Protein AF-A0A3D0NN99-F1 (afdb_monomer_lite)

Radius of gyration: 45.33 Å; chains: 1; bounding box: 132×74×134 Å

Secondary structure (DSSP, 8-state):
-HHHHHTTTPPPPHHHHHHHHTTT--HHHHHHHHHHHHHHHHHHHHHHHHHHHHHHHHHHHHHHHH-HHHHH-HHHHHHHHHHHHHS-TT--SEEEEEHHHHHTS-HHHHTTS-HHHHHHHHHHHHHTPEEEEEHHHHHHHSTTSHHHHHHHHHEESSTTSPPHHHHHHHHHHHHHHHHHHHHHHHHHHHHHHHHHHHHHHHHHHHHHHHHHTT-S-HHHHHHHHHHHHHHHHHHHHHTT--HHHHHHHS------PPTT-----S----------PBP-SEETTEEEPS--TTGGGHHHH-SSEEEPSS-EEEEGGGS-HHHHHH--TTTS-HHHHHHHHHHHHH-EEPPEEEEE-SS-EEEEE-HHHHHHHHHTT-SEEEEEEEEESSS-TT-S---PPP-----STT----TT------HHHHT-S-HHHHHHHHHHHHHHH-SEEEETTEEEE--TT-----SSHHHHHHHHHHHHHHHHHHHHHHS-HHHHHHHTTHHHHHHHHHHHHHHHTT--HHHHHHHHHHT-TT--HHHHHHHHHHHHHHHHH-TTPBP-HHHHHHHHHHHHHTHHHHHHHHHHHHHHHHHHHHHHHHHHHHHHHHHHHHHHHHHHHHHHHHHHHHHHHHHHHHHHHHHHHHHHH--HHHHHHHHHHHHHHHHHHHHHHHHHHHHHHHHHHHHHHHHHHHHHHHHHHHHHHHHHSPPHHHHTHHHHTT-BGGG--SHHHHHHHHHHHHHHHS--B-EEEPTTS-EEEE-B-TTS-SB-B--PPPHHHHHHHHHHHH---HHHHHHHHTT-HHHHHHHHHHH-TT-SS------HHHHHHHHTS---TT-HHHHHHTT-TT---BTTTTB-TTHHHHHHHHHHHHHHHHHTTS----HHHHHHHHHHHHHHHS-HHHHH-HHHHHHHHHHHHHHHHTSS-HHHHHHHHHHHTTSSPPPPTTTTS-GGGSBPGGGT--SSSS----TT-SSS------------------------------------------SPPPTT----TTTSS--HHHHHHHHHHHHHTT-------S-----HHHHHHHHS-SS-S---TT-HHHHHHHHHHHHHHHHHHHHHHHTT-------TT--SSSSHHHHTT-

Structure (mmCIF, N/CA/C/O backbone):
data_AF-A0A3D0NN99-F1
#
_entry.id   AF-A0A3D0NN99-F1
#
loop_
_atom_site.group_PDB
_atom_site.id
_atom_site.type_symbol
_atom_site.label_atom_id
_atom_site.label_alt_id
_atom_site.label_comp_id
_atom_site.label_asym_id
_atom_site.label_entity_id
_atom_site.label_seq_id
_atom_site.pdbx_PDB_ins_code
_atom_site.Cartn_x
_atom_site.Cartn_y
_atom_site.Cartn_z
_atom_site.occupancy
_atom_site.B_iso_or_equiv
_atom_site.auth_seq_id
_atom_site.auth_comp_id
_atom_site.auth_asym_id
_atom_site.auth_atom_id
_atom_site.pdbx_PDB_model_num
ATOM 1 N N . GLU A 1 1 ? -40.619 -1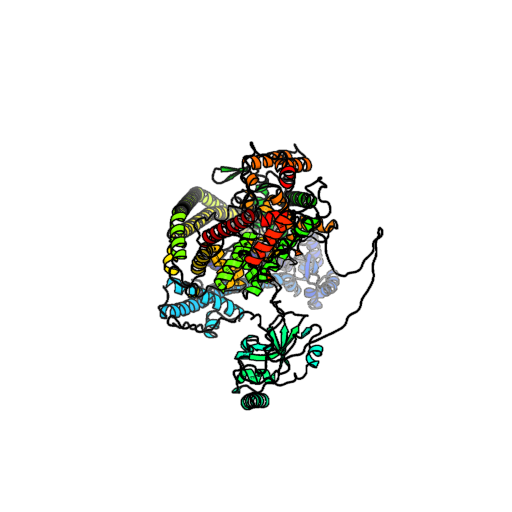9.489 22.387 1.00 33.41 1 GLU A N 1
ATOM 2 C CA . GLU A 1 1 ? -41.989 -19.757 22.916 1.00 33.41 1 GLU A CA 1
ATOM 3 C C . GLU A 1 1 ? -42.971 -18.591 22.716 1.00 33.41 1 GLU A C 1
ATOM 5 O O . GLU A 1 1 ? -44.178 -18.801 22.818 1.00 33.41 1 GLU A O 1
ATOM 10 N N . ALA A 1 2 ? -42.491 -17.394 22.346 1.00 31.53 2 ALA A N 1
ATOM 11 C CA . ALA A 1 2 ? -43.302 -16.188 22.137 1.00 31.53 2 ALA A CA 1
ATOM 12 C C . ALA A 1 2 ? -44.433 -16.304 21.085 1.00 31.53 2 ALA A C 1
ATOM 14 O O . ALA A 1 2 ? -45.480 -15.676 21.220 1.00 31.53 2 ALA A O 1
ATOM 15 N N . THR A 1 3 ? -44.281 -17.142 20.056 1.00 28.27 3 THR A N 1
ATOM 16 C CA . THR A 1 3 ? -45.338 -17.404 19.058 1.00 28.27 3 THR A CA 1
ATOM 17 C C . THR A 1 3 ? -46.522 -18.203 19.619 1.00 28.27 3 THR A C 1
ATOM 19 O O . THR A 1 3 ? -47.634 -18.076 19.112 1.00 28.27 3 THR A O 1
ATOM 22 N N . GLY A 1 4 ? -46.322 -18.982 20.688 1.00 33.75 4 GLY A N 1
ATOM 23 C CA . GLY A 1 4 ? -47.394 -19.713 21.376 1.00 33.75 4 GLY A CA 1
ATOM 24 C C . GLY A 1 4 ? -48.192 -18.844 22.354 1.00 33.75 4 GLY A C 1
ATOM 25 O O . GLY A 1 4 ? -49.392 -19.051 22.518 1.00 33.75 4 GLY A O 1
ATOM 26 N N . SER A 1 5 ? -47.558 -17.838 22.962 1.00 37.97 5 SER A N 1
ATOM 27 C CA . SER A 1 5 ? -48.202 -16.927 23.917 1.00 37.97 5 SER A CA 1
ATOM 28 C C . SER A 1 5 ? -49.046 -15.843 23.235 1.00 37.97 5 SER A C 1
ATOM 30 O O . SER A 1 5 ? -50.128 -15.526 23.735 1.00 37.97 5 SER A O 1
ATOM 32 N N . VAL A 1 6 ? -48.647 -15.370 22.046 1.00 33.81 6 VAL A N 1
ATOM 33 C CA . VAL A 1 6 ? -49.447 -14.443 21.213 1.00 33.81 6 VAL A CA 1
ATOM 34 C C . VAL A 1 6 ? -50.739 -15.097 20.709 1.00 33.81 6 VAL A C 1
ATOM 36 O O . VAL A 1 6 ? -51.796 -14.471 20.737 1.00 33.81 6 VAL A O 1
ATOM 39 N N . ALA A 1 7 ? -50.702 -16.385 20.352 1.00 32.28 7 ALA A N 1
ATOM 40 C CA . ALA A 1 7 ? -51.899 -17.142 19.972 1.00 32.28 7 ALA A CA 1
ATOM 41 C C . ALA A 1 7 ? -52.878 -17.385 21.146 1.00 32.28 7 ALA A C 1
ATOM 43 O O . ALA A 1 7 ? -54.013 -17.801 20.921 1.00 32.28 7 ALA A O 1
ATOM 44 N N . SER A 1 8 ? -52.454 -17.117 22.389 1.00 32.44 8 SER A N 1
ATOM 45 C CA . SER A 1 8 ? -53.229 -17.353 23.619 1.00 32.44 8 SER A CA 1
ATOM 46 C C . SER A 1 8 ? -53.739 -16.080 24.314 1.00 32.44 8 SER A C 1
ATOM 48 O O . SER A 1 8 ? -54.439 -16.180 25.320 1.00 32.44 8 SER A O 1
ATOM 50 N N . GLY A 1 9 ? -53.417 -14.890 23.789 1.00 28.12 9 GLY A N 1
ATOM 51 C CA . GLY A 1 9 ? -53.923 -13.614 24.309 1.00 28.12 9 GLY A CA 1
ATOM 52 C C . GLY A 1 9 ? -53.312 -13.142 25.637 1.00 28.12 9 GLY A C 1
ATOM 53 O O . GLY A 1 9 ? -53.953 -12.367 26.341 1.00 28.12 9 GLY A O 1
ATOM 54 N N . GLN A 1 10 ? -52.106 -13.587 26.007 1.00 33.94 10 GLN A N 1
ATOM 55 C CA . GLN A 1 10 ? -51.411 -13.070 27.198 1.00 33.94 10 GLN A CA 1
ATOM 56 C C . GLN A 1 10 ? -50.577 -11.811 26.900 1.00 33.94 10 GLN A C 1
ATOM 58 O O . GLN A 1 10 ? -49.925 -11.726 25.861 1.00 33.94 10 GLN A O 1
ATOM 63 N N . GLU A 1 11 ? -50.559 -10.859 27.845 1.00 32.25 11 GLU A N 1
ATOM 64 C CA . GLU A 1 11 ? -49.722 -9.651 27.796 1.00 32.25 11 GLU A CA 1
ATOM 65 C C . GLU A 1 11 ? -48.227 -10.008 27.799 1.00 32.25 11 GLU A C 1
ATOM 67 O O . GLU A 1 11 ? -47.697 -10.580 28.755 1.00 32.25 11 GLU A O 1
ATOM 72 N N . VAL A 1 12 ? -47.523 -9.646 26.725 1.00 39.00 12 VAL A N 1
ATOM 73 C CA . VAL A 1 12 ? -46.078 -9.861 26.590 1.00 39.00 12 VAL A CA 1
ATOM 74 C C . VAL A 1 12 ? -45.339 -8.616 27.087 1.00 39.00 12 VAL A C 1
ATOM 76 O O . VAL A 1 12 ? -45.454 -7.543 26.502 1.00 39.00 12 VAL A O 1
ATOM 79 N N . SER A 1 13 ? -44.549 -8.740 28.161 1.00 37.25 13 SER A N 1
ATOM 80 C CA . SER A 1 13 ? -43.720 -7.626 28.650 1.00 37.25 13 SER A CA 1
ATOM 81 C C . SER A 1 13 ? -42.478 -7.412 27.772 1.00 37.25 13 SER A C 1
ATOM 83 O O . SER A 1 13 ? -41.819 -8.372 27.366 1.00 37.25 13 SER A O 1
ATOM 85 N N . ALA A 1 14 ? -42.091 -6.152 27.543 1.00 37.34 14 ALA A N 1
ATOM 86 C CA . ALA A 1 14 ? -40.898 -5.780 26.768 1.00 37.34 14 ALA A CA 1
ATOM 87 C C . ALA A 1 14 ? -39.588 -6.401 27.309 1.00 37.34 14 ALA A C 1
ATOM 89 O O . ALA A 1 14 ? -38.639 -6.625 26.560 1.00 37.34 14 ALA A O 1
ATOM 90 N N . ALA A 1 15 ? -39.546 -6.744 28.603 1.00 36.38 15 ALA A N 1
ATOM 91 C CA . ALA A 1 15 ? -38.425 -7.445 29.226 1.00 36.38 15 ALA A CA 1
ATOM 92 C C . ALA A 1 15 ? -38.323 -8.926 28.804 1.00 36.38 15 ALA A C 1
ATOM 94 O O . ALA A 1 15 ? -37.216 -9.461 28.740 1.00 36.38 15 ALA A O 1
ATOM 95 N N . ALA A 1 16 ? -39.446 -9.578 28.482 1.00 37.81 16 ALA A N 1
ATOM 96 C CA . ALA A 1 16 ? -39.472 -10.969 28.025 1.00 37.81 16 ALA A CA 1
ATOM 97 C C . ALA A 1 16 ? -38.953 -11.103 26.582 1.00 37.81 16 ALA A C 1
ATOM 99 O O . ALA A 1 16 ? -38.147 -11.988 26.307 1.00 37.81 16 ALA A O 1
ATOM 100 N N . VAL A 1 17 ? -39.315 -10.162 25.701 1.00 39.25 17 VAL A N 1
ATOM 101 C CA . VAL A 1 17 ? -38.818 -10.086 24.310 1.00 39.25 17 VAL A CA 1
ATOM 102 C C . VAL A 1 17 ? -37.302 -9.843 24.273 1.00 39.25 17 VAL A C 1
ATOM 104 O O . VAL A 1 17 ? -36.567 -10.498 23.535 1.00 39.25 17 VAL A O 1
ATOM 107 N N . LEU A 1 18 ? -36.802 -8.956 25.139 1.00 36.62 18 LEU A N 1
ATOM 108 C CA . LEU A 1 18 ? -35.370 -8.670 25.276 1.00 36.62 18 LEU A CA 1
ATOM 109 C C . LEU A 1 18 ? -34.567 -9.851 25.840 1.00 36.62 18 LEU A C 1
ATOM 111 O O . LEU A 1 18 ? -33.411 -10.028 25.461 1.00 36.62 18 LEU A O 1
ATOM 115 N N . SER A 1 19 ? -35.150 -10.672 26.718 1.00 38.16 19 SER A N 1
ATOM 116 C CA . SER A 1 19 ? -34.442 -11.821 27.293 1.00 38.16 19 SER A CA 1
ATOM 117 C C . SER A 1 19 ? -34.215 -12.957 26.285 1.00 38.16 19 SER A C 1
ATOM 119 O O . SER A 1 19 ? -33.226 -13.675 26.426 1.00 38.16 19 SER A O 1
ATOM 121 N N . GLU A 1 20 ? -35.069 -13.102 25.265 1.00 37.06 20 GLU A N 1
ATOM 122 C CA . GLU A 1 20 ? -34.880 -14.064 24.160 1.00 37.06 20 GLU A CA 1
ATOM 123 C C . GLU A 1 20 ? -33.885 -13.519 23.099 1.00 37.06 20 GLU A C 1
ATOM 125 O O . GLU A 1 20 ? -33.120 -14.288 22.522 1.00 37.06 20 GLU A O 1
ATOM 130 N N . MET A 1 21 ? -33.787 -12.190 22.902 1.00 35.28 21 MET A N 1
ATOM 131 C CA . MET A 1 21 ? -32.892 -11.562 21.901 1.00 35.28 21 MET A CA 1
ATOM 132 C C . MET A 1 21 ? -31.403 -11.471 22.290 1.00 35.28 21 MET A C 1
ATOM 134 O O . MET A 1 21 ? -30.545 -11.316 21.417 1.00 35.28 21 MET A O 1
ATOM 138 N N . ILE A 1 22 ? -31.058 -11.554 23.579 1.00 41.25 22 ILE A N 1
ATOM 139 C CA . ILE A 1 22 ? -29.682 -11.334 24.080 1.00 41.25 22 ILE A CA 1
ATOM 140 C C . ILE A 1 22 ? -28.699 -12.460 23.673 1.00 41.25 22 ILE A C 1
ATOM 142 O O . ILE A 1 22 ? -27.486 -12.307 23.835 1.00 41.25 22 ILE A O 1
ATOM 146 N N . GLY A 1 23 ? -29.189 -13.563 23.096 1.00 31.72 23 GLY A N 1
ATOM 147 C CA . GLY A 1 23 ? -28.368 -14.701 22.675 1.00 31.72 23 GLY A CA 1
ATOM 148 C C . GLY A 1 23 ? -27.640 -14.557 21.330 1.00 31.72 23 GLY A C 1
ATOM 149 O O . GLY A 1 23 ? -26.526 -15.067 21.220 1.00 31.72 23 GLY A O 1
ATOM 150 N N . GLU A 1 24 ? -28.214 -13.882 20.319 1.00 33.19 24 GLU A N 1
ATOM 151 C CA . GLU A 1 24 ? -27.773 -14.089 18.917 1.00 33.19 24 GLU A CA 1
ATOM 152 C C . GLU A 1 24 ? -27.744 -12.859 17.974 1.00 33.19 24 GLU A C 1
ATOM 154 O O . GLU A 1 24 ? -27.527 -13.025 16.774 1.00 33.19 24 GLU A O 1
ATOM 159 N N . VAL A 1 25 ? -27.890 -11.611 18.444 1.00 34.50 25 VAL A N 1
ATOM 160 C CA . VAL A 1 25 ? -28.017 -10.442 17.532 1.00 34.50 25 VAL A CA 1
ATOM 161 C C . VAL A 1 25 ? -26.796 -9.485 17.560 1.00 34.50 25 VAL A C 1
ATOM 163 O O . VAL A 1 25 ? -26.258 -9.213 18.636 1.00 34.50 25 VAL A O 1
ATOM 166 N N . PRO A 1 26 ? -26.333 -8.941 16.403 1.00 36.38 26 PRO A N 1
ATOM 167 C CA . PRO A 1 26 ? -25.216 -7.986 16.309 1.00 36.38 26 PRO A CA 1
ATOM 168 C C . PRO A 1 26 ? -25.419 -6.662 17.067 1.00 36.38 26 PRO A C 1
ATOM 170 O O . PRO A 1 26 ? -26.526 -6.137 17.167 1.00 36.38 26 PRO A O 1
ATOM 173 N N . GLY A 1 27 ? -24.311 -6.057 17.513 1.00 32.88 27 GLY A N 1
ATOM 174 C CA . GLY A 1 27 ? -24.294 -4.886 18.405 1.00 32.88 27 GLY A CA 1
ATOM 175 C C . GLY A 1 27 ? -25.008 -3.618 17.912 1.00 32.88 27 GLY A C 1
ATOM 176 O O . GLY A 1 27 ? -25.485 -2.857 18.743 1.00 32.88 27 GLY A O 1
ATOM 177 N N . ALA A 1 28 ? -25.165 -3.410 16.600 1.00 32.22 28 ALA A N 1
ATOM 178 C CA . ALA A 1 28 ? -25.863 -2.234 16.061 1.00 32.22 28 ALA A CA 1
ATOM 179 C C . ALA A 1 28 ? -27.375 -2.213 16.389 1.00 32.22 28 ALA A C 1
ATOM 181 O O . ALA A 1 28 ? -27.966 -1.144 16.515 1.00 32.22 28 ALA A O 1
ATOM 182 N N . MET A 1 29 ? -27.997 -3.383 16.592 1.00 36.47 29 MET A N 1
ATOM 183 C CA . MET A 1 29 ? -29.412 -3.499 16.989 1.00 36.47 29 MET A CA 1
ATOM 184 C C . MET A 1 29 ? -29.621 -3.211 18.487 1.00 36.47 29 MET A C 1
ATOM 186 O O . MET A 1 29 ? -30.695 -2.775 18.896 1.00 36.47 29 MET A O 1
ATOM 190 N N . ILE A 1 30 ? -28.581 -3.401 19.311 1.00 41.06 30 ILE A N 1
ATOM 191 C CA . ILE A 1 30 ? -28.603 -3.081 20.748 1.00 41.06 30 ILE A CA 1
ATOM 192 C C . ILE A 1 30 ? -28.663 -1.560 20.952 1.00 41.06 30 ILE A C 1
ATOM 194 O O . ILE A 1 30 ? -29.357 -1.087 21.857 1.00 41.06 30 ILE A O 1
ATOM 198 N N . ASP A 1 31 ? -27.987 -0.799 20.087 1.00 39.19 31 ASP A N 1
ATOM 199 C CA . ASP A 1 31 ? -27.937 0.665 20.148 1.00 39.19 31 ASP A CA 1
ATOM 200 C C . ASP A 1 31 ? -29.272 1.319 19.737 1.00 39.19 31 ASP A C 1
ATOM 202 O O . ASP A 1 31 ? -29.699 2.281 20.375 1.00 39.19 31 ASP A O 1
ATOM 206 N N . LEU A 1 32 ? -29.995 0.761 18.754 1.00 40.84 32 LEU A N 1
ATOM 207 C CA . LEU A 1 32 ? -31.352 1.216 18.395 1.00 40.84 32 LEU A CA 1
ATOM 208 C C . LEU A 1 32 ? -32.372 0.934 19.511 1.00 40.84 32 LEU A C 1
ATOM 210 O O . LEU A 1 32 ? -33.109 1.834 19.920 1.00 40.84 32 LEU A O 1
ATOM 214 N N . GLY A 1 33 ? -32.360 -0.278 20.078 1.00 44.69 33 GLY A N 1
ATOM 215 C CA . GLY A 1 33 ? -33.249 -0.638 21.188 1.00 44.69 33 GLY A CA 1
ATOM 216 C C . GLY A 1 33 ? -33.001 0.193 22.454 1.00 44.69 33 GLY A C 1
ATOM 217 O O . GLY A 1 33 ? -33.940 0.544 23.169 1.00 44.69 33 GLY A O 1
ATOM 218 N N . THR A 1 34 ? -31.748 0.576 22.723 1.00 46.72 34 THR A N 1
ATOM 219 C CA . THR A 1 34 ? -31.424 1.450 23.865 1.00 46.72 34 THR A CA 1
ATOM 220 C C . THR A 1 34 ? -31.801 2.914 23.640 1.00 46.72 34 THR A C 1
ATOM 222 O O . THR A 1 34 ? -32.160 3.581 24.612 1.00 46.72 34 THR A O 1
ATOM 225 N N . GLN A 1 35 ? -31.781 3.419 22.403 1.00 49.66 35 GLN A N 1
ATOM 226 C CA . GLN A 1 35 ? -32.272 4.768 22.087 1.00 49.66 35 GLN A CA 1
ATOM 227 C C . GLN A 1 35 ? -33.799 4.866 22.203 1.00 49.66 35 GLN A C 1
ATOM 229 O O . GLN A 1 35 ? -34.297 5.801 22.835 1.00 49.66 35 GLN A O 1
ATOM 234 N N . ALA A 1 36 ? -34.533 3.871 21.694 1.00 49.66 36 ALA A N 1
ATOM 235 C CA . ALA A 1 36 ? -35.990 3.806 21.825 1.00 49.66 36 ALA A CA 1
ATOM 236 C C . ALA A 1 36 ? -36.434 3.742 23.301 1.00 49.66 36 ALA A C 1
ATOM 238 O O . ALA A 1 36 ? -37.339 4.468 23.715 1.00 49.66 36 ALA A O 1
ATOM 239 N N . LEU A 1 37 ? -35.733 2.951 24.126 1.00 47.34 37 LEU A N 1
ATOM 240 C CA . LEU A 1 37 ? -35.982 2.858 25.570 1.00 47.34 37 LEU A CA 1
ATOM 241 C C . LEU A 1 37 ? -35.701 4.166 26.323 1.00 47.34 37 LEU A C 1
ATOM 243 O O . LEU A 1 37 ? -36.436 4.491 27.255 1.00 47.34 37 LEU A O 1
ATOM 247 N N . ARG A 1 38 ? -34.663 4.926 25.944 1.00 55.53 38 ARG A N 1
ATOM 248 C CA . ARG A 1 38 ? -34.382 6.233 26.567 1.00 55.53 38 ARG A CA 1
ATOM 249 C C . ARG A 1 38 ? -35.494 7.234 26.282 1.00 55.53 38 ARG A C 1
ATOM 251 O O . ARG A 1 38 ? -36.023 7.815 27.222 1.00 55.53 38 ARG A O 1
ATOM 258 N N . LYS A 1 39 ? -35.906 7.354 25.019 1.00 54.12 39 LYS A N 1
ATOM 259 C CA . LYS A 1 39 ? -36.966 8.281 24.605 1.00 54.12 39 LYS A CA 1
ATOM 260 C C . LYS A 1 39 ? -38.321 7.928 25.233 1.00 54.12 39 LYS A C 1
ATOM 262 O O . LYS A 1 39 ? -39.009 8.807 25.741 1.00 54.12 39 LYS A O 1
ATOM 267 N N . ALA A 1 40 ? -38.668 6.640 25.292 1.00 54.94 40 ALA A N 1
ATOM 268 C CA . ALA A 1 40 ? -39.879 6.184 25.978 1.00 54.94 40 ALA A CA 1
ATOM 269 C C . ALA A 1 40 ? -39.824 6.428 27.499 1.00 54.94 40 ALA A C 1
ATOM 271 O O . ALA A 1 40 ? -40.825 6.809 28.100 1.00 54.94 40 ALA A O 1
ATOM 272 N N . SER A 1 41 ? -38.653 6.256 28.125 1.00 52.91 41 SER A N 1
ATOM 273 C CA . SER A 1 41 ? -38.463 6.552 29.550 1.00 52.91 41 SER A CA 1
ATOM 274 C C . SER A 1 41 ? -38.564 8.048 29.863 1.00 52.91 41 SER A C 1
ATOM 276 O O . SER A 1 41 ? -39.036 8.400 30.942 1.00 52.91 41 SER A O 1
ATOM 278 N N . GLU A 1 42 ? -38.122 8.920 28.956 1.00 60.38 42 GLU A N 1
ATOM 279 C CA . GLU A 1 42 ? -38.249 10.378 29.083 1.00 60.38 42 GLU A CA 1
ATOM 280 C C . GLU A 1 42 ? -39.717 10.818 28.970 1.00 60.38 42 GLU A C 1
ATOM 282 O O . GLU A 1 42 ? -40.209 11.530 29.847 1.00 60.38 42 GLU A O 1
ATOM 287 N N . MET A 1 43 ? -40.446 10.311 27.969 1.00 60.84 43 MET A N 1
ATOM 288 C CA . MET A 1 43 ? -41.882 10.582 27.792 1.00 60.84 43 MET A CA 1
ATOM 289 C C . MET A 1 43 ? -42.720 10.057 28.971 1.00 60.84 43 MET A C 1
ATOM 291 O O . MET A 1 43 ? -43.629 10.739 29.443 1.00 60.84 43 MET A O 1
ATOM 295 N N . ALA A 1 44 ? -42.384 8.879 29.508 1.00 58.66 44 ALA A N 1
ATOM 296 C CA . ALA A 1 44 ? -43.047 8.323 30.687 1.00 58.66 44 ALA A CA 1
ATOM 297 C C . ALA A 1 44 ? -42.806 9.163 31.956 1.00 58.66 44 ALA A C 1
ATOM 299 O O . ALA A 1 44 ? -43.714 9.308 32.775 1.00 58.66 44 ALA A O 1
ATOM 300 N N . GLY A 1 45 ? -41.607 9.739 32.111 1.00 64.19 45 GLY A N 1
ATOM 301 C CA . GLY A 1 45 ? -41.291 10.638 33.224 1.00 64.19 45 GLY A CA 1
ATOM 302 C C . GLY A 1 45 ? -42.130 11.919 33.198 1.00 64.19 45 GLY A C 1
ATOM 303 O O . GLY A 1 45 ? -42.688 12.308 34.222 1.00 64.19 45 GLY A O 1
ATOM 304 N N . GLN A 1 46 ? -42.291 12.527 32.019 1.00 67.00 46 GLN A N 1
ATOM 305 C CA . GLN A 1 46 ? -43.112 13.732 31.837 1.00 67.00 46 GLN A CA 1
ATOM 306 C C . GLN A 1 46 ? -44.613 13.451 32.035 1.00 67.00 46 GLN A C 1
ATOM 308 O O . GLN A 1 46 ? -45.317 14.239 32.668 1.00 67.00 46 GLN A O 1
ATOM 313 N N . ALA A 1 47 ? -45.102 12.292 31.582 1.00 66.50 47 ALA A N 1
ATOM 314 C CA . ALA A 1 47 ? -46.493 11.888 31.786 1.00 66.50 47 ALA A CA 1
ATOM 315 C C . ALA A 1 47 ? -46.833 11.629 33.269 1.00 66.50 47 ALA A C 1
ATOM 317 O O . ALA A 1 47 ? -47.945 11.919 33.719 1.00 66.50 47 ALA A O 1
ATOM 318 N N . GLN A 1 48 ? -45.883 11.107 34.054 1.00 67.94 48 GLN A N 1
ATOM 319 C CA . GLN A 1 48 ? -46.059 10.936 35.501 1.00 67.94 48 GLN A CA 1
ATOM 320 C C . GLN A 1 48 ? -46.172 12.282 36.237 1.00 67.94 48 GLN A C 1
ATOM 322 O O . GLN A 1 48 ? -47.012 12.405 37.129 1.00 67.94 48 GLN A O 1
ATOM 327 N N . GLU A 1 49 ? -45.393 13.295 35.843 1.00 71.00 49 GLU A N 1
ATOM 328 C CA . GLU A 1 49 ? -45.458 14.656 36.409 1.00 71.00 49 GLU A CA 1
ATOM 329 C C . GLU A 1 49 ? -46.831 15.316 36.161 1.00 71.00 49 GLU A C 1
ATOM 331 O O . GLU A 1 49 ? -47.429 15.901 37.072 1.00 71.00 49 GLU A O 1
ATOM 336 N N . ALA A 1 50 ? -47.379 15.157 34.955 1.00 75.31 50 ALA A N 1
ATOM 337 C CA . ALA A 1 50 ? -48.693 15.681 34.580 1.00 75.31 50 ALA A CA 1
ATOM 338 C C . ALA A 1 50 ? -49.857 14.994 35.320 1.00 75.31 50 ALA A C 1
ATOM 340 O O . ALA A 1 50 ? -50.785 15.658 35.788 1.00 75.31 50 ALA A O 1
ATOM 341 N N . ASN A 1 51 ? -49.798 13.666 35.486 1.00 76.12 51 ASN A N 1
ATOM 342 C CA . ASN A 1 51 ? -50.812 12.927 36.244 1.00 76.12 51 ASN A CA 1
ATOM 343 C C . ASN A 1 51 ? -50.808 13.321 37.727 1.00 76.12 51 ASN A C 1
ATOM 345 O O . ASN A 1 51 ? -51.870 13.587 38.288 1.00 76.12 51 ASN A O 1
ATOM 349 N N . ALA A 1 52 ? -49.624 13.447 38.338 1.00 74.38 52 ALA A N 1
ATOM 350 C CA . ALA A 1 52 ? -49.497 13.905 39.721 1.00 74.38 52 ALA A CA 1
ATOM 351 C C . ALA A 1 52 ? -50.043 15.334 39.912 1.00 74.38 52 ALA A C 1
ATOM 353 O O . ALA A 1 52 ? -50.696 15.627 40.917 1.00 74.38 52 ALA A O 1
ATOM 354 N N . THR A 1 53 ? -49.824 16.213 38.928 1.00 77.88 53 THR A N 1
ATOM 355 C CA . THR A 1 53 ? -50.373 17.578 38.913 1.00 77.88 53 THR A CA 1
ATOM 356 C C . THR A 1 53 ? -51.903 17.574 38.911 1.00 77.88 53 THR A C 1
ATOM 358 O O . THR A 1 53 ? -52.523 18.242 39.740 1.00 77.88 53 THR A O 1
ATOM 361 N N . SER A 1 54 ? -52.515 16.796 38.015 1.00 80.38 54 SER A N 1
ATOM 362 C CA . SER A 1 54 ? -53.972 16.698 37.887 1.00 80.38 54 SER A CA 1
ATOM 363 C C . SER A 1 54 ? -54.630 16.105 39.139 1.00 80.38 54 SER A C 1
ATOM 365 O O . SER A 1 54 ? -55.599 16.670 39.649 1.00 80.38 54 SER A O 1
ATOM 367 N N . GLU A 1 55 ? -54.058 15.035 39.704 1.00 81.25 55 GLU A N 1
ATOM 368 C CA . GLU A 1 55 ? -54.543 14.428 40.954 1.00 81.25 55 GLU A CA 1
ATOM 369 C C . GLU A 1 55 ? -54.494 15.417 42.126 1.00 81.25 55 GLU A C 1
ATOM 371 O O . GLU A 1 55 ? -55.434 15.500 42.923 1.00 81.25 55 GLU A O 1
ATOM 376 N N . THR A 1 56 ? -53.420 16.207 42.209 1.00 81.00 56 THR A N 1
ATOM 377 C CA . THR A 1 56 ? -53.262 17.236 43.246 1.00 81.00 56 THR A CA 1
ATOM 378 C C . THR A 1 56 ? -54.319 18.332 43.100 1.00 81.00 56 THR A C 1
ATOM 380 O O . THR A 1 56 ? -54.954 18.717 44.085 1.00 81.00 56 THR A O 1
ATOM 383 N N . LEU A 1 57 ? -54.558 18.808 41.874 1.00 83.25 57 LEU A N 1
ATOM 384 C CA . LEU A 1 57 ? -55.574 19.823 41.599 1.00 83.25 57 LEU A CA 1
ATOM 385 C C . LEU A 1 57 ? -56.991 19.303 41.887 1.00 83.25 57 LEU A C 1
ATOM 387 O O . LEU A 1 57 ? -57.785 20.005 42.514 1.00 83.25 57 LEU A O 1
ATOM 391 N N . GLN A 1 58 ? -57.294 18.063 41.503 1.00 84.94 58 GLN A N 1
ATOM 392 C CA . GLN A 1 58 ? -58.585 17.426 41.767 1.00 84.94 58 GLN A CA 1
ATOM 393 C C . GLN A 1 58 ? -58.854 17.278 43.272 1.00 84.94 58 GLN A C 1
ATOM 395 O O . GLN A 1 58 ? -59.941 17.618 43.743 1.00 84.94 58 GLN A O 1
ATOM 400 N N . ALA A 1 59 ? -57.860 16.836 44.047 1.00 79.81 59 ALA A N 1
ATOM 401 C CA . ALA A 1 59 ? -57.981 16.732 45.500 1.00 79.81 59 ALA A CA 1
ATOM 402 C C . ALA A 1 59 ? -58.227 18.104 46.156 1.00 79.81 59 ALA A C 1
ATOM 404 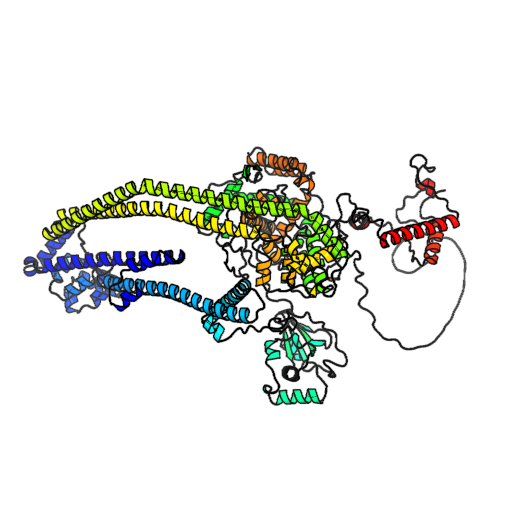O O . ALA A 1 59 ? -59.046 18.226 47.075 1.00 79.81 59 ALA A O 1
ATOM 405 N N . ALA A 1 60 ? -57.560 19.152 45.660 1.00 82.31 60 ALA A N 1
ATOM 406 C CA . ALA A 1 60 ? -57.757 20.515 46.142 1.00 82.31 60 ALA A CA 1
ATOM 407 C C . ALA A 1 60 ? -59.168 21.042 45.818 1.00 82.31 60 ALA A C 1
ATOM 409 O O . ALA A 1 60 ? -59.824 21.614 46.692 1.00 82.31 60 ALA A O 1
ATOM 410 N N . LEU A 1 61 ? -59.669 20.796 44.603 1.00 85.31 61 LEU A N 1
ATOM 411 C CA . LEU A 1 61 ? -61.022 21.174 44.178 1.00 85.31 61 LEU A CA 1
ATOM 412 C C . LEU A 1 61 ? -62.101 20.465 45.007 1.00 85.31 61 LEU A C 1
ATOM 414 O O . LEU A 1 61 ? -63.024 21.120 45.494 1.00 85.31 61 LEU A O 1
ATOM 418 N N . GLN A 1 62 ? -61.945 19.163 45.256 1.00 84.88 62 GLN A N 1
ATOM 419 C CA . GLN A 1 62 ? -62.867 18.394 46.096 1.00 84.88 62 GLN A CA 1
ATOM 420 C C . GLN A 1 62 ? -62.891 18.921 47.538 1.00 84.88 62 GLN A C 1
ATOM 422 O O . GLN A 1 62 ? -63.958 19.133 48.114 1.00 84.88 62 GLN A O 1
ATOM 427 N N . THR A 1 63 ? -61.717 19.221 48.098 1.00 83.69 63 THR A N 1
ATOM 428 C CA . THR A 1 63 ? -61.607 19.802 49.444 1.00 83.69 63 THR A CA 1
ATOM 429 C C . THR A 1 63 ? -62.276 21.180 49.511 1.00 83.69 63 THR A C 1
ATOM 431 O O . THR A 1 63 ? -62.994 21.493 50.464 1.00 83.69 63 THR A O 1
ATOM 434 N N . ALA A 1 64 ? -62.098 22.009 48.480 1.00 85.25 64 ALA A N 1
ATOM 435 C CA . ALA A 1 64 ? -62.759 23.305 48.391 1.00 85.25 64 ALA A CA 1
ATOM 436 C C . ALA A 1 64 ? -64.287 23.174 48.237 1.00 85.25 64 ALA A C 1
ATOM 438 O O . ALA A 1 64 ? -65.034 23.984 48.796 1.00 85.25 64 ALA A O 1
ATOM 439 N N . ALA A 1 65 ? -64.776 22.134 47.553 1.00 84.38 65 ALA A N 1
ATOM 440 C CA . ALA A 1 65 ? -66.205 21.868 47.404 1.00 84.38 65 ALA A CA 1
ATOM 441 C C . ALA A 1 65 ? -66.910 21.634 48.752 1.00 84.38 65 ALA A C 1
ATOM 443 O O . ALA A 1 65 ? -68.021 22.136 48.962 1.00 84.38 65 ALA A O 1
ATOM 444 N N . GLU A 1 66 ? -66.241 20.938 49.674 1.00 85.44 66 GLU A N 1
ATOM 445 C CA . GLU A 1 66 ? -66.734 20.604 51.019 1.00 85.44 66 GLU A CA 1
ATOM 446 C C . GLU A 1 66 ? -66.670 21.786 52.008 1.00 85.44 66 GLU A C 1
ATOM 448 O O . GLU A 1 66 ? -67.265 21.748 53.093 1.00 85.44 66 GLU A O 1
ATOM 453 N N . SER A 1 67 ? -65.993 22.877 51.636 1.00 85.88 67 SER A N 1
ATOM 454 C CA . SER A 1 67 ? -65.857 24.065 52.476 1.00 85.88 67 SER A CA 1
ATOM 455 C C . SER A 1 67 ? -67.188 24.803 52.648 1.00 85.88 67 SER A C 1
ATOM 457 O O . SER A 1 67 ? -67.691 25.481 51.748 1.00 85.88 67 SER A O 1
ATOM 459 N N . LYS A 1 68 ? -67.727 24.771 53.874 1.00 83.88 68 LYS A N 1
ATOM 460 C CA . LYS A 1 68 ? -68.878 25.604 54.267 1.00 83.88 68 LYS A CA 1
ATOM 461 C C . LYS A 1 68 ? -68.574 27.101 54.175 1.00 83.88 68 LYS A C 1
ATOM 463 O O . LYS A 1 68 ? -69.504 27.883 54.007 1.00 83.88 68 LYS A O 1
ATOM 468 N N . LEU A 1 69 ? -67.303 27.499 54.303 1.00 85.44 69 LEU A N 1
ATOM 469 C CA . LEU A 1 69 ? -66.896 28.897 54.153 1.00 85.44 69 LEU A CA 1
ATOM 470 C C . LEU A 1 69 ? -67.037 29.340 52.694 1.00 85.44 69 LEU A C 1
ATOM 472 O O . LEU A 1 69 ? -67.645 30.374 52.457 1.00 85.44 69 LEU A O 1
ATOM 476 N N . ARG A 1 70 ? -66.622 28.507 51.728 1.00 89.62 70 ARG A N 1
ATOM 477 C CA . ARG A 1 70 ? -66.828 28.767 50.291 1.00 89.62 70 ARG A CA 1
ATOM 478 C C . ARG A 1 70 ? -68.306 28.970 49.954 1.00 89.62 70 ARG A C 1
ATOM 480 O O . ARG A 1 70 ? -68.641 29.880 49.213 1.00 89.62 70 ARG A O 1
ATOM 487 N N . GLN A 1 71 ? -69.191 28.152 50.531 1.00 83.06 71 GLN A N 1
ATOM 488 C CA . GLN A 1 71 ? -70.640 28.246 50.296 1.00 83.06 71 GLN A CA 1
ATOM 489 C C . GLN A 1 71 ? -71.284 29.490 50.930 1.00 83.06 71 GLN A C 1
ATOM 491 O O . GLN A 1 71 ? -72.270 30.000 50.406 1.00 83.06 71 GLN A O 1
ATOM 496 N N . ARG A 1 72 ? -70.772 29.952 52.079 1.00 85.44 72 ARG A N 1
ATOM 497 C CA . ARG A 1 72 ? -71.342 31.081 52.838 1.00 85.44 72 ARG A CA 1
ATOM 498 C C . ARG A 1 72 ? -70.782 32.434 52.411 1.00 85.44 72 ARG A C 1
ATOM 500 O O . ARG A 1 72 ? -71.528 33.405 52.400 1.00 85.44 72 ARG A O 1
ATOM 507 N N . SER A 1 73 ? -69.486 32.487 52.117 1.00 86.50 73 SER A N 1
ATOM 508 C CA . SER A 1 73 ? -68.758 33.691 51.724 1.00 86.50 73 SER A CA 1
ATOM 509 C C . SER A 1 73 ? -67.573 33.315 50.817 1.00 86.50 73 SER A C 1
ATOM 511 O O . SER A 1 73 ? -66.467 33.055 51.304 1.00 86.50 73 SER A O 1
ATOM 513 N N . PRO A 1 74 ? -67.785 33.253 49.486 1.00 84.62 74 PRO A N 1
ATOM 514 C CA . PRO A 1 74 ? -66.720 32.961 48.525 1.00 84.62 74 PRO A CA 1
ATOM 515 C C . PRO A 1 74 ? -65.547 33.951 48.599 1.00 84.62 74 PRO A C 1
ATOM 517 O O . PRO A 1 74 ? -64.400 33.553 48.424 1.00 84.62 74 PRO A O 1
ATOM 520 N N . GLU A 1 75 ? -65.818 35.225 48.901 1.00 82.94 75 GLU A N 1
ATOM 521 C CA . GLU A 1 75 ? -64.798 36.280 48.995 1.00 82.94 75 GLU A CA 1
ATOM 522 C C . GLU A 1 75 ? -63.866 36.086 50.199 1.00 82.94 75 GLU A C 1
ATOM 524 O O . GLU A 1 75 ? -62.646 36.178 50.062 1.00 82.94 75 GLU A O 1
ATOM 529 N N . GLU A 1 76 ? -64.416 35.746 51.371 1.00 83.44 76 GLU A N 1
ATOM 530 C CA . GLU A 1 76 ? -63.602 35.427 52.551 1.00 83.44 76 GLU A CA 1
ATOM 531 C C . GLU A 1 76 ? -62.819 34.125 52.349 1.00 83.44 76 GLU A C 1
ATOM 533 O O . GLU A 1 76 ? -61.657 34.032 52.742 1.00 83.44 76 GLU A O 1
ATOM 538 N N . PHE A 1 77 ? -63.421 33.131 51.688 1.00 89.38 77 PHE A N 1
ATOM 539 C CA . PHE A 1 77 ? -62.738 31.884 51.344 1.00 89.38 77 PHE A CA 1
ATOM 540 C C . PHE A 1 77 ? -61.538 32.123 50.413 1.00 89.38 77 PHE A C 1
ATOM 542 O O . PHE A 1 77 ? -60.440 31.641 50.701 1.00 89.38 77 PHE A O 1
ATOM 549 N N . ARG A 1 78 ? -61.720 32.929 49.357 1.00 87.19 78 ARG A N 1
ATOM 550 C CA . ARG A 1 78 ? -60.650 33.389 48.459 1.00 87.19 78 ARG A CA 1
ATOM 551 C C . ARG A 1 78 ? -59.519 34.057 49.245 1.00 87.19 78 ARG A C 1
ATOM 553 O O . ARG A 1 78 ? -58.367 33.655 49.104 1.00 87.19 78 ARG A O 1
ATOM 560 N N . ALA A 1 79 ? -59.841 35.039 50.089 1.00 82.81 79 ALA A N 1
ATOM 561 C CA . ALA A 1 79 ? -58.843 35.799 50.845 1.00 82.81 79 ALA A CA 1
ATOM 562 C C . ALA A 1 79 ? -58.011 34.905 51.784 1.00 82.81 79 ALA A C 1
ATOM 564 O O . ALA A 1 79 ? -56.794 35.070 51.887 1.00 82.81 79 ALA A O 1
ATOM 565 N N . VAL A 1 80 ? -58.647 33.915 52.422 1.00 82.81 80 VAL A N 1
ATOM 566 C CA . VAL A 1 80 ? -57.952 32.925 53.259 1.00 82.81 80 VAL A CA 1
ATOM 567 C C . VAL A 1 80 ? -57.001 32.063 52.425 1.00 82.81 80 VAL A C 1
ATOM 569 O O . VAL A 1 80 ? -55.862 31.852 52.841 1.00 82.81 80 VAL A O 1
ATOM 572 N N . LEU A 1 81 ? -57.414 31.600 51.242 1.00 83.56 81 LEU A N 1
ATOM 573 C CA . LEU A 1 81 ? -56.551 30.808 50.358 1.00 83.56 81 LEU A CA 1
ATOM 574 C C . LEU A 1 81 ? -55.378 31.620 49.790 1.00 83.56 81 LEU A C 1
ATOM 576 O O . LEU A 1 81 ? -54.262 31.110 49.716 1.00 83.56 81 LEU A O 1
ATOM 580 N N . GLU A 1 82 ? -55.592 32.890 49.441 1.00 82.06 82 GLU A N 1
ATOM 581 C CA . GLU A 1 82 ? -54.516 33.792 49.008 1.00 82.06 82 GLU A CA 1
ATOM 582 C C . GLU A 1 82 ? -53.494 34.069 50.116 1.00 82.06 82 GLU A C 1
ATOM 584 O O . GLU A 1 82 ? -52.300 34.203 49.841 1.00 82.06 82 GLU A O 1
ATOM 589 N N . GLN A 1 83 ? -53.952 34.178 51.366 1.00 77.94 83 GLN A N 1
ATOM 590 C CA . GLN A 1 83 ? -53.080 34.306 52.533 1.00 77.94 83 GLN A CA 1
ATOM 591 C C . GLN A 1 83 ? -52.276 33.011 52.736 1.00 77.94 83 GLN A C 1
ATOM 593 O O . GLN A 1 83 ? -51.053 33.049 52.839 1.00 77.94 83 GLN A O 1
ATOM 598 N N . MET A 1 84 ? -52.946 31.853 52.697 1.00 77.62 84 MET A N 1
ATOM 599 C CA . MET A 1 84 ? -52.302 30.543 52.839 1.00 77.62 84 MET A CA 1
ATOM 600 C C . MET A 1 84 ? -51.265 30.274 51.745 1.00 77.62 84 MET A C 1
ATOM 602 O O . MET A 1 84 ? -50.216 29.714 52.047 1.00 77.62 84 MET A O 1
ATOM 606 N N . GLY A 1 85 ? -51.526 30.686 50.501 1.00 71.69 85 GLY A N 1
ATOM 607 C CA . GLY A 1 85 ? -50.574 30.562 49.395 1.00 71.69 85 GLY A CA 1
ATOM 608 C C . GLY A 1 85 ? -49.334 31.450 49.550 1.00 71.69 85 GLY A C 1
ATOM 609 O O . GLY A 1 85 ? -48.258 31.063 49.104 1.00 71.69 85 GLY A O 1
ATOM 610 N N . ARG A 1 86 ? -49.450 32.610 50.215 1.00 73.25 86 ARG A N 1
ATOM 611 C CA . ARG A 1 86 ? -48.311 33.502 50.510 1.00 73.25 86 ARG A CA 1
ATOM 612 C C . ARG A 1 86 ? -47.416 32.982 51.635 1.00 73.25 86 ARG A C 1
ATOM 614 O O . ARG A 1 86 ? -46.209 33.187 51.582 1.00 73.25 86 ARG A O 1
ATOM 621 N N . ASP A 1 87 ? -47.995 32.281 52.606 1.00 68.38 87 ASP A N 1
ATOM 622 C CA . ASP A 1 87 ? -47.284 31.772 53.788 1.00 68.38 87 ASP A CA 1
ATOM 623 C C . ASP A 1 87 ? -46.689 30.356 53.571 1.00 68.38 87 ASP A C 1
ATOM 625 O O . ASP A 1 87 ? -46.166 29.729 54.498 1.00 68.38 87 ASP A O 1
ATOM 629 N N . ALA A 1 88 ? -46.792 29.804 52.355 1.00 59.91 88 ALA A N 1
ATOM 630 C CA . ALA A 1 88 ? -46.513 28.407 52.040 1.00 59.91 88 ALA A CA 1
ATOM 631 C C . ALA A 1 88 ? -45.367 28.186 51.040 1.00 59.91 88 ALA A C 1
ATOM 633 O O . ALA A 1 88 ? -45.590 28.172 49.833 1.00 59.91 88 ALA A O 1
ATOM 634 N N . ASP A 1 89 ? -44.164 27.882 51.538 1.00 53.91 89 ASP A N 1
ATOM 635 C CA . ASP A 1 89 ? -43.044 27.472 50.677 1.00 53.91 89 ASP A CA 1
ATOM 636 C C . ASP A 1 89 ? -43.376 26.193 49.887 1.00 53.91 89 ASP A C 1
ATOM 638 O O . ASP A 1 89 ? -43.641 25.138 50.469 1.00 53.91 89 ASP A O 1
ATOM 642 N N . GLY A 1 90 ? -43.328 26.289 48.555 1.00 56.44 90 GLY A N 1
ATOM 643 C CA . GLY A 1 90 ? -43.494 25.161 47.631 1.00 56.44 90 GLY A CA 1
ATOM 644 C C . GLY A 1 90 ? -44.929 24.868 47.180 1.00 56.44 90 GLY A C 1
ATOM 645 O O . GLY A 1 90 ? -45.118 23.956 46.379 1.00 56.44 90 GLY A O 1
ATOM 646 N N . THR A 1 91 ? -45.936 25.622 47.636 1.00 62.78 91 THR A N 1
ATOM 647 C CA . THR A 1 91 ? -47.314 25.473 47.137 1.00 62.78 91 THR A CA 1
ATOM 648 C C . THR A 1 91 ? -47.505 26.303 45.860 1.00 62.78 91 THR A C 1
ATOM 650 O O . THR A 1 91 ? -47.221 27.502 45.881 1.00 62.78 91 THR A O 1
ATOM 653 N N . PRO A 1 92 ? -47.992 25.719 44.748 1.00 67.50 92 PRO A N 1
ATOM 654 C CA . PRO A 1 92 ? -48.261 26.478 43.531 1.00 67.50 92 PRO A CA 1
ATOM 655 C C . PRO A 1 92 ? -49.296 27.573 43.803 1.00 67.50 92 PRO A C 1
ATOM 657 O O . PRO A 1 92 ? -50.411 27.295 44.240 1.00 67.50 92 PRO A O 1
ATOM 660 N N . THR A 1 93 ? -48.933 28.828 43.551 1.00 80.00 93 THR A N 1
ATOM 661 C CA . THR A 1 93 ? -49.852 29.970 43.689 1.00 80.00 93 THR A CA 1
ATOM 662 C C . THR A 1 93 ? -50.677 30.195 42.424 1.00 80.00 93 THR A C 1
ATOM 664 O O . THR A 1 93 ? -51.712 30.862 42.470 1.00 80.00 93 THR A O 1
ATOM 667 N N . GLN A 1 94 ? -50.249 29.609 41.304 1.00 87.75 94 GLN A N 1
ATOM 668 C CA . GLN A 1 94 ? -50.891 29.692 39.998 1.00 87.75 94 GLN A CA 1
ATOM 669 C C . GLN A 1 94 ? -50.870 28.326 39.308 1.00 87.75 94 GLN A C 1
ATOM 671 O O . GLN A 1 94 ? -49.946 27.535 39.501 1.00 87.75 94 GLN A O 1
ATOM 676 N N . ILE A 1 95 ? -51.890 28.081 38.494 1.00 89.06 95 ILE A N 1
ATOM 677 C CA . ILE A 1 95 ? -51.892 27.047 37.461 1.00 89.06 95 ILE A CA 1
ATOM 678 C C . ILE A 1 95 ? -51.910 27.724 36.097 1.00 89.06 95 ILE A C 1
ATOM 680 O O . ILE A 1 95 ? -52.392 28.846 35.960 1.00 89.06 95 ILE A O 1
ATOM 684 N N . TYR A 1 96 ? -51.419 27.030 35.085 1.00 90.38 96 TYR A N 1
ATOM 685 C CA . TYR A 1 96 ? -51.417 27.505 33.711 1.00 90.38 96 TYR A CA 1
ATOM 686 C C . TYR A 1 96 ? -52.346 26.622 32.887 1.00 90.38 96 TYR A C 1
ATOM 688 O O . TYR A 1 96 ? -52.366 25.409 33.071 1.00 90.38 96 TYR A O 1
ATOM 696 N N . VAL A 1 97 ? -53.129 27.219 31.998 1.00 90.25 97 VAL A N 1
ATOM 697 C CA . VAL A 1 97 ? -54.034 26.505 31.082 1.00 90.25 97 VAL A CA 1
ATOM 698 C C . VAL A 1 97 ? -53.930 27.172 29.723 1.00 90.25 97 VAL A C 1
ATOM 700 O O . VAL A 1 97 ? -53.833 28.396 29.664 1.00 90.25 97 VAL A O 1
ATOM 703 N N . ASP A 1 98 ? -53.957 26.414 28.630 1.00 88.38 98 ASP A N 1
ATOM 704 C CA . ASP A 1 98 ? -53.887 27.019 27.297 1.00 88.38 98 ASP A CA 1
ATOM 705 C C . ASP A 1 98 ? -55.009 28.026 27.059 1.00 88.38 98 ASP A C 1
ATOM 707 O O . ASP A 1 98 ? -56.193 27.740 27.280 1.00 88.38 98 ASP A O 1
ATOM 711 N N . GLY A 1 99 ? -54.639 29.198 26.533 1.00 85.94 99 GLY A N 1
ATOM 712 C CA . GLY A 1 99 ? -55.599 30.239 26.184 1.00 85.94 99 GLY A CA 1
ATOM 713 C C . GLY A 1 99 ? -56.653 29.734 25.200 1.00 85.94 99 GLY A C 1
ATOM 714 O O . GLY A 1 99 ? -57.824 30.084 25.330 1.00 85.94 99 GLY A O 1
ATOM 715 N N . GLN A 1 100 ? -56.278 28.843 24.273 1.00 86.62 100 GLN A N 1
ATOM 716 C CA . GLN A 1 100 ? -57.217 28.222 23.333 1.00 86.62 100 GLN A CA 1
ATOM 717 C C . GLN A 1 100 ? -58.256 27.334 24.027 1.00 86.62 100 GLN A C 1
ATOM 719 O O . GLN A 1 100 ? -59.436 27.421 23.685 1.00 86.62 100 GLN A O 1
ATOM 724 N N . VAL A 1 101 ? -57.851 26.539 25.022 1.00 88.81 101 VAL A N 1
ATOM 725 C CA . VAL A 1 101 ? -58.767 25.689 25.804 1.00 88.81 101 VAL A CA 1
ATOM 726 C C . VAL A 1 101 ? -59.758 26.559 26.577 1.00 88.81 101 VAL A C 1
ATOM 728 O O . VAL A 1 101 ? -60.966 26.331 26.523 1.00 88.81 101 VAL A O 1
ATOM 731 N N . LEU A 1 102 ? -59.276 27.620 27.231 1.00 87.00 102 LEU A N 1
ATOM 732 C CA . LEU A 1 102 ? -60.144 28.547 27.960 1.00 87.00 102 LEU A CA 1
ATOM 733 C C . LEU A 1 102 ? -61.055 29.368 27.034 1.00 87.00 102 LEU A C 1
ATOM 735 O O . LEU A 1 102 ? -62.176 29.699 27.418 1.00 87.00 102 LEU A O 1
ATOM 739 N N . ASN A 1 103 ? -60.616 29.691 25.815 1.00 86.69 103 ASN A N 1
ATOM 740 C CA . ASN A 1 103 ? -61.414 30.450 24.849 1.00 86.69 103 ASN A CA 1
ATOM 741 C C . ASN A 1 103 ? -62.588 29.636 24.270 1.00 86.69 103 ASN A C 1
ATOM 743 O O . ASN A 1 103 ? -63.593 30.211 23.846 1.00 86.69 103 ASN A O 1
ATOM 747 N N . GLN A 1 104 ? -62.485 28.305 24.281 1.00 85.12 104 GLN A N 1
ATOM 748 C CA . GLN A 1 104 ? -63.544 27.393 23.834 1.00 85.12 104 GLN A CA 1
ATOM 749 C C . GLN A 1 104 ? -64.656 27.191 24.876 1.00 85.12 104 GLN A C 1
ATOM 751 O O . GLN A 1 104 ? -65.713 26.653 24.544 1.00 85.12 104 GLN A O 1
ATOM 756 N N . LEU A 1 105 ? -64.462 27.645 26.119 1.00 84.75 105 LEU A N 1
ATOM 757 C CA . LEU A 1 105 ? -65.481 27.569 27.163 1.00 84.75 105 LEU A CA 1
ATOM 758 C C . LEU A 1 105 ? -66.733 28.385 26.794 1.00 84.75 105 LEU A C 1
ATOM 760 O O . LEU A 1 105 ? -66.663 29.464 26.189 1.00 84.75 105 LEU A O 1
ATOM 764 N N . ALA A 1 106 ? -67.902 27.899 27.210 1.00 85.25 106 ALA A N 1
ATOM 765 C CA . ALA A 1 106 ? -69.153 28.625 27.024 1.00 85.25 106 ALA A CA 1
ATOM 766 C C . ALA A 1 106 ? -69.086 30.014 27.713 1.00 85.25 106 ALA A C 1
ATOM 768 O O . ALA A 1 106 ? -68.406 30.156 28.735 1.00 85.25 106 ALA A O 1
ATOM 769 N N . PRO A 1 107 ? -69.700 31.075 27.148 1.00 80.75 107 PRO A N 1
ATOM 770 C CA . PRO A 1 107 ? -69.554 32.441 27.669 1.00 80.75 107 PRO A CA 1
ATOM 771 C C . PRO A 1 107 ? -69.959 32.599 29.141 1.00 80.75 107 PRO A C 1
ATOM 773 O O . PRO A 1 107 ? -69.312 33.336 29.877 1.00 80.75 107 PRO A O 1
ATOM 776 N N . ASP A 1 108 ? -70.989 31.876 29.573 1.00 81.50 108 ASP A N 1
ATOM 777 C CA . ASP A 1 108 ? -71.461 31.794 30.958 1.00 81.50 108 ASP A CA 1
ATOM 778 C C . ASP A 1 108 ? -70.439 31.121 31.890 1.00 81.50 108 ASP A C 1
ATOM 780 O O . ASP A 1 108 ? -70.232 31.582 33.010 1.00 81.50 108 ASP A O 1
ATOM 784 N N . VAL A 1 109 ? -69.727 30.096 31.414 1.00 81.62 109 VAL A N 1
ATOM 785 C CA . VAL A 1 109 ? -68.646 29.433 32.167 1.00 81.62 109 VAL A CA 1
ATOM 786 C C . VAL A 1 109 ? -67.396 30.317 32.248 1.00 81.62 109 VAL A C 1
ATOM 788 O O . VAL A 1 109 ? -66.750 30.376 33.292 1.00 81.62 109 VAL A O 1
ATOM 791 N N . ARG A 1 110 ? -67.068 31.068 31.186 1.00 81.75 110 ARG A N 1
ATOM 792 C CA . ARG A 1 110 ? -65.950 32.034 31.198 1.00 81.75 110 ARG A CA 1
ATOM 793 C C . ARG A 1 110 ? -66.174 33.191 32.161 1.00 81.75 110 ARG A C 1
ATOM 795 O O . ARG A 1 110 ? -65.211 33.667 32.755 1.00 81.75 110 ARG A O 1
ATOM 802 N N . GLN A 1 111 ? -67.423 33.617 32.340 1.00 83.50 111 GLN A N 1
ATOM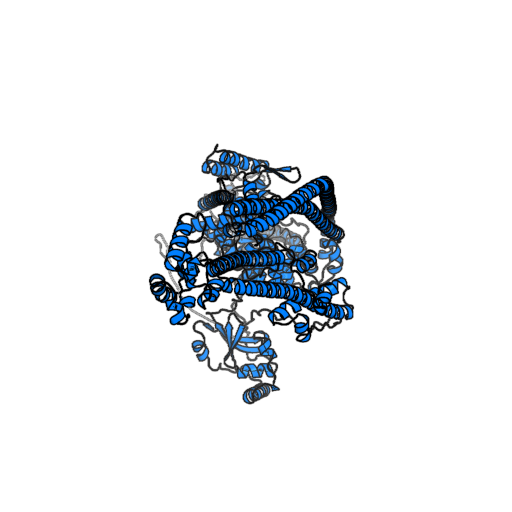 803 C CA . GLN A 1 111 ? -67.776 34.682 33.282 1.00 83.50 111 GLN A CA 1
ATOM 804 C C . GLN A 1 111 ? -67.511 34.306 34.747 1.00 83.50 111 GLN A C 1
ATOM 806 O O . GLN A 1 111 ? -67.385 35.204 35.577 1.00 83.50 111 GLN A O 1
ATOM 811 N N . LEU A 1 112 ? -67.384 33.011 35.064 1.00 83.06 112 LEU A N 1
ATOM 812 C CA . LEU A 1 112 ? -67.018 32.537 36.404 1.00 83.06 112 LEU A CA 1
ATOM 813 C C . LEU A 1 112 ? -65.545 32.804 36.746 1.00 83.06 112 LEU A C 1
ATOM 815 O O . LEU A 1 112 ? -65.194 32.843 37.924 1.00 83.06 112 LEU A O 1
ATOM 819 N N . LEU A 1 113 ? -64.677 32.980 35.744 1.00 84.00 113 LEU A N 1
ATOM 820 C CA . LEU A 1 113 ? -63.276 33.333 35.965 1.00 84.00 113 LEU A CA 1
ATOM 821 C C . LEU A 1 113 ? -63.145 34.819 36.348 1.00 84.00 113 LEU A C 1
ATOM 823 O O . LEU A 1 113 ? -63.947 35.640 35.910 1.00 84.00 113 LEU A O 1
ATOM 827 N N . PRO A 1 114 ? -62.117 35.215 37.112 1.00 82.44 114 PRO A N 1
ATOM 828 C CA . PRO A 1 114 ? -61.874 36.620 37.445 1.00 82.44 114 PRO A CA 1
ATOM 829 C C . PRO A 1 114 ? -61.690 37.486 36.195 1.00 82.44 114 PRO A C 1
ATOM 831 O O . PRO A 1 114 ? -61.075 37.047 35.223 1.00 82.44 114 PRO A O 1
ATOM 834 N N . GLN A 1 115 ? -62.125 38.748 36.240 1.00 80.50 115 GLN A N 1
ATOM 835 C CA . GLN A 1 115 ? -62.015 39.673 35.101 1.00 80.50 115 GLN A CA 1
ATOM 836 C C . GLN A 1 115 ? -60.572 39.794 34.570 1.00 80.50 115 GLN A C 1
ATOM 838 O O . GLN A 1 115 ? -60.349 39.763 33.363 1.00 80.50 115 GLN A O 1
ATOM 843 N N . ALA A 1 116 ? -59.580 39.808 35.466 1.00 79.88 116 ALA A N 1
ATOM 844 C CA . ALA A 1 116 ? -58.162 39.846 35.099 1.00 79.88 116 ALA A CA 1
ATOM 845 C C . ALA A 1 116 ? -57.685 38.604 34.318 1.00 79.88 116 ALA A C 1
ATOM 847 O O . ALA A 1 116 ? -56.742 38.694 33.535 1.00 79.88 116 ALA A O 1
ATOM 848 N N . VAL A 1 117 ? -58.317 37.445 34.526 1.00 83.56 117 VAL A N 1
ATOM 849 C CA . VAL A 1 117 ? -58.043 36.207 33.779 1.00 83.56 117 VAL A CA 1
ATOM 850 C C . VAL A 1 117 ? -58.784 36.241 32.443 1.00 83.56 117 VAL A C 1
ATOM 852 O O . VAL A 1 117 ? -58.201 35.904 31.416 1.00 83.56 117 VAL A O 1
ATOM 855 N N . GLN A 1 118 ? -60.027 36.735 32.421 1.00 83.69 118 GLN A N 1
ATOM 856 C CA . GLN A 1 118 ? -60.814 36.887 31.189 1.00 83.69 118 GLN A CA 1
ATOM 857 C C . GLN A 1 118 ? -60.098 37.759 30.138 1.00 83.69 118 GLN A C 1
ATOM 859 O O . GLN A 1 118 ? -60.071 37.406 28.960 1.00 83.69 118 GLN A O 1
ATOM 864 N N . GLU A 1 119 ? -59.439 38.844 30.559 1.00 83.62 119 GLU A N 1
ATOM 865 C CA . GLU A 1 119 ? -58.653 39.735 29.683 1.00 83.62 119 GLU A CA 1
ATOM 866 C C . GLU A 1 119 ? -57.350 39.103 29.143 1.00 83.62 119 GLU A C 1
ATOM 868 O O . GLU A 1 119 ? -56.751 39.605 28.183 1.00 83.62 119 GLU A O 1
ATOM 873 N N . GLN A 1 120 ? -56.878 38.011 29.754 1.00 84.88 120 GLN A N 1
ATOM 874 C CA . GLN A 1 120 ? -55.698 37.266 29.301 1.00 84.88 120 GLN A CA 1
ATOM 875 C C . GLN A 1 120 ? -56.056 36.184 28.278 1.00 84.88 120 GLN A C 1
ATOM 877 O O . GLN A 1 120 ? -55.279 35.961 27.352 1.00 84.88 120 GLN A O 1
ATOM 882 N N . ILE A 1 121 ? -57.241 35.569 28.394 1.00 87.25 121 ILE A N 1
ATOM 883 C CA . ILE A 1 121 ? -57.675 34.443 27.548 1.00 87.25 121 ILE A CA 1
ATOM 884 C C . ILE A 1 121 ? -57.598 34.780 26.058 1.00 87.25 121 ILE A C 1
ATOM 886 O O . ILE A 1 121 ? -57.010 34.014 25.300 1.00 87.25 121 ILE A O 1
ATOM 890 N N . GLN A 1 122 ? -58.146 35.925 25.636 1.00 81.50 122 GLN A N 1
ATOM 891 C CA . GLN A 1 122 ? -58.187 36.285 24.214 1.00 81.50 122 GLN A CA 1
ATOM 892 C C . GLN A 1 122 ? -56.779 36.469 23.630 1.00 81.50 122 GLN A C 1
ATOM 894 O O . GLN A 1 122 ? -56.481 35.939 22.564 1.00 81.50 122 GLN A O 1
ATOM 899 N N . ARG A 1 123 ? -55.891 37.155 24.363 1.00 83.44 123 ARG A N 1
ATOM 900 C CA . ARG A 1 123 ? -54.502 37.377 23.931 1.00 83.44 123 ARG A CA 1
ATOM 901 C C . ARG A 1 123 ? -53.718 36.071 23.868 1.00 83.44 123 ARG A C 1
ATOM 903 O O . ARG A 1 123 ? -53.063 35.816 22.867 1.00 83.44 123 ARG A O 1
ATOM 910 N N . ALA A 1 124 ? -53.822 35.238 24.902 1.00 84.50 124 ALA A N 1
ATOM 911 C CA . ALA A 1 124 ? -53.130 33.955 24.968 1.00 84.50 124 ALA A CA 1
ATOM 912 C C . ALA A 1 124 ? -53.623 32.976 23.884 1.00 84.50 124 ALA A C 1
ATOM 914 O O . ALA A 1 124 ? -52.821 32.282 23.267 1.00 84.50 124 ALA A O 1
ATOM 915 N N . ALA A 1 125 ? -54.925 32.968 23.574 1.00 85.44 125 ALA A N 1
ATOM 916 C CA . ALA A 1 125 ? -55.489 32.130 22.516 1.00 85.44 125 ALA A CA 1
ATOM 917 C C . ALA A 1 125 ? -54.993 32.501 21.105 1.00 85.44 125 ALA A C 1
ATOM 919 O O . ALA A 1 125 ? -54.827 31.608 20.273 1.00 85.44 125 ALA A O 1
ATOM 920 N N . GLU A 1 126 ? -54.757 33.792 20.838 1.00 83.12 126 GLU A N 1
ATOM 921 C CA . GLU A 1 126 ? -54.285 34.299 19.539 1.00 83.12 126 GLU A CA 1
ATOM 922 C C . GLU A 1 126 ? -52.828 33.925 19.244 1.00 83.12 126 GLU A C 1
ATOM 924 O O . GLU A 1 126 ? -52.494 33.634 18.096 1.00 83.12 126 GLU A O 1
ATOM 929 N N . ILE A 1 127 ? -51.972 33.900 20.269 1.00 79.88 127 ILE A N 1
ATOM 930 C CA . ILE A 1 127 ? -50.540 33.585 20.128 1.00 79.88 127 ILE A CA 1
ATOM 931 C C . ILE A 1 127 ? -50.185 32.142 20.520 1.00 79.88 127 ILE A C 1
ATOM 933 O O . ILE A 1 127 ? -49.023 31.759 20.414 1.00 79.88 127 ILE A O 1
ATOM 937 N N . GLY A 1 128 ? -51.167 31.345 20.958 1.00 76.56 128 GLY A N 1
ATOM 938 C CA . GLY A 1 128 ? -50.952 29.966 21.407 1.00 76.56 128 GLY A CA 1
ATOM 939 C C . GLY A 1 128 ? -50.193 29.859 22.734 1.00 76.56 128 GLY A C 1
ATOM 940 O O . GLY A 1 128 ? -49.429 28.919 22.916 1.00 76.56 128 GLY A O 1
ATOM 941 N N . ASP A 1 129 ? -50.374 30.829 23.633 1.00 83.75 129 ASP A N 1
ATOM 942 C CA . ASP A 1 129 ? -49.735 30.879 24.953 1.00 83.75 129 ASP A CA 1
ATOM 943 C C . ASP A 1 129 ? -50.703 30.424 26.066 1.00 83.75 129 ASP A C 1
ATOM 945 O O . ASP A 1 129 ? -51.916 30.250 25.869 1.00 83.75 129 ASP A O 1
ATOM 949 N N . THR A 1 130 ? -50.159 30.223 27.261 1.00 88.25 130 THR A N 1
ATOM 950 C CA . THR A 1 130 ? -50.895 29.810 28.457 1.00 88.25 130 THR A CA 1
ATOM 951 C C . THR A 1 130 ? -51.408 31.007 29.256 1.00 88.25 130 THR A C 1
ATOM 953 O O . THR A 1 130 ? -50.817 32.084 29.285 1.00 88.25 130 THR A O 1
ATOM 956 N N . VAL A 1 131 ? -52.527 30.815 29.948 1.00 88.69 131 VAL A N 1
ATOM 957 C CA . VAL A 1 131 ? -53.103 31.777 30.888 1.00 88.69 131 VAL A CA 1
ATOM 958 C C . VAL A 1 131 ? -52.805 31.314 32.305 1.00 88.69 131 VAL A C 1
ATOM 960 O O . VAL A 1 131 ? -53.167 30.199 32.684 1.00 88.69 131 VAL A O 1
ATOM 963 N N . ALA A 1 132 ? -52.184 32.185 33.098 1.00 88.81 132 ALA A N 1
ATOM 964 C CA . ALA A 1 132 ? -51.948 31.941 34.512 1.00 88.81 132 ALA A CA 1
ATOM 965 C C . ALA A 1 132 ? -53.210 32.267 35.326 1.00 88.81 132 ALA A C 1
ATOM 967 O O . ALA A 1 132 ? -53.658 33.415 35.379 1.00 88.81 132 ALA A O 1
ATOM 968 N N . ILE A 1 133 ? -53.778 31.259 35.983 1.00 89.75 133 ILE A N 1
ATOM 969 C CA . ILE A 1 133 ? -54.944 31.395 36.854 1.00 89.75 133 ILE A CA 1
ATOM 970 C C . ILE A 1 133 ? -54.488 31.169 38.298 1.00 89.75 133 ILE A C 1
ATOM 972 O O . ILE A 1 133 ? -53.939 30.105 38.601 1.00 89.75 133 ILE A O 1
ATOM 976 N N . PRO A 1 134 ? -54.701 32.126 39.216 1.00 88.94 134 PRO A N 1
ATOM 977 C CA . PRO A 1 134 ? -54.353 31.907 40.610 1.00 88.94 134 PRO A CA 1
ATOM 978 C C . PRO A 1 134 ? -55.168 30.757 41.211 1.00 88.94 134 PRO A C 1
ATOM 980 O O . PRO A 1 134 ? -56.375 30.640 40.988 1.00 88.94 134 PRO A O 1
ATOM 983 N N . VAL A 1 135 ? -54.514 29.911 42.008 1.00 86.62 135 VAL A N 1
ATOM 984 C CA . VAL A 1 135 ? -55.146 28.713 42.589 1.00 86.62 135 VAL A CA 1
ATOM 985 C C . VAL A 1 135 ? -56.295 29.082 43.532 1.00 86.62 135 VAL A C 1
ATOM 987 O O . VAL A 1 135 ? -57.308 28.388 43.563 1.00 86.62 135 VAL A O 1
ATOM 990 N N . ALA A 1 136 ? -56.186 30.195 44.264 1.00 85.44 136 ALA A N 1
ATOM 991 C CA . ALA A 1 136 ? -57.244 30.671 45.158 1.00 85.44 136 ALA A CA 1
ATOM 992 C C . ALA A 1 136 ? -58.559 30.945 44.408 1.00 85.44 136 ALA A C 1
ATOM 994 O O . ALA A 1 136 ? -59.635 30.542 44.852 1.00 85.44 136 ALA A O 1
ATOM 995 N N . ASP A 1 137 ? -58.465 31.580 43.244 1.00 87.38 137 ASP A N 1
ATOM 996 C CA . ASP A 1 137 ? -59.583 31.856 42.353 1.00 87.38 137 ASP A CA 1
ATOM 997 C C . ASP A 1 137 ? -60.188 30.539 41.849 1.00 87.38 137 ASP A C 1
ATOM 999 O O . ASP A 1 137 ? -61.384 30.311 42.036 1.00 87.38 137 ASP A O 1
ATOM 1003 N N . VAL A 1 138 ? -59.351 29.632 41.321 1.00 87.44 138 VAL A N 1
ATOM 1004 C CA . VAL A 1 138 ? -59.750 28.300 40.821 1.00 87.44 138 VAL A CA 1
ATOM 1005 C C . VAL A 1 138 ? -60.534 27.518 41.870 1.00 87.44 138 VAL A C 1
ATOM 1007 O O . VAL A 1 138 ? -61.646 27.073 41.602 1.00 87.44 138 VAL A O 1
ATOM 1010 N N . LEU A 1 139 ? -60.000 27.394 43.085 1.00 87.19 139 LEU A N 1
ATOM 1011 C CA . LEU A 1 139 ? -60.642 26.652 44.172 1.00 87.19 139 LEU A CA 1
ATOM 1012 C C . LEU A 1 139 ? -61.922 27.326 44.682 1.00 87.19 139 LEU A C 1
ATOM 1014 O O . LEU A 1 139 ? -62.783 26.665 45.263 1.00 87.19 139 LEU A O 1
ATOM 1018 N N . THR A 1 140 ? -62.079 28.629 44.461 1.00 87.12 140 THR A N 1
ATOM 1019 C CA . THR A 1 140 ? -63.300 29.349 44.831 1.00 87.12 140 THR A CA 1
ATOM 1020 C C . THR A 1 140 ? -64.417 29.082 43.820 1.00 87.12 140 THR A C 1
ATOM 1022 O O . THR A 1 140 ? -65.526 28.715 44.221 1.00 87.12 140 THR A O 1
ATOM 1025 N N . VAL A 1 141 ? -64.125 29.218 42.520 1.00 86.50 141 VAL A N 1
ATOM 1026 C CA . VAL A 1 141 ? -65.154 29.270 41.463 1.00 86.50 141 VAL A CA 1
ATOM 1027 C C . VAL A 1 141 ? -65.363 27.955 40.714 1.00 86.50 141 VAL A C 1
ATOM 1029 O O . VAL A 1 141 ? -66.472 27.701 40.257 1.00 86.50 141 VAL A O 1
ATOM 1032 N N . ALA A 1 142 ? -64.341 27.104 40.592 1.00 86.81 142 ALA A N 1
ATOM 1033 C CA . ALA A 1 142 ? -64.423 25.901 39.767 1.00 86.81 142 ALA A CA 1
ATOM 1034 C C . ALA A 1 142 ? -65.211 24.734 40.400 1.00 86.81 142 ALA A C 1
ATOM 1036 O O . ALA A 1 142 ? -65.990 24.130 39.659 1.00 86.81 142 ALA A O 1
ATOM 1037 N N . PRO A 1 143 ? -65.101 24.404 41.709 1.00 89.31 143 PRO A N 1
ATOM 1038 C CA . PRO A 1 143 ? -65.718 23.186 42.236 1.00 89.31 143 PRO A CA 1
ATOM 1039 C C . PRO A 1 143 ? -67.249 23.171 42.115 1.00 89.31 143 PRO A C 1
ATOM 1041 O O . PRO A 1 143 ? -67.931 24.068 42.633 1.00 89.31 143 PRO A O 1
ATOM 1044 N N . GLY A 1 144 ? -67.785 22.119 41.496 1.00 80.94 144 GLY A N 1
ATOM 1045 C CA . GLY A 1 144 ? -69.201 21.918 41.185 1.00 80.94 144 GLY A CA 1
ATOM 1046 C C . GLY A 1 144 ? -69.670 22.572 39.880 1.00 80.94 144 GLY A C 1
ATOM 1047 O O . GLY A 1 144 ? -70.874 22.602 39.627 1.00 80.94 144 GLY A O 1
ATOM 1048 N N . THR A 1 145 ? -68.759 23.112 39.065 1.00 86.56 145 THR A N 1
ATOM 1049 C CA . THR A 1 145 ? -69.073 23.784 37.790 1.00 86.56 145 THR A CA 1
ATOM 1050 C C . THR A 1 145 ? -68.437 23.060 36.602 1.00 86.56 145 THR A C 1
ATOM 1052 O O . THR A 1 145 ? -67.525 22.252 36.767 1.00 86.56 145 THR A O 1
ATOM 1055 N N . ALA A 1 146 ? -68.857 23.397 35.378 1.00 82.31 146 ALA A N 1
ATOM 1056 C CA . ALA A 1 146 ? -68.243 22.868 34.155 1.00 82.31 146 ALA A CA 1
ATOM 1057 C C . ALA A 1 146 ? -66.748 23.236 34.006 1.00 82.31 146 ALA A C 1
ATOM 1059 O O . ALA A 1 146 ? -66.033 22.599 33.237 1.00 82.31 146 ALA A O 1
ATOM 1060 N N . LEU A 1 147 ? -66.265 24.239 34.751 1.00 84.25 147 LEU A N 1
ATOM 1061 C CA . LEU A 1 147 ? -64.862 24.647 34.760 1.00 84.25 147 LEU A CA 1
ATOM 1062 C C . LEU A 1 147 ? -63.967 23.633 35.495 1.00 84.25 147 LEU A C 1
ATOM 1064 O O . LEU A 1 147 ? -62.792 23.513 35.163 1.00 84.25 147 LEU A O 1
ATOM 1068 N N . GLU A 1 148 ? -64.513 22.882 36.458 1.00 87.06 148 GLU A N 1
ATOM 1069 C CA . GLU A 1 148 ? -63.762 21.912 37.266 1.00 87.06 148 GLU A CA 1
ATOM 1070 C C . GLU A 1 148 ? -63.061 20.869 36.394 1.00 87.06 148 GLU A C 1
ATOM 1072 O O . GLU A 1 148 ? -61.845 20.710 36.468 1.00 87.06 148 GLU A O 1
ATOM 1077 N N . GLN A 1 149 ? -63.822 20.207 35.521 1.00 84.75 149 GLN A N 1
ATOM 1078 C CA . GLN A 1 149 ? -63.296 19.144 34.672 1.00 84.75 149 GLN A CA 1
ATOM 1079 C C . GLN A 1 149 ? -62.258 19.677 33.677 1.00 84.75 149 GLN A C 1
ATOM 1081 O O . GLN A 1 149 ? -61.199 19.077 33.510 1.00 84.75 149 GLN A O 1
ATOM 1086 N N . VAL A 1 150 ? -62.525 20.838 33.070 1.00 86.38 150 VAL A N 1
ATOM 1087 C CA . VAL A 1 150 ? -61.614 21.442 32.088 1.00 86.38 150 VAL A CA 1
ATOM 1088 C C . VAL A 1 150 ? -60.270 21.788 32.725 1.00 86.38 150 VAL A C 1
ATOM 1090 O O . VAL A 1 150 ? -59.231 21.517 32.124 1.00 86.38 150 VAL A O 1
ATOM 1093 N N . LEU A 1 151 ? -60.271 22.329 33.947 1.00 88.00 151 LEU A N 1
ATOM 1094 C CA . LEU A 1 151 ? -59.039 22.649 34.668 1.00 88.00 151 LEU A CA 1
ATOM 1095 C C . LEU A 1 151 ? -58.299 21.392 35.136 1.00 88.00 151 LEU A C 1
ATOM 1097 O O . LEU A 1 151 ? -57.084 21.335 34.993 1.00 88.00 151 LEU A O 1
ATOM 1101 N N . VAL A 1 152 ? -58.995 20.369 35.640 1.00 86.81 152 VAL A N 1
ATOM 1102 C CA . VAL A 1 152 ? -58.353 19.103 36.053 1.00 86.81 152 VAL A CA 1
ATOM 1103 C C . VAL A 1 152 ? -57.626 18.432 34.884 1.00 86.81 152 VAL A C 1
ATOM 1105 O O . VAL A 1 152 ? -56.536 17.888 35.064 1.00 86.81 152 VAL A O 1
ATOM 1108 N N . GLU A 1 153 ? -58.203 18.494 33.687 1.00 85.38 153 GLU A N 1
ATOM 1109 C CA . GLU A 1 153 ? -57.665 17.831 32.499 1.00 85.38 153 GLU A CA 1
ATOM 1110 C C . GLU A 1 153 ? -56.569 18.656 31.792 1.00 85.38 153 GLU A C 1
ATOM 1112 O O . GLU A 1 153 ? -55.614 18.081 31.262 1.00 85.38 153 GLU A O 1
ATOM 1117 N N . ASN A 1 154 ? -56.667 19.993 31.811 1.00 89.06 154 ASN A N 1
ATOM 1118 C CA . ASN A 1 154 ? -55.852 20.881 30.964 1.00 89.06 154 ASN A CA 1
ATOM 1119 C C . ASN A 1 154 ? -54.952 21.863 31.734 1.00 89.06 154 ASN A C 1
ATOM 1121 O O . ASN A 1 154 ? -54.288 22.693 31.112 1.00 89.06 154 ASN A O 1
ATOM 1125 N N . ALA A 1 155 ? -54.914 21.805 33.066 1.00 86.12 155 ALA A N 1
ATOM 1126 C CA . ALA A 1 155 ? -53.997 22.623 33.852 1.00 86.12 155 ALA A CA 1
ATOM 1127 C C . ALA A 1 155 ? -52.606 21.993 33.988 1.00 86.12 155 ALA A C 1
ATOM 1129 O O . ALA A 1 155 ? -52.456 20.778 34.128 1.00 86.12 155 ALA A O 1
ATOM 1130 N N . ARG A 1 156 ? -51.588 22.854 34.021 1.00 87.12 156 ARG A N 1
ATOM 1131 C CA . ARG A 1 156 ? -50.171 22.527 34.232 1.00 87.12 156 ARG A CA 1
ATOM 1132 C C . ARG A 1 156 ? -49.577 23.450 35.311 1.00 87.12 156 ARG A C 1
ATOM 1134 O O . ARG A 1 156 ? -50.028 24.583 35.479 1.00 87.12 156 ARG A O 1
ATOM 1141 N N . LEU A 1 157 ? -48.573 22.988 36.064 1.00 81.38 157 LEU A N 1
ATOM 1142 C CA . LEU A 1 157 ? -47.918 23.798 37.118 1.00 81.38 157 LEU A CA 1
ATOM 1143 C C . LEU A 1 157 ? -46.858 24.761 36.576 1.00 81.38 157 LEU A C 1
ATOM 1145 O O . LEU A 1 157 ? -46.491 25.722 37.249 1.00 81.38 157 LEU A O 1
ATOM 1149 N N . ARG A 1 158 ? -46.349 24.489 35.374 1.00 84.44 158 ARG A N 1
ATOM 1150 C CA . ARG A 1 158 ? -45.388 25.325 34.654 1.00 84.44 158 ARG A CA 1
ATOM 1151 C C . ARG A 1 158 ? -45.837 25.456 33.199 1.00 84.44 158 ARG A C 1
ATOM 1153 O O . ARG A 1 158 ? -46.399 24.486 32.692 1.00 84.44 158 ARG A O 1
ATOM 1160 N N . PRO A 1 159 ? -45.569 26.585 32.521 1.00 78.38 159 PRO A N 1
ATOM 1161 C CA . PRO A 1 159 ? -45.960 26.782 31.123 1.00 78.38 159 PRO A CA 1
ATOM 1162 C C . PRO A 1 159 ? -45.455 25.690 30.163 1.00 78.38 159 PRO A C 1
ATOM 1164 O O . PRO A 1 159 ? -46.126 25.385 29.187 1.00 78.38 159 PRO A O 1
ATOM 1167 N N . ASP A 1 160 ? -44.304 25.076 30.458 1.00 76.12 160 ASP A N 1
ATOM 1168 C CA . ASP A 1 160 ? -43.643 24.046 29.644 1.00 76.12 160 ASP A CA 1
ATOM 1169 C C . ASP A 1 160 ? -43.999 22.596 30.029 1.00 76.12 160 ASP A C 1
ATOM 1171 O O . ASP A 1 160 ? -43.536 21.657 29.383 1.00 76.12 160 ASP A O 1
ATOM 1175 N N . ALA A 1 161 ? -44.786 22.391 31.090 1.00 81.00 161 ALA A N 1
ATOM 1176 C CA . ALA A 1 161 ? -45.156 21.059 31.564 1.00 81.00 161 ALA A CA 1
ATOM 1177 C C . ALA A 1 161 ? -46.353 20.487 30.790 1.00 81.00 161 ALA A C 1
ATOM 1179 O O . ALA A 1 161 ? -47.203 21.225 30.298 1.00 81.00 161 ALA A O 1
ATOM 1180 N N . MET A 1 162 ? -46.451 19.161 30.714 1.00 80.62 162 MET A N 1
ATOM 1181 C CA . MET A 1 162 ? -47.570 18.505 30.037 1.00 80.62 162 MET A CA 1
ATOM 1182 C C . MET A 1 162 ? -48.872 18.624 30.842 1.00 80.62 162 MET A C 1
ATOM 1184 O O . MET A 1 162 ? -48.860 18.543 32.073 1.00 80.62 162 MET A O 1
ATOM 1188 N N . THR A 1 163 ? -50.001 18.760 30.151 1.00 85.50 163 THR A N 1
ATOM 1189 C CA . THR A 1 163 ? -51.336 18.580 30.745 1.00 85.50 163 THR A CA 1
ATOM 1190 C C . THR A 1 163 ? -51.674 17.094 30.906 1.00 85.50 163 THR A C 1
ATOM 1192 O O . THR A 1 163 ? -51.013 16.224 30.332 1.00 85.50 163 THR A O 1
ATOM 1195 N N . GLN A 1 164 ? -52.722 16.760 31.667 1.00 80.25 164 GLN A N 1
ATOM 1196 C CA . GLN A 1 164 ? -53.157 15.364 31.806 1.00 80.25 164 GLN A CA 1
ATOM 1197 C C . GLN A 1 164 ? -53.615 14.776 30.461 1.00 80.25 164 GLN A C 1
ATOM 1199 O O . GLN A 1 164 ? -53.368 13.603 30.172 1.00 80.25 164 GLN A O 1
ATOM 1204 N N . VAL A 1 165 ? -54.261 15.593 29.627 1.00 79.25 165 VAL A N 1
ATOM 1205 C CA . VAL A 1 165 ? -54.689 15.203 28.277 1.00 79.25 165 VAL A CA 1
ATOM 1206 C C . VAL A 1 165 ? -53.478 14.954 27.376 1.00 79.25 165 VAL A C 1
ATOM 1208 O O . VAL A 1 165 ? -53.416 13.917 26.714 1.00 79.25 165 VAL A O 1
ATOM 1211 N N . GLU A 1 166 ? -52.479 15.839 27.410 1.00 76.12 166 GLU A N 1
ATOM 1212 C CA . GLU A 1 166 ? -51.224 15.669 26.665 1.00 76.12 166 GLU A CA 1
ATOM 1213 C C . GLU A 1 166 ? -50.437 14.439 27.152 1.00 76.12 166 GLU A C 1
ATOM 1215 O O . GLU A 1 166 ? -49.874 13.708 26.343 1.00 76.12 166 GLU A O 1
ATOM 1220 N N . ALA A 1 167 ? -50.433 14.157 28.456 1.00 71.19 167 ALA A N 1
ATOM 1221 C CA . ALA A 1 167 ? -49.765 12.997 29.046 1.00 71.19 167 ALA A CA 1
ATOM 1222 C C . ALA A 1 167 ? -50.408 11.662 28.656 1.00 71.19 167 ALA A C 1
ATOM 1224 O O . ALA A 1 167 ? -49.695 10.693 28.392 1.00 71.19 167 ALA A O 1
ATOM 1225 N N . ARG A 1 168 ? -51.745 11.608 28.580 1.00 70.44 168 ARG A N 1
ATOM 1226 C CA . ARG A 1 168 ? -52.467 10.440 28.048 1.00 70.44 168 ARG A CA 1
ATOM 1227 C C . ARG A 1 168 ? -52.142 10.238 26.566 1.00 70.44 168 ARG A C 1
ATOM 1229 O O . ARG A 1 168 ? -51.755 9.140 26.181 1.00 70.44 168 ARG A O 1
ATOM 1236 N N . ALA A 1 169 ? -52.173 11.312 25.774 1.00 68.38 169 ALA A N 1
ATOM 1237 C CA . ALA A 1 169 ? -51.813 11.263 24.358 1.00 68.38 169 ALA A CA 1
ATOM 1238 C C . ALA A 1 169 ? -50.346 10.847 24.128 1.00 68.38 169 ALA A C 1
ATOM 1240 O O . ALA A 1 169 ? -50.065 10.054 23.232 1.00 68.38 169 ALA A O 1
ATOM 1241 N N . ALA A 1 170 ? -49.405 11.321 24.950 1.00 60.34 170 ALA A N 1
ATOM 1242 C CA . ALA A 1 170 ? -47.999 10.932 24.863 1.00 60.34 170 ALA A CA 1
ATOM 1243 C C . ALA A 1 170 ? -47.743 9.500 25.348 1.00 60.34 170 ALA A C 1
ATOM 1245 O O . ALA A 1 170 ? -46.854 8.840 24.817 1.00 60.34 170 ALA A O 1
ATOM 1246 N N . GLY A 1 171 ? -48.511 9.006 26.325 1.00 55.88 171 GLY A N 1
ATOM 1247 C CA . GLY A 1 171 ? -48.485 7.604 26.747 1.00 55.88 171 GLY A CA 1
ATOM 1248 C C . GLY A 1 171 ? -48.936 6.664 25.628 1.00 55.88 171 GLY A C 1
ATOM 1249 O O . GLY A 1 171 ? -48.237 5.696 25.321 1.00 55.88 171 GLY A O 1
ATOM 1250 N N . ASP A 1 172 ? -50.032 7.009 24.951 1.00 59.75 172 ASP A N 1
ATOM 1251 C CA . ASP A 1 172 ? -50.530 6.269 23.787 1.00 59.75 172 ASP A CA 1
ATOM 1252 C C . ASP A 1 172 ? -49.546 6.346 22.607 1.00 59.75 172 ASP A C 1
ATOM 1254 O O . ASP A 1 172 ? -49.261 5.335 21.964 1.00 59.75 17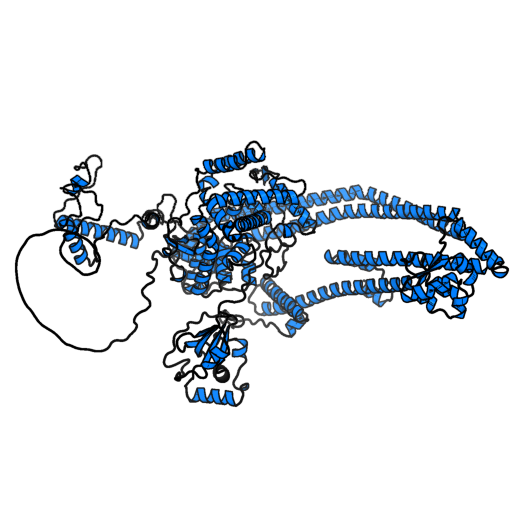2 ASP A O 1
ATOM 1258 N N . GLN A 1 173 ? -48.938 7.513 22.363 1.00 55.03 173 GLN A N 1
ATOM 1259 C CA . GLN A 1 173 ? -47.887 7.678 21.353 1.00 55.03 173 GLN A CA 1
ATOM 1260 C C . GLN A 1 173 ? -46.598 6.927 21.705 1.00 55.03 173 GLN A C 1
ATOM 1262 O O . GLN A 1 173 ? -45.956 6.394 20.807 1.00 55.03 173 GLN A O 1
ATOM 1267 N N . ALA A 1 174 ? -46.207 6.847 22.979 1.00 52.06 174 ALA A N 1
ATOM 1268 C CA . ALA A 1 174 ? -45.036 6.088 23.418 1.00 52.06 174 ALA A CA 1
ATOM 1269 C C . ALA A 1 174 ? -45.269 4.577 23.288 1.00 52.06 174 ALA A C 1
ATOM 1271 O O . ALA A 1 174 ? -44.365 3.857 22.864 1.00 52.06 174 ALA A O 1
ATOM 1272 N N . ALA A 1 175 ? -46.480 4.103 23.594 1.00 49.69 175 ALA A N 1
ATOM 1273 C CA . ALA A 1 175 ? -46.882 2.718 23.372 1.00 49.69 175 ALA A CA 1
ATOM 1274 C C . ALA A 1 175 ? -46.897 2.374 21.873 1.00 49.69 175 ALA A C 1
ATOM 1276 O O . ALA A 1 175 ? -46.300 1.376 21.475 1.00 49.69 175 ALA A O 1
ATOM 1277 N N . GLN A 1 176 ? -47.476 3.236 21.031 1.00 55.91 176 GLN A N 1
ATOM 1278 C CA . GLN A 1 176 ? -47.463 3.073 19.572 1.00 55.91 176 GLN A CA 1
ATOM 1279 C C . GLN A 1 176 ? -46.050 3.165 18.985 1.00 55.91 176 GLN A C 1
ATOM 1281 O O . GLN A 1 176 ? -45.713 2.391 18.098 1.00 55.91 176 GLN A O 1
ATOM 1286 N N . TYR A 1 177 ? -45.202 4.061 19.493 1.00 54.38 177 TYR A N 1
ATOM 1287 C CA . TYR A 1 177 ? -43.807 4.199 19.073 1.00 54.38 177 TYR A CA 1
ATOM 1288 C C . TYR A 1 177 ? -42.980 2.963 19.439 1.00 54.38 177 TYR A C 1
ATOM 1290 O O . TYR A 1 177 ? -42.248 2.443 18.602 1.00 54.38 177 TYR A O 1
ATOM 1298 N N . LEU A 1 178 ? -43.128 2.448 20.664 1.00 51.34 178 LEU A N 1
ATOM 1299 C CA . LEU A 1 178 ? -42.475 1.208 21.087 1.00 51.34 178 LEU A CA 1
ATOM 1300 C C . LEU A 1 178 ? -42.989 0.000 20.304 1.00 51.34 178 LEU A C 1
ATOM 1302 O O . LEU A 1 178 ? -42.196 -0.874 19.971 1.00 51.34 178 LEU A O 1
ATOM 1306 N N . GLN A 1 179 ? -44.284 -0.042 19.990 1.00 52.31 179 GLN A N 1
ATOM 1307 C CA . GLN A 1 179 ? -44.873 -1.108 19.189 1.00 52.31 179 GLN A CA 1
ATOM 1308 C C . GLN A 1 179 ? -44.395 -1.050 17.732 1.00 52.31 179 GLN A C 1
ATOM 1310 O O . GLN A 1 179 ? -43.957 -2.070 17.217 1.00 52.31 179 GLN A O 1
ATOM 1315 N N . GLN A 1 180 ? -44.372 0.128 17.104 1.00 54.38 180 GLN A N 1
ATOM 1316 C CA . GLN A 1 180 ? -43.854 0.319 15.744 1.00 54.38 180 GLN A CA 1
ATOM 1317 C C . GLN A 1 180 ? -42.350 0.048 15.652 1.00 54.38 180 GLN A C 1
ATOM 1319 O O . GLN A 1 180 ? -41.895 -0.539 14.675 1.00 54.38 180 GLN A O 1
ATOM 1324 N N . GLU A 1 181 ? -41.563 0.433 16.661 1.00 52.16 181 GLU A N 1
ATOM 1325 C CA . GLU A 1 181 ? -40.120 0.175 16.667 1.00 52.16 181 GLU A CA 1
ATOM 1326 C C . GLU A 1 181 ? -39.818 -1.299 16.972 1.00 52.16 181 GLU A C 1
ATOM 1328 O O . GLU A 1 181 ? -38.925 -1.882 16.363 1.00 52.16 181 GLU A O 1
ATOM 1333 N N . ALA A 1 182 ? -40.597 -1.946 17.847 1.00 46.84 182 ALA A N 1
ATOM 1334 C CA . ALA A 1 182 ? -40.521 -3.389 18.062 1.00 46.84 182 ALA A CA 1
ATOM 1335 C C . ALA A 1 182 ? -40.937 -4.166 16.805 1.00 46.84 182 ALA A C 1
ATOM 1337 O O . ALA A 1 182 ? -40.226 -5.084 16.408 1.00 46.84 182 ALA A O 1
ATOM 1338 N N . GLU A 1 183 ? -42.024 -3.773 16.136 1.00 49.84 183 GLU A N 1
ATOM 1339 C CA . GLU A 1 183 ? -42.450 -4.331 14.848 1.00 49.84 183 GLU A CA 1
ATOM 1340 C C . GLU A 1 183 ? -41.394 -4.098 13.771 1.00 49.84 183 GLU A C 1
ATOM 1342 O O . GLU A 1 183 ? -41.090 -5.019 13.031 1.00 49.84 183 GLU A O 1
ATOM 1347 N N . ARG A 1 184 ? -40.748 -2.932 13.722 1.00 51.41 184 ARG A N 1
ATOM 1348 C CA . ARG A 1 184 ? -39.641 -2.638 12.801 1.00 51.41 184 ARG A CA 1
ATOM 1349 C C . ARG A 1 184 ? -38.402 -3.489 13.084 1.00 51.41 184 ARG A C 1
ATOM 1351 O O . ARG A 1 184 ? -37.776 -3.968 12.142 1.00 51.41 184 ARG A O 1
ATOM 1358 N N . VAL A 1 185 ? -38.044 -3.698 14.350 1.00 48.41 185 VAL A N 1
ATOM 1359 C CA . VAL A 1 185 ? -36.912 -4.550 14.757 1.00 48.41 185 VAL A CA 1
ATOM 1360 C C . VAL A 1 185 ? -37.212 -6.026 14.479 1.00 48.41 185 VAL A C 1
ATOM 1362 O O . VAL A 1 185 ? -36.346 -6.742 13.974 1.00 48.41 185 VAL A O 1
ATOM 1365 N N . ILE A 1 186 ? -38.443 -6.475 14.742 1.00 49.62 186 ILE A N 1
ATOM 1366 C CA . ILE A 1 186 ? -38.930 -7.823 14.419 1.00 49.62 186 ILE A CA 1
ATOM 1367 C C . ILE A 1 186 ? -39.009 -8.008 12.902 1.00 49.62 186 ILE A C 1
ATOM 1369 O O . ILE A 1 186 ? -38.565 -9.038 12.405 1.00 49.62 186 ILE A O 1
ATOM 1373 N N . GLN A 1 187 ? -39.490 -7.017 12.153 1.00 47.84 187 GLN A N 1
ATOM 1374 C CA . GLN A 1 187 ? -39.564 -7.044 10.695 1.00 47.84 187 GLN A CA 1
ATOM 1375 C C . GLN A 1 187 ? -38.163 -7.040 10.086 1.00 47.84 187 GLN A C 1
ATOM 1377 O O . GLN A 1 187 ? -37.899 -7.872 9.240 1.00 47.84 187 GLN A O 1
ATOM 1382 N N . GLN A 1 188 ? -37.210 -6.242 10.579 1.00 45.81 188 GLN A N 1
ATOM 1383 C CA . GLN A 1 188 ? -35.813 -6.300 10.124 1.00 45.81 188 GLN A CA 1
ATOM 1384 C C . GLN A 1 188 ? -35.135 -7.638 10.445 1.00 45.81 188 GLN A C 1
ATOM 1386 O O . GLN A 1 188 ? -34.348 -8.135 9.638 1.00 45.81 188 GLN A O 1
ATOM 1391 N N . ALA A 1 189 ? -35.433 -8.240 11.599 1.00 41.38 189 ALA A N 1
ATOM 1392 C CA . ALA A 1 189 ? -34.943 -9.574 11.942 1.00 41.38 189 ALA A CA 1
ATOM 1393 C C . ALA A 1 189 ? -35.591 -10.663 11.065 1.00 41.38 189 ALA A C 1
ATOM 1395 O O . ALA A 1 189 ? -34.908 -11.589 10.626 1.00 41.38 189 ALA A O 1
ATOM 1396 N N . THR A 1 190 ? -36.882 -10.523 10.757 1.00 43.50 190 THR A N 1
ATOM 1397 C CA . THR A 1 190 ? -37.653 -11.440 9.903 1.00 43.50 190 THR A CA 1
ATOM 1398 C C . THR A 1 190 ? -37.272 -11.286 8.431 1.00 43.50 190 THR A C 1
ATOM 1400 O O . THR A 1 190 ? -37.109 -12.291 7.753 1.00 43.50 190 THR A O 1
ATOM 1403 N N . ASP A 1 191 ? -37.015 -10.070 7.953 1.00 52.75 191 ASP A N 1
ATOM 1404 C CA . ASP A 1 191 ? -36.532 -9.751 6.606 1.00 52.75 191 ASP A CA 1
ATOM 1405 C C . ASP A 1 191 ? -35.100 -10.246 6.415 1.00 52.75 191 ASP A C 1
ATOM 1407 O O . ASP A 1 191 ? -34.775 -10.782 5.361 1.00 52.75 191 ASP A O 1
ATOM 1411 N N . GLN A 1 192 ? -34.239 -10.150 7.435 1.00 53.59 192 GLN A N 1
ATOM 1412 C CA . GLN A 1 192 ? -32.911 -10.764 7.383 1.00 53.59 192 GLN A CA 1
ATOM 1413 C C . GLN A 1 192 ? -32.976 -12.294 7.412 1.00 53.59 192 GLN A C 1
ATOM 1415 O O . GLN A 1 192 ? -32.210 -12.938 6.697 1.00 53.59 192 GLN A O 1
ATOM 1420 N N . ALA A 1 193 ? -33.872 -12.890 8.203 1.00 50.69 193 ALA A N 1
ATOM 1421 C CA . ALA A 1 193 ? -34.072 -14.339 8.219 1.00 50.69 193 ALA A CA 1
ATOM 1422 C C . ALA A 1 193 ? -34.677 -14.847 6.896 1.00 50.69 193 ALA A C 1
ATOM 1424 O O . ALA A 1 193 ? -34.216 -15.853 6.362 1.00 50.69 193 ALA A O 1
ATOM 1425 N N . ALA A 1 194 ? -35.638 -14.120 6.322 1.00 57.09 194 ALA A N 1
ATOM 1426 C CA . ALA A 1 194 ? -36.258 -14.414 5.033 1.00 57.09 194 ALA A CA 1
ATOM 1427 C C . ALA A 1 194 ? -35.292 -14.177 3.861 1.00 57.09 194 ALA A C 1
ATOM 1429 O O . ALA A 1 194 ? -35.241 -14.991 2.940 1.00 57.09 194 ALA A O 1
ATOM 1430 N N . ALA A 1 195 ? -34.468 -13.126 3.907 1.00 58.97 195 ALA A N 1
ATOM 1431 C CA . ALA A 1 195 ? -33.417 -12.880 2.921 1.00 58.97 195 ALA A CA 1
ATOM 1432 C C . ALA A 1 195 ? -32.352 -13.983 2.953 1.00 58.97 195 ALA A C 1
ATOM 1434 O O . ALA A 1 195 ? -31.939 -14.456 1.896 1.00 58.97 195 ALA A O 1
ATOM 1435 N N . ARG A 1 196 ? -31.962 -14.447 4.150 1.00 68.38 196 ARG A N 1
ATOM 1436 C CA . ARG A 1 196 ? -31.054 -15.595 4.309 1.00 68.38 196 ARG A CA 1
ATOM 1437 C C . ARG A 1 196 ? -31.681 -16.894 3.810 1.00 68.38 196 ARG A C 1
ATOM 1439 O O . ARG A 1 196 ? -31.043 -17.592 3.037 1.00 68.38 196 ARG A O 1
ATOM 1446 N N . ALA A 1 197 ? -32.935 -17.181 4.158 1.00 73.75 197 ALA A N 1
ATOM 1447 C CA . ALA A 1 197 ? -33.637 -18.367 3.664 1.00 73.75 197 ALA A CA 1
ATOM 1448 C C . ALA A 1 197 ? -33.772 -18.363 2.129 1.00 73.75 197 ALA A C 1
ATOM 1450 O O . ALA A 1 197 ? -33.547 -19.383 1.481 1.00 73.75 197 ALA A O 1
ATOM 1451 N N . SER A 1 198 ? -34.069 -17.202 1.541 1.00 77.38 198 SER A N 1
ATOM 1452 C CA . SER A 1 198 ? -34.157 -17.018 0.090 1.00 77.38 198 SER A CA 1
ATOM 1453 C C . SER A 1 198 ? -32.796 -17.189 -0.599 1.00 77.38 198 SER A C 1
ATOM 1455 O O . SER A 1 198 ? -32.700 -17.827 -1.648 1.00 77.38 198 SER A O 1
ATOM 1457 N N . GLN A 1 199 ? -31.725 -16.677 0.011 1.00 79.44 199 GLN A N 1
ATOM 1458 C CA . GLN A 1 199 ? -30.352 -16.897 -0.441 1.00 79.44 199 GLN A CA 1
ATOM 1459 C C . GLN A 1 199 ? -29.969 -18.384 -0.369 1.00 79.44 199 GLN A C 1
ATOM 1461 O O . GLN A 1 199 ? -29.430 -18.930 -1.334 1.00 79.44 199 GLN A O 1
ATOM 1466 N N . ASP A 1 200 ? -30.271 -19.054 0.743 1.00 81.38 200 ASP A N 1
ATOM 1467 C CA . ASP A 1 200 ? -29.955 -20.467 0.959 1.00 81.38 200 ASP A CA 1
ATOM 1468 C C . ASP A 1 200 ? -30.727 -21.386 0.001 1.00 81.38 200 ASP A C 1
ATOM 1470 O O . ASP A 1 200 ? -30.170 -22.380 -0.475 1.00 81.38 200 ASP A O 1
ATOM 1474 N N . ALA A 1 201 ? -31.964 -21.035 -0.362 1.00 86.81 201 ALA A N 1
ATOM 1475 C CA . ALA A 1 201 ? -32.741 -21.744 -1.378 1.00 86.81 201 ALA A CA 1
ATOM 1476 C C . ALA A 1 201 ? -32.067 -21.676 -2.763 1.00 86.81 201 ALA A C 1
ATOM 1478 O O . ALA A 1 201 ? -31.854 -22.712 -3.400 1.00 86.81 201 ALA A O 1
ATOM 1479 N N . VAL A 1 202 ? -31.633 -20.483 -3.194 1.00 85.38 202 VAL A N 1
ATOM 1480 C CA . VAL A 1 202 ? -30.897 -20.309 -4.463 1.00 85.38 202 VAL A CA 1
ATOM 1481 C C . VAL A 1 202 ? -29.549 -21.029 -4.427 1.00 85.38 202 VAL A C 1
ATOM 1483 O O . VAL A 1 202 ? -29.189 -21.713 -5.387 1.00 85.38 202 VAL A O 1
ATOM 1486 N N . LYS A 1 203 ? -28.816 -20.937 -3.309 1.00 88.62 203 LYS A N 1
ATOM 1487 C CA . LYS A 1 203 ? -27.556 -21.670 -3.111 1.00 88.62 203 LYS A CA 1
ATOM 1488 C C . LYS A 1 203 ? -27.784 -23.171 -3.270 1.00 88.62 203 LYS A C 1
ATOM 1490 O O . LYS A 1 203 ? -27.045 -23.837 -3.991 1.00 88.62 203 LYS A O 1
ATOM 1495 N N . THR A 1 204 ? -28.810 -23.705 -2.618 1.00 91.75 204 THR A N 1
ATOM 1496 C CA . THR A 1 204 ? -29.127 -25.136 -2.652 1.00 91.75 204 THR A CA 1
ATOM 1497 C C . THR A 1 204 ? -29.451 -25.597 -4.071 1.00 91.75 204 THR A C 1
ATOM 1499 O O . THR A 1 204 ? -28.912 -26.609 -4.522 1.00 91.75 204 THR A O 1
ATOM 1502 N N . GLU A 1 205 ? -30.255 -24.832 -4.809 1.00 88.69 205 GLU A N 1
ATOM 1503 C CA . GLU A 1 205 ? -30.641 -25.180 -6.177 1.00 88.69 205 GLU A CA 1
ATOM 1504 C C . GLU A 1 205 ? -29.461 -25.101 -7.160 1.00 88.69 205 GLU A C 1
ATOM 1506 O O . GLU A 1 205 ? -29.245 -26.026 -7.946 1.00 88.69 205 GLU A O 1
ATOM 1511 N N . VAL A 1 206 ? -28.618 -24.067 -7.071 1.00 83.00 206 VAL A N 1
ATOM 1512 C CA . VAL A 1 206 ? -27.419 -23.960 -7.920 1.00 83.00 206 VAL A CA 1
ATOM 1513 C C . VAL A 1 206 ? -26.399 -25.051 -7.579 1.00 83.00 206 VAL A C 1
ATOM 1515 O O . VAL A 1 206 ? -25.848 -25.676 -8.489 1.00 83.00 206 VAL A O 1
ATOM 1518 N N . LYS A 1 207 ? -26.189 -25.358 -6.288 1.00 88.69 207 LYS A N 1
ATOM 1519 C CA . LYS A 1 207 ? -25.322 -26.470 -5.855 1.00 88.69 207 LYS A CA 1
ATOM 1520 C C . LYS A 1 207 ? -25.828 -27.798 -6.416 1.00 88.69 207 LYS A C 1
ATOM 1522 O O . LYS A 1 207 ? -25.030 -28.588 -6.913 1.00 88.69 207 LYS A O 1
ATOM 1527 N N . ARG A 1 208 ? -27.145 -28.030 -6.392 1.00 91.56 208 ARG A N 1
ATOM 1528 C CA . ARG A 1 208 ? -27.771 -29.234 -6.955 1.00 91.56 208 ARG A CA 1
ATOM 1529 C C . ARG A 1 208 ? -27.473 -29.375 -8.447 1.00 91.56 208 ARG A C 1
ATOM 1531 O O . ARG A 1 208 ? -27.090 -30.463 -8.877 1.00 91.56 208 ARG A O 1
ATOM 1538 N N . GLN A 1 209 ? -27.611 -28.300 -9.226 1.00 88.38 209 GLN A N 1
ATOM 1539 C CA . GLN A 1 209 ? -27.316 -28.338 -10.662 1.00 88.38 209 GLN A CA 1
ATOM 1540 C C . GLN A 1 209 ? -25.822 -28.567 -10.933 1.00 88.38 209 GLN A C 1
ATOM 1542 O O . GLN A 1 209 ? -25.482 -29.399 -11.770 1.00 88.38 209 GLN A O 1
ATOM 1547 N N . LEU A 1 210 ? -24.932 -27.918 -10.175 1.00 80.31 210 LEU A N 1
ATOM 1548 C CA . LEU A 1 210 ? -23.482 -28.128 -10.266 1.00 80.31 210 LEU A CA 1
ATOM 1549 C C . LEU A 1 210 ? -23.089 -29.574 -9.938 1.00 80.31 210 LEU A C 1
ATOM 1551 O O . LEU A 1 210 ? -22.359 -30.202 -10.704 1.00 80.31 210 LEU A O 1
ATOM 1555 N N . THR A 1 211 ? -23.625 -30.143 -8.857 1.00 85.19 211 THR A N 1
ATOM 1556 C CA . THR A 1 211 ? -23.371 -31.541 -8.482 1.00 85.19 211 THR A CA 1
ATOM 1557 C C . THR A 1 211 ? -23.924 -32.516 -9.522 1.00 85.19 211 THR A C 1
ATOM 1559 O O . THR A 1 211 ? -23.262 -33.505 -9.831 1.00 85.19 211 THR A O 1
ATOM 1562 N N . ALA A 1 212 ? -25.069 -32.215 -10.142 1.00 79.62 212 ALA A N 1
ATOM 1563 C CA . ALA A 1 212 ? -25.628 -33.027 -11.224 1.00 79.62 212 ALA A CA 1
ATOM 1564 C C . ALA A 1 212 ? -24.748 -33.058 -12.489 1.00 79.62 212 ALA A C 1
ATOM 1566 O O . ALA A 1 212 ? -24.839 -34.011 -13.259 1.00 79.62 212 ALA A O 1
ATOM 1567 N N . THR A 1 213 ? -23.864 -32.071 -12.694 1.00 78.88 213 THR A N 1
ATOM 1568 C CA . THR A 1 213 ? -22.887 -32.110 -13.800 1.00 78.88 213 THR A CA 1
ATOM 1569 C C . THR A 1 213 ? -21.735 -33.090 -13.563 1.00 78.88 213 THR A C 1
ATOM 1571 O O . THR A 1 213 ? -21.024 -33.425 -14.507 1.00 78.88 213 THR A O 1
ATOM 1574 N N . GLY A 1 214 ? -21.509 -33.524 -12.314 1.00 70.88 214 GLY A N 1
ATOM 1575 C CA . GLY A 1 214 ? -20.418 -34.432 -11.942 1.00 70.88 214 GLY A CA 1
ATOM 1576 C C . GLY A 1 214 ? -19.003 -33.868 -12.136 1.00 70.88 214 GLY A C 1
ATOM 1577 O O . GLY A 1 214 ? -18.038 -34.622 -12.042 1.00 70.88 214 GLY A O 1
ATOM 1578 N N . ARG A 1 215 ? -18.859 -32.564 -12.418 1.00 65.94 215 ARG A N 1
ATOM 1579 C CA . ARG A 1 215 ? -17.587 -31.954 -12.844 1.00 65.94 215 ARG A CA 1
ATOM 1580 C C . ARG A 1 215 ? -16.641 -31.594 -11.697 1.00 65.94 215 ARG A C 1
ATOM 1582 O O . ARG A 1 215 ? -15.429 -31.698 -11.861 1.00 65.94 215 ARG A O 1
ATOM 1589 N N . PHE A 1 216 ? -17.167 -31.184 -10.543 1.00 65.00 216 PHE A N 1
ATOM 1590 C CA . PHE A 1 216 ? -16.357 -30.762 -9.396 1.00 65.00 216 PHE A CA 1
ATOM 1591 C C . PHE A 1 216 ? -16.769 -31.460 -8.095 1.00 65.00 216 PHE A C 1
ATOM 1593 O O . PHE A 1 216 ? -17.877 -31.982 -7.964 1.00 65.00 216 PHE A O 1
ATOM 1600 N N . ARG A 1 217 ? -15.851 -31.457 -7.116 1.00 60.69 217 ARG A N 1
ATOM 1601 C CA . ARG A 1 217 ? -16.079 -31.974 -5.754 1.00 60.69 217 ARG A CA 1
ATOM 1602 C C . ARG A 1 217 ? -17.078 -31.085 -5.001 1.00 60.69 217 ARG A C 1
ATOM 1604 O O . ARG A 1 217 ? -17.150 -29.886 -5.254 1.00 60.69 217 ARG A O 1
ATOM 1611 N N . ASP A 1 218 ? -17.782 -31.652 -4.020 1.00 66.38 218 ASP A N 1
ATOM 1612 C CA . ASP A 1 218 ? -18.901 -30.984 -3.331 1.00 66.38 218 ASP A CA 1
ATOM 1613 C C . ASP A 1 218 ? -18.535 -29.627 -2.698 1.00 66.38 218 ASP A C 1
ATOM 1615 O O . ASP A 1 218 ? -19.303 -28.674 -2.796 1.00 66.38 218 ASP A O 1
ATOM 1619 N N . VAL A 1 219 ? -17.322 -29.500 -2.146 1.00 53.88 219 VAL A N 1
ATOM 1620 C CA . VAL A 1 219 ? -16.809 -28.246 -1.556 1.00 53.88 219 VAL A CA 1
ATOM 1621 C C . VAL A 1 219 ? -16.630 -27.139 -2.606 1.00 53.88 219 VAL A C 1
ATOM 1623 O O . VAL A 1 219 ? -16.901 -25.971 -2.338 1.00 53.88 219 VAL A O 1
ATOM 1626 N N . VAL A 1 220 ? -16.213 -27.496 -3.824 1.00 50.09 220 VAL A N 1
ATOM 1627 C CA . VAL A 1 220 ? -16.054 -26.547 -4.939 1.00 50.09 220 VAL A CA 1
ATOM 1628 C C . VAL A 1 220 ? -17.427 -26.125 -5.470 1.00 50.09 220 VAL A C 1
ATOM 1630 O O . VAL A 1 220 ? -17.669 -24.935 -5.670 1.00 50.09 220 VAL A O 1
ATOM 1633 N N . ASN A 1 221 ? -18.359 -27.077 -5.606 1.00 66.56 221 ASN A N 1
ATOM 1634 C CA . ASN A 1 221 ? -19.753 -26.781 -5.959 1.00 66.56 221 ASN A CA 1
ATOM 1635 C C . ASN A 1 221 ? -20.416 -25.874 -4.920 1.00 66.56 221 ASN A C 1
ATOM 1637 O O . ASN A 1 221 ? -21.164 -24.968 -5.277 1.00 66.56 221 ASN A O 1
ATOM 1641 N N . GLU A 1 222 ? -20.120 -26.080 -3.637 1.00 65.25 222 GLU A N 1
ATOM 1642 C CA . GLU A 1 222 ? -20.600 -25.228 -2.556 1.00 65.25 222 GLU A CA 1
ATOM 1643 C C . GLU A 1 222 ? -20.050 -23.800 -2.646 1.00 65.25 222 GLU A C 1
ATOM 1645 O O . GLU A 1 222 ? -20.805 -22.845 -2.442 1.00 65.25 222 GLU A O 1
ATOM 1650 N N . GLY A 1 223 ? -18.778 -23.639 -3.018 1.00 51.66 223 GLY A N 1
ATOM 1651 C CA . GLY A 1 223 ? -18.185 -22.336 -3.313 1.00 51.66 223 GLY A CA 1
ATOM 1652 C C . GLY A 1 223 ? -18.935 -21.606 -4.430 1.00 51.66 223 GLY A C 1
ATOM 1653 O O . GLY A 1 223 ? -19.459 -20.515 -4.204 1.00 51.66 223 GLY A O 1
ATOM 1654 N N . TYR A 1 224 ? -19.063 -22.223 -5.608 1.00 55.69 224 TYR A N 1
ATOM 1655 C CA . TYR A 1 224 ? -19.762 -21.623 -6.755 1.00 55.69 224 TYR A CA 1
ATOM 1656 C C . TYR A 1 224 ? -21.237 -21.318 -6.471 1.00 55.69 224 TYR A C 1
ATOM 1658 O O . TYR A 1 224 ? -21.732 -20.246 -6.819 1.00 55.69 224 TYR A O 1
ATOM 1666 N N . ALA A 1 225 ? -21.930 -22.222 -5.782 1.00 62.72 225 ALA A N 1
ATOM 1667 C CA . ALA A 1 225 ? -23.310 -22.011 -5.373 1.00 62.72 225 ALA A CA 1
ATOM 1668 C C . ALA A 1 225 ? -23.465 -20.842 -4.392 1.00 62.72 225 ALA A C 1
ATOM 1670 O O . ALA A 1 225 ? -24.446 -20.103 -4.462 1.00 62.72 225 ALA A O 1
ATOM 1671 N N . THR A 1 226 ? -22.489 -20.645 -3.499 1.00 66.81 226 THR A N 1
ATOM 1672 C CA . THR A 1 226 ? -22.474 -19.510 -2.564 1.00 66.81 226 THR A CA 1
ATOM 1673 C C . THR A 1 226 ? -22.337 -18.184 -3.314 1.00 66.81 226 THR A C 1
ATOM 1675 O O . THR A 1 226 ? -23.065 -17.238 -3.014 1.00 66.81 226 THR A O 1
ATOM 1678 N N . TRP A 1 227 ? -21.467 -18.122 -4.327 1.00 53.53 227 TRP A N 1
ATOM 1679 C CA . TRP A 1 227 ? -21.318 -16.942 -5.186 1.00 53.53 227 TRP A CA 1
ATOM 1680 C C . TRP A 1 227 ? -22.583 -16.638 -5.991 1.00 53.53 227 TRP A C 1
ATOM 1682 O O . TRP A 1 227 ? -23.038 -15.494 -6.004 1.00 53.53 227 TRP A O 1
ATOM 1692 N N . ALA A 1 228 ? -23.194 -17.655 -6.603 1.00 60.94 228 ALA A N 1
ATOM 1693 C CA . ALA A 1 228 ? -24.444 -17.484 -7.338 1.00 60.94 228 ALA A CA 1
ATOM 1694 C C . ALA A 1 228 ? -25.565 -16.973 -6.420 1.00 60.94 228 ALA A C 1
ATOM 1696 O O . ALA A 1 228 ? -26.230 -15.990 -6.735 1.00 60.94 228 ALA A O 1
ATOM 1697 N N . ALA A 1 229 ? -25.731 -17.567 -5.238 1.00 65.81 229 ALA A N 1
ATOM 1698 C CA . ALA A 1 229 ? -26.722 -17.113 -4.269 1.00 65.81 229 ALA A CA 1
ATOM 1699 C C . ALA A 1 229 ? -26.490 -15.667 -3.812 1.00 65.81 229 ALA A C 1
ATOM 1701 O O . ALA A 1 229 ? -27.446 -14.899 -3.697 1.00 65.81 229 ALA A O 1
ATOM 1702 N N . ALA A 1 230 ? -25.233 -15.267 -3.595 1.00 55.84 230 ALA A N 1
ATOM 1703 C CA . ALA A 1 230 ? -24.882 -13.886 -3.269 1.00 55.84 230 ALA A CA 1
ATOM 1704 C C . ALA A 1 230 ? -25.232 -12.914 -4.411 1.00 55.84 230 ALA A C 1
ATOM 1706 O O . ALA A 1 230 ? -25.803 -11.855 -4.150 1.00 55.84 230 ALA A O 1
ATOM 1707 N N . PHE A 1 231 ? -24.973 -13.295 -5.667 1.00 68.50 231 PHE A N 1
ATOM 1708 C CA . PHE A 1 231 ? -25.374 -12.525 -6.848 1.00 68.50 231 PHE A CA 1
ATOM 1709 C C . PHE A 1 231 ? -26.896 -12.327 -6.911 1.00 68.50 231 PHE A C 1
ATOM 1711 O O . PHE A 1 231 ? -27.366 -11.190 -6.978 1.00 68.50 231 PHE A O 1
ATOM 1718 N N . TYR A 1 232 ? -27.669 -13.415 -6.816 1.00 68.44 232 TYR A N 1
ATOM 1719 C CA . TYR A 1 232 ? -29.134 -13.355 -6.859 1.00 68.44 232 TYR A CA 1
ATOM 1720 C C . TYR A 1 232 ? -29.715 -12.554 -5.693 1.00 68.44 232 TYR A C 1
ATOM 1722 O O . TYR A 1 232 ? -30.681 -11.819 -5.874 1.00 68.44 232 TYR A O 1
ATOM 1730 N N . THR A 1 233 ? -29.087 -12.623 -4.519 1.00 66.44 233 THR A N 1
ATOM 1731 C CA . THR A 1 233 ? -29.470 -11.813 -3.355 1.00 66.44 233 THR A CA 1
ATOM 1732 C C . THR A 1 233 ? -29.227 -10.327 -3.601 1.00 66.44 233 THR A C 1
ATOM 1734 O O . THR A 1 233 ? -30.123 -9.513 -3.372 1.00 66.44 233 THR A O 1
ATOM 1737 N N . ALA A 1 234 ? -28.046 -9.963 -4.104 1.00 53.25 234 ALA A N 1
ATOM 1738 C CA . ALA A 1 234 ? -27.680 -8.572 -4.355 1.00 53.25 234 ALA A CA 1
ATOM 1739 C C . ALA A 1 234 ? -28.546 -7.929 -5.450 1.00 53.25 234 ALA A C 1
ATOM 1741 O O . ALA A 1 234 ? -29.068 -6.829 -5.262 1.00 53.25 234 ALA A O 1
ATOM 1742 N N . TYR A 1 235 ? -28.734 -8.616 -6.578 1.00 55.91 235 TYR A N 1
ATOM 1743 C CA . TYR A 1 235 ? -29.520 -8.095 -7.698 1.00 55.91 235 TYR A CA 1
ATOM 1744 C C . TYR A 1 235 ? -31.027 -8.182 -7.468 1.00 55.91 235 TYR A C 1
ATOM 1746 O O . TYR A 1 235 ? -31.738 -7.247 -7.835 1.00 55.91 235 TYR A O 1
ATOM 1754 N N . GLY A 1 236 ? -31.512 -9.233 -6.799 1.00 63.94 236 GLY A N 1
ATOM 1755 C CA . GLY A 1 236 ? -32.900 -9.297 -6.354 1.00 63.94 236 GLY A CA 1
ATOM 1756 C C . GLY A 1 236 ? -33.233 -8.092 -5.486 1.00 63.94 236 GLY A C 1
ATOM 1757 O O . GLY A 1 236 ? -34.166 -7.354 -5.802 1.00 63.94 236 GLY A O 1
ATOM 1758 N N . SER A 1 237 ? -32.396 -7.808 -4.483 1.00 61.47 237 SER A N 1
ATOM 1759 C CA . SER A 1 237 ? -32.605 -6.671 -3.579 1.00 61.47 237 SER A CA 1
ATOM 1760 C C . SER A 1 237 ? -32.671 -5.332 -4.323 1.00 61.47 237 SER A C 1
ATOM 1762 O O . SER A 1 237 ? -33.513 -4.497 -4.001 1.00 61.47 237 SER A O 1
ATOM 1764 N N . ARG A 1 238 ? -31.839 -5.134 -5.358 1.00 54.62 238 ARG A N 1
ATOM 1765 C CA . ARG A 1 238 ? -31.874 -3.926 -6.211 1.00 54.62 238 ARG A CA 1
ATOM 1766 C C . ARG A 1 238 ? -33.167 -3.788 -7.013 1.00 54.62 238 ARG A C 1
ATOM 1768 O O . ARG A 1 238 ? -33.606 -2.673 -7.260 1.00 54.62 238 ARG A O 1
ATOM 1775 N N . MET A 1 239 ? -33.772 -4.905 -7.402 1.00 61.72 239 MET A N 1
ATOM 1776 C CA . MET A 1 239 ? -35.022 -4.951 -8.166 1.00 61.72 239 MET A CA 1
ATOM 1777 C C . MET A 1 239 ? -36.269 -5.043 -7.273 1.00 61.72 239 MET A C 1
ATOM 1779 O O . MET A 1 239 ? -37.365 -5.281 -7.778 1.00 61.72 239 MET A O 1
ATOM 1783 N N . GLY A 1 240 ? -36.116 -4.891 -5.951 1.00 64.56 240 GLY A N 1
ATOM 1784 C CA . GLY A 1 240 ? -37.212 -5.049 -4.992 1.00 64.56 240 GLY A CA 1
ATOM 1785 C C . GLY A 1 240 ? -37.755 -6.483 -4.907 1.00 64.56 240 GLY A C 1
ATOM 1786 O O . GLY A 1 240 ? -38.923 -6.677 -4.585 1.00 64.56 240 GLY A O 1
ATOM 1787 N N . MET A 1 241 ? -36.932 -7.482 -5.230 1.00 75.00 241 MET A N 1
ATOM 1788 C CA . MET A 1 241 ? -37.266 -8.910 -5.226 1.00 75.00 241 MET A CA 1
ATOM 1789 C C . MET A 1 241 ? -36.373 -9.670 -4.236 1.00 75.00 241 MET A C 1
ATOM 1791 O O . MET A 1 241 ? -35.246 -9.271 -3.954 1.00 75.00 241 MET A O 1
ATOM 1795 N N . THR A 1 242 ? -36.829 -10.807 -3.715 1.00 82.25 242 THR A N 1
ATOM 1796 C CA . THR A 1 242 ? -35.940 -11.710 -2.963 1.00 82.25 242 THR A CA 1
ATOM 1797 C C . THR A 1 242 ? -34.972 -12.438 -3.905 1.00 82.25 242 THR A C 1
ATOM 1799 O O . THR A 1 242 ? -35.189 -12.480 -5.119 1.00 82.25 242 THR A O 1
ATOM 1802 N N . ALA A 1 243 ? -33.902 -13.039 -3.367 1.00 76.25 243 ALA A N 1
ATOM 1803 C CA . ALA A 1 243 ? -32.947 -13.811 -4.169 1.00 76.25 243 ALA A CA 1
ATOM 1804 C C . ALA A 1 243 ? -33.647 -14.904 -4.993 1.00 76.25 243 ALA A C 1
ATOM 1806 O O . ALA A 1 243 ? -33.380 -15.077 -6.178 1.00 76.25 243 ALA A O 1
ATOM 1807 N N . GLU A 1 244 ? -34.588 -15.600 -4.364 1.00 83.38 244 GLU A N 1
ATOM 1808 C CA . GLU A 1 244 ? -35.368 -16.689 -4.942 1.00 83.38 244 GLU A CA 1
ATOM 1809 C C . GLU A 1 244 ? -36.386 -16.191 -5.974 1.00 83.38 244 GLU A C 1
ATOM 1811 O O . GLU A 1 244 ? -36.519 -16.799 -7.030 1.00 83.38 244 GLU A O 1
ATOM 1816 N N . GLN A 1 245 ? -37.043 -15.049 -5.742 1.00 79.19 245 GLN A N 1
ATOM 1817 C CA . GLN A 1 245 ? -37.916 -14.423 -6.745 1.00 79.19 245 GLN A CA 1
ATOM 1818 C C . GLN A 1 245 ? -37.124 -13.966 -7.976 1.00 79.19 245 GLN A C 1
ATOM 1820 O O . GLN A 1 245 ? -37.552 -14.179 -9.113 1.00 79.19 245 GLN A O 1
ATOM 1825 N N . PHE A 1 246 ? -35.948 -13.371 -7.761 1.00 80.44 246 PHE A N 1
ATOM 1826 C CA . PHE A 1 246 ? -35.062 -12.954 -8.843 1.00 80.44 246 PHE A CA 1
ATOM 1827 C C . PHE A 1 246 ? -34.507 -14.166 -9.602 1.00 80.44 246 PHE A C 1
ATOM 1829 O O . PHE A 1 246 ? -34.462 -14.155 -10.830 1.00 80.44 246 PHE A O 1
ATOM 1836 N N . TYR A 1 247 ? -34.181 -15.248 -8.891 1.00 82.56 247 TYR A N 1
ATOM 1837 C CA . TYR A 1 247 ? -33.776 -16.523 -9.479 1.00 82.56 247 TYR A CA 1
ATOM 1838 C C . TYR A 1 247 ? -34.897 -17.178 -10.287 1.00 82.56 247 TYR A C 1
ATOM 1840 O O . TYR A 1 247 ? -34.659 -17.650 -11.391 1.00 82.56 247 TYR A O 1
ATOM 1848 N N . GLN A 1 248 ? -36.137 -17.168 -9.802 1.00 84.50 248 GLN A N 1
ATOM 1849 C CA . GLN A 1 248 ? -37.281 -17.693 -10.551 1.00 84.50 248 GLN A CA 1
ATOM 1850 C C . GLN A 1 248 ? -37.555 -16.889 -11.826 1.00 84.50 248 GLN A C 1
ATOM 1852 O O . GLN A 1 248 ? -37.927 -17.464 -12.850 1.00 84.50 248 GLN A O 1
ATOM 1857 N N . ARG A 1 249 ? -37.357 -15.566 -11.779 1.00 75.94 249 ARG A N 1
ATOM 1858 C CA . ARG A 1 249 ? -37.545 -14.681 -12.933 1.00 75.94 249 ARG A CA 1
ATOM 1859 C C . ARG A 1 249 ? -36.406 -14.783 -13.951 1.00 75.94 249 ARG A C 1
ATOM 1861 O O . ARG A 1 249 ? -36.668 -14.720 -15.149 1.00 75.94 249 ARG A O 1
ATOM 1868 N N . TYR A 1 250 ? -35.175 -14.970 -13.481 1.00 76.62 250 TYR A N 1
ATOM 1869 C CA . TYR A 1 250 ? -33.967 -15.067 -14.304 1.00 76.62 250 TYR A CA 1
ATOM 1870 C C . TYR A 1 250 ? -33.141 -16.301 -13.906 1.00 76.62 250 TYR A C 1
ATOM 1872 O O . TYR A 1 250 ? -32.071 -16.164 -13.308 1.00 76.62 250 TYR A O 1
ATOM 1880 N N . PRO A 1 251 ? -33.623 -17.523 -14.193 1.00 75.38 251 PRO A N 1
ATOM 1881 C CA . PRO A 1 251 ? -33.022 -18.739 -13.656 1.00 75.38 251 PRO A CA 1
ATOM 1882 C C . PRO A 1 251 ? -31.658 -19.033 -14.272 1.00 75.38 251 PRO A C 1
ATOM 1884 O O . PRO A 1 251 ? -31.523 -19.146 -15.492 1.00 75.38 251 PRO A O 1
ATOM 1887 N N . LEU A 1 252 ? -30.656 -19.254 -13.417 1.00 76.56 252 LEU A N 1
ATOM 1888 C CA . LEU A 1 252 ? -29.373 -19.806 -13.845 1.00 76.56 252 LEU A CA 1
ATOM 1889 C C . LEU A 1 252 ? -29.560 -21.290 -14.150 1.00 76.56 252 LEU A C 1
ATOM 1891 O O . LEU A 1 252 ? -29.909 -22.066 -13.256 1.00 76.56 252 LEU A O 1
ATOM 1895 N N . ARG A 1 253 ? -29.296 -21.683 -15.397 1.00 76.06 253 ARG A N 1
ATOM 1896 C CA . ARG A 1 253 ? -29.233 -23.087 -15.810 1.00 76.06 253 ARG A CA 1
ATOM 1897 C C . ARG A 1 253 ? -27.780 -23.505 -15.965 1.00 76.06 253 ARG A C 1
ATOM 1899 O O . ARG A 1 253 ? -27.101 -23.049 -16.881 1.00 76.06 253 ARG A O 1
ATOM 1906 N N . VAL A 1 254 ? -27.318 -24.391 -15.092 1.00 72.00 254 VAL A N 1
ATOM 1907 C CA . VAL A 1 254 ? -25.982 -24.979 -15.197 1.00 72.00 254 VAL A CA 1
ATOM 1908 C C . VAL A 1 254 ? -26.058 -26.188 -16.127 1.00 72.00 254 VAL A C 1
ATOM 1910 O O . VAL A 1 254 ? -26.689 -27.195 -15.807 1.00 72.00 254 VAL A O 1
ATOM 1913 N N . LEU A 1 255 ? -25.427 -26.081 -17.296 1.00 63.00 255 LEU A N 1
ATOM 1914 C CA . LEU A 1 255 ? -25.328 -27.168 -18.268 1.00 63.00 255 LEU A CA 1
ATOM 1915 C C . LEU A 1 255 ? -23.954 -27.834 -18.159 1.00 63.00 255 LEU A C 1
ATOM 1917 O O . LEU A 1 255 ? -22.923 -27.164 -18.136 1.00 63.00 255 LEU A O 1
ATOM 1921 N N . GLY A 1 256 ? -23.932 -29.165 -18.115 1.00 50.00 256 GLY A N 1
ATOM 1922 C CA . GLY A 1 256 ? -22.696 -29.926 -18.252 1.00 50.00 256 GLY A CA 1
ATOM 1923 C C . GLY A 1 256 ? -22.262 -29.946 -19.715 1.00 50.00 256 GLY A C 1
ATOM 1924 O O . GLY A 1 256 ? -22.757 -30.764 -20.482 1.00 50.00 256 GLY A O 1
ATOM 1925 N N . ALA A 1 257 ? -21.353 -29.057 -20.111 1.00 46.44 257 ALA A N 1
ATOM 1926 C CA . ALA A 1 257 ? -20.673 -29.175 -21.398 1.00 46.44 257 ALA A CA 1
ATOM 1927 C C . ALA A 1 257 ? -19.508 -30.167 -21.271 1.00 46.44 257 ALA A C 1
ATOM 1929 O O . ALA A 1 257 ? -18.694 -30.069 -20.342 1.00 46.44 257 ALA A O 1
ATOM 1930 N N . ALA A 1 258 ? -19.419 -31.111 -22.213 1.00 42.31 258 ALA A N 1
ATOM 1931 C CA . ALA A 1 258 ? -18.220 -31.924 -22.377 1.00 42.31 258 ALA A CA 1
ATOM 1932 C C . ALA A 1 258 ? -17.003 -30.995 -22.595 1.00 42.31 258 ALA A C 1
ATOM 1934 O O . ALA A 1 258 ? -17.160 -29.927 -23.199 1.00 42.31 258 ALA A O 1
ATOM 1935 N N . PRO A 1 259 ? -15.805 -31.345 -22.093 1.00 36.28 259 PRO A N 1
ATOM 1936 C CA . PRO A 1 259 ? -14.618 -30.513 -22.271 1.00 36.28 259 PRO A CA 1
ATOM 1937 C C . PRO A 1 259 ? -14.379 -30.282 -23.770 1.00 36.28 259 PRO A C 1
ATOM 1939 O O . PRO A 1 259 ? -14.168 -31.244 -24.502 1.00 36.28 259 PRO A O 1
ATOM 1942 N N . GLY A 1 260 ? -14.469 -29.029 -24.231 1.00 41.59 260 GLY A N 1
ATOM 1943 C CA . GLY A 1 260 ? -14.188 -28.662 -25.626 1.00 41.59 260 GLY A CA 1
ATOM 1944 C C . GLY A 1 260 ? -15.262 -27.864 -26.373 1.00 41.59 260 GLY A C 1
ATOM 1945 O O . GLY A 1 260 ? -14.999 -27.446 -27.494 1.00 41.59 260 GLY A O 1
ATOM 1946 N N . GLN A 1 261 ? -16.436 -27.587 -25.795 1.00 33.62 261 GLN A N 1
ATOM 1947 C CA . GLN A 1 261 ? -17.388 -26.633 -26.388 1.00 33.62 261 GLN A CA 1
ATOM 1948 C C . GLN A 1 261 ? -17.560 -25.399 -25.497 1.00 33.62 261 GLN A C 1
ATOM 1950 O O . GLN A 1 261 ? -18.263 -25.434 -24.489 1.00 33.62 261 GLN A O 1
ATOM 1955 N N . GLN A 1 262 ? -16.907 -24.298 -25.882 1.00 31.86 262 GLN A N 1
ATOM 1956 C CA . GLN A 1 262 ? -17.210 -22.959 -25.380 1.00 31.86 262 GLN A CA 1
ATOM 1957 C C . GLN A 1 262 ? -18.622 -22.571 -25.844 1.00 31.86 262 GLN A C 1
ATOM 1959 O O . GLN A 1 262 ? -18.842 -22.298 -27.021 1.00 31.86 262 GLN A O 1
ATOM 1964 N N . THR A 1 263 ? -19.595 -22.543 -24.936 1.00 30.84 263 THR A N 1
ATOM 1965 C CA . THR A 1 263 ? -20.867 -21.853 -25.182 1.00 30.84 263 THR A CA 1
ATOM 1966 C C . THR A 1 263 ? -20.705 -20.407 -24.736 1.00 30.84 263 THR A C 1
ATOM 1968 O O . THR A 1 263 ? -20.654 -20.129 -23.539 1.00 30.84 263 THR A O 1
ATOM 1971 N N . GLY A 1 264 ? -20.562 -19.507 -25.709 1.00 35.09 264 GLY A N 1
ATOM 1972 C CA . GLY A 1 264 ? -20.407 -18.075 -25.493 1.00 35.09 264 GLY A CA 1
ATOM 1973 C C . GLY A 1 264 ? -21.663 -17.451 -24.898 1.00 35.09 264 GLY A C 1
ATOM 1974 O O . GLY A 1 264 ? -22.642 -17.242 -25.601 1.00 35.09 264 GLY A O 1
ATOM 1975 N N . VAL A 1 265 ? -21.612 -17.140 -23.607 1.00 29.08 265 VAL A N 1
ATOM 1976 C CA . VAL A 1 265 ? -22.408 -16.093 -22.958 1.00 29.08 265 VAL A CA 1
ATOM 1977 C C . VAL A 1 265 ? -21.513 -15.563 -21.830 1.00 29.08 265 VAL A C 1
ATOM 1979 O O . VAL A 1 265 ? -21.076 -16.363 -21.009 1.00 29.08 265 VAL A O 1
ATOM 1982 N N . LEU A 1 266 ? -21.228 -14.252 -21.806 1.00 28.83 266 LEU A N 1
ATOM 1983 C CA . LEU A 1 266 ? -20.278 -13.518 -20.929 1.00 28.83 266 LEU A CA 1
ATOM 1984 C C . LEU A 1 266 ? -18.858 -13.247 -21.468 1.00 28.83 266 LEU A C 1
ATOM 1986 O O . LEU A 1 266 ? -17.938 -13.046 -20.688 1.00 28.83 266 LEU A O 1
ATOM 1990 N N . ASN A 1 267 ? -18.695 -13.128 -22.786 1.00 28.02 267 ASN A N 1
ATOM 1991 C CA . ASN A 1 267 ? -17.639 -12.293 -23.365 1.00 28.02 267 ASN A CA 1
ATOM 1992 C C . ASN A 1 267 ? -18.332 -11.218 -24.206 1.00 28.02 267 ASN A C 1
ATOM 1994 O O . ASN A 1 267 ? -18.614 -11.448 -25.378 1.00 28.02 267 ASN A O 1
ATOM 1998 N N . ALA A 1 268 ? -18.661 -10.075 -23.606 1.00 22.81 268 ALA A N 1
ATOM 1999 C CA . ALA A 1 268 ? -18.763 -8.854 -24.393 1.00 22.81 268 ALA A CA 1
ATOM 2000 C C . ALA A 1 268 ? -17.313 -8.368 -24.565 1.00 22.81 268 ALA A C 1
ATOM 2002 O O . ALA A 1 268 ? -16.685 -8.048 -23.553 1.00 22.81 268 ALA A O 1
ATOM 2003 N N . PRO A 1 269 ? -16.726 -8.421 -25.772 1.00 28.31 269 PRO A N 1
ATOM 2004 C CA . PRO A 1 269 ? -15.393 -7.883 -25.987 1.00 28.31 269 PRO A CA 1
ATOM 2005 C C . PRO A 1 269 ? -15.424 -6.381 -25.688 1.00 28.31 269 PRO A C 1
ATOM 2007 O O . PRO A 1 269 ? -16.231 -5.644 -26.251 1.00 28.31 269 PRO A O 1
ATOM 2010 N N . GLY A 1 270 ? -14.566 -5.958 -24.756 1.00 27.19 270 GLY A N 1
ATOM 2011 C CA . GLY A 1 270 ? -14.238 -4.553 -24.554 1.00 27.19 270 GLY A CA 1
ATOM 2012 C C . GLY A 1 270 ? -13.739 -3.938 -25.860 1.00 27.19 270 GLY A C 1
ATOM 2013 O O . GLY A 1 270 ? -13.234 -4.652 -26.724 1.00 27.19 270 GLY A O 1
ATOM 2014 N N . GLY A 1 271 ? -13.964 -2.630 -25.996 1.00 29.67 271 GLY A N 1
ATOM 2015 C CA . GLY A 1 271 ? -13.815 -1.852 -27.224 1.00 29.67 271 GLY A CA 1
ATOM 2016 C C . GLY A 1 271 ? -12.667 -2.305 -28.117 1.00 29.67 271 GLY A C 1
ATOM 2017 O O . GLY A 1 271 ? -11.501 -2.098 -27.798 1.00 29.67 271 GLY A O 1
ATOM 2018 N N . ALA A 1 272 ? -13.026 -2.882 -29.263 1.00 29.02 272 ALA A N 1
ATOM 2019 C CA . ALA A 1 272 ? -12.091 -3.113 -30.344 1.00 29.02 272 ALA A CA 1
ATOM 2020 C C . ALA A 1 272 ? -11.512 -1.759 -30.765 1.00 29.02 272 ALA A C 1
ATOM 2022 O O . ALA A 1 272 ? -12.230 -0.899 -31.283 1.00 29.02 272 ALA A O 1
ATOM 2023 N N . THR A 1 273 ? -10.209 -1.569 -30.582 1.00 33.78 273 THR A N 1
ATOM 2024 C CA . THR A 1 273 ? -9.492 -0.488 -31.254 1.00 33.78 273 THR A CA 1
ATOM 2025 C C . THR A 1 273 ? -9.522 -0.808 -32.749 1.00 33.78 273 THR A C 1
ATOM 2027 O O . THR A 1 273 ? -8.780 -1.657 -33.248 1.00 33.78 273 THR A O 1
ATOM 2030 N N . LEU A 1 274 ? -10.480 -0.225 -33.469 1.00 39.44 274 LEU A N 1
ATOM 2031 C CA . LEU A 1 274 ? -10.774 -0.617 -34.840 1.00 39.44 274 LEU A CA 1
ATOM 2032 C C . LEU A 1 274 ? -9.605 -0.313 -35.769 1.00 39.44 274 LEU A C 1
ATOM 2034 O O . LEU A 1 274 ? -9.228 0.838 -35.991 1.00 39.44 274 LEU A O 1
ATOM 2038 N N . ARG A 1 275 ? -9.094 -1.378 -36.393 1.00 35.12 275 ARG A N 1
ATOM 2039 C CA . ARG A 1 275 ? -8.311 -1.313 -37.626 1.00 35.12 275 ARG A CA 1
ATOM 2040 C C . ARG A 1 275 ? -9.154 -0.641 -38.707 1.00 35.12 275 ARG A C 1
ATOM 2042 O O . ARG A 1 275 ? -9.837 -1.308 -39.474 1.00 35.12 275 ARG A O 1
ATOM 2049 N N . THR A 1 276 ? -9.098 0.678 -38.797 1.00 44.81 276 THR A N 1
ATOM 2050 C CA . THR A 1 276 ? -9.713 1.399 -39.906 1.00 44.81 276 THR A CA 1
ATOM 2051 C C . THR A 1 276 ? -8.758 1.392 -41.100 1.00 44.81 276 THR A C 1
ATOM 2053 O O . THR A 1 276 ? -8.002 2.331 -41.350 1.00 44.81 276 THR A O 1
ATOM 2056 N N . VAL A 1 277 ? -8.750 0.278 -41.830 1.00 47.84 277 VAL A N 1
ATOM 2057 C CA . VAL A 1 277 ? -8.107 0.208 -43.147 1.00 47.84 277 VAL A CA 1
ATOM 2058 C C . VAL A 1 277 ? -9.039 0.904 -44.147 1.00 47.84 277 VAL A C 1
ATOM 2060 O O . VAL A 1 277 ? -10.254 0.706 -44.098 1.00 47.84 277 VAL A O 1
ATOM 2063 N N . ASN A 1 278 ? -8.497 1.742 -45.037 1.00 55.66 278 ASN A N 1
ATOM 2064 C CA . ASN A 1 278 ? -9.263 2.260 -46.176 1.00 55.66 278 ASN A CA 1
ATOM 2065 C C . ASN A 1 278 ? -9.829 1.074 -46.968 1.00 55.66 278 ASN A C 1
ATOM 2067 O O . ASN A 1 278 ? -9.075 0.162 -47.314 1.00 55.66 278 ASN A O 1
ATOM 2071 N N . VAL A 1 279 ? -11.128 1.085 -47.262 1.00 59.28 279 VAL A N 1
ATOM 2072 C CA . VAL A 1 279 ? -11.726 0.036 -48.100 1.00 59.28 279 VAL A CA 1
ATOM 2073 C C . VAL A 1 279 ? -11.354 0.197 -49.567 1.00 59.28 279 VAL A C 1
ATOM 2075 O O . VAL A 1 279 ? -11.062 1.298 -50.030 1.00 59.28 279 VAL A O 1
ATOM 2078 N N . GLY A 1 280 ? -11.346 -0.923 -50.290 1.00 58.66 280 GLY A N 1
ATOM 2079 C CA . GLY A 1 280 ? -11.277 -0.950 -51.750 1.00 58.66 280 GLY A CA 1
ATOM 2080 C C . GLY A 1 280 ? -12.669 -1.065 -52.373 1.00 58.66 280 GLY A C 1
ATOM 2081 O O . GLY A 1 280 ? -13.659 -0.598 -51.815 1.00 58.66 280 GLY A O 1
ATOM 2082 N N . ASP A 1 281 ? -12.738 -1.758 -53.505 1.00 74.31 281 ASP A N 1
ATOM 2083 C CA . ASP A 1 281 ? -13.936 -1.984 -54.321 1.00 74.31 281 ASP A CA 1
ATOM 2084 C C . ASP A 1 281 ? -15.117 -2.618 -53.551 1.00 74.31 281 ASP A C 1
ATOM 2086 O O . ASP A 1 281 ? -16.271 -2.494 -53.967 1.00 74.31 281 ASP A O 1
ATOM 2090 N N . THR A 1 282 ? -14.851 -3.336 -52.450 1.00 79.38 282 THR A N 1
ATOM 2091 C CA . THR A 1 282 ? -15.830 -4.219 -51.793 1.00 79.38 282 THR A CA 1
ATOM 2092 C C . THR A 1 282 ? -15.721 -4.267 -50.265 1.00 79.38 282 THR A C 1
ATOM 2094 O O . THR A 1 282 ? -14.610 -4.300 -49.738 1.00 79.38 282 THR A O 1
ATOM 2097 N N . VAL A 1 283 ? -16.864 -4.399 -49.576 1.00 81.12 283 VAL A N 1
ATOM 2098 C CA . VAL A 1 283 ? -16.998 -4.669 -48.126 1.00 81.12 283 VAL A CA 1
ATOM 2099 C C . VAL A 1 283 ? -18.004 -5.788 -47.888 1.00 81.12 283 VAL A C 1
ATOM 2101 O O . VAL A 1 283 ? -19.099 -5.753 -48.449 1.00 81.12 283 VAL A O 1
ATOM 2104 N N . ASP A 1 284 ? -17.643 -6.777 -47.064 1.00 80.88 284 ASP A N 1
ATOM 2105 C CA . ASP A 1 284 ? -18.490 -7.940 -46.747 1.00 80.88 284 ASP A CA 1
ATOM 2106 C C . ASP A 1 284 ? -19.119 -8.577 -48.009 1.00 80.88 284 ASP A C 1
ATOM 2108 O O . ASP A 1 284 ? -20.326 -8.806 -48.102 1.00 80.88 284 ASP A O 1
ATOM 2112 N N . GLY A 1 285 ? -18.298 -8.756 -49.053 1.00 79.38 285 GLY A N 1
ATOM 2113 C CA . GLY A 1 285 ? -18.704 -9.326 -50.344 1.00 79.38 285 GLY A CA 1
ATOM 2114 C C . GLY A 1 285 ? -19.606 -8.443 -51.220 1.00 79.38 285 GLY A C 1
ATOM 2115 O O . GLY A 1 285 ? -20.078 -8.920 -52.252 1.00 79.38 285 GLY A O 1
ATOM 2116 N N . ARG A 1 286 ? -19.853 -7.180 -50.842 1.00 86.12 286 ARG A N 1
ATOM 2117 C CA . ARG A 1 286 ? -20.696 -6.220 -51.580 1.00 86.12 286 ARG A CA 1
ATOM 2118 C C . ARG A 1 286 ? -19.855 -5.100 -52.179 1.00 86.12 286 ARG A C 1
ATOM 2120 O O . ARG A 1 286 ? -18.927 -4.624 -51.532 1.00 86.12 286 ARG A O 1
ATOM 2127 N N . VAL A 1 287 ? -20.193 -4.652 -53.385 1.00 87.62 287 VAL A N 1
ATOM 2128 C CA . VAL A 1 287 ? -19.493 -3.553 -54.072 1.00 87.62 287 VAL A CA 1
ATOM 2129 C C . VAL A 1 287 ? -19.861 -2.216 -53.432 1.00 87.62 287 VAL A C 1
ATOM 2131 O O . VAL A 1 287 ? -21.046 -1.901 -53.287 1.00 87.62 287 VAL A O 1
ATOM 2134 N N . VAL A 1 288 ? -18.859 -1.427 -53.043 1.00 86.62 288 VAL A N 1
ATOM 2135 C CA . VAL A 1 288 ? -19.075 -0.115 -52.419 1.00 86.62 288 VAL A CA 1
ATOM 2136 C C . VAL A 1 288 ? -19.407 0.911 -53.501 1.00 86.62 288 VAL A C 1
ATOM 2138 O O . VAL A 1 288 ? -18.654 1.081 -54.455 1.00 86.62 288 VAL A O 1
ATOM 2141 N N . ARG A 1 289 ? -20.547 1.595 -53.373 1.00 83.75 289 ARG A N 1
ATOM 2142 C CA . ARG A 1 289 ? -20.954 2.645 -54.318 1.00 83.75 289 ARG A CA 1
ATOM 2143 C C . ARG A 1 289 ? -20.200 3.948 -54.076 1.00 83.75 289 ARG A C 1
ATOM 2145 O O . ARG A 1 289 ? -19.970 4.332 -52.930 1.00 83.75 289 ARG A O 1
ATOM 2152 N N . ASP A 1 290 ? -19.951 4.673 -55.163 1.00 72.81 290 ASP A N 1
ATOM 2153 C CA . ASP A 1 290 ? -19.418 6.032 -55.117 1.00 72.81 290 ASP A CA 1
ATOM 2154 C C . ASP A 1 290 ? -20.453 7.021 -54.554 1.00 72.81 290 ASP A C 1
ATOM 2156 O O . ASP A 1 290 ? -21.619 7.036 -54.958 1.00 72.81 290 ASP A O 1
ATOM 2160 N N . GLY A 1 291 ? -20.002 7.885 -53.640 1.00 72.38 291 GLY A N 1
ATOM 2161 C CA . GLY A 1 291 ? -20.804 8.948 -53.031 1.00 72.38 291 GLY A CA 1
ATOM 2162 C C . GLY A 1 291 ? -21.372 8.589 -51.653 1.00 72.38 291 GLY A C 1
ATOM 2163 O O . GLY A 1 291 ? -21.999 7.550 -51.460 1.00 72.38 291 GLY A O 1
ATOM 2164 N N . VAL A 1 292 ? -21.176 9.493 -50.689 1.00 78.88 292 VAL A N 1
ATOM 2165 C CA . VAL A 1 292 ? -21.666 9.367 -49.308 1.00 78.88 292 VAL A CA 1
ATOM 2166 C C . VAL A 1 292 ? -22.851 10.321 -49.136 1.00 78.88 292 VAL A C 1
ATOM 2168 O O . VAL A 1 292 ? -22.668 11.535 -49.254 1.00 78.88 292 VAL A O 1
ATOM 2171 N N . PRO A 1 293 ? -24.079 9.818 -48.924 1.00 76.06 293 PRO A N 1
ATOM 2172 C CA . PRO A 1 293 ? -25.249 10.674 -48.775 1.00 76.06 293 PRO A CA 1
ATOM 2173 C C . PRO A 1 293 ? -25.162 11.528 -47.506 1.00 76.06 293 PRO A C 1
ATOM 2175 O O . PRO A 1 293 ? -24.773 11.025 -46.459 1.00 76.06 293 PRO A O 1
ATOM 2178 N N . ASN A 1 294 ? -25.618 12.779 -47.601 1.00 79.69 294 ASN A N 1
ATOM 2179 C CA . ASN A 1 294 ? -25.842 13.690 -46.474 1.00 79.69 294 ASN A CA 1
ATOM 2180 C C . ASN A 1 294 ? -24.608 14.039 -45.615 1.00 79.69 294 ASN A C 1
ATOM 2182 O O . ASN A 1 294 ? -24.731 14.198 -44.410 1.00 79.69 294 ASN A O 1
ATOM 2186 N N . LEU A 1 295 ? -23.425 14.222 -46.216 1.00 81.75 295 LEU A N 1
ATOM 2187 C CA . LEU A 1 295 ? -22.221 14.668 -45.483 1.00 81.75 295 LEU A CA 1
ATOM 2188 C C . LEU A 1 295 ? -22.406 15.995 -44.720 1.00 81.75 295 LEU A C 1
ATOM 2190 O O . LEU A 1 295 ? -21.701 16.246 -43.748 1.00 81.75 295 LEU A O 1
ATOM 2194 N N . GLU A 1 296 ? -23.357 16.832 -45.143 1.00 79.06 296 GLU A N 1
ATOM 2195 C CA . GLU A 1 296 ? -23.703 18.088 -44.469 1.00 79.06 296 GLU A CA 1
ATOM 2196 C C . GLU A 1 296 ? -24.285 17.870 -43.060 1.00 79.06 296 GLU A C 1
ATOM 2198 O O . GLU A 1 296 ? -24.189 18.772 -42.229 1.00 79.06 296 GLU A O 1
ATOM 2203 N N . SER A 1 297 ? -24.825 16.681 -42.745 1.00 79.00 297 SER A N 1
ATOM 2204 C CA . SER A 1 297 ? -25.406 16.411 -41.422 1.00 79.00 297 SER A CA 1
ATOM 2205 C C . SER A 1 297 ? -24.373 16.318 -40.300 1.00 79.00 297 SER A C 1
ATOM 2207 O O . SER A 1 297 ? -24.725 16.531 -39.137 1.00 79.00 297 SER A O 1
ATOM 2209 N N . ILE A 1 298 ? -23.100 16.078 -40.638 1.00 82.94 298 ILE A N 1
ATOM 2210 C CA . ILE A 1 298 ? -22.000 16.000 -39.669 1.00 82.94 298 ILE A CA 1
ATOM 2211 C C . ILE A 1 298 ? -21.871 17.334 -38.928 1.00 82.94 298 ILE A C 1
ATOM 2213 O O . ILE A 1 298 ? -22.028 17.377 -37.713 1.00 82.94 298 ILE A O 1
ATOM 2217 N N . GLY A 1 299 ? -21.699 18.435 -39.667 1.00 72.25 299 GLY A N 1
ATOM 2218 C CA . GLY A 1 299 ? -21.552 19.774 -39.083 1.00 72.25 299 GLY A CA 1
ATOM 2219 C C . GLY A 1 299 ? -22.843 20.367 -38.514 1.00 72.25 299 GLY A C 1
ATOM 2220 O O . GLY A 1 299 ? -22.804 21.432 -37.912 1.00 72.25 299 GLY A O 1
ATOM 2221 N N . SER A 1 300 ? -23.990 19.707 -38.712 1.00 78.81 300 SER A N 1
ATOM 2222 C CA . SER A 1 300 ? -25.246 20.072 -38.039 1.00 78.81 300 SER A CA 1
ATOM 2223 C C . SER A 1 300 ? -25.483 19.314 -36.732 1.00 78.81 300 SER A C 1
ATOM 2225 O O . SER A 1 300 ? -26.333 19.730 -35.949 1.00 78.81 300 SER A O 1
ATOM 2227 N N . SER A 1 301 ? -24.774 18.198 -36.529 1.00 77.50 301 SER A N 1
ATOM 2228 C CA . SER A 1 301 ? -24.973 17.302 -35.383 1.00 77.50 301 SER A CA 1
ATOM 2229 C C . SER A 1 301 ? -23.816 17.347 -34.387 1.00 77.50 301 SER A C 1
ATOM 2231 O O . SER A 1 301 ? -24.027 17.011 -33.228 1.00 77.50 301 SER A O 1
ATOM 2233 N N . LEU A 1 302 ? -22.620 17.748 -34.831 1.00 81.25 302 LEU A N 1
ATOM 2234 C CA . LEU A 1 302 ? -21.406 17.822 -34.022 1.00 81.25 302 LEU A CA 1
ATOM 2235 C C . LEU A 1 302 ? -20.770 19.209 -34.159 1.00 81.25 302 LEU A C 1
ATOM 2237 O O . LEU A 1 302 ? -20.585 19.697 -35.278 1.00 81.25 302 LEU A O 1
ATOM 2241 N N . ASP A 1 303 ? -20.408 19.814 -33.027 1.00 77.62 303 ASP A N 1
ATOM 2242 C CA . ASP A 1 303 ? -19.787 21.143 -32.974 1.00 77.62 303 ASP A CA 1
ATOM 2243 C C . ASP A 1 303 ? -18.262 21.069 -33.189 1.00 77.62 303 ASP A C 1
ATOM 2245 O O . ASP A 1 303 ? -17.688 21.911 -33.888 1.00 77.62 303 ASP A O 1
ATOM 2249 N N . ASN A 1 304 ? -17.607 20.036 -32.650 1.00 78.69 304 ASN A N 1
ATOM 2250 C CA . ASN A 1 304 ? -16.172 19.790 -32.786 1.00 78.69 304 ASN A CA 1
ATOM 2251 C C . ASN A 1 304 ? -15.908 18.326 -33.169 1.00 78.69 304 ASN A C 1
ATOM 2253 O O . ASN A 1 304 ? -16.187 17.403 -32.406 1.00 78.69 304 ASN A O 1
ATOM 2257 N N . TYR A 1 305 ? -15.369 18.090 -34.365 1.00 84.81 305 TYR A N 1
ATOM 2258 C CA . TYR A 1 305 ? -15.206 16.736 -34.890 1.00 84.81 305 TYR A CA 1
ATOM 2259 C C . TYR A 1 305 ? -14.039 16.611 -35.873 1.00 84.81 305 TYR A C 1
ATOM 2261 O O . TYR A 1 305 ? -13.638 17.571 -36.534 1.00 84.81 305 TYR A O 1
ATOM 2269 N N . GLU A 1 306 ? -13.534 15.387 -36.027 1.00 82.88 306 GLU A N 1
ATOM 2270 C CA . GLU A 1 306 ? -12.566 15.016 -37.060 1.00 82.88 306 GLU A CA 1
ATOM 2271 C C . GLU A 1 306 ? -13.168 13.956 -37.988 1.00 82.88 306 GLU A C 1
ATOM 2273 O O . GLU A 1 306 ? -13.549 12.873 -37.554 1.00 82.88 306 GLU A O 1
ATOM 2278 N N . VAL A 1 307 ? -13.232 14.235 -39.292 1.00 82.38 307 VAL A N 1
ATOM 2279 C CA . VAL A 1 307 ? -13.631 13.224 -40.283 1.00 82.38 307 VAL A CA 1
ATOM 2280 C C . VAL A 1 307 ? -12.394 12.459 -40.725 1.00 82.38 307 VAL A C 1
ATOM 2282 O O . VAL A 1 307 ? -11.483 13.039 -41.322 1.00 82.38 307 VAL A O 1
ATOM 2285 N N . LEU A 1 308 ? -12.371 11.149 -40.486 1.00 75.06 308 LEU A N 1
ATOM 2286 C CA . LEU A 1 308 ? -11.252 10.331 -40.927 1.00 75.06 308 LEU A CA 1
ATOM 2287 C C . LEU A 1 308 ? -11.208 10.274 -42.466 1.00 75.06 308 LEU A C 1
ATOM 2289 O O . LEU A 1 308 ? -12.248 10.103 -43.108 1.00 75.06 308 LEU A O 1
ATOM 2293 N N . PRO A 1 309 ? -10.019 10.356 -43.095 1.00 69.38 309 PRO A N 1
ATOM 2294 C CA . PRO A 1 309 ? -9.917 10.315 -44.549 1.00 69.38 309 PRO A CA 1
ATOM 2295 C C . PRO A 1 309 ? -10.442 8.995 -45.124 1.00 69.38 309 PRO A C 1
ATOM 2297 O O . PRO A 1 309 ? -10.046 7.927 -44.648 1.00 69.38 309 PRO A O 1
ATOM 2300 N N . GLY A 1 310 ? -11.258 9.083 -46.180 1.00 78.06 310 GLY A N 1
ATOM 2301 C CA . GLY A 1 310 ? -11.758 7.939 -46.950 1.00 78.06 310 GLY A CA 1
ATOM 2302 C C . GLY A 1 310 ? -12.940 7.195 -46.317 1.00 78.06 310 GLY A C 1
ATOM 2303 O O . GLY A 1 310 ? -13.336 7.443 -45.182 1.00 78.06 310 GLY A O 1
ATOM 2304 N N . VAL A 1 311 ? -13.510 6.260 -47.081 1.00 80.69 311 VAL A N 1
ATOM 2305 C CA . VAL A 1 311 ? -14.483 5.285 -46.567 1.00 80.69 311 VAL A CA 1
ATOM 2306 C C . VAL A 1 311 ? -13.707 4.131 -45.926 1.00 80.69 311 VAL A C 1
ATOM 2308 O O . VAL A 1 311 ? -12.682 3.692 -46.455 1.00 80.69 311 VAL A O 1
ATOM 2311 N N . ARG A 1 312 ? -14.183 3.648 -44.778 1.00 82.38 312 ARG A N 1
ATOM 2312 C CA . ARG A 1 312 ? -13.554 2.620 -43.935 1.00 82.38 312 ARG A CA 1
ATOM 2313 C C . ARG A 1 312 ? -14.507 1.449 -43.721 1.00 82.38 312 ARG A C 1
ATOM 2315 O O . ARG A 1 312 ? -15.721 1.636 -43.713 1.00 82.38 312 ARG A O 1
ATOM 2322 N N . GLU A 1 313 ? -13.962 0.250 -43.552 1.00 83.81 313 GLU A N 1
ATOM 2323 C CA . GLU A 1 313 ? -14.742 -0.912 -43.111 1.00 83.81 313 GLU A CA 1
ATOM 2324 C C . GLU A 1 313 ? -14.940 -0.861 -41.594 1.00 83.81 313 GLU A C 1
ATOM 2326 O O . GLU A 1 313 ? -13.971 -0.752 -40.843 1.00 83.81 313 GLU A O 1
ATOM 2331 N N . VAL A 1 314 ? -16.190 -0.949 -41.146 1.00 80.00 314 VAL A N 1
ATOM 2332 C CA . VAL A 1 314 ? -16.570 -0.980 -39.732 1.00 80.00 314 VAL A CA 1
ATOM 2333 C C . VAL A 1 314 ? -17.260 -2.319 -39.449 1.00 80.00 314 VAL A C 1
ATOM 2335 O O . VAL A 1 314 ? -18.271 -2.618 -40.088 1.00 80.00 314 VAL A O 1
ATOM 2338 N N . PRO A 1 315 ? -16.741 -3.164 -38.541 1.00 79.69 315 PRO A N 1
ATOM 2339 C CA . PRO A 1 315 ? -17.374 -4.430 -38.200 1.00 79.69 315 PRO A CA 1
ATOM 2340 C C . PRO A 1 315 ? -18.652 -4.192 -37.394 1.00 79.69 315 PRO A C 1
ATOM 2342 O O . PRO A 1 315 ? -18.725 -3.271 -36.583 1.00 79.69 315 PRO A O 1
ATOM 2345 N N . MET A 1 316 ? -19.648 -5.064 -37.554 1.00 80.44 316 MET A N 1
ATOM 2346 C CA . MET A 1 316 ? -20.901 -4.970 -36.792 1.00 80.44 316 MET A CA 1
ATOM 2347 C C . MET A 1 316 ? -20.685 -5.109 -35.279 1.00 80.44 316 MET A C 1
ATOM 2349 O O . MET A 1 316 ? -21.465 -4.573 -34.500 1.00 80.44 316 MET A O 1
ATOM 2353 N N . SER A 1 317 ? -19.597 -5.762 -34.856 1.00 72.19 317 SER A N 1
ATOM 2354 C CA . SER A 1 317 ? -19.189 -5.863 -33.449 1.00 72.19 317 SER A CA 1
ATOM 2355 C C . SER A 1 317 ? -18.729 -4.538 -32.826 1.00 72.19 317 SER A C 1
ATOM 2357 O O . SER A 1 317 ? -18.460 -4.508 -31.631 1.00 72.19 317 SER A O 1
ATOM 2359 N N . ALA A 1 318 ? -18.580 -3.470 -33.617 1.00 63.41 318 ALA A N 1
ATOM 2360 C CA . ALA A 1 318 ? -18.248 -2.131 -33.129 1.00 63.41 318 ALA A CA 1
ATOM 2361 C C . ALA A 1 318 ? -19.446 -1.375 -32.531 1.00 63.41 318 ALA A C 1
ATOM 2363 O O . ALA A 1 318 ? -19.254 -0.350 -31.880 1.00 63.41 318 ALA A O 1
ATOM 2364 N N . PHE A 1 319 ? -20.664 -1.853 -32.786 1.00 76.69 319 PHE A N 1
ATOM 2365 C CA . PHE A 1 319 ? -21.915 -1.232 -32.356 1.00 76.69 319 PHE A CA 1
ATOM 2366 C C . PHE A 1 319 ? -22.526 -2.007 -31.180 1.00 76.69 319 PHE A C 1
ATOM 2368 O O . PHE A 1 319 ? -22.149 -3.153 -30.930 1.00 76.69 319 PHE A O 1
ATOM 2375 N N . ASP A 1 320 ? -23.482 -1.395 -30.474 1.00 73.38 320 ASP A N 1
ATOM 2376 C CA . ASP A 1 320 ? -24.146 -1.986 -29.304 1.00 73.38 320 ASP A CA 1
ATOM 2377 C C . ASP A 1 320 ? -24.667 -3.422 -29.586 1.00 73.38 320 ASP A C 1
ATOM 2379 O O . ASP A 1 320 ? -25.564 -3.604 -30.422 1.00 73.38 320 ASP A O 1
ATOM 2383 N N . PRO A 1 321 ? -24.145 -4.455 -28.887 1.00 68.88 321 PRO A N 1
ATOM 2384 C CA . PRO A 1 321 ? -24.549 -5.847 -29.077 1.00 68.88 321 PRO A CA 1
ATOM 2385 C C . PRO A 1 321 ? -26.029 -6.117 -28.788 1.00 68.88 321 PRO A C 1
ATOM 2387 O O . PRO A 1 321 ? -26.602 -7.032 -29.385 1.00 68.88 321 PRO A O 1
ATOM 2390 N N . GLU A 1 322 ? -26.655 -5.360 -27.881 1.00 69.81 322 GLU A N 1
ATOM 2391 C CA . GLU A 1 322 ? -28.075 -5.517 -27.551 1.00 69.81 322 GLU A CA 1
ATOM 2392 C C . GLU A 1 322 ? -28.956 -4.982 -28.690 1.00 69.81 322 GLU A C 1
ATOM 2394 O O . GLU A 1 322 ? -29.926 -5.638 -29.086 1.00 69.81 322 GLU A O 1
ATOM 2399 N N . TYR A 1 323 ? -28.557 -3.860 -29.299 1.00 72.81 323 TYR A N 1
ATOM 2400 C CA . TYR A 1 323 ? -29.210 -3.309 -30.489 1.00 72.81 323 TYR A CA 1
ATOM 2401 C C . TYR A 1 323 ? -29.033 -4.227 -31.710 1.00 72.81 323 TYR A C 1
ATOM 2403 O O . TYR A 1 323 ? -30.014 -4.617 -32.349 1.00 72.81 323 TYR A O 1
ATOM 2411 N N . VAL A 1 324 ? -27.796 -4.648 -32.004 1.00 73.12 324 VAL A N 1
ATOM 2412 C CA . VAL A 1 324 ? -27.480 -5.520 -33.153 1.00 73.12 324 VAL A CA 1
ATOM 2413 C C . VAL A 1 324 ? -28.114 -6.910 -32.999 1.00 73.12 324 VAL A C 1
ATOM 2415 O O . VAL A 1 324 ? -28.628 -7.466 -33.969 1.00 73.12 324 VAL A O 1
ATOM 2418 N N . GLY A 1 325 ? -28.145 -7.473 -31.787 1.00 69.88 325 GLY A N 1
ATOM 2419 C CA . GLY A 1 325 ? -28.776 -8.768 -31.509 1.00 69.88 325 GLY A CA 1
ATOM 2420 C C . GLY A 1 325 ? -30.311 -8.738 -31.463 1.00 69.88 325 GLY A C 1
ATOM 2421 O O . GLY A 1 325 ? -30.948 -9.791 -31.554 1.00 69.88 325 GLY A O 1
ATOM 2422 N N . GLY A 1 326 ? -30.919 -7.554 -31.321 1.00 70.94 326 GLY A N 1
ATOM 2423 C CA . GLY A 1 326 ? -32.368 -7.369 -31.182 1.00 70.94 326 GLY A CA 1
ATOM 2424 C C . GLY A 1 326 ? -33.152 -7.279 -32.499 1.00 70.94 326 GLY A C 1
ATOM 2425 O O . GLY A 1 326 ? -34.385 -7.425 -32.485 1.00 70.94 326 GLY A O 1
ATOM 2426 N N . ILE A 1 327 ? -32.461 -7.059 -33.623 1.00 72.94 327 ILE A N 1
ATOM 2427 C CA . ILE A 1 327 ? -33.055 -6.812 -34.945 1.00 72.94 327 ILE A CA 1
ATOM 2428 C C . ILE A 1 327 ? -33.063 -8.089 -35.795 1.00 72.94 327 ILE A C 1
ATOM 2430 O O . ILE A 1 327 ? -32.044 -8.737 -36.015 1.00 72.94 327 ILE A O 1
ATOM 2434 N N . SER A 1 328 ? -34.234 -8.427 -36.336 1.00 72.69 328 SER A N 1
ATOM 2435 C CA . SER A 1 328 ? -34.449 -9.580 -37.215 1.00 72.69 328 SER A CA 1
ATOM 2436 C C . SER A 1 328 ? -35.415 -9.232 -38.356 1.00 72.69 328 SER A C 1
ATOM 2438 O O . SER A 1 328 ? -36.209 -8.295 -38.253 1.00 72.69 328 SER A O 1
ATOM 2440 N N . MET A 1 329 ? -35.364 -9.972 -39.472 1.00 69.12 329 MET A N 1
ATOM 2441 C CA . MET A 1 329 ? -36.135 -9.668 -40.699 1.00 69.12 329 MET A CA 1
ATOM 2442 C C . MET A 1 329 ? -37.656 -9.542 -40.490 1.00 69.12 329 MET A C 1
ATOM 2444 O O . MET A 1 329 ? -38.328 -8.795 -41.209 1.00 69.12 329 MET A O 1
ATOM 2448 N N . ASP A 1 330 ? -38.202 -10.272 -39.520 1.00 72.19 330 ASP A N 1
ATOM 2449 C CA . ASP A 1 330 ? -39.612 -10.268 -39.116 1.00 72.19 330 ASP A CA 1
ATOM 2450 C C . ASP A 1 330 ? -40.015 -9.020 -38.315 1.00 72.19 330 ASP A C 1
ATOM 2452 O O . ASP A 1 330 ? -41.196 -8.673 -38.291 1.00 72.19 330 ASP A O 1
ATOM 2456 N N . ARG A 1 331 ? -39.046 -8.310 -37.727 1.00 72.88 331 ARG A N 1
ATOM 2457 C CA . ARG A 1 331 ? -39.255 -7.095 -36.924 1.00 72.88 331 ARG A CA 1
ATOM 2458 C C . ARG A 1 331 ? -39.029 -5.792 -37.693 1.00 72.88 331 ARG A C 1
ATOM 2460 O O . ARG A 1 331 ? -39.394 -4.735 -37.192 1.00 72.88 331 ARG A O 1
ATOM 2467 N N . LEU A 1 332 ? -38.471 -5.859 -38.904 1.00 76.62 332 LEU A N 1
ATOM 2468 C CA . LEU A 1 332 ? -38.273 -4.687 -39.762 1.00 76.62 332 LEU A CA 1
ATOM 2469 C C . LEU A 1 332 ? -39.596 -4.152 -40.325 1.00 76.62 332 LEU A C 1
ATOM 2471 O O . LEU A 1 332 ? -40.467 -4.937 -40.716 1.00 76.62 332 LEU A O 1
ATOM 2475 N N . ASP A 1 333 ? -39.705 -2.828 -40.458 1.00 83.44 333 ASP A N 1
ATOM 2476 C CA . ASP A 1 333 ? -40.781 -2.188 -41.218 1.00 83.44 333 ASP A CA 1
ATOM 2477 C C . ASP A 1 333 ? -40.704 -2.536 -42.721 1.00 83.44 333 ASP A C 1
ATOM 2479 O O . ASP A 1 333 ? -39.690 -3.024 -43.229 1.00 83.44 333 ASP A O 1
ATOM 2483 N N . GLU A 1 334 ? -41.791 -2.299 -43.457 1.00 81.50 334 GLU A N 1
ATOM 2484 C CA . GLU A 1 334 ? -41.909 -2.696 -44.867 1.00 81.50 334 GLU A CA 1
ATOM 2485 C C . GLU A 1 334 ? -40.852 -2.040 -45.775 1.00 81.50 334 GLU A C 1
ATOM 2487 O O . GLU A 1 334 ? -40.330 -2.686 -46.690 1.00 81.50 334 GLU A O 1
ATOM 2492 N N . ARG A 1 335 ? -40.482 -0.784 -45.498 1.00 82.75 335 ARG A N 1
ATOM 2493 C CA . ARG A 1 335 ? -39.485 -0.036 -46.273 1.00 82.75 335 ARG A CA 1
ATOM 2494 C C . ARG A 1 335 ? -38.082 -0.583 -46.018 1.00 82.75 335 ARG A C 1
ATOM 2496 O O . ARG A 1 335 ? -37.343 -0.810 -46.976 1.00 82.75 335 ARG A O 1
ATOM 2503 N N . THR A 1 336 ? -37.735 -0.833 -44.760 1.00 84.94 336 THR A N 1
ATOM 2504 C CA . THR A 1 336 ? -36.424 -1.366 -44.357 1.00 84.94 336 THR A CA 1
ATOM 2505 C C . THR A 1 336 ? -36.252 -2.824 -44.793 1.00 84.94 336 THR A C 1
ATOM 2507 O O . THR A 1 336 ? -35.189 -3.220 -45.273 1.00 84.94 336 THR A O 1
ATOM 2510 N N . ARG A 1 337 ? -37.326 -3.621 -44.753 1.00 83.75 337 ARG A N 1
ATOM 2511 C CA . ARG A 1 337 ? -37.323 -4.998 -45.268 1.00 83.75 337 ARG A CA 1
ATOM 2512 C C . ARG A 1 337 ? -37.121 -5.049 -46.782 1.00 83.75 337 ARG A C 1
ATOM 2514 O O . ARG A 1 337 ? -36.371 -5.897 -47.265 1.00 83.75 337 ARG A O 1
ATOM 2521 N N . LYS A 1 338 ? -37.765 -4.146 -47.530 1.00 85.38 338 LYS A N 1
ATOM 2522 C CA . LYS A 1 338 ? -37.549 -4.012 -48.977 1.00 85.38 338 LYS A CA 1
ATOM 2523 C C . LYS A 1 338 ? -36.110 -3.597 -49.284 1.00 85.38 338 LYS A C 1
ATOM 2525 O O . LYS A 1 338 ? -35.474 -4.206 -50.134 1.00 85.38 338 LYS A O 1
ATOM 2530 N N . LEU A 1 339 ? -35.570 -2.647 -48.524 1.00 86.06 339 LEU A N 1
ATOM 2531 C CA . LEU A 1 339 ? -34.177 -2.222 -48.641 1.00 86.06 339 LEU A CA 1
ATOM 2532 C C . LEU A 1 339 ? -33.188 -3.375 -48.390 1.00 86.06 339 LEU A C 1
ATOM 2534 O O . LEU A 1 339 ? -32.238 -3.532 -49.150 1.00 86.06 339 LEU A O 1
ATOM 2538 N N . ALA A 1 340 ? -33.434 -4.227 -47.391 1.00 84.44 340 ALA A N 1
ATOM 2539 C CA . ALA A 1 340 ? -32.632 -5.431 -47.147 1.00 84.44 340 ALA A CA 1
ATOM 2540 C C . ALA A 1 340 ? -32.655 -6.407 -48.341 1.00 84.44 340 ALA A C 1
ATOM 2542 O O . ALA A 1 340 ? -31.622 -6.961 -48.724 1.00 84.44 340 ALA A O 1
ATOM 2543 N N . GLN A 1 341 ? -33.824 -6.593 -48.965 1.00 84.00 341 GLN A N 1
ATOM 2544 C CA . GLN A 1 341 ? -33.965 -7.419 -50.170 1.00 84.00 341 GLN A CA 1
ATOM 2545 C C . GLN A 1 341 ? -33.236 -6.809 -51.372 1.00 84.00 341 GLN A C 1
ATOM 2547 O O . GLN A 1 341 ? -32.542 -7.534 -52.083 1.00 84.00 341 GLN A O 1
ATOM 2552 N N . ASP A 1 342 ? -33.336 -5.493 -51.560 1.00 84.12 342 ASP A N 1
ATOM 2553 C CA . ASP A 1 342 ? -32.680 -4.770 -52.652 1.00 84.12 342 ASP A CA 1
ATOM 2554 C C . ASP A 1 342 ? -31.147 -4.803 -52.509 1.00 84.12 342 ASP A C 1
ATOM 2556 O O . ASP A 1 342 ? -30.441 -5.043 -53.491 1.00 84.12 342 ASP A O 1
ATOM 2560 N N . ILE A 1 343 ? -30.615 -4.649 -51.289 1.00 84.56 343 ILE A N 1
ATOM 2561 C CA . ILE A 1 343 ? -29.174 -4.789 -51.002 1.00 84.56 343 ILE A CA 1
ATOM 2562 C C . ILE A 1 343 ? -28.705 -6.216 -51.317 1.00 84.56 343 ILE A C 1
ATOM 2564 O O . ILE A 1 343 ? -27.677 -6.404 -51.967 1.00 84.56 343 ILE A O 1
ATOM 2568 N N . ARG A 1 344 ? -29.471 -7.239 -50.913 1.00 83.56 344 ARG A N 1
ATOM 2569 C CA . ARG A 1 344 ? -29.137 -8.642 -51.209 1.00 83.56 344 ARG A CA 1
ATOM 2570 C C . ARG A 1 344 ? -29.205 -8.957 -52.709 1.00 83.56 344 ARG A C 1
ATOM 2572 O O . ARG A 1 344 ? -28.386 -9.735 -53.185 1.00 83.56 344 ARG A O 1
ATOM 2579 N N . ALA A 1 345 ? -30.168 -8.390 -53.434 1.00 83.75 345 ALA A N 1
ATOM 2580 C CA . ALA A 1 345 ? -30.353 -8.635 -54.864 1.00 83.75 345 ALA A CA 1
ATOM 2581 C C . ALA A 1 345 ? -29.325 -7.897 -55.734 1.00 83.75 345 ALA A C 1
ATOM 2583 O O . ALA A 1 345 ? -28.886 -8.437 -56.746 1.00 83.75 345 ALA A O 1
ATOM 2584 N N . SER A 1 346 ? -28.954 -6.673 -55.349 1.00 86.75 346 SER A N 1
ATOM 2585 C CA . SER A 1 346 ? -27.982 -5.857 -56.087 1.00 86.75 346 SER A CA 1
ATOM 2586 C C . SER A 1 346 ? -26.532 -6.229 -55.784 1.00 86.75 346 SER A C 1
ATOM 2588 O O . SER A 1 346 ? -25.689 -6.099 -56.663 1.00 86.75 346 SER A O 1
ATOM 2590 N N . GLY A 1 347 ? -26.232 -6.692 -54.565 1.00 83.19 347 GLY A N 1
ATOM 2591 C CA . GLY A 1 347 ? -24.853 -6.940 -54.136 1.00 83.19 347 GLY A CA 1
ATOM 2592 C C . GLY A 1 347 ? -24.027 -5.658 -53.981 1.00 83.19 347 GLY A C 1
ATOM 2593 O O . GLY A 1 347 ? -22.803 -5.727 -53.916 1.00 83.19 347 GLY A O 1
ATOM 2594 N N . GLU A 1 348 ? -24.676 -4.495 -53.916 1.00 85.00 348 GLU A N 1
ATOM 2595 C CA . GLU A 1 348 ? -24.038 -3.183 -53.811 1.00 85.00 348 GLU A CA 1
ATOM 2596 C C . GLU A 1 348 ? -24.427 -2.492 -52.498 1.00 85.00 348 GLU A C 1
ATOM 2598 O O . GLU A 1 348 ? -25.529 -2.684 -51.975 1.00 85.00 348 GLU A O 1
ATOM 2603 N N . ILE A 1 349 ? -23.532 -1.662 -51.962 1.00 87.19 349 ILE A N 1
ATOM 2604 C CA . ILE A 1 349 ? -23.723 -0.975 -50.683 1.00 87.19 349 ILE A CA 1
ATOM 2605 C C . ILE A 1 349 ? -23.202 0.464 -50.739 1.00 87.19 349 ILE A C 1
ATOM 2607 O O . ILE A 1 349 ? -22.068 0.731 -51.119 1.00 87.19 349 ILE A O 1
ATOM 2611 N N . THR A 1 350 ? -24.047 1.422 -50.363 1.00 87.69 350 THR A N 1
ATOM 2612 C CA . THR A 1 350 ? -23.639 2.827 -50.225 1.00 87.69 350 THR A CA 1
ATOM 2613 C C . THR A 1 350 ? -23.054 3.063 -48.831 1.00 87.69 350 THR A C 1
ATOM 2615 O O . THR A 1 350 ? -23.682 2.611 -47.868 1.00 87.69 350 THR A O 1
ATOM 2618 N N . PRO A 1 351 ? -21.928 3.790 -48.694 1.00 89.31 351 PRO A N 1
ATOM 2619 C CA . PRO A 1 351 ? -21.352 4.100 -47.390 1.00 89.31 351 PRO A CA 1
ATOM 2620 C C . PRO A 1 351 ? -22.316 4.827 -46.439 1.00 89.31 351 PRO A C 1
ATOM 2622 O O . PRO A 1 351 ? -23.141 5.643 -46.866 1.00 89.31 351 PRO A O 1
ATOM 2625 N N . LEU A 1 352 ? -22.198 4.531 -45.145 1.00 92.62 352 LEU A N 1
ATOM 2626 C CA . LEU A 1 352 ? -22.899 5.218 -44.053 1.00 92.62 352 LEU A CA 1
ATOM 2627 C C . LEU A 1 352 ? -22.016 6.318 -43.441 1.00 92.62 352 LEU A C 1
ATOM 2629 O O . LEU A 1 352 ? -20.827 6.398 -43.746 1.00 92.62 352 LEU A O 1
ATOM 2633 N N . ILE A 1 353 ? -22.589 7.152 -42.572 1.00 90.19 353 ILE A N 1
ATOM 2634 C CA . ILE A 1 353 ? -21.807 8.031 -41.691 1.00 90.19 353 ILE A CA 1
ATOM 2635 C C . ILE A 1 353 ? -21.928 7.477 -40.277 1.00 90.19 353 ILE A C 1
ATOM 2637 O O . ILE A 1 353 ? -23.038 7.325 -39.760 1.00 90.19 353 ILE A O 1
ATOM 2641 N N . VAL A 1 354 ? -20.788 7.144 -39.683 1.00 90.25 354 VAL A N 1
ATOM 2642 C CA . VAL A 1 354 ? -20.684 6.574 -38.339 1.00 90.25 354 VAL A CA 1
ATOM 2643 C C . VAL A 1 354 ? -19.898 7.547 -37.485 1.00 90.25 354 VAL A C 1
ATOM 2645 O O . VAL A 1 354 ? -18.808 7.965 -37.878 1.00 90.25 354 VAL A O 1
ATOM 2648 N N . VAL A 1 355 ? -20.455 7.899 -36.334 1.00 85.56 355 VAL A N 1
ATOM 2649 C CA . VAL A 1 355 ? -19.757 8.693 -35.328 1.00 85.56 355 VAL A CA 1
ATOM 2650 C C . VAL A 1 355 ? -19.189 7.740 -34.290 1.00 85.56 355 VAL A C 1
ATOM 2652 O O . VAL A 1 355 ? -19.824 6.746 -33.933 1.00 85.56 355 VAL A O 1
ATOM 2655 N N . GLN A 1 356 ? -17.971 8.027 -33.854 1.00 79.25 356 GLN A N 1
ATOM 2656 C CA . GLN A 1 356 ? -17.321 7.355 -32.749 1.00 79.25 356 GLN A CA 1
ATOM 2657 C C . GLN A 1 356 ? -17.089 8.370 -31.631 1.00 79.25 356 GLN A C 1
ATOM 2659 O O . GLN A 1 356 ? -16.374 9.355 -31.834 1.00 79.25 356 GLN A O 1
ATOM 2664 N N . ASP A 1 357 ? -17.669 8.091 -30.470 1.00 71.50 357 ASP A N 1
ATOM 2665 C CA . ASP A 1 357 ? -17.498 8.865 -29.244 1.00 71.50 357 ASP A CA 1
ATOM 2666 C C . ASP A 1 357 ? -17.015 7.959 -28.091 1.00 71.50 357 ASP A C 1
ATOM 2668 O O . ASP A 1 357 ? -16.556 6.828 -28.305 1.00 71.50 357 ASP A O 1
ATOM 2672 N N . ALA A 1 358 ? -17.074 8.465 -26.861 1.00 54.44 358 ALA A N 1
ATOM 2673 C CA . ALA A 1 358 ? -16.684 7.739 -25.658 1.00 54.44 358 ALA A CA 1
ATOM 2674 C C . ALA A 1 358 ? -17.610 6.566 -25.270 1.00 54.44 358 ALA A C 1
ATOM 2676 O O . ALA A 1 358 ? -17.173 5.667 -24.546 1.00 54.44 358 ALA A O 1
ATOM 2677 N N . GLU A 1 359 ? -18.865 6.561 -25.725 1.00 52.47 359 GLU A N 1
ATOM 2678 C CA . GLU A 1 359 ? -19.887 5.554 -25.405 1.00 52.47 359 GLU A CA 1
ATOM 2679 C C . GLU A 1 359 ? -19.912 4.418 -26.439 1.00 52.47 359 GLU A C 1
ATOM 2681 O O . GLU A 1 359 ? -20.298 3.290 -26.118 1.00 52.47 359 GLU A O 1
ATOM 2686 N N . GLY A 1 360 ? -19.428 4.677 -27.655 1.00 61.34 360 GLY A N 1
ATOM 2687 C CA . GLY A 1 360 ? -19.226 3.668 -28.688 1.00 61.34 360 GLY A CA 1
ATOM 2688 C C . GLY A 1 360 ? -19.400 4.227 -30.095 1.00 61.34 360 GLY A C 1
ATOM 2689 O O . GLY A 1 360 ? -19.339 5.430 -30.333 1.00 61.34 360 GLY A O 1
ATOM 2690 N N . MET A 1 361 ? -19.595 3.337 -31.071 1.00 78.19 361 MET A N 1
ATOM 2691 C CA . MET A 1 361 ? -19.994 3.760 -32.412 1.00 78.19 361 MET A CA 1
ATOM 2692 C C . MET A 1 361 ? -21.510 3.793 -32.540 1.00 78.19 361 MET A C 1
ATOM 2694 O O . MET A 1 361 ? -22.197 2.841 -32.166 1.00 78.19 361 MET A O 1
ATOM 2698 N N . TYR A 1 362 ? -22.020 4.846 -33.169 1.00 84.38 362 TYR A N 1
ATOM 2699 C CA . TYR A 1 362 ? -23.415 4.929 -33.580 1.00 84.38 362 TYR A CA 1
ATOM 2700 C C . TYR A 1 362 ? -23.539 5.469 -35.005 1.00 84.38 362 TYR A C 1
ATOM 2702 O O . TYR A 1 362 ? -22.659 6.144 -35.546 1.00 84.38 362 TYR A O 1
ATOM 2710 N N . VAL A 1 363 ? -24.644 5.119 -35.661 1.00 87.88 363 VAL A N 1
ATOM 2711 C CA . VAL A 1 363 ? -24.912 5.541 -37.037 1.00 87.88 363 VAL A CA 1
ATOM 2712 C C . VAL A 1 363 ? -25.552 6.921 -37.016 1.00 87.88 363 VAL A C 1
ATOM 2714 O O . VAL A 1 363 ? -26.694 7.063 -36.585 1.00 87.88 363 VAL A O 1
ATOM 2717 N N . LEU A 1 364 ? -24.834 7.917 -37.532 1.00 85.88 364 LEU A N 1
ATOM 2718 C CA . LEU A 1 364 ? -25.362 9.267 -37.712 1.00 85.88 364 LEU A CA 1
ATOM 2719 C C . LEU A 1 364 ? -26.241 9.351 -38.964 1.00 85.88 364 LEU A C 1
ATOM 2721 O O . LEU A 1 364 ? -27.313 9.945 -38.929 1.00 85.88 364 LEU A O 1
ATOM 2725 N N . GLU A 1 365 ? -25.826 8.703 -40.060 1.00 86.56 365 GLU A N 1
ATOM 2726 C CA . GLU A 1 365 ? -26.608 8.658 -41.300 1.00 86.56 365 GLU A CA 1
ATOM 2727 C C . GLU A 1 365 ? -26.697 7.270 -41.919 1.00 86.56 365 GLU A C 1
ATOM 2729 O O . GLU A 1 365 ? -25.702 6.575 -42.148 1.00 86.56 365 GLU A O 1
ATOM 2734 N N . GLY A 1 366 ? -27.923 6.911 -42.307 1.00 84.25 366 GLY A N 1
ATOM 2735 C CA . GLY A 1 366 ? -28.230 5.624 -42.924 1.00 84.25 366 GLY A CA 1
ATOM 2736 C C . GLY A 1 366 ? -28.784 4.563 -41.973 1.00 84.25 366 GLY A C 1
ATOM 2737 O O . GLY A 1 366 ? -28.643 3.386 -42.288 1.00 84.25 366 GLY A O 1
ATOM 2738 N N . GLY A 1 367 ? -29.457 4.938 -40.878 1.00 83.50 367 GLY A N 1
ATOM 2739 C CA . GLY A 1 367 ? -30.042 3.999 -39.901 1.00 83.50 367 GLY A CA 1
ATOM 2740 C C . GLY A 1 367 ? -30.882 2.868 -40.519 1.00 83.50 367 GLY A C 1
ATOM 2741 O O . GLY A 1 367 ? -30.633 1.700 -40.256 1.00 83.50 367 GLY A O 1
ATOM 2742 N N . HIS A 1 368 ? -31.769 3.164 -41.478 1.00 85.94 368 HIS A N 1
ATOM 2743 C CA . HIS A 1 368 ? -32.518 2.107 -42.182 1.00 85.94 368 HIS A CA 1
ATOM 2744 C C . HIS A 1 368 ? -31.622 1.149 -42.993 1.00 85.94 368 HIS A C 1
ATOM 2746 O O . HIS A 1 368 ? -31.949 -0.024 -43.150 1.00 85.94 368 HIS A O 1
ATOM 2752 N N . ARG A 1 369 ? -30.485 1.618 -43.530 1.00 89.25 369 ARG A N 1
ATOM 2753 C CA . ARG A 1 369 ? -29.504 0.727 -44.180 1.00 89.25 369 ARG A CA 1
ATOM 2754 C C . ARG A 1 369 ? -28.795 -0.130 -43.138 1.00 89.25 369 ARG A C 1
ATOM 2756 O O . ARG A 1 369 ? -28.575 -1.305 -43.400 1.00 89.25 369 ARG A O 1
ATOM 2763 N N . PHE A 1 370 ? -28.473 0.436 -41.979 1.00 91.12 370 PHE A N 1
ATOM 2764 C CA . PHE A 1 370 ? -27.852 -0.285 -40.875 1.00 91.12 370 PHE A CA 1
ATOM 2765 C C . PHE A 1 370 ? -28.740 -1.435 -40.380 1.00 91.12 370 PHE A C 1
ATOM 2767 O O . PHE A 1 370 ? -28.313 -2.588 -40.408 1.00 91.12 370 PHE A O 1
ATOM 2774 N N . ASP A 1 371 ? -30.012 -1.163 -40.089 1.00 88.81 371 ASP A N 1
ATOM 2775 C CA . ASP A 1 371 ? -30.981 -2.183 -39.664 1.00 88.81 371 ASP A CA 1
ATOM 2776 C C . ASP A 1 371 ? -31.187 -3.271 -40.737 1.00 88.81 371 ASP A C 1
ATOM 2778 O O . ASP A 1 371 ? -31.268 -4.466 -40.436 1.00 88.81 371 ASP A O 1
ATOM 2782 N N . ALA A 1 372 ? -31.223 -2.874 -42.017 1.00 86.94 372 ALA A N 1
ATOM 2783 C CA . ALA A 1 372 ? -31.313 -3.799 -43.146 1.00 86.94 372 ALA A CA 1
ATOM 2784 C C . ALA A 1 372 ? -30.081 -4.719 -43.262 1.00 86.94 372 ALA A C 1
ATOM 2786 O O . ALA A 1 372 ? -30.223 -5.891 -43.631 1.00 86.94 372 ALA A O 1
ATOM 2787 N N . LEU A 1 373 ? -28.883 -4.215 -42.948 1.00 88.00 373 LEU A N 1
ATOM 2788 C CA . LEU A 1 373 ? -27.637 -4.986 -42.949 1.00 88.00 373 LEU A CA 1
ATOM 2789 C C . LEU A 1 373 ? -27.574 -5.964 -41.775 1.00 88.00 373 LEU A C 1
ATOM 2791 O O . LEU A 1 373 ? -27.221 -7.125 -41.994 1.00 88.00 373 LEU A O 1
ATOM 2795 N N . ILE A 1 374 ? -27.995 -5.535 -40.581 1.00 84.56 374 ILE A N 1
ATOM 2796 C CA . ILE A 1 374 ? -28.104 -6.397 -39.395 1.00 84.56 374 ILE A CA 1
ATOM 2797 C C . ILE A 1 374 ? -29.044 -7.570 -39.688 1.00 84.56 374 ILE A C 1
ATOM 2799 O O . ILE A 1 374 ? -28.647 -8.732 -39.595 1.00 84.56 374 ILE A O 1
ATOM 2803 N N . ALA A 1 375 ? -30.263 -7.285 -40.158 1.00 81.38 375 ALA A N 1
ATOM 2804 C CA . ALA A 1 375 ? -31.248 -8.322 -40.464 1.00 81.38 375 ALA A CA 1
ATOM 2805 C C . ALA A 1 375 ? -30.812 -9.255 -41.612 1.00 81.38 375 ALA A C 1
ATOM 2807 O O . ALA A 1 375 ? -31.262 -10.401 -41.698 1.00 81.38 375 ALA A O 1
ATOM 2808 N N . SER A 1 376 ? -29.927 -8.780 -42.493 1.00 79.12 376 SER A N 1
ATOM 2809 C CA . SER A 1 376 ? -29.344 -9.571 -43.583 1.00 79.12 376 SER A CA 1
ATOM 2810 C C . SER A 1 376 ? -28.130 -10.407 -43.159 1.00 79.12 376 SER A C 1
ATOM 2812 O O . SER A 1 376 ? -27.638 -11.184 -43.982 1.00 79.12 376 SER A O 1
ATOM 2814 N N . GLY A 1 377 ? -27.671 -10.275 -41.909 1.00 81.56 377 GLY A N 1
ATOM 2815 C CA . GLY A 1 377 ? -26.535 -11.005 -41.343 1.00 81.56 377 GLY A CA 1
ATOM 2816 C C . GLY A 1 377 ? -25.163 -10.481 -41.775 1.00 81.56 377 GLY A C 1
ATOM 2817 O O . GLY A 1 377 ? -24.207 -11.258 -41.797 1.00 81.56 377 GLY A O 1
ATOM 2818 N N . ALA A 1 378 ? -25.063 -9.206 -42.167 1.00 83.88 378 ALA A N 1
ATOM 2819 C CA . ALA A 1 378 ? -23.789 -8.605 -42.555 1.00 83.88 378 ALA A CA 1
ATOM 2820 C C . ALA A 1 378 ? -22.784 -8.625 -41.390 1.00 83.88 378 ALA A C 1
ATOM 2822 O O . ALA A 1 378 ? -23.174 -8.462 -40.236 1.00 83.88 378 ALA A O 1
ATOM 2823 N N . GLN A 1 379 ? -21.502 -8.832 -41.691 1.00 80.94 379 GLN A N 1
ATOM 2824 C CA . GLN A 1 379 ? -20.436 -8.862 -40.676 1.00 80.94 379 GLN A CA 1
ATOM 2825 C C . GLN A 1 379 ? -19.736 -7.503 -40.526 1.00 80.94 379 GLN A C 1
ATOM 2827 O O . GLN A 1 379 ? -19.218 -7.188 -39.454 1.00 80.94 379 GLN A O 1
ATOM 2832 N N . SER A 1 380 ? -19.762 -6.674 -41.571 1.00 85.69 380 SER A N 1
ATOM 2833 C CA . SER A 1 380 ? -19.178 -5.330 -41.597 1.00 85.69 380 SER A CA 1
ATOM 2834 C C . SER A 1 380 ? -19.904 -4.419 -42.595 1.00 85.69 380 SER A C 1
ATOM 2836 O O . SER A 1 380 ? -20.736 -4.869 -43.390 1.00 85.69 380 SER A O 1
ATOM 2838 N N . LEU A 1 381 ? -19.622 -3.115 -42.530 1.00 89.12 381 LEU A N 1
ATOM 2839 C CA . LEU A 1 381 ? -20.201 -2.091 -43.400 1.00 89.12 381 LEU A CA 1
ATOM 2840 C C . LEU A 1 381 ? -19.167 -1.032 -43.818 1.00 89.12 381 LEU A C 1
ATOM 2842 O O . LEU A 1 381 ? -18.236 -0.758 -43.062 1.00 89.12 381 LEU A O 1
ATOM 2846 N N . PRO A 1 382 ? -19.309 -0.414 -45.006 1.00 89.94 382 PRO A N 1
ATOM 2847 C CA . PRO A 1 382 ? -18.524 0.752 -45.388 1.00 89.94 382 PRO A CA 1
ATOM 2848 C C . PRO A 1 382 ? -19.095 2.017 -44.737 1.00 89.94 382 PRO A C 1
ATOM 2850 O O . PRO A 1 382 ? -20.291 2.297 -44.864 1.00 89.94 382 PRO A O 1
ATOM 2853 N N . ALA A 1 383 ? -18.250 2.821 -44.097 1.00 90.62 383 ALA A N 1
ATOM 2854 C CA . ALA A 1 383 ? -18.646 4.103 -43.524 1.00 90.62 383 ALA A CA 1
ATOM 2855 C C . ALA A 1 383 ? -17.569 5.184 -43.640 1.00 90.62 383 ALA A C 1
ATOM 2857 O O . ALA A 1 383 ? -16.371 4.910 -43.594 1.00 90.62 383 ALA A O 1
ATOM 2858 N N . VAL A 1 384 ? -18.011 6.435 -43.740 1.00 89.81 384 VAL A N 1
ATOM 2859 C CA . VAL A 1 384 ? -17.209 7.586 -43.322 1.00 89.81 384 VAL A CA 1
ATOM 2860 C C . VAL A 1 384 ? -17.269 7.638 -41.804 1.00 89.81 384 VAL A C 1
ATOM 2862 O O . VAL A 1 384 ? -18.356 7.713 -41.232 1.00 89.81 384 VAL A O 1
ATOM 2865 N N . VAL A 1 385 ? -16.103 7.561 -41.169 1.00 85.88 385 VAL A N 1
ATOM 2866 C CA . VAL A 1 385 ? -15.983 7.574 -39.710 1.00 85.88 385 VAL A CA 1
ATOM 2867 C C . VAL A 1 385 ? -15.662 8.991 -39.258 1.00 85.88 385 VAL A C 1
ATOM 2869 O O . VAL A 1 385 ? -14.700 9.594 -39.738 1.00 85.88 385 VAL A O 1
ATOM 2872 N N . VAL A 1 386 ? -16.475 9.506 -38.345 1.00 85.69 386 VAL A N 1
ATOM 2873 C CA . VAL A 1 386 ? -16.316 10.816 -37.721 1.00 85.69 386 VAL A CA 1
ATOM 2874 C C . VAL A 1 386 ? -15.982 10.606 -36.250 1.00 85.69 386 VAL A C 1
ATOM 2876 O O . VAL A 1 386 ? -16.683 9.876 -35.559 1.00 85.69 386 VAL A O 1
ATOM 2879 N N . ILE A 1 387 ? -14.908 11.225 -35.779 1.00 76.06 387 ILE A N 1
ATOM 2880 C CA . ILE A 1 387 ? -14.522 11.236 -34.372 1.00 76.06 387 ILE A CA 1
ATOM 2881 C C . ILE A 1 387 ? -15.132 12.479 -33.733 1.00 76.06 387 ILE A C 1
ATOM 2883 O O . ILE A 1 387 ? -14.827 13.593 -34.167 1.00 76.06 387 ILE A O 1
ATOM 2887 N N . ASP A 1 388 ? -15.985 12.286 -32.729 1.00 78.25 388 ASP A N 1
ATOM 2888 C CA . ASP A 1 388 ? -16.464 13.380 -31.885 1.00 78.25 388 ASP A CA 1
ATOM 2889 C C . ASP A 1 388 ? -15.304 13.847 -30.991 1.00 78.25 388 ASP A C 1
ATOM 2891 O O . ASP A 1 388 ? -14.730 13.055 -30.249 1.00 78.25 388 ASP A O 1
ATOM 2895 N N . GLN A 1 389 ? -14.903 15.111 -31.106 1.00 72.12 389 GLN A N 1
ATOM 2896 C CA . GLN A 1 389 ? -13.788 15.667 -30.332 1.00 72.12 389 GLN A CA 1
ATOM 2897 C C . GLN A 1 389 ? -14.257 16.311 -29.020 1.00 72.12 389 GLN A C 1
ATOM 2899 O O . GLN A 1 389 ? -13.423 16.585 -28.154 1.00 72.12 389 GLN A O 1
ATOM 2904 N N . ASP A 1 390 ? -15.562 16.536 -28.848 1.00 67.62 390 ASP A N 1
ATOM 2905 C CA . ASP A 1 390 ? -16.144 16.979 -27.579 1.00 67.62 390 ASP A CA 1
ATOM 2906 C C . ASP A 1 390 ? -16.297 15.805 -26.599 1.00 67.62 390 ASP A C 1
ATOM 2908 O O . ASP A 1 390 ? -16.202 15.996 -25.384 1.00 67.62 390 ASP A O 1
ATOM 2912 N N . ASN A 1 391 ? -16.449 14.583 -27.123 1.00 57.78 391 ASN A N 1
ATOM 2913 C CA . ASN A 1 391 ? -16.512 13.342 -26.349 1.00 57.78 391 ASN A CA 1
ATOM 2914 C C . ASN A 1 391 ? -15.667 12.212 -26.986 1.00 57.78 391 ASN A C 1
ATOM 2916 O O . ASN A 1 391 ? -16.220 11.239 -27.505 1.00 57.78 391 ASN A O 1
ATOM 2920 N N . PRO A 1 392 ? -14.322 12.312 -26.986 1.00 51.62 392 PRO A N 1
ATOM 2921 C CA . PRO A 1 392 ? -13.477 11.453 -27.806 1.00 51.62 392 PRO A CA 1
ATOM 2922 C C . PRO A 1 392 ? -13.469 9.979 -27.368 1.00 51.62 392 PRO A C 1
ATOM 2924 O O . PRO A 1 392 ? -13.444 9.676 -26.167 1.00 51.62 392 PRO A O 1
ATOM 2927 N N . PRO A 1 393 ? -13.403 9.036 -28.331 1.00 45.59 393 PRO A N 1
ATOM 2928 C CA . PRO A 1 393 ? -13.251 7.618 -28.042 1.00 45.59 393 PRO A CA 1
ATOM 2929 C C . PRO A 1 393 ? -12.015 7.360 -27.182 1.00 45.59 393 PRO A C 1
ATOM 2931 O O . PRO A 1 393 ? -10.901 7.757 -27.521 1.00 45.59 393 PRO A O 1
ATOM 2934 N N . GLY A 1 394 ? -12.228 6.683 -26.052 1.00 45.47 394 GLY A N 1
ATOM 2935 C CA . GLY A 1 394 ? -11.212 6.480 -25.017 1.00 45.47 394 GLY A CA 1
ATOM 2936 C C . GLY A 1 394 ? -11.570 7.092 -23.660 1.00 45.47 394 GLY A C 1
ATOM 2937 O O . GLY A 1 394 ? -10.972 6.689 -22.663 1.00 45.47 394 GLY A O 1
ATOM 2938 N N . GLN A 1 395 ? -12.584 7.963 -23.571 1.00 37.81 395 GLN A N 1
ATOM 2939 C CA . GLN A 1 395 ? -13.201 8.336 -22.288 1.00 37.81 395 GLN A CA 1
ATOM 2940 C C . GLN A 1 395 ? -14.206 7.273 -21.797 1.00 37.81 395 GLN A C 1
ATOM 2942 O O . GLN A 1 395 ? -15.368 7.553 -21.522 1.00 37.81 395 GLN A O 1
ATOM 2947 N N . VAL A 1 396 ? -13.769 6.028 -21.595 1.00 38.41 396 VAL A N 1
ATOM 2948 C CA . VAL A 1 396 ? -14.520 5.158 -20.674 1.00 38.41 396 VAL A CA 1
ATOM 2949 C C . VAL A 1 396 ? -14.361 5.786 -19.290 1.00 38.41 396 VAL A C 1
ATOM 2951 O O . VAL A 1 396 ? -13.248 5.764 -18.776 1.00 38.41 396 VAL A O 1
ATOM 2954 N N . LEU A 1 397 ? -15.430 6.394 -18.746 1.00 38.75 397 LEU A N 1
ATOM 2955 C CA . LEU A 1 397 ? -15.528 7.034 -17.419 1.00 38.75 397 LEU A CA 1
ATOM 2956 C C . LEU A 1 397 ? -14.279 6.816 -16.544 1.00 38.75 397 LEU A C 1
ATOM 2958 O O . LEU A 1 397 ? -14.131 5.751 -15.941 1.00 38.75 397 LEU A O 1
ATOM 2962 N N . ASN A 1 398 ? -13.402 7.826 -16.481 1.00 49.00 398 ASN A N 1
ATOM 2963 C CA . ASN A 1 398 ? -12.181 7.825 -15.674 1.00 49.00 398 ASN A CA 1
ATOM 2964 C C . ASN A 1 398 ? -12.504 7.558 -14.198 1.00 49.00 398 ASN A C 1
ATOM 2966 O O . ASN A 1 398 ? -12.827 8.476 -13.444 1.00 49.00 398 ASN A O 1
ATOM 2970 N N . GLN A 1 399 ? -12.437 6.300 -13.765 1.00 54.34 399 GLN A N 1
ATOM 2971 C CA . GLN A 1 399 ? -12.712 5.935 -12.379 1.00 54.34 399 GLN A CA 1
ATOM 2972 C C . GLN A 1 399 ? -11.423 5.498 -11.692 1.00 54.34 399 GLN A C 1
ATOM 2974 O O . GLN A 1 399 ? -10.960 4.362 -11.804 1.00 54.34 399 GLN A O 1
ATOM 2979 N N . SER A 1 400 ? -10.862 6.434 -10.924 1.00 68.25 400 SER A N 1
ATOM 2980 C CA . SER A 1 400 ? -9.940 6.101 -9.841 1.00 68.25 400 SER A CA 1
ATOM 2981 C C . SER A 1 400 ? -10.566 5.033 -8.941 1.00 68.25 400 SER A C 1
ATOM 2983 O O . SER A 1 400 ? -11.766 5.057 -8.662 1.00 68.25 400 SER A O 1
ATOM 2985 N N . VAL A 1 401 ? -9.748 4.115 -8.432 1.00 71.75 401 VAL A N 1
ATOM 2986 C CA . VAL A 1 401 ? -10.215 3.130 -7.452 1.00 71.75 401 VAL A CA 1
ATOM 2987 C C . VAL A 1 401 ? -10.145 3.718 -6.053 1.00 71.75 401 VAL A C 1
ATOM 2989 O O . VAL A 1 401 ? -9.269 4.524 -5.717 1.00 71.75 401 VAL A O 1
ATOM 2992 N N . THR A 1 402 ? -11.029 3.242 -5.184 1.00 71.94 402 THR A N 1
ATOM 2993 C CA . THR A 1 402 ? -10.926 3.517 -3.754 1.00 71.94 402 THR A CA 1
ATOM 2994 C C . THR A 1 402 ? -9.543 3.159 -3.203 1.00 71.94 402 THR A C 1
ATOM 2996 O O . THR A 1 402 ? -8.993 2.088 -3.475 1.00 71.94 402 THR A O 1
ATOM 2999 N N . THR A 1 403 ? -8.991 4.049 -2.382 1.00 72.88 403 THR A N 1
ATOM 3000 C CA . THR A 1 403 ? -7.777 3.795 -1.592 1.00 72.88 403 THR A CA 1
ATOM 3001 C C . THR A 1 403 ? -8.104 3.090 -0.277 1.00 72.88 403 THR A C 1
ATOM 3003 O O . THR A 1 403 ? -7.205 2.588 0.387 1.00 72.88 403 THR A O 1
ATOM 3006 N N . MET A 1 404 ? -9.384 3.017 0.106 1.00 68.19 404 MET A N 1
ATOM 3007 C CA . MET A 1 404 ? -9.785 2.401 1.364 1.00 68.19 404 MET A CA 1
ATOM 3008 C C . MET A 1 404 ? -9.477 0.908 1.373 1.00 68.19 404 MET A C 1
ATOM 3010 O O . MET A 1 404 ? -9.637 0.194 0.380 1.00 68.19 404 MET A O 1
ATOM 3014 N N . VAL A 1 405 ? -9.094 0.435 2.553 1.00 61.94 405 VAL A N 1
ATOM 3015 C CA . VAL A 1 405 ? -8.791 -0.970 2.791 1.00 61.94 405 VAL A CA 1
ATOM 3016 C C . VAL A 1 405 ? -9.944 -1.572 3.583 1.00 61.94 405 VAL A C 1
ATOM 3018 O O . VAL A 1 405 ? -10.264 -1.063 4.660 1.00 61.94 405 VAL A O 1
ATOM 3021 N N . PRO A 1 406 ? -10.577 -2.655 3.101 1.00 53.19 406 PRO A N 1
ATOM 3022 C CA . PRO A 1 406 ? -11.587 -3.361 3.875 1.00 53.19 406 PRO A CA 1
ATOM 3023 C C . PRO A 1 406 ? -10.988 -3.862 5.199 1.00 53.19 406 PRO A C 1
ATOM 3025 O O . PRO A 1 406 ? -10.194 -4.800 5.224 1.00 53.19 406 PRO A O 1
ATOM 3028 N N . THR A 1 407 ? -11.352 -3.245 6.325 1.00 49.12 407 THR A N 1
ATOM 3029 C CA . THR A 1 407 ? -10.833 -3.621 7.659 1.00 49.12 407 THR A CA 1
ATOM 3030 C C . THR A 1 407 ? -11.530 -4.842 8.257 1.00 49.12 407 THR A C 1
ATOM 3032 O O . THR A 1 407 ? -11.098 -5.374 9.280 1.00 49.12 407 THR A O 1
ATOM 3035 N N . THR A 1 408 ? -12.611 -5.312 7.631 1.00 43.72 408 THR A N 1
ATOM 3036 C CA . THR A 1 408 ? -13.374 -6.490 8.053 1.00 43.72 408 THR A CA 1
ATOM 3037 C C . THR A 1 408 ? -13.520 -7.482 6.903 1.00 43.72 408 THR A C 1
ATOM 3039 O O . THR A 1 408 ? -13.736 -7.110 5.750 1.00 43.72 408 THR A O 1
ATOM 3042 N N . LYS A 1 409 ? -13.384 -8.776 7.221 1.00 34.03 409 LYS A N 1
ATOM 3043 C CA . LYS A 1 409 ? -13.516 -9.888 6.268 1.00 34.03 409 LYS A CA 1
ATOM 3044 C C . LYS A 1 409 ? -14.947 -9.856 5.699 1.00 34.03 409 LYS A C 1
ATOM 3046 O O . LYS A 1 409 ? -15.888 -10.130 6.437 1.00 34.03 409 LYS A O 1
ATOM 3051 N N . GLY A 1 410 ? -15.101 -9.479 4.428 1.00 36.78 410 GLY A N 1
ATOM 3052 C CA . GLY A 1 410 ? -16.402 -9.341 3.754 1.00 36.78 410 GLY A CA 1
ATOM 3053 C C . GLY A 1 410 ? -16.958 -7.914 3.648 1.00 36.78 410 GLY A C 1
ATOM 3054 O O . GLY A 1 410 ? -18.051 -7.750 3.113 1.00 36.78 410 GLY A O 1
ATOM 3055 N N . ALA A 1 411 ? -16.240 -6.883 4.112 1.00 42.69 411 ALA A N 1
ATOM 3056 C CA . ALA A 1 411 ? -16.616 -5.506 3.803 1.00 42.69 411 ALA A CA 1
ATOM 3057 C C . ALA A 1 411 ? -16.419 -5.239 2.307 1.00 42.69 411 ALA A C 1
ATOM 3059 O O . ALA A 1 411 ? -15.293 -5.191 1.813 1.00 42.69 411 ALA A O 1
ATOM 3060 N N . VAL A 1 412 ? -17.528 -5.066 1.590 1.00 48.53 412 VAL A N 1
ATOM 3061 C CA . VAL A 1 412 ? -17.516 -4.548 0.224 1.00 48.53 412 VAL A CA 1
ATOM 3062 C C . VAL A 1 412 ? -17.380 -3.039 0.340 1.00 48.53 412 VAL A C 1
ATOM 3064 O O . VAL A 1 412 ? -18.323 -2.346 0.717 1.00 48.53 412 VAL A O 1
ATOM 3067 N N . VAL A 1 413 ? -16.178 -2.537 0.085 1.00 55.56 413 VAL A N 1
ATOM 3068 C CA . VAL A 1 413 ? -15.983 -1.110 -0.138 1.00 55.56 413 VAL A CA 1
ATOM 3069 C C . VAL A 1 413 ? -16.372 -0.847 -1.582 1.00 55.56 413 VAL A C 1
ATOM 3071 O O . VAL A 1 413 ? -15.836 -1.501 -2.475 1.00 55.56 413 VAL A O 1
ATOM 3074 N N . ASP A 1 414 ? -17.302 0.079 -1.803 1.00 60.41 414 ASP A N 1
ATOM 3075 C CA . ASP A 1 414 ? -17.637 0.516 -3.153 1.00 60.41 414 ASP A CA 1
ATOM 3076 C C . ASP A 1 414 ? -16.354 1.039 -3.833 1.00 60.41 414 ASP A C 1
ATOM 3078 O O . ASP A 1 414 ? -15.756 2.009 -3.346 1.00 60.41 414 ASP A O 1
ATOM 3082 N N . PRO A 1 415 ? -15.880 0.376 -4.908 1.00 57.75 415 PRO A N 1
ATOM 3083 C CA . PRO A 1 415 ? -14.645 0.752 -5.577 1.00 57.75 415 PRO A CA 1
ATOM 3084 C C . PRO A 1 415 ? -14.694 2.171 -6.156 1.00 57.75 415 PRO A C 1
ATOM 3086 O O . PRO A 1 415 ? -13.620 2.742 -6.336 1.00 57.75 415 PRO A O 1
ATOM 3089 N N . ALA A 1 416 ? -15.884 2.754 -6.353 1.00 55.94 416 ALA A N 1
ATOM 3090 C CA . ALA A 1 416 ? -16.062 4.136 -6.792 1.00 55.94 416 ALA A CA 1
ATOM 3091 C C . ALA A 1 416 ? -15.800 5.178 -5.683 1.00 55.94 416 ALA A C 1
ATOM 3093 O O . ALA A 1 416 ? -15.629 6.362 -5.976 1.00 55.94 416 ALA A O 1
ATOM 3094 N N . ILE A 1 417 ? -15.744 4.784 -4.401 1.00 66.44 417 ILE A N 1
ATOM 3095 C CA . ILE A 1 417 ? -15.495 5.740 -3.310 1.00 66.44 417 ILE A CA 1
ATOM 3096 C C . ILE A 1 417 ? -14.003 6.041 -3.209 1.00 66.44 417 ILE A C 1
ATOM 3098 O O . ILE A 1 417 ? -13.259 5.393 -2.471 1.00 66.44 417 ILE A O 1
ATOM 3102 N N . VAL A 1 418 ? -13.560 7.089 -3.882 1.00 67.31 418 VAL A N 1
ATOM 3103 C CA . VAL A 1 418 ? -12.196 7.599 -3.750 1.00 67.31 418 VAL A CA 1
ATOM 3104 C C . VAL A 1 418 ? -12.033 8.335 -2.412 1.00 67.31 418 VAL A C 1
ATOM 3106 O O . VAL A 1 418 ? -12.765 9.277 -2.120 1.00 67.31 418 VAL A O 1
ATOM 3109 N N . LYS A 1 419 ? -11.064 7.921 -1.585 1.00 72.00 419 LYS A N 1
ATOM 3110 C CA . LYS A 1 419 ? -10.648 8.652 -0.371 1.00 72.00 419 LYS A CA 1
ATOM 3111 C C . LYS A 1 419 ? -9.156 8.952 -0.411 1.00 72.00 419 LYS A C 1
ATOM 3113 O O . LYS A 1 419 ? -8.416 8.266 -1.111 1.00 72.00 419 LYS A O 1
ATOM 3118 N N . VAL A 1 420 ? -8.704 9.932 0.365 1.00 69.69 420 VAL A N 1
ATOM 3119 C CA . VAL A 1 420 ? -7.274 10.192 0.569 1.00 69.69 420 VAL A CA 1
ATOM 3120 C C . VAL A 1 420 ? -6.929 9.976 2.044 1.00 69.69 420 VAL A C 1
ATOM 3122 O O . VAL A 1 420 ? -7.708 10.370 2.909 1.00 69.69 420 VAL A O 1
ATOM 3125 N N . PRO A 1 421 ? -5.799 9.319 2.361 1.00 72.50 421 PRO A N 1
ATOM 3126 C CA . PRO A 1 421 ? -5.273 9.288 3.720 1.00 72.50 421 PRO A CA 1
ATOM 3127 C C . PRO A 1 421 ? -4.844 10.685 4.188 1.00 72.50 421 PRO A C 1
ATOM 3129 O O . PRO A 1 421 ? -3.907 11.250 3.621 1.00 72.50 421 PRO A O 1
ATOM 3132 N N . GLY A 1 422 ? -5.478 11.199 5.242 1.00 75.50 422 GLY A N 1
ATOM 3133 C CA . GLY A 1 422 ? -5.165 12.506 5.819 1.00 75.50 422 GLY A CA 1
ATOM 3134 C C . GLY A 1 422 ? -5.549 12.626 7.294 1.00 75.50 422 GLY A C 1
ATOM 3135 O O . GLY A 1 422 ? -6.112 11.703 7.899 1.00 75.50 422 GLY A O 1
ATOM 3136 N N . ILE A 1 423 ? -5.206 13.770 7.894 1.00 74.75 423 ILE A N 1
ATOM 3137 C CA . ILE A 1 423 ? -5.477 14.019 9.320 1.00 74.75 423 ILE A CA 1
ATOM 3138 C C . ILE A 1 423 ? -6.978 14.157 9.606 1.00 74.75 423 ILE A C 1
ATOM 3140 O O . ILE A 1 423 ? -7.445 13.708 10.650 1.00 74.75 423 ILE A O 1
ATOM 3144 N N . ALA A 1 424 ? -7.756 14.712 8.672 1.00 75.12 424 ALA A N 1
ATOM 3145 C CA . ALA A 1 424 ? -9.199 14.887 8.838 1.00 75.12 424 ALA A CA 1
ATOM 3146 C C . ALA A 1 424 ? -9.921 13.533 8.955 1.00 75.12 424 ALA A C 1
ATOM 3148 O O . ALA A 1 424 ? -10.805 13.355 9.794 1.00 75.12 424 ALA A O 1
ATOM 3149 N N . GLU A 1 425 ? -9.501 12.547 8.162 1.00 69.56 425 GLU A N 1
ATOM 3150 C CA . GLU A 1 425 ? -10.002 11.174 8.215 1.00 69.56 425 GLU A CA 1
ATOM 3151 C C . GLU A 1 425 ? -9.541 10.450 9.486 1.00 69.56 425 GLU A C 1
ATOM 3153 O O . GLU A 1 425 ? -10.278 9.619 10.029 1.00 69.56 425 GLU A O 1
ATOM 3158 N N . ALA A 1 426 ? -8.334 10.763 9.967 1.00 66.81 426 ALA A N 1
ATOM 3159 C CA . ALA A 1 426 ? -7.774 10.205 11.193 1.00 66.81 426 ALA A CA 1
ATOM 3160 C C . ALA A 1 426 ? -8.464 10.740 12.465 1.00 66.81 426 ALA A C 1
ATOM 3162 O O . ALA A 1 426 ? -8.566 10.026 13.467 1.00 66.81 426 ALA A O 1
ATOM 3163 N N . GLU A 1 427 ? -8.966 11.974 12.416 1.00 68.56 427 GLU A N 1
ATOM 3164 C CA . GLU A 1 427 ? -9.612 12.692 13.520 1.00 68.56 427 GLU A CA 1
ATOM 3165 C C . GLU A 1 427 ? -11.131 12.522 13.592 1.00 68.56 427 GLU A C 1
ATOM 3167 O O . GLU A 1 427 ? -11.778 13.217 14.380 1.00 68.56 427 GLU A O 1
ATOM 3172 N N . ALA A 1 428 ? -11.708 11.606 12.807 1.00 66.19 428 ALA A N 1
ATOM 3173 C CA . ALA A 1 428 ? -13.138 11.319 12.860 1.00 66.19 428 ALA A CA 1
ATOM 3174 C C . ALA A 1 428 ? -13.620 11.207 14.319 1.00 66.19 428 ALA A C 1
ATOM 3176 O O . ALA A 1 428 ? -12.916 10.648 15.168 1.00 66.19 428 ALA A O 1
ATOM 3177 N N . ASP A 1 429 ? -14.818 11.730 14.610 1.00 67.88 429 ASP A N 1
ATOM 3178 C CA . ASP A 1 429 ? -15.402 11.831 15.960 1.00 67.88 429 ASP A CA 1
ATOM 3179 C C . ASP A 1 429 ? -15.865 10.463 16.520 1.00 67.88 429 ASP A C 1
ATOM 3181 O O . ASP A 1 429 ? -16.927 10.290 17.111 1.00 67.88 429 ASP A O 1
ATOM 3185 N N . ASP A 1 430 ? -15.024 9.454 16.322 1.00 73.62 430 ASP A N 1
ATOM 3186 C CA . ASP A 1 430 ? -15.134 8.077 16.753 1.00 73.62 430 ASP A CA 1
ATOM 3187 C C . ASP A 1 430 ? -14.080 7.807 17.849 1.00 73.62 430 ASP A C 1
ATOM 3189 O O . ASP A 1 430 ? -12.876 8.003 17.633 1.00 73.62 430 ASP A O 1
ATOM 3193 N N . PRO A 1 431 ? -14.483 7.311 19.035 1.00 77.44 431 PRO A N 1
ATOM 3194 C CA . PRO A 1 431 ? -13.557 6.938 20.101 1.00 77.44 431 PRO A CA 1
ATOM 3195 C C . PRO A 1 431 ? -12.448 5.966 19.670 1.00 77.44 431 PRO A C 1
ATOM 3197 O O . PRO A 1 431 ? -11.343 6.028 20.217 1.00 77.44 431 PRO A O 1
ATOM 3200 N N . LYS A 1 432 ? -12.703 5.068 18.703 1.00 75.56 432 LYS A N 1
ATOM 3201 C CA . LYS A 1 432 ? -11.667 4.145 18.205 1.00 75.56 432 LYS A CA 1
ATOM 3202 C C . LYS A 1 432 ? -10.640 4.866 17.340 1.00 75.56 432 LYS A C 1
ATOM 3204 O O . LYS A 1 432 ? -9.449 4.628 17.535 1.00 75.56 432 LYS A O 1
ATOM 3209 N N . ALA A 1 433 ? -11.077 5.760 16.453 1.00 76.25 433 ALA A N 1
ATOM 3210 C CA . ALA A 1 433 ? -10.187 6.607 15.661 1.00 76.25 433 ALA A CA 1
ATOM 3211 C C . ALA A 1 433 ? -9.274 7.458 16.561 1.00 76.25 433 ALA A C 1
ATOM 3213 O O . ALA A 1 433 ? -8.055 7.407 16.408 1.00 76.25 433 ALA A O 1
ATOM 3214 N N . LYS A 1 434 ? -9.824 8.105 17.599 1.00 81.31 434 LYS A N 1
ATOM 3215 C CA . LYS A 1 434 ? -9.032 8.871 18.586 1.00 81.31 434 LYS A CA 1
ATOM 3216 C C . LYS A 1 434 ? -8.003 8.005 19.326 1.00 81.31 434 LYS A C 1
ATOM 3218 O O . LYS A 1 434 ? -6.863 8.422 19.521 1.00 81.31 434 LYS A O 1
ATOM 3223 N N . ALA A 1 435 ? -8.373 6.779 19.704 1.00 83.81 435 ALA A N 1
ATOM 3224 C CA . ALA A 1 435 ? -7.453 5.837 20.345 1.00 83.81 435 ALA A CA 1
ATOM 3225 C C . ALA A 1 435 ? -6.375 5.285 19.389 1.00 83.81 435 ALA A C 1
ATOM 3227 O O . ALA A 1 435 ? -5.297 4.894 19.845 1.00 83.81 435 ALA A O 1
ATOM 3228 N N . ALA A 1 436 ? -6.665 5.210 18.088 1.00 83.94 436 ALA A N 1
ATOM 3229 C CA . ALA A 1 436 ? -5.707 4.822 17.058 1.00 83.94 436 ALA A CA 1
ATOM 3230 C C . ALA A 1 436 ? -4.730 5.961 16.740 1.00 83.94 436 ALA A C 1
ATOM 3232 O O . ALA A 1 436 ? -3.526 5.720 16.724 1.00 83.94 436 ALA A O 1
ATOM 3233 N N . LEU A 1 437 ? -5.230 7.195 16.610 1.00 86.94 437 LEU A N 1
ATOM 3234 C CA . LEU A 1 437 ? -4.422 8.410 16.499 1.00 86.94 437 LEU A CA 1
ATOM 3235 C C . LEU A 1 437 ? -3.413 8.497 17.650 1.00 86.94 437 LEU A C 1
ATOM 3237 O O . LEU A 1 437 ? -2.214 8.546 17.398 1.00 86.94 437 LEU A O 1
ATOM 3241 N N . ALA A 1 438 ? -3.891 8.421 18.898 1.00 88.56 438 ALA A N 1
ATOM 3242 C CA . ALA A 1 438 ? -3.037 8.467 20.086 1.00 88.56 438 ALA A CA 1
ATOM 3243 C C . ALA A 1 438 ? -1.964 7.367 20.094 1.00 88.56 438 ALA A C 1
ATOM 3245 O O . ALA A 1 438 ? -0.815 7.631 20.424 1.00 88.56 438 ALA A O 1
ATOM 3246 N N . ALA A 1 439 ? -2.318 6.140 19.698 1.00 89.00 439 ALA A N 1
ATOM 3247 C CA . ALA A 1 439 ? -1.352 5.047 19.636 1.00 89.00 439 ALA A CA 1
ATOM 3248 C C . ALA A 1 439 ? -0.279 5.267 18.560 1.00 89.00 439 ALA A C 1
ATOM 3250 O O . ALA A 1 439 ? 0.879 4.942 18.788 1.00 89.00 439 ALA A O 1
ATOM 3251 N N . ASN A 1 440 ? -0.658 5.812 17.403 1.00 90.19 440 ASN A N 1
ATOM 3252 C CA . ASN A 1 440 ? 0.256 5.998 16.281 1.00 90.19 440 ASN A CA 1
ATOM 3253 C C . ASN A 1 440 ? 1.221 7.171 16.495 1.00 90.19 440 ASN A C 1
ATOM 3255 O O . ASN A 1 440 ? 2.388 7.046 16.135 1.00 90.19 440 ASN A O 1
ATOM 3259 N N . VAL A 1 441 ? 0.776 8.280 17.099 1.00 91.56 441 VAL A N 1
ATOM 3260 C CA . VAL A 1 441 ? 1.678 9.407 17.418 1.00 91.56 441 VAL A CA 1
ATOM 3261 C C . VAL A 1 441 ? 2.657 9.054 18.537 1.00 91.56 441 VAL A C 1
ATOM 3263 O O . VAL A 1 441 ? 3.808 9.475 18.490 1.00 91.56 441 VAL A O 1
ATOM 3266 N N . GLU A 1 442 ? 2.252 8.205 19.487 1.00 90.81 442 GLU A N 1
ATOM 3267 C CA . GLU A 1 442 ? 3.121 7.767 20.586 1.00 90.81 442 GLU A CA 1
ATOM 3268 C C . GLU A 1 442 ? 4.346 6.976 20.097 1.00 90.81 442 GLU A C 1
ATOM 3270 O O . GLU A 1 442 ? 5.400 6.997 20.733 1.00 90.81 442 GLU A O 1
ATOM 3275 N N . LEU A 1 443 ? 4.265 6.341 18.922 1.00 90.69 443 LEU A N 1
ATOM 3276 C CA . LEU A 1 443 ? 5.410 5.655 18.312 1.00 90.69 443 LEU A CA 1
ATOM 3277 C C . LEU A 1 443 ? 6.584 6.603 18.038 1.00 90.69 443 LEU A C 1
ATOM 3279 O O . LEU A 1 443 ? 7.733 6.178 18.137 1.00 90.69 443 LEU A O 1
ATOM 3283 N N . PHE A 1 444 ? 6.307 7.876 17.742 1.00 91.75 444 PHE A N 1
ATOM 3284 C CA . PHE A 1 444 ? 7.330 8.892 17.485 1.00 91.75 444 PHE A CA 1
ATOM 3285 C C . PHE A 1 444 ? 8.011 9.374 18.776 1.00 91.75 444 PHE A C 1
ATOM 3287 O O . PHE A 1 444 ? 9.142 9.852 18.727 1.00 91.75 444 PHE A O 1
ATOM 3294 N N . ASN A 1 445 ? 7.372 9.191 19.938 1.00 86.00 445 ASN A N 1
ATOM 3295 C CA . ASN A 1 445 ? 7.989 9.441 21.245 1.00 86.00 445 ASN A CA 1
ATOM 3296 C C . ASN A 1 445 ? 8.939 8.296 21.646 1.00 86.00 445 ASN A C 1
ATOM 3298 O O . ASN A 1 445 ? 9.959 8.514 22.307 1.00 86.00 445 ASN A O 1
ATOM 3302 N N . ALA A 1 446 ? 8.638 7.067 21.218 1.00 80.81 446 ALA A N 1
ATOM 3303 C CA . ALA A 1 446 ? 9.415 5.871 21.526 1.00 80.81 446 ALA A CA 1
ATOM 3304 C C . ALA A 1 446 ? 10.595 5.676 20.552 1.00 80.81 446 ALA A C 1
ATOM 3306 O O . ALA A 1 446 ? 10.544 4.836 19.650 1.00 80.81 446 ALA A O 1
ATOM 3307 N N . LYS A 1 447 ? 11.689 6.425 20.772 1.00 78.06 447 LYS A N 1
ATOM 3308 C CA . LYS A 1 447 ? 12.898 6.406 19.915 1.00 78.06 447 LYS A CA 1
ATOM 3309 C C . LYS A 1 447 ? 13.634 5.060 19.849 1.00 78.06 447 LYS A C 1
ATOM 3311 O O . LYS A 1 447 ? 14.412 4.815 18.926 1.00 78.06 447 LYS A O 1
ATOM 3316 N N . VAL A 1 448 ? 13.414 4.192 20.837 1.00 80.25 448 VAL A N 1
ATOM 3317 C CA . VAL A 1 448 ? 13.899 2.806 20.876 1.00 80.25 448 VAL A CA 1
ATOM 3318 C C . VAL A 1 448 ? 12.739 1.911 21.295 1.00 80.25 448 VAL A C 1
ATOM 3320 O O . VAL A 1 448 ? 12.116 2.150 22.328 1.00 80.25 448 VAL A O 1
ATOM 3323 N N . GLN A 1 449 ? 12.455 0.878 20.505 1.00 79.44 449 GLN A N 1
ATOM 3324 C CA . GLN A 1 449 ? 11.336 -0.040 20.717 1.00 79.44 449 GLN A CA 1
ATOM 3325 C C . GLN A 1 449 ? 11.839 -1.484 20.774 1.00 79.44 449 GLN A C 1
ATOM 3327 O O . GLN A 1 449 ? 12.690 -1.880 19.981 1.00 79.44 449 GLN A O 1
ATOM 3332 N N . SER A 1 450 ? 11.304 -2.277 21.708 1.00 76.38 450 SER A N 1
ATOM 3333 C CA . SER A 1 450 ? 11.534 -3.725 21.750 1.00 76.38 450 SER A CA 1
ATOM 3334 C C . SER A 1 450 ? 10.541 -4.425 20.825 1.00 76.38 450 SER A C 1
ATOM 3336 O O . SER A 1 450 ? 9.329 -4.343 21.038 1.00 76.38 450 SER A O 1
ATOM 3338 N N . ILE A 1 451 ? 11.046 -5.095 19.791 1.00 72.00 451 ILE A N 1
ATOM 3339 C CA . ILE A 1 451 ? 10.257 -5.827 18.799 1.00 72.00 451 ILE A CA 1
ATOM 3340 C C . ILE A 1 451 ? 10.820 -7.240 18.704 1.00 72.00 451 ILE A C 1
ATOM 3342 O O . ILE A 1 451 ? 11.956 -7.416 18.282 1.00 72.00 451 ILE A O 1
ATOM 3346 N N . ALA A 1 452 ? 10.016 -8.243 19.074 1.00 65.75 452 ALA A N 1
ATOM 3347 C CA . ALA A 1 452 ? 10.435 -9.650 19.083 1.00 65.75 452 ALA A CA 1
ATOM 3348 C C . ALA A 1 452 ? 11.771 -9.878 19.828 1.00 65.75 452 ALA A C 1
ATOM 3350 O O . ALA A 1 452 ? 12.641 -10.590 19.343 1.00 65.75 452 ALA A O 1
ATOM 3351 N N . ASP A 1 453 ? 11.915 -9.243 20.997 1.00 70.75 453 ASP A N 1
ATOM 3352 C CA . ASP A 1 453 ? 13.102 -9.273 21.866 1.00 70.75 453 ASP A CA 1
ATOM 3353 C C . ASP A 1 453 ? 14.364 -8.569 21.310 1.00 70.75 453 ASP A C 1
ATOM 3355 O O . ASP A 1 453 ? 15.408 -8.569 21.964 1.00 70.75 453 ASP A O 1
ATOM 3359 N N . GLU A 1 454 ? 14.264 -7.873 20.171 1.00 73.38 454 GLU A N 1
ATOM 3360 C CA . GLU A 1 454 ? 15.314 -6.999 19.626 1.00 73.38 454 GLU A CA 1
ATOM 3361 C C . GLU A 1 454 ? 15.018 -5.515 19.893 1.00 73.38 454 GLU A C 1
ATOM 3363 O O . GLU A 1 454 ? 13.896 -5.043 19.698 1.00 73.38 454 GLU A O 1
ATOM 3368 N N . LEU A 1 455 ? 16.036 -4.741 20.285 1.00 82.94 455 LEU A N 1
ATOM 3369 C CA . LEU A 1 455 ? 15.930 -3.283 20.410 1.00 82.94 455 LEU A CA 1
ATOM 3370 C C . LEU A 1 455 ? 16.156 -2.618 19.048 1.00 82.94 455 LEU A C 1
ATOM 3372 O O . LEU A 1 455 ? 17.258 -2.671 18.501 1.00 82.94 455 LEU A O 1
ATOM 3376 N N . LYS A 1 456 ? 15.129 -1.948 18.522 1.00 82.56 456 LYS A N 1
ATOM 3377 C CA . LYS A 1 456 ? 15.186 -1.211 17.253 1.00 82.56 456 LYS A CA 1
ATOM 3378 C C . LYS A 1 456 ? 15.045 0.288 17.490 1.00 82.56 456 LYS A C 1
ATOM 3380 O O . LYS A 1 456 ? 14.145 0.723 18.207 1.00 82.56 456 LYS A O 1
ATOM 3385 N N . ARG A 1 457 ? 15.931 1.083 16.881 1.00 86.38 457 ARG A N 1
ATOM 3386 C CA . ARG A 1 457 ? 15.820 2.552 16.849 1.00 86.38 457 ARG A CA 1
ATOM 3387 C C . ARG A 1 457 ? 14.770 2.962 15.815 1.00 86.38 457 ARG A C 1
ATOM 3389 O O . ARG A 1 457 ? 14.734 2.379 14.732 1.00 86.38 457 ARG A O 1
ATOM 3396 N N . GLY A 1 458 ? 13.945 3.951 16.144 1.00 86.00 458 GLY A N 1
ATOM 3397 C CA . GLY A 1 458 ? 12.853 4.434 15.299 1.00 86.00 458 GLY A CA 1
ATOM 3398 C C . GLY A 1 458 ? 12.588 5.924 15.510 1.00 86.00 458 GLY A C 1
ATOM 3399 O O . GLY A 1 458 ? 12.706 6.403 16.629 1.00 86.00 458 GLY A O 1
ATOM 3400 N N . TYR A 1 459 ? 12.233 6.666 14.458 1.00 90.94 459 TYR A N 1
ATOM 3401 C CA . TYR A 1 459 ? 11.732 8.053 14.544 1.00 90.94 459 TYR A CA 1
ATOM 3402 C C . TYR A 1 459 ? 12.662 9.091 15.205 1.00 90.94 459 TYR A C 1
ATOM 3404 O O . TYR A 1 459 ? 12.218 10.181 15.554 1.00 90.94 459 TYR A O 1
ATOM 3412 N N . ASN A 1 460 ? 13.966 8.808 15.320 1.00 88.88 460 ASN A N 1
ATOM 3413 C CA . ASN A 1 460 ? 14.956 9.699 15.947 1.00 88.88 460 ASN A CA 1
ATOM 3414 C C . ASN A 1 460 ? 15.012 11.107 15.332 1.00 88.88 460 ASN A C 1
ATOM 3416 O O . ASN A 1 460 ? 15.436 12.041 16.003 1.00 88.88 460 ASN A O 1
ATOM 3420 N N . SER A 1 461 ? 14.608 11.262 14.068 1.00 91.75 461 SER A N 1
ATOM 3421 C CA . SER A 1 461 ? 14.660 12.535 13.346 1.00 91.75 461 SER A CA 1
ATOM 3422 C C . SER A 1 461 ? 13.527 13.498 13.666 1.00 91.75 461 SER A C 1
ATOM 3424 O O . SER A 1 461 ? 13.627 14.660 13.287 1.00 91.75 461 SER A O 1
ATOM 3426 N N . ILE A 1 462 ? 12.479 13.071 14.375 1.00 94.25 462 ILE A N 1
ATOM 3427 C CA . ILE A 1 462 ? 11.315 13.914 14.660 1.00 94.25 462 ILE A CA 1
ATOM 3428 C C . ILE A 1 462 ? 11.304 14.336 16.128 1.00 94.25 462 ILE A C 1
ATOM 3430 O O . ILE A 1 462 ? 11.371 13.512 17.041 1.00 94.25 462 ILE A O 1
ATOM 3434 N N . LYS A 1 463 ? 11.195 15.645 16.357 1.00 91.81 463 LYS A N 1
ATOM 3435 C CA . LYS A 1 463 ? 10.942 16.231 17.667 1.00 91.81 463 LYS A CA 1
ATOM 3436 C C . LYS A 1 463 ? 9.436 16.431 17.816 1.00 91.81 463 LYS A C 1
ATOM 3438 O O . LYS A 1 463 ? 8.860 17.310 17.185 1.00 91.81 463 LYS A O 1
ATOM 3443 N N . VAL A 1 464 ? 8.806 15.603 18.644 1.00 93.00 464 VAL A N 1
ATOM 3444 C CA . VAL A 1 464 ? 7.362 15.672 18.894 1.00 93.00 464 VAL A CA 1
ATOM 3445 C C . VAL A 1 464 ? 7.066 16.737 19.951 1.00 93.00 464 VAL A C 1
ATOM 3447 O O . VAL A 1 464 ? 7.631 16.708 21.044 1.00 93.00 464 VAL A O 1
ATOM 3450 N N . GLU A 1 465 ? 6.165 17.665 19.637 1.00 93.31 465 GLU A N 1
ATOM 3451 C CA . GLU A 1 465 ? 5.710 18.729 20.537 1.00 93.31 465 GLU A CA 1
ATOM 3452 C C . GLU A 1 465 ? 4.175 18.742 20.654 1.00 93.31 465 GLU A C 1
ATOM 3454 O O . GLU A 1 465 ? 3.463 18.303 19.752 1.00 93.31 465 GLU A O 1
ATOM 3459 N N . GLY A 1 466 ? 3.655 19.271 21.766 1.00 93.00 466 GLY A N 1
ATOM 3460 C CA . GLY A 1 466 ? 2.220 19.434 22.012 1.00 93.00 466 GLY A CA 1
ATOM 3461 C C . GLY A 1 466 ? 1.627 18.461 23.039 1.00 93.00 466 GLY A C 1
ATOM 3462 O O . GLY A 1 466 ? 2.079 17.329 23.200 1.00 93.00 466 GLY A O 1
ATOM 3463 N N . ASP A 1 467 ? 0.569 18.920 23.716 1.00 92.75 467 ASP A N 1
ATOM 3464 C CA . ASP A 1 467 ? -0.023 18.236 24.882 1.00 92.75 467 ASP A CA 1
ATOM 3465 C C . ASP A 1 467 ? -1.167 17.272 24.531 1.00 92.75 467 ASP A C 1
ATOM 3467 O O . ASP A 1 467 ? -1.715 16.587 25.396 1.00 92.75 467 ASP A O 1
ATOM 3471 N N . THR A 1 468 ? -1.579 17.232 23.263 1.00 91.38 468 THR A N 1
ATOM 3472 C CA . THR A 1 468 ? -2.673 16.373 22.792 1.00 91.38 468 THR A CA 1
ATOM 3473 C C . THR A 1 468 ? -2.216 15.543 21.598 1.00 91.38 468 THR A C 1
ATOM 3475 O O . THR A 1 468 ? -1.400 16.034 20.819 1.00 91.38 468 THR A O 1
ATOM 3478 N N . PRO A 1 469 ? -2.780 14.340 21.369 1.00 90.12 469 PRO A N 1
ATOM 3479 C CA . PRO A 1 469 ? -2.437 13.528 20.200 1.00 90.12 469 PRO A CA 1
ATOM 3480 C C . PRO A 1 469 ? -2.565 14.267 18.863 1.00 90.12 469 PRO A C 1
ATOM 3482 O O . PRO A 1 469 ? -1.766 14.060 17.958 1.00 90.12 469 PRO A O 1
ATOM 3485 N N . LYS A 1 470 ? -3.547 15.169 18.758 1.00 89.12 470 LYS A N 1
ATOM 3486 C CA . LYS A 1 470 ? -3.727 16.051 17.602 1.00 89.12 470 LYS A CA 1
ATOM 3487 C C . LYS A 1 470 ? -2.568 17.037 17.448 1.00 89.12 470 LYS A C 1
ATOM 3489 O O . LYS A 1 470 ? -1.989 17.134 16.374 1.00 89.12 470 LYS A O 1
ATOM 3494 N N . ALA A 1 471 ? -2.211 17.749 18.517 1.00 92.06 471 ALA A N 1
ATOM 3495 C CA . ALA A 1 471 ? -1.090 18.689 18.488 1.00 92.06 471 ALA A CA 1
ATOM 3496 C C . ALA A 1 471 ? 0.241 17.981 18.177 1.00 92.06 471 ALA A C 1
ATOM 3498 O O . ALA A 1 471 ? 1.048 18.505 17.414 1.00 92.06 471 ALA A O 1
ATOM 3499 N N . GLN A 1 472 ? 0.423 16.764 18.695 1.00 94.19 472 GLN A N 1
ATOM 3500 C CA . GLN A 1 472 ? 1.572 15.912 18.390 1.00 94.19 472 GLN A CA 1
ATOM 3501 C C . GLN A 1 472 ? 1.599 15.489 16.919 1.00 94.19 472 GLN A C 1
ATOM 3503 O O . GLN A 1 472 ? 2.639 15.610 16.277 1.00 94.19 472 GLN A O 1
ATOM 3508 N N . ALA A 1 473 ? 0.467 15.049 16.357 1.00 93.38 473 ALA A N 1
ATOM 3509 C CA . ALA A 1 473 ? 0.361 14.748 14.928 1.00 93.38 473 ALA A CA 1
ATOM 3510 C C . ALA A 1 473 ? 0.718 15.965 14.064 1.00 93.38 473 ALA A C 1
ATOM 3512 O O . ALA A 1 473 ? 1.516 15.844 13.139 1.00 93.38 473 ALA A O 1
ATOM 3513 N N . GLU A 1 474 ? 0.179 17.138 14.398 1.00 95.25 474 GLU A N 1
ATOM 3514 C CA . GLU A 1 474 ? 0.487 18.401 13.722 1.00 95.25 474 GLU A CA 1
ATOM 3515 C C . GLU A 1 474 ? 1.980 18.753 13.806 1.00 95.25 474 GLU A C 1
ATOM 3517 O O . GLU A 1 474 ? 2.592 19.090 12.795 1.00 95.25 474 GLU A O 1
ATOM 3522 N N . SER A 1 475 ? 2.602 18.612 14.981 1.00 96.31 475 SER A N 1
ATOM 3523 C CA . SER A 1 475 ? 4.046 18.807 15.165 1.00 96.31 475 SER A CA 1
ATOM 3524 C C . SER A 1 475 ? 4.873 17.870 14.272 1.00 96.31 475 SER A C 1
ATOM 3526 O O . SER A 1 475 ? 5.755 18.335 13.544 1.00 96.31 475 SER A O 1
ATOM 3528 N N . ILE A 1 476 ? 4.533 16.576 14.250 1.00 96.75 476 ILE A N 1
ATOM 3529 C CA . ILE A 1 476 ? 5.181 15.562 13.405 1.00 96.75 476 ILE A CA 1
ATOM 3530 C C . ILE A 1 476 ? 5.047 15.928 11.920 1.00 96.75 476 ILE A C 1
ATOM 3532 O O . ILE A 1 476 ? 6.048 15.966 11.198 1.00 96.75 476 ILE A O 1
ATOM 3536 N N . ILE A 1 477 ? 3.825 16.229 11.468 1.00 96.94 477 ILE A N 1
ATOM 3537 C CA . ILE A 1 477 ? 3.531 16.602 10.079 1.00 96.94 477 ILE A CA 1
ATOM 3538 C C . ILE A 1 477 ? 4.320 17.852 9.688 1.00 96.94 477 ILE A C 1
ATOM 3540 O O . ILE A 1 477 ? 4.953 17.864 8.635 1.00 96.94 477 ILE A O 1
ATOM 3544 N N . ASN A 1 478 ? 4.344 18.882 10.534 1.00 97.44 478 ASN A N 1
ATOM 3545 C CA . ASN A 1 478 ? 5.043 20.134 10.244 1.00 97.44 478 ASN A CA 1
ATOM 3546 C C . ASN A 1 478 ? 6.555 19.937 10.108 1.00 97.44 478 ASN A C 1
ATOM 3548 O O . ASN A 1 478 ? 7.178 20.547 9.235 1.00 97.44 478 ASN A O 1
ATOM 3552 N N . GLN A 1 479 ? 7.157 19.060 10.915 1.00 97.06 479 GLN A N 1
ATOM 3553 C CA . GLN A 1 479 ? 8.570 18.749 10.741 1.00 97.06 479 GLN A CA 1
ATOM 3554 C C . GLN A 1 479 ? 8.827 17.948 9.456 1.00 97.06 479 GLN A C 1
ATOM 3556 O O . GLN A 1 479 ? 9.770 18.262 8.731 1.00 97.06 479 GLN A O 1
ATOM 3561 N N . MET A 1 480 ? 7.977 16.975 9.115 1.00 98.19 480 MET A N 1
ATOM 3562 C CA . MET A 1 480 ? 8.080 16.277 7.826 1.00 98.19 480 MET A CA 1
ATOM 3563 C C . MET A 1 480 ? 7.923 17.244 6.644 1.00 98.19 480 MET A C 1
ATOM 3565 O O . MET A 1 480 ? 8.675 17.153 5.678 1.00 98.19 480 MET A O 1
ATOM 3569 N N . VAL A 1 481 ? 7.001 18.208 6.731 1.00 98.25 481 VAL A N 1
ATOM 3570 C CA . VAL A 1 481 ? 6.845 19.281 5.738 1.00 98.25 481 VAL A CA 1
ATOM 3571 C C . VAL A 1 481 ? 8.144 20.078 5.614 1.00 98.25 481 VAL A C 1
ATOM 3573 O O . VAL A 1 481 ? 8.627 20.272 4.501 1.00 98.25 481 VAL A O 1
ATOM 3576 N N . ARG A 1 482 ? 8.770 20.478 6.730 1.00 97.94 482 ARG A N 1
ATOM 3577 C CA . ARG A 1 482 ? 10.071 21.170 6.718 1.00 97.94 482 ARG A CA 1
ATOM 3578 C C . ARG A 1 482 ? 11.163 20.337 6.041 1.00 97.94 482 ARG A C 1
ATOM 3580 O O . ARG A 1 482 ? 11.911 20.889 5.234 1.00 97.94 482 ARG A O 1
ATOM 3587 N N . ASN A 1 483 ? 11.226 19.034 6.317 1.00 97.94 483 ASN A N 1
ATOM 3588 C CA . ASN A 1 483 ? 12.171 18.111 5.678 1.00 97.94 483 ASN A CA 1
ATOM 3589 C C . ASN A 1 483 ? 11.973 18.079 4.159 1.00 97.94 483 ASN A C 1
ATOM 3591 O O . ASN A 1 483 ? 12.926 18.261 3.403 1.00 97.94 483 ASN A O 1
ATOM 3595 N N . LEU A 1 484 ? 10.729 17.914 3.710 1.00 97.94 484 LEU A N 1
ATOM 3596 C CA . LEU A 1 484 ? 10.391 17.852 2.290 1.00 97.94 484 LEU A CA 1
ATOM 3597 C C . LEU A 1 484 ? 10.668 19.176 1.564 1.00 97.94 484 LEU A C 1
ATOM 3599 O O . LEU A 1 484 ? 11.188 19.155 0.453 1.00 97.94 484 LEU A O 1
ATOM 3603 N N . LEU A 1 485 ? 10.382 20.318 2.195 1.00 96.94 485 LEU A N 1
ATOM 3604 C CA . LEU A 1 485 ? 10.713 21.640 1.654 1.00 96.94 485 LEU A CA 1
ATOM 3605 C C . LEU A 1 485 ? 12.230 21.852 1.575 1.00 96.94 485 LEU A C 1
ATOM 3607 O O . LEU A 1 485 ? 12.720 22.341 0.568 1.00 96.94 485 LEU A O 1
ATOM 3611 N N . THR A 1 486 ? 12.979 21.403 2.588 1.00 95.88 486 THR A N 1
ATOM 3612 C CA . THR A 1 486 ? 14.453 21.445 2.580 1.00 95.88 486 THR A CA 1
ATOM 3613 C C . THR A 1 486 ? 15.020 20.633 1.416 1.00 95.88 486 THR A C 1
ATOM 3615 O O . THR A 1 486 ? 15.949 21.074 0.747 1.00 95.88 486 THR A O 1
ATOM 3618 N N . ILE A 1 487 ? 14.450 19.452 1.159 1.00 94.69 487 ILE A N 1
ATOM 3619 C CA . ILE A 1 487 ? 14.811 18.627 0.006 1.00 94.69 487 ILE A CA 1
ATOM 3620 C C . ILE A 1 487 ? 14.472 19.360 -1.296 1.00 94.69 487 ILE A C 1
ATOM 3622 O O . ILE A 1 487 ? 15.332 19.475 -2.159 1.00 94.69 487 ILE A O 1
ATOM 3626 N N . TYR A 1 488 ? 13.248 19.874 -1.429 1.00 94.56 488 TYR A N 1
ATOM 3627 C CA . TYR A 1 488 ? 12.792 20.582 -2.626 1.00 94.56 488 TYR A CA 1
ATOM 3628 C C . TYR A 1 488 ? 13.698 21.773 -2.970 1.00 94.56 488 TYR A C 1
ATOM 3630 O O . TYR A 1 488 ? 14.153 21.891 -4.107 1.00 94.56 488 TYR A O 1
ATOM 3638 N N . ASP A 1 489 ? 14.024 22.599 -1.976 1.00 93.12 489 ASP A N 1
ATOM 3639 C CA . ASP A 1 489 ? 14.862 23.789 -2.138 1.00 93.12 489 ASP A CA 1
ATOM 3640 C C . ASP A 1 489 ? 16.330 23.428 -2.469 1.00 93.12 489 ASP A C 1
ATOM 3642 O O . ASP A 1 489 ? 17.035 24.217 -3.099 1.00 93.12 489 ASP A O 1
ATOM 3646 N N . ALA A 1 490 ? 16.794 22.227 -2.096 1.00 91.75 490 ALA A N 1
ATOM 3647 C CA . ALA A 1 490 ? 18.150 21.751 -2.379 1.00 91.75 490 ALA A CA 1
ATOM 3648 C C . ALA A 1 490 ? 18.336 21.178 -3.798 1.00 91.75 490 ALA A C 1
ATOM 3650 O O . ALA A 1 490 ? 19.478 21.019 -4.238 1.00 91.75 490 ALA A O 1
ATOM 3651 N N . ILE A 1 491 ? 17.252 20.848 -4.510 1.00 91.06 491 ILE A N 1
ATOM 3652 C CA . ILE A 1 491 ? 17.323 20.270 -5.857 1.00 91.06 491 ILE A CA 1
ATOM 3653 C C . ILE A 1 491 ? 17.242 21.375 -6.925 1.00 91.06 491 ILE A C 1
ATOM 3655 O O . ILE A 1 491 ? 16.325 22.206 -6.885 1.00 91.06 491 ILE A O 1
ATOM 3659 N N . PRO A 1 492 ? 18.157 21.392 -7.916 1.00 90.31 492 PRO A N 1
ATOM 3660 C CA . PRO A 1 492 ? 18.114 22.358 -9.012 1.00 90.31 492 PRO A CA 1
ATOM 3661 C C . PRO A 1 492 ? 16.773 22.346 -9.775 1.00 90.31 492 PRO A C 1
ATOM 3663 O O . PRO A 1 492 ? 16.207 21.263 -9.973 1.00 90.31 492 PRO A O 1
ATOM 3666 N N . PRO A 1 493 ? 16.249 23.510 -10.218 1.00 88.69 493 PRO A N 1
ATOM 3667 C CA . PRO A 1 493 ? 14.970 23.600 -10.936 1.00 88.69 493 PRO A CA 1
ATOM 3668 C C . PRO A 1 493 ? 14.867 22.659 -12.145 1.00 88.69 493 PRO A C 1
ATOM 3670 O O . PRO A 1 493 ? 13.849 22.002 -12.341 1.00 88.69 493 PRO A O 1
ATOM 3673 N N . GLU A 1 494 ? 15.946 22.512 -12.914 1.00 85.50 494 GLU A N 1
ATOM 3674 C CA . GLU A 1 494 ? 16.005 21.642 -14.090 1.00 85.50 494 GLU A CA 1
ATOM 3675 C C . GLU A 1 494 ? 15.817 20.154 -13.763 1.00 85.50 494 GLU A C 1
ATOM 3677 O O . GLU A 1 494 ? 15.306 19.396 -14.588 1.00 85.50 494 GLU A O 1
ATOM 3682 N N . ILE A 1 495 ? 16.199 19.734 -12.554 1.00 89.31 495 ILE A N 1
ATOM 3683 C CA . ILE A 1 495 ? 15.954 18.378 -12.060 1.00 89.31 495 ILE A CA 1
ATOM 3684 C C . ILE A 1 495 ? 14.530 18.301 -11.505 1.00 89.31 495 ILE A C 1
ATOM 3686 O O . ILE A 1 495 ? 13.820 17.349 -11.818 1.00 89.31 495 ILE A O 1
ATOM 3690 N N . ARG A 1 496 ? 14.069 19.307 -10.745 1.00 90.00 496 ARG A N 1
ATOM 3691 C CA . ARG A 1 496 ? 12.708 19.339 -10.174 1.00 90.00 496 ARG A CA 1
ATOM 3692 C C . ARG A 1 496 ? 11.619 19.218 -11.236 1.00 90.00 496 ARG A C 1
ATOM 3694 O O . ARG A 1 496 ? 10.752 18.352 -11.125 1.00 90.00 496 ARG A O 1
ATOM 3701 N N . ASP A 1 497 ? 11.686 20.039 -12.278 1.00 89.56 497 ASP A N 1
ATOM 3702 C CA . ASP A 1 497 ? 10.632 20.118 -13.291 1.00 89.56 497 ASP A CA 1
ATOM 3703 C C . ASP A 1 497 ? 10.735 19.043 -14.388 1.00 89.56 497 ASP A C 1
ATOM 3705 O O . ASP A 1 497 ? 9.854 18.946 -15.241 1.00 89.56 497 ASP A O 1
ATOM 3709 N N . ARG A 1 498 ? 11.735 18.151 -14.297 1.00 90.00 498 ARG A N 1
ATOM 3710 C CA . ARG A 1 498 ? 11.692 16.818 -14.923 1.00 90.00 498 ARG A CA 1
ATOM 3711 C C . ARG A 1 498 ? 11.187 15.753 -13.954 1.00 90.00 498 ARG A C 1
ATOM 3713 O O . ARG A 1 498 ? 10.304 14.985 -14.317 1.00 90.00 498 ARG A O 1
ATOM 3720 N N . SER A 1 499 ? 11.666 15.735 -12.709 1.00 91.06 499 SER A N 1
ATOM 3721 C CA . SER A 1 499 ? 11.244 14.767 -11.686 1.00 91.06 499 SER A CA 1
ATOM 3722 C C . SER A 1 499 ? 9.740 14.794 -11.410 1.00 91.06 499 SER A C 1
ATOM 3724 O O . SER A 1 499 ? 9.174 13.740 -11.127 1.00 91.06 499 SER A O 1
ATOM 3726 N N . ARG A 1 500 ? 9.055 15.945 -11.528 1.00 90.81 500 ARG A N 1
ATOM 3727 C CA . ARG A 1 500 ? 7.582 16.000 -11.413 1.00 90.81 500 ARG A CA 1
ATOM 3728 C C . ARG A 1 500 ? 6.876 15.004 -12.352 1.00 90.81 500 ARG A C 1
ATOM 3730 O O . ARG A 1 500 ? 5.884 14.395 -11.951 1.00 90.81 500 ARG A O 1
ATOM 3737 N N . LEU A 1 501 ? 7.451 14.778 -13.540 1.00 90.88 501 LEU A N 1
ATOM 3738 C CA . LEU A 1 501 ? 6.818 14.089 -14.664 1.00 90.88 501 LEU A CA 1
ATOM 3739 C C . LEU A 1 501 ? 6.749 12.569 -14.516 1.00 90.88 501 LEU A C 1
ATOM 3741 O O . LEU A 1 501 ? 6.090 11.937 -15.328 1.00 90.88 501 LEU A O 1
ATOM 3745 N N . TRP A 1 502 ? 7.366 11.965 -13.491 1.00 93.25 502 TRP A N 1
ATOM 3746 C CA . TRP A 1 502 ? 7.433 10.503 -13.336 1.00 93.25 502 TRP A CA 1
ATOM 3747 C C . TRP A 1 502 ? 6.083 9.783 -13.493 1.00 93.25 502 TRP A C 1
ATOM 3749 O O . TRP A 1 502 ? 6.025 8.713 -14.099 1.00 93.25 502 TRP A O 1
ATOM 3759 N N . TYR A 1 503 ? 4.998 10.361 -12.970 1.00 93.00 503 TYR A N 1
ATOM 3760 C CA . TYR A 1 503 ? 3.656 9.790 -13.118 1.00 93.00 503 TYR A CA 1
ATOM 3761 C C . TYR A 1 503 ? 3.022 10.077 -14.480 1.00 93.00 503 TYR A C 1
ATOM 3763 O O . TYR A 1 503 ? 2.339 9.206 -15.006 1.00 93.00 503 TYR A O 1
ATOM 3771 N N . ASP A 1 504 ? 3.312 11.225 -15.090 1.00 87.81 504 ASP A N 1
ATOM 3772 C CA . ASP A 1 504 ? 2.907 11.534 -16.466 1.00 87.81 504 ASP A CA 1
ATOM 3773 C C . ASP A 1 504 ? 3.595 10.580 -17.460 1.00 87.81 504 ASP A C 1
ATOM 3775 O O . ASP A 1 504 ? 2.972 10.050 -18.378 1.00 87.81 504 ASP A O 1
ATOM 3779 N N . GLY A 1 505 ? 4.878 10.280 -17.237 1.00 86.75 505 GLY A N 1
ATOM 3780 C CA . GLY A 1 505 ? 5.624 9.280 -17.993 1.00 86.75 505 GLY A CA 1
ATOM 3781 C C . GLY A 1 505 ? 5.130 7.855 -17.758 1.00 86.75 505 GLY A C 1
ATOM 3782 O O . GLY A 1 505 ? 5.013 7.078 -18.705 1.00 86.75 505 GLY A O 1
ATOM 3783 N N . ALA A 1 506 ? 4.790 7.501 -16.517 1.00 92.75 506 ALA A N 1
ATOM 3784 C CA . ALA A 1 506 ? 4.177 6.209 -16.215 1.00 92.75 506 ALA A CA 1
ATOM 3785 C C . ALA A 1 506 ? 2.797 6.054 -16.874 1.00 92.75 506 ALA A C 1
ATOM 3787 O O . ALA A 1 506 ? 2.498 4.982 -17.400 1.00 92.75 506 ALA A O 1
ATOM 3788 N N . ASN A 1 507 ? 1.987 7.118 -16.886 1.00 91.19 507 ASN A N 1
ATOM 3789 C CA . ASN A 1 507 ? 0.713 7.169 -17.595 1.00 91.19 507 ASN A CA 1
ATOM 3790 C C . ASN A 1 507 ? 0.916 6.968 -19.100 1.00 91.19 507 ASN A C 1
ATOM 3792 O O . ASN A 1 507 ? 0.277 6.102 -19.690 1.00 91.19 507 ASN A O 1
ATOM 3796 N N . ARG A 1 508 ? 1.878 7.676 -19.702 1.00 85.94 508 ARG A N 1
ATOM 3797 C CA . ARG A 1 508 ? 2.246 7.507 -21.115 1.00 85.94 508 ARG A CA 1
ATOM 3798 C C . ARG A 1 508 ? 2.620 6.061 -21.450 1.00 85.94 508 ARG A C 1
ATOM 3800 O O . ARG A 1 508 ? 2.115 5.504 -22.419 1.00 85.94 508 ARG A O 1
ATOM 3807 N N . ILE A 1 509 ? 3.440 5.419 -20.615 1.00 87.38 509 ILE A N 1
ATOM 3808 C CA . ILE A 1 509 ? 3.786 3.997 -20.771 1.00 87.38 509 ILE A CA 1
ATOM 3809 C C . ILE A 1 509 ? 2.539 3.110 -20.649 1.00 87.38 509 ILE A C 1
ATOM 3811 O O . ILE A 1 509 ? 2.362 2.193 -21.450 1.00 87.38 509 ILE A O 1
ATOM 3815 N N . ALA A 1 510 ? 1.662 3.374 -19.677 1.00 89.12 510 ALA A N 1
ATOM 3816 C CA . ALA A 1 510 ? 0.420 2.624 -19.507 1.00 89.12 510 ALA A CA 1
ATOM 3817 C C . ALA A 1 510 ? -0.501 2.762 -20.731 1.00 89.12 510 ALA A C 1
ATOM 3819 O O . ALA A 1 510 ? -1.045 1.759 -21.186 1.00 89.12 510 ALA A O 1
ATOM 3820 N N . LEU A 1 511 ? -0.630 3.964 -21.299 1.00 82.44 511 LEU A N 1
ATOM 3821 C CA . LEU A 1 511 ? -1.384 4.219 -22.529 1.00 82.44 511 LEU A CA 1
ATOM 3822 C C . LEU A 1 511 ? -0.765 3.503 -23.735 1.00 82.44 511 LEU A C 1
ATOM 3824 O O . LEU A 1 511 ? -1.484 2.872 -24.509 1.00 82.44 511 LEU A O 1
ATOM 3828 N N . ALA A 1 512 ? 0.563 3.521 -23.862 1.00 79.38 512 ALA A N 1
ATOM 3829 C CA . ALA A 1 512 ? 1.264 2.797 -24.917 1.00 79.38 512 ALA A CA 1
ATOM 3830 C C . ALA A 1 512 ? 1.051 1.276 -24.805 1.00 79.38 512 ALA A C 1
ATOM 3832 O O . ALA A 1 512 ? 0.802 0.609 -25.808 1.00 79.38 512 ALA A O 1
ATOM 3833 N N . PHE A 1 513 ? 1.097 0.714 -23.593 1.00 86.19 513 PHE A N 1
ATOM 3834 C CA . PHE A 1 513 ? 0.802 -0.705 -23.363 1.00 86.19 513 PHE A CA 1
ATOM 3835 C C . PHE A 1 513 ? -0.670 -1.035 -23.604 1.00 86.19 513 PHE A C 1
ATOM 3837 O O . PHE A 1 513 ? -0.963 -2.064 -24.209 1.00 86.19 513 PHE A O 1
ATOM 3844 N N . ALA A 1 514 ? -1.583 -0.159 -23.182 1.00 82.81 514 ALA A N 1
ATOM 3845 C CA . ALA A 1 514 ? -3.008 -0.287 -23.455 1.00 82.81 514 ALA A CA 1
ATOM 3846 C C . ALA A 1 514 ? -3.267 -0.407 -24.961 1.00 82.81 514 ALA A C 1
ATOM 3848 O O . ALA A 1 514 ? -3.874 -1.377 -25.412 1.00 82.81 514 ALA A O 1
ATOM 3849 N N . GLN A 1 515 ? -2.692 0.506 -25.745 1.00 78.50 515 GLN A N 1
ATOM 3850 C CA . GLN A 1 515 ? -2.794 0.487 -27.200 1.00 78.50 515 GLN A CA 1
ATOM 3851 C C . GLN A 1 515 ? -2.122 -0.745 -27.825 1.00 78.50 515 GLN A C 1
ATOM 3853 O O . GLN A 1 515 ? -2.690 -1.375 -28.715 1.00 78.50 515 GLN A O 1
ATOM 3858 N N . ARG A 1 516 ? -0.906 -1.093 -27.387 1.00 79.75 516 ARG A N 1
ATOM 3859 C CA . ARG A 1 516 ? -0.113 -2.180 -27.984 1.00 79.75 516 ARG A CA 1
ATOM 3860 C C . ARG A 1 516 ? -0.731 -3.557 -27.767 1.00 79.75 516 ARG A C 1
ATOM 3862 O O . ARG A 1 516 ? -0.600 -4.412 -28.638 1.00 79.75 516 ARG A O 1
ATOM 3869 N N . TYR A 1 517 ? -1.347 -3.772 -26.609 1.00 81.69 517 TYR A N 1
ATOM 3870 C CA . TYR A 1 517 ? -1.785 -5.091 -26.164 1.00 81.69 517 TYR A CA 1
ATOM 3871 C C . TYR A 1 517 ? -3.302 -5.236 -26.054 1.00 81.69 517 TYR A C 1
ATOM 3873 O O . TYR A 1 517 ? -3.750 -6.169 -25.383 1.00 81.69 517 TYR A O 1
ATOM 3881 N N . ASP A 1 518 ? -4.057 -4.319 -26.665 1.00 78.56 518 ASP A N 1
ATOM 3882 C CA . ASP A 1 518 ? -5.525 -4.281 -26.652 1.00 78.56 518 ASP A CA 1
ATOM 3883 C C . ASP A 1 518 ? -6.096 -4.368 -25.225 1.00 78.56 518 ASP A C 1
ATOM 3885 O O . ASP A 1 518 ? -6.905 -5.227 -24.875 1.00 78.56 518 ASP A O 1
ATOM 3889 N N . MET A 1 519 ? -5.585 -3.501 -24.350 1.00 81.94 519 MET A N 1
ATOM 3890 C CA . MET A 1 519 ? -6.034 -3.374 -22.965 1.00 81.94 519 MET A CA 1
ATOM 3891 C C . MET A 1 519 ? -6.623 -1.989 -22.730 1.00 81.94 519 MET A C 1
ATOM 3893 O O . MET A 1 519 ? -6.275 -1.020 -23.397 1.00 81.94 519 MET A O 1
ATOM 3897 N N . THR A 1 520 ? -7.447 -1.855 -21.697 1.00 81.19 520 THR A N 1
ATOM 3898 C CA . THR A 1 520 ? -7.833 -0.526 -21.209 1.00 81.19 520 THR A CA 1
ATOM 3899 C C . THR A 1 520 ? -6.659 0.161 -20.489 1.00 81.19 520 THR A C 1
ATOM 3901 O O . THR A 1 520 ? -5.831 -0.524 -19.869 1.00 81.19 520 THR A O 1
ATOM 3904 N N . PRO A 1 521 ? -6.606 1.508 -20.460 1.00 81.12 521 PRO A N 1
ATOM 3905 C CA . PRO A 1 521 ? -5.633 2.243 -19.646 1.00 81.12 521 PRO A CA 1
ATOM 3906 C C . PRO A 1 521 ? -5.665 1.834 -18.167 1.00 81.12 521 PRO A C 1
ATOM 3908 O O . PRO A 1 521 ? -4.620 1.712 -17.529 1.00 81.12 521 PRO A O 1
ATOM 3911 N N . MET A 1 522 ? -6.859 1.529 -17.638 1.00 82.06 522 MET A N 1
ATOM 3912 C CA . MET A 1 522 ? -7.040 1.004 -16.282 1.00 82.06 522 MET A CA 1
ATOM 3913 C C . MET A 1 522 ? -6.308 -0.329 -16.090 1.00 82.06 522 MET A C 1
ATOM 3915 O O . MET A 1 522 ? -5.582 -0.495 -15.112 1.00 82.06 522 MET A O 1
ATOM 3919 N N . GLN A 1 523 ? -6.463 -1.285 -17.009 1.00 88.06 523 GLN A N 1
ATOM 3920 C CA . GLN A 1 523 ? -5.778 -2.573 -16.897 1.00 88.06 523 GLN A CA 1
ATOM 3921 C C . GLN A 1 523 ? -4.256 -2.415 -16.958 1.00 88.06 523 GLN A C 1
ATOM 3923 O O . GLN A 1 523 ? -3.552 -3.031 -16.156 1.00 88.06 523 GLN A O 1
ATOM 3928 N N . ALA A 1 524 ? -3.744 -1.580 -17.866 1.00 91.19 524 ALA A N 1
ATOM 3929 C CA . ALA A 1 524 ? -2.306 -1.350 -18.003 1.00 91.19 524 ALA A CA 1
ATOM 3930 C C . ALA A 1 524 ? -1.715 -0.670 -16.753 1.00 91.19 524 ALA A C 1
ATOM 3932 O O . ALA A 1 524 ? -0.718 -1.141 -16.196 1.00 91.19 524 ALA A O 1
ATOM 3933 N N . ALA A 1 525 ? -2.377 0.373 -16.240 1.00 93.31 525 ALA A N 1
ATOM 3934 C CA . ALA A 1 525 ? -1.991 1.029 -14.992 1.00 93.31 525 ALA A CA 1
ATOM 3935 C C . ALA A 1 525 ? -2.055 0.062 -13.796 1.00 93.31 525 ALA A C 1
ATOM 3937 O O . ALA A 1 525 ? -1.154 0.039 -12.953 1.00 93.31 525 ALA A O 1
ATOM 3938 N N . ALA A 1 526 ? -3.086 -0.786 -13.727 1.00 92.88 526 ALA A N 1
ATOM 3939 C CA . ALA A 1 526 ? -3.246 -1.767 -12.658 1.00 92.88 526 ALA A CA 1
ATOM 3940 C C . ALA A 1 526 ? -2.175 -2.863 -12.708 1.00 92.88 526 ALA A C 1
ATOM 3942 O O . ALA A 1 526 ? -1.657 -3.239 -11.655 1.00 92.88 526 ALA A O 1
ATOM 3943 N N . GLN A 1 527 ? -1.785 -3.331 -13.899 1.00 95.25 527 GLN A N 1
ATOM 3944 C CA . GLN A 1 527 ? -0.660 -4.255 -14.060 1.00 95.25 527 GLN A CA 1
ATOM 3945 C C . GLN A 1 527 ? 0.649 -3.650 -13.544 1.00 95.25 527 GLN A C 1
ATOM 3947 O O . GLN A 1 527 ? 1.308 -4.260 -12.698 1.00 95.25 527 GLN A O 1
ATOM 3952 N N . LEU A 1 528 ? 0.991 -2.432 -13.984 1.00 95.12 528 LEU A N 1
ATOM 3953 C CA . LEU A 1 528 ? 2.172 -1.709 -13.496 1.00 95.12 528 LEU A CA 1
ATOM 3954 C C . LEU A 1 528 ? 2.125 -1.524 -11.972 1.00 95.12 528 LEU A C 1
ATOM 3956 O O . LEU A 1 528 ? 3.155 -1.614 -11.298 1.00 95.12 528 LEU A O 1
ATOM 3960 N N . ALA A 1 529 ? 0.935 -1.323 -11.403 1.00 94.56 529 ALA A N 1
ATOM 3961 C CA . ALA A 1 529 ? 0.775 -1.159 -9.968 1.00 94.56 529 ALA A CA 1
ATOM 3962 C C . ALA A 1 529 ? 0.969 -2.460 -9.175 1.00 94.56 529 ALA A C 1
ATOM 3964 O O . ALA A 1 529 ? 1.747 -2.471 -8.212 1.00 94.56 529 ALA A O 1
ATOM 3965 N N . VAL A 1 530 ? 0.330 -3.572 -9.563 1.00 93.81 530 VAL A N 1
ATOM 3966 C CA . VAL A 1 530 ? 0.478 -4.862 -8.852 1.00 93.81 530 VAL A CA 1
ATOM 3967 C C . VAL A 1 530 ? 1.879 -5.460 -9.002 1.00 93.81 530 VAL A C 1
ATOM 3969 O O . VAL A 1 530 ? 2.333 -6.206 -8.128 1.00 93.81 530 VAL A O 1
ATOM 3972 N N . LEU A 1 531 ? 2.594 -5.087 -10.065 1.00 93.44 531 LEU A N 1
ATOM 3973 C CA . LEU A 1 531 ? 3.990 -5.443 -10.303 1.00 93.44 531 LEU A CA 1
ATOM 3974 C C . LEU A 1 531 ? 4.982 -4.467 -9.642 1.00 93.44 531 LEU A C 1
ATOM 3976 O O . LEU A 1 531 ? 6.184 -4.695 -9.712 1.00 93.44 531 LEU A O 1
ATOM 3980 N N . SER A 1 532 ? 4.543 -3.461 -8.881 1.00 89.94 532 SER A N 1
ATOM 3981 C CA . SER A 1 532 ? 5.445 -2.507 -8.205 1.00 89.94 532 SER A CA 1
ATOM 3982 C C . SER A 1 532 ? 6.073 -2.949 -6.863 1.00 89.94 532 SER A C 1
ATOM 3984 O O . SER A 1 532 ? 7.191 -2.523 -6.571 1.00 89.94 532 SER A O 1
ATOM 3986 N N . PRO A 1 533 ? 5.465 -3.810 -6.010 1.00 82.56 533 PRO A N 1
ATOM 3987 C CA . PRO A 1 533 ? 6.023 -4.084 -4.677 1.00 82.56 533 PRO A CA 1
ATOM 3988 C C . PRO A 1 533 ? 7.435 -4.696 -4.711 1.00 82.56 533 PRO A C 1
ATOM 3990 O O . PRO A 1 533 ? 7.607 -5.772 -5.268 1.00 82.56 533 PRO A O 1
ATOM 3993 N N . GLN A 1 534 ? 8.434 -4.050 -4.099 1.00 73.00 534 GLN A N 1
ATOM 3994 C CA . GLN A 1 534 ? 9.846 -4.488 -4.116 1.00 73.00 534 GLN A CA 1
ATOM 3995 C C . GLN A 1 534 ? 10.493 -4.557 -5.518 1.00 73.00 534 GLN A C 1
ATOM 3997 O O . GLN A 1 534 ? 11.481 -5.262 -5.697 1.00 73.00 534 GLN A O 1
ATOM 4002 N N . ALA A 1 535 ? 9.957 -3.845 -6.513 1.00 82.00 535 ALA A N 1
ATOM 4003 C CA . ALA A 1 535 ? 10.605 -3.688 -7.814 1.00 82.00 535 ALA A CA 1
ATOM 4004 C C . ALA A 1 535 ? 11.193 -2.283 -7.959 1.00 82.00 535 ALA A C 1
ATOM 4006 O O . ALA A 1 535 ? 10.562 -1.304 -7.562 1.00 82.00 535 ALA A O 1
ATOM 4007 N N . ASP A 1 536 ? 12.372 -2.191 -8.576 1.00 85.94 536 ASP A N 1
ATOM 4008 C CA . ASP A 1 536 ? 12.798 -0.937 -9.195 1.00 85.94 536 ASP A CA 1
ATOM 4009 C C . ASP A 1 536 ? 11.856 -0.598 -10.361 1.00 85.94 536 ASP A C 1
ATOM 4011 O O . ASP A 1 536 ? 11.337 -1.495 -11.034 1.00 85.94 536 ASP A O 1
ATOM 4015 N N . TRP A 1 537 ? 11.624 0.694 -10.589 1.00 89.88 537 TRP A N 1
ATOM 4016 C CA . TRP A 1 537 ? 10.688 1.175 -11.604 1.00 89.88 537 TRP A CA 1
ATOM 4017 C C . TRP A 1 537 ? 11.036 0.683 -13.016 1.00 89.88 537 TRP A C 1
ATOM 4019 O O . TRP A 1 537 ? 10.143 0.269 -13.755 1.00 89.88 537 TRP A O 1
ATOM 4029 N N . PHE A 1 538 ? 12.320 0.643 -13.375 1.00 90.50 538 PHE A N 1
ATOM 4030 C CA . PHE A 1 538 ? 12.754 0.245 -14.715 1.00 90.50 538 PHE A CA 1
ATOM 4031 C C . PHE A 1 538 ? 12.468 -1.236 -14.974 1.00 90.50 538 PHE A C 1
ATOM 4033 O O . PHE A 1 538 ? 11.933 -1.613 -16.017 1.00 90.50 538 PHE A O 1
ATOM 4040 N N . MET A 1 539 ? 12.746 -2.076 -13.973 1.00 91.69 539 MET A N 1
ATOM 4041 C CA . MET A 1 539 ? 12.386 -3.491 -14.014 1.00 91.69 539 MET A CA 1
ATOM 4042 C C . MET A 1 539 ? 10.867 -3.687 -14.021 1.00 91.69 539 MET A C 1
ATOM 4044 O O . MET A 1 539 ? 10.382 -4.569 -14.720 1.00 91.69 539 MET A O 1
ATOM 4048 N N . ASN A 1 540 ? 10.112 -2.867 -13.279 1.00 94.31 540 ASN A N 1
ATOM 4049 C CA . ASN A 1 540 ? 8.652 -2.946 -13.224 1.00 94.31 540 ASN A CA 1
ATOM 4050 C C . ASN A 1 540 ? 8.000 -2.775 -14.601 1.00 94.31 540 ASN A C 1
ATOM 4052 O O . ASN A 1 540 ? 7.165 -3.590 -14.996 1.00 94.31 540 ASN A O 1
ATOM 4056 N N . VAL A 1 541 ? 8.424 -1.750 -15.344 1.00 93.62 541 VAL A N 1
ATOM 4057 C CA . VAL A 1 541 ? 7.959 -1.524 -16.719 1.00 93.62 541 VAL A CA 1
ATOM 4058 C C . VAL A 1 541 ? 8.298 -2.725 -17.604 1.00 93.62 541 VAL A C 1
ATOM 4060 O O . VAL A 1 541 ? 7.432 -3.208 -18.332 1.00 93.62 541 VAL A O 1
ATOM 4063 N N . SER A 1 542 ? 9.513 -3.272 -17.474 1.00 92.69 542 SER A N 1
ATOM 4064 C CA . SER A 1 542 ? 9.924 -4.456 -18.235 1.00 92.69 542 SER A CA 1
ATOM 4065 C C . SER A 1 542 ? 9.129 -5.716 -17.872 1.00 92.69 542 SER A C 1
ATOM 4067 O O . SER A 1 542 ? 8.779 -6.480 -18.767 1.00 92.69 542 SER A O 1
ATOM 4069 N N . TYR A 1 543 ? 8.768 -5.927 -16.597 1.00 94.94 543 TYR A N 1
ATOM 4070 C CA . TYR A 1 543 ? 7.900 -7.044 -16.199 1.00 94.94 543 TYR A CA 1
ATOM 4071 C C . TYR A 1 543 ? 6.550 -6.981 -16.906 1.00 94.94 543 TYR A C 1
ATOM 4073 O O . TYR A 1 543 ? 6.118 -7.982 -17.473 1.00 94.94 543 TYR A O 1
ATOM 4081 N N . ALA A 1 544 ? 5.884 -5.823 -16.861 1.00 95.19 544 ALA A N 1
ATOM 4082 C CA . ALA A 1 544 ? 4.570 -5.656 -17.473 1.00 95.19 544 ALA A CA 1
ATOM 4083 C C . ALA A 1 544 ? 4.632 -5.889 -18.990 1.00 95.19 544 ALA A C 1
ATOM 4085 O O . ALA A 1 544 ? 3.808 -6.627 -19.527 1.00 95.19 544 ALA A O 1
ATOM 4086 N N . GLU A 1 545 ? 5.646 -5.334 -19.658 1.00 93.56 545 GLU A N 1
ATOM 4087 C CA . GLU A 1 545 ? 5.833 -5.518 -21.097 1.00 93.56 545 GLU A CA 1
ATOM 4088 C C . GLU A 1 545 ? 6.072 -6.985 -21.472 1.00 93.56 545 GLU A C 1
ATOM 4090 O O . GLU A 1 545 ? 5.350 -7.525 -22.304 1.00 93.56 545 GLU A O 1
ATOM 4095 N N . ARG A 1 546 ? 7.018 -7.666 -20.809 1.00 93.94 546 ARG A N 1
ATOM 4096 C CA . ARG A 1 546 ? 7.347 -9.078 -21.081 1.00 93.94 546 ARG A CA 1
ATOM 4097 C C . ARG A 1 546 ? 6.157 -9.999 -20.852 1.00 93.94 546 ARG A C 1
ATOM 4099 O O . ARG A 1 546 ? 5.909 -10.892 -21.656 1.00 93.94 546 ARG A O 1
ATOM 4106 N N . ILE A 1 547 ? 5.405 -9.779 -19.767 1.00 95.81 547 ILE A N 1
ATOM 4107 C CA . ILE A 1 547 ? 4.184 -10.543 -19.483 1.00 95.81 547 ILE A CA 1
ATOM 4108 C C . ILE A 1 547 ? 3.198 -10.385 -20.641 1.00 95.81 547 ILE A C 1
ATOM 4110 O O . ILE A 1 547 ? 2.686 -11.387 -21.138 1.00 95.81 547 ILE A O 1
ATOM 4114 N N . ASN A 1 548 ? 2.942 -9.154 -21.082 1.00 94.69 548 ASN A N 1
ATOM 4115 C CA . ASN A 1 548 ? 1.978 -8.904 -22.147 1.00 94.69 548 ASN A CA 1
ATOM 4116 C C . ASN A 1 548 ? 2.463 -9.408 -23.510 1.00 94.69 548 ASN A C 1
ATOM 4118 O O . ASN A 1 548 ? 1.674 -10.032 -24.209 1.00 94.69 548 ASN A O 1
ATOM 4122 N N . ASP A 1 549 ? 3.743 -9.244 -23.855 1.00 91.56 549 ASP A N 1
ATOM 4123 C CA . ASP A 1 549 ? 4.320 -9.795 -25.089 1.00 91.56 549 ASP A CA 1
ATOM 4124 C C . ASP A 1 549 ? 4.176 -11.320 -25.150 1.00 91.56 549 ASP A C 1
ATOM 4126 O O . ASP A 1 549 ? 3.779 -11.876 -26.174 1.00 91.56 549 ASP A O 1
ATOM 4130 N N . ILE A 1 550 ? 4.467 -12.017 -24.051 1.00 94.62 550 ILE A N 1
ATOM 4131 C CA . ILE A 1 550 ? 4.362 -13.479 -24.007 1.00 94.62 550 ILE A CA 1
ATOM 4132 C C . ILE A 1 550 ? 2.895 -13.915 -24.091 1.00 94.62 550 ILE A C 1
ATOM 4134 O O . ILE A 1 550 ? 2.564 -14.830 -24.846 1.00 94.62 550 ILE A O 1
ATOM 4138 N N . LEU A 1 551 ? 2.000 -13.246 -23.358 1.00 91.81 551 LEU A N 1
ATOM 4139 C CA . LEU A 1 551 ? 0.565 -13.529 -23.424 1.00 91.81 551 LEU A CA 1
ATOM 4140 C C . LEU A 1 551 ? -0.029 -13.220 -24.801 1.00 91.81 551 LEU A C 1
ATOM 4142 O O . LEU A 1 551 ? -0.983 -13.885 -25.187 1.00 91.81 551 LEU A O 1
ATOM 4146 N N . GLU A 1 552 ? 0.496 -12.241 -25.528 1.00 89.56 552 GLU A N 1
ATOM 4147 C CA . GLU A 1 552 ? -0.006 -11.885 -26.852 1.00 89.56 552 GLU A CA 1
ATOM 4148 C C . GLU A 1 552 ? 0.508 -12.848 -27.928 1.00 89.56 552 GLU A C 1
ATOM 4150 O O . GLU A 1 552 ? -0.263 -13.347 -28.745 1.00 89.56 552 GLU A O 1
ATOM 4155 N N . PHE A 1 553 ? 1.807 -13.153 -27.913 1.00 89.19 553 PHE A N 1
ATOM 4156 C CA . PHE A 1 553 ? 2.466 -13.782 -29.060 1.00 89.19 553 PHE A CA 1
ATOM 4157 C C . PHE A 1 553 ? 2.815 -15.262 -28.871 1.00 89.19 553 PHE A C 1
ATOM 4159 O O . PHE A 1 553 ? 3.143 -15.921 -29.855 1.00 89.19 553 PHE A O 1
ATOM 4166 N N . GLN A 1 554 ? 2.745 -15.805 -27.650 1.00 91.94 554 GLN A N 1
ATOM 4167 C CA . GLN A 1 554 ? 3.218 -17.168 -27.345 1.00 91.94 554 GLN A CA 1
ATOM 4168 C C . GLN A 1 554 ? 2.106 -18.135 -26.913 1.00 91.94 554 GLN A C 1
ATOM 4170 O O . GLN A 1 554 ? 2.385 -19.187 -26.341 1.00 91.94 554 GLN A O 1
ATOM 4175 N N . GLN A 1 555 ? 0.837 -17.826 -27.206 1.00 91.25 555 GLN A N 1
ATOM 4176 C CA . GLN A 1 555 ? -0.312 -18.664 -26.819 1.00 91.25 555 GLN A CA 1
ATOM 4177 C C . GLN A 1 555 ? -0.215 -20.119 -27.314 1.00 91.25 555 GLN A C 1
ATOM 4179 O O . GLN A 1 555 ? -0.627 -21.043 -26.608 1.00 91.25 555 GLN A O 1
ATOM 4184 N N . ASP A 1 556 ? 0.348 -20.329 -28.505 1.00 92.56 556 ASP A N 1
ATOM 4185 C CA . ASP A 1 556 ? 0.483 -21.648 -29.134 1.00 92.56 556 ASP A CA 1
ATOM 4186 C C . ASP A 1 556 ? 1.835 -22.330 -28.888 1.00 92.56 556 ASP A C 1
ATOM 4188 O O . ASP A 1 556 ? 2.014 -23.494 -29.275 1.00 92.56 556 ASP A O 1
ATOM 4192 N N . TYR A 1 557 ? 2.779 -21.635 -28.247 1.00 93.81 557 TYR A N 1
ATOM 4193 C CA . TYR A 1 557 ? 4.093 -22.189 -27.946 1.00 93.81 557 TYR A CA 1
ATOM 4194 C C . TYR A 1 557 ? 3.943 -23.325 -26.933 1.00 93.81 557 TYR A C 1
ATOM 4196 O O . TYR A 1 557 ? 3.237 -23.198 -25.933 1.00 93.81 557 TYR A O 1
ATOM 4204 N N . THR A 1 558 ? 4.582 -24.460 -27.209 1.00 95.44 558 THR A N 1
ATOM 4205 C CA . THR A 1 558 ? 4.528 -25.645 -26.342 1.00 95.44 558 THR A CA 1
ATOM 4206 C C . THR A 1 558 ? 5.746 -25.646 -25.435 1.00 95.44 558 THR A C 1
ATOM 4208 O O . THR A 1 558 ? 6.850 -25.456 -25.929 1.00 95.44 558 THR A O 1
ATOM 4211 N N . TRP A 1 559 ? 5.546 -25.878 -24.135 1.00 95.75 559 TRP A N 1
ATOM 4212 C CA . TRP A 1 559 ? 6.630 -26.010 -23.158 1.00 95.75 559 TRP A CA 1
ATOM 4213 C C . TRP A 1 559 ? 7.742 -26.940 -23.661 1.00 95.75 559 TRP A C 1
ATOM 4215 O O . TRP A 1 559 ? 7.480 -28.114 -23.948 1.00 95.75 559 TRP A O 1
ATOM 4225 N N . ASP A 1 560 ? 8.964 -26.419 -23.758 1.00 95.75 560 ASP A N 1
ATOM 4226 C CA . ASP A 1 560 ? 10.083 -27.094 -24.410 1.00 95.75 560 ASP A CA 1
ATOM 4227 C C . ASP A 1 560 ? 11.103 -27.690 -23.417 1.00 95.75 560 ASP A C 1
ATOM 4229 O O . ASP A 1 560 ? 10.898 -27.724 -22.199 1.00 95.75 560 ASP A O 1
ATOM 4233 N N . ALA A 1 561 ? 12.204 -28.229 -23.949 1.00 96.38 561 ALA A N 1
ATOM 4234 C CA . ALA A 1 561 ? 13.242 -28.866 -23.144 1.00 96.38 561 ALA A CA 1
ATOM 4235 C C . ALA A 1 561 ? 14.082 -27.866 -22.327 1.00 96.38 561 ALA A C 1
ATOM 4237 O O . ALA A 1 561 ? 14.572 -28.225 -21.255 1.00 96.38 561 ALA A O 1
ATOM 4238 N N . GLU A 1 562 ? 14.251 -26.633 -22.807 1.00 95.69 562 GLU A N 1
ATOM 4239 C CA . GLU A 1 562 ? 15.019 -25.600 -22.108 1.00 95.69 562 GLU A CA 1
ATOM 4240 C C . GLU A 1 562 ? 14.216 -25.043 -20.923 1.00 95.69 562 GLU A C 1
ATOM 4242 O O . GLU A 1 562 ? 14.744 -24.914 -19.815 1.00 95.69 562 GLU A O 1
ATOM 4247 N N . MET A 1 563 ? 12.909 -24.841 -21.114 1.00 96.44 563 MET A N 1
ATOM 4248 C CA . MET A 1 563 ? 11.946 -24.545 -20.052 1.00 96.44 563 MET A CA 1
ATOM 4249 C C . MET A 1 563 ? 11.913 -25.651 -18.988 1.00 96.44 563 MET A C 1
ATOM 4251 O O . MET A 1 563 ? 11.904 -25.359 -17.789 1.00 96.44 563 MET A O 1
ATOM 4255 N N . GLU A 1 564 ? 11.947 -26.924 -19.397 1.00 96.19 564 GLU A N 1
ATOM 4256 C CA . GLU A 1 564 ? 12.000 -28.061 -18.468 1.00 96.19 564 GLU A CA 1
ATOM 4257 C C . GLU A 1 564 ? 13.292 -28.082 -17.636 1.00 96.19 564 GLU A C 1
ATOM 4259 O O . GLU A 1 564 ? 13.248 -28.332 -16.422 1.00 96.19 564 GLU A O 1
ATOM 4264 N N . ALA A 1 565 ? 14.434 -27.797 -18.268 1.00 95.75 565 ALA A N 1
ATOM 4265 C CA . ALA A 1 565 ? 15.725 -27.711 -17.593 1.00 95.75 565 ALA A CA 1
ATOM 4266 C C . ALA A 1 565 ? 15.729 -26.573 -16.563 1.00 95.75 565 ALA A C 1
ATOM 4268 O O . ALA A 1 565 ? 16.004 -26.815 -15.385 1.00 95.75 565 ALA A O 1
ATOM 4269 N N . TRP A 1 566 ? 15.309 -25.368 -16.966 1.00 94.31 566 TRP A N 1
ATOM 4270 C CA . TRP A 1 566 ? 15.217 -24.220 -16.062 1.00 94.31 566 TRP A CA 1
ATOM 4271 C C . TRP A 1 566 ? 14.288 -24.493 -14.879 1.00 94.31 566 TRP A C 1
ATOM 4273 O O . TRP A 1 566 ? 14.646 -24.226 -13.733 1.00 94.31 566 TRP A O 1
ATOM 4283 N N . ALA A 1 567 ? 13.106 -25.062 -15.129 1.00 93.44 567 ALA A N 1
ATOM 4284 C CA . ALA A 1 567 ? 12.149 -25.377 -14.074 1.00 93.44 567 ALA A CA 1
ATOM 4285 C C . ALA A 1 567 ? 12.727 -26.372 -13.063 1.00 93.44 567 ALA A C 1
ATOM 4287 O O . ALA A 1 567 ? 12.514 -26.232 -11.858 1.00 93.44 567 ALA A O 1
ATOM 4288 N N . THR A 1 568 ? 13.467 -27.371 -13.542 1.00 93.31 568 THR A N 1
ATOM 4289 C CA . THR A 1 568 ? 14.122 -28.369 -12.690 1.00 93.31 568 THR A CA 1
ATOM 4290 C C . THR A 1 568 ? 15.223 -27.736 -11.839 1.00 93.31 568 THR A C 1
ATOM 4292 O O . THR A 1 568 ? 15.232 -27.933 -10.619 1.00 93.31 568 THR A O 1
ATOM 4295 N N . ASP A 1 569 ? 16.075 -26.907 -12.439 1.00 93.38 569 ASP A N 1
ATOM 4296 C CA . ASP A 1 569 ? 17.155 -26.207 -11.737 1.00 93.38 569 ASP A CA 1
ATOM 4297 C C . ASP A 1 569 ? 16.614 -25.195 -10.724 1.00 93.38 569 ASP A C 1
ATOM 4299 O O . ASP A 1 569 ? 17.075 -25.142 -9.583 1.00 93.38 569 ASP A O 1
ATOM 4303 N N . TRP A 1 570 ? 15.573 -24.443 -11.087 1.00 92.00 570 TRP A N 1
ATOM 4304 C CA . TRP A 1 570 ? 14.901 -23.519 -10.178 1.00 92.00 570 TRP A CA 1
ATOM 4305 C C . TRP A 1 570 ? 14.282 -24.256 -8.983 1.00 92.00 570 TRP A C 1
ATOM 4307 O O . TRP A 1 570 ? 14.363 -23.791 -7.843 1.00 92.00 570 TRP A O 1
ATOM 4317 N N . MET A 1 571 ? 13.689 -25.434 -9.204 1.00 89.88 571 MET A N 1
ATOM 4318 C CA . MET A 1 571 ? 13.129 -26.258 -8.126 1.00 89.88 571 MET A CA 1
ATOM 4319 C C . MET A 1 571 ? 14.203 -26.781 -7.165 1.00 89.88 571 MET A C 1
ATOM 4321 O O . MET A 1 571 ? 13.950 -26.828 -5.954 1.00 89.88 571 MET A O 1
ATOM 4325 N N . ALA A 1 572 ? 15.382 -27.134 -7.682 1.00 90.75 572 ALA A N 1
ATOM 4326 C CA . ALA A 1 572 ? 16.533 -27.527 -6.875 1.00 90.75 572 ALA A CA 1
ATOM 4327 C C . ALA A 1 572 ? 17.112 -26.327 -6.105 1.00 90.75 572 ALA A C 1
ATOM 4329 O O . ALA A 1 572 ? 17.249 -26.377 -4.884 1.00 90.75 572 ALA A O 1
ATOM 4330 N N . ALA A 1 573 ? 17.358 -25.205 -6.786 1.00 89.06 573 ALA A N 1
ATOM 4331 C CA . ALA A 1 573 ? 17.912 -23.991 -6.185 1.00 89.06 573 ALA A CA 1
ATOM 4332 C C . ALA A 1 573 ? 16.975 -23.351 -5.142 1.00 89.06 573 ALA A C 1
ATOM 4334 O O . ALA A 1 573 ? 17.430 -22.728 -4.184 1.00 89.06 573 ALA A O 1
ATOM 4335 N N . SER A 1 574 ? 15.658 -23.513 -5.297 1.00 86.50 574 SER A N 1
ATOM 4336 C CA . SER A 1 574 ? 14.662 -22.987 -4.357 1.00 86.50 574 SER A CA 1
ATOM 4337 C C . SER A 1 574 ? 14.420 -23.881 -3.137 1.00 86.50 574 SER A C 1
ATOM 4339 O O . SER A 1 574 ? 13.660 -23.479 -2.255 1.00 86.50 574 SER A O 1
ATOM 4341 N N . GLU A 1 575 ? 15.038 -25.065 -3.043 1.00 87.75 575 GLU A N 1
ATOM 4342 C CA . GLU A 1 575 ? 14.757 -26.033 -1.976 1.00 87.75 575 GLU A CA 1
ATOM 4343 C C . GLU A 1 575 ? 14.945 -25.442 -0.574 1.00 87.75 575 GLU A C 1
ATOM 4345 O O . GLU A 1 575 ? 14.033 -25.527 0.248 1.00 87.75 575 GLU A O 1
ATOM 4350 N N . GLU A 1 576 ? 16.066 -24.766 -0.318 1.00 87.50 576 GLU A N 1
ATOM 4351 C CA . GLU A 1 576 ? 16.334 -24.144 0.983 1.00 87.50 576 GLU A CA 1
ATOM 4352 C C . GLU A 1 576 ? 15.292 -23.063 1.324 1.00 87.50 576 GLU A C 1
ATOM 4354 O O . GLU A 1 576 ? 14.810 -22.973 2.454 1.00 87.50 576 GLU A O 1
ATOM 4359 N N . SER A 1 577 ? 14.885 -22.259 0.336 1.00 83.94 577 SER A N 1
ATOM 4360 C CA . SER A 1 577 ? 13.853 -21.231 0.524 1.00 83.94 577 SER A CA 1
ATOM 4361 C C . SER A 1 577 ? 12.484 -21.848 0.821 1.00 83.94 577 SER A C 1
ATOM 4363 O O . SER A 1 577 ? 11.762 -21.349 1.686 1.00 83.94 577 SER A O 1
ATOM 4365 N N . ARG A 1 578 ? 12.140 -22.960 0.157 1.00 86.94 578 ARG A N 1
ATOM 4366 C CA . ARG A 1 578 ? 10.906 -23.720 0.411 1.00 86.94 578 ARG A CA 1
ATOM 4367 C C . ARG A 1 578 ? 10.925 -24.386 1.787 1.00 86.94 578 ARG A C 1
ATOM 4369 O O . ARG A 1 578 ? 9.911 -24.354 2.481 1.00 86.94 578 ARG A O 1
ATOM 4376 N N . GLN A 1 579 ? 12.067 -24.925 2.218 1.00 87.44 579 GLN A N 1
ATOM 4377 C CA . GLN A 1 579 ? 12.244 -25.468 3.570 1.00 87.44 579 GLN A CA 1
ATOM 4378 C C . GLN A 1 579 ? 12.078 -24.372 4.630 1.00 87.44 579 GLN A C 1
ATOM 4380 O O . GLN A 1 579 ? 11.285 -24.541 5.554 1.00 87.44 579 GLN A O 1
ATOM 4385 N N . LYS A 1 580 ? 12.719 -23.210 4.450 1.00 87.94 580 LYS A N 1
ATOM 4386 C CA . LYS A 1 580 ? 12.542 -22.039 5.327 1.00 87.94 580 LYS A CA 1
ATOM 4387 C C . LYS A 1 580 ? 11.088 -21.573 5.388 1.00 87.94 580 LYS A C 1
ATOM 4389 O O . LYS A 1 580 ? 10.598 -21.225 6.461 1.00 87.94 580 LYS A O 1
ATOM 4394 N N . GLU A 1 581 ? 10.376 -21.565 4.264 1.00 85.69 581 GLU A N 1
ATOM 4395 C CA . GLU A 1 581 ? 8.949 -21.233 4.239 1.00 85.69 581 GLU A CA 1
ATOM 4396 C C . GLU A 1 581 ? 8.109 -22.288 4.976 1.00 85.69 581 GLU A C 1
ATOM 4398 O O . GLU A 1 581 ? 7.261 -21.930 5.791 1.00 85.69 581 GLU A O 1
ATOM 4403 N N . ALA A 1 582 ? 8.379 -23.582 4.786 1.00 86.75 582 ALA A N 1
ATOM 4404 C CA . ALA A 1 582 ? 7.716 -24.653 5.532 1.00 86.75 582 ALA A CA 1
ATOM 4405 C C . ALA A 1 582 ? 7.978 -24.547 7.048 1.00 86.75 582 ALA A C 1
ATOM 4407 O O . ALA A 1 582 ? 7.053 -24.679 7.854 1.00 86.75 582 ALA A O 1
ATOM 4408 N N . GLU A 1 583 ? 9.209 -24.227 7.451 1.00 90.75 583 GLU A N 1
ATOM 4409 C CA . GLU A 1 583 ? 9.571 -23.955 8.843 1.00 90.75 583 GLU A CA 1
ATOM 4410 C C . GLU A 1 583 ? 8.834 -22.735 9.400 1.00 90.75 583 GLU A C 1
ATOM 4412 O O . GLU A 1 583 ? 8.328 -22.796 10.523 1.00 90.75 583 GLU A O 1
ATOM 4417 N N . ARG A 1 584 ? 8.710 -21.651 8.620 1.00 89.06 584 ARG A N 1
ATOM 4418 C CA . ARG A 1 584 ? 7.919 -20.463 8.985 1.00 89.06 584 ARG A CA 1
ATOM 4419 C C . ARG A 1 584 ? 6.440 -20.790 9.131 1.00 89.06 584 ARG A C 1
ATOM 4421 O O . ARG A 1 584 ? 5.823 -20.355 10.104 1.00 89.06 584 ARG A O 1
ATOM 4428 N N . ARG A 1 585 ? 5.865 -21.586 8.226 1.00 90.50 585 ARG A N 1
ATOM 4429 C CA . ARG A 1 585 ? 4.476 -22.061 8.334 1.00 90.50 585 ARG A CA 1
ATOM 4430 C C . ARG A 1 585 ? 4.285 -22.887 9.600 1.00 90.50 585 ARG A C 1
ATOM 4432 O O . ARG A 1 585 ? 3.380 -22.592 10.381 1.00 90.50 585 ARG A O 1
ATOM 4439 N N . ALA A 1 586 ? 5.186 -23.830 9.871 1.00 91.25 586 ALA A N 1
ATOM 4440 C CA . ALA A 1 586 ? 5.173 -24.621 11.099 1.00 91.25 586 ALA A CA 1
ATOM 4441 C C . ALA A 1 586 ? 5.350 -23.749 12.355 1.00 91.25 586 ALA A C 1
ATOM 4443 O O . ALA A 1 586 ? 4.677 -23.965 13.364 1.00 91.25 586 ALA A O 1
ATOM 4444 N N . GLN A 1 587 ? 6.207 -22.727 12.298 1.00 89.75 587 GLN A N 1
ATOM 4445 C CA . GLN A 1 587 ? 6.373 -21.761 13.380 1.00 89.75 587 GLN A CA 1
ATOM 4446 C C . GLN A 1 587 ? 5.092 -20.957 13.608 1.00 89.75 587 GLN A C 1
ATOM 4448 O O . GLN A 1 587 ? 4.663 -20.826 14.749 1.00 89.75 587 GLN A O 1
ATOM 4453 N N . SER A 1 588 ? 4.416 -20.520 12.544 1.00 89.25 588 SER A N 1
ATOM 4454 C CA . SER A 1 588 ? 3.146 -19.794 12.650 1.00 89.25 588 SER A CA 1
ATOM 4455 C C . SER A 1 588 ? 2.049 -20.621 13.334 1.00 89.25 588 SER A C 1
ATOM 4457 O O . SER A 1 588 ? 1.226 -20.066 14.067 1.00 89.25 588 SER A O 1
ATOM 4459 N N . VAL A 1 589 ? 2.066 -21.949 13.155 1.00 93.94 589 VAL A N 1
ATOM 4460 C CA . VAL A 1 589 ? 1.198 -22.879 13.892 1.00 93.94 589 VAL A CA 1
ATOM 4461 C C . VAL A 1 589 ? 1.593 -22.905 15.366 1.00 93.94 589 VAL A C 1
ATOM 4463 O O . VAL A 1 589 ? 0.732 -22.699 16.218 1.00 93.94 589 VAL A O 1
ATOM 4466 N N . ARG A 1 590 ? 2.883 -23.073 15.689 1.00 93.38 590 ARG A N 1
ATOM 4467 C CA . ARG A 1 590 ? 3.375 -23.059 17.083 1.00 93.38 590 ARG A CA 1
ATOM 4468 C C . ARG A 1 590 ? 3.046 -21.750 17.809 1.00 93.38 590 ARG A C 1
ATOM 4470 O O . ARG A 1 590 ? 2.693 -21.774 18.991 1.00 93.38 590 ARG A O 1
ATOM 4477 N N . ASP A 1 591 ? 3.126 -20.623 17.110 1.00 87.25 591 ASP A N 1
ATOM 4478 C CA . ASP A 1 591 ? 2.781 -19.303 17.639 1.00 87.25 591 ASP A CA 1
ATOM 4479 C C . ASP A 1 591 ? 1.273 -19.170 17.866 1.00 87.25 591 ASP A C 1
ATOM 4481 O O . ASP A 1 591 ? 0.849 -18.670 18.910 1.00 87.25 591 ASP A O 1
ATOM 4485 N N . ALA A 1 592 ? 0.448 -19.679 16.945 1.00 89.38 592 ALA A N 1
ATOM 4486 C CA . ALA A 1 592 ? -1.000 -19.734 17.128 1.00 89.38 592 ALA A CA 1
ATOM 4487 C C . ALA A 1 592 ? -1.400 -20.648 18.303 1.00 89.38 592 ALA A C 1
ATOM 4489 O O . ALA A 1 592 ? -2.271 -20.282 19.091 1.00 89.38 592 ALA A O 1
ATOM 4490 N N . GLU A 1 593 ? -0.724 -21.785 18.490 1.00 95.19 593 GLU A N 1
ATOM 4491 C CA . GLU A 1 593 ? -0.927 -22.660 19.651 1.00 95.19 593 GLU A CA 1
ATOM 4492 C C . GLU A 1 593 ? -0.528 -21.977 20.961 1.00 95.19 593 GLU A C 1
ATOM 4494 O O . GLU A 1 593 ? -1.206 -22.129 21.978 1.00 95.19 593 GLU A O 1
ATOM 4499 N N . ARG A 1 594 ? 0.565 -21.205 20.961 1.00 92.81 594 ARG A N 1
ATOM 4500 C CA . ARG A 1 594 ? 0.962 -20.400 22.123 1.00 92.81 594 ARG A CA 1
ATOM 4501 C C . ARG A 1 594 ? -0.095 -19.344 22.438 1.00 92.81 594 ARG A C 1
ATOM 4503 O O . ARG A 1 594 ? -0.510 -19.254 23.590 1.00 92.81 594 ARG A O 1
ATOM 4510 N N . ALA A 1 595 ? -0.561 -18.613 21.427 1.00 88.56 595 ALA A N 1
ATOM 4511 C CA . ALA A 1 595 ? -1.608 -17.610 21.585 1.00 88.56 595 ALA A CA 1
ATOM 4512 C C . ALA A 1 595 ? -2.909 -18.217 22.138 1.00 88.56 595 ALA A C 1
ATOM 4514 O O . ALA A 1 595 ? -3.535 -17.617 23.011 1.00 88.56 595 ALA A O 1
ATOM 4515 N N . LEU A 1 596 ? -3.280 -19.423 21.691 1.00 95.81 596 LEU A N 1
ATOM 4516 C CA . LEU A 1 596 ? -4.413 -20.164 22.244 1.00 95.81 596 LEU A CA 1
ATOM 4517 C C . LEU A 1 596 ? -4.199 -20.493 23.727 1.00 95.81 596 LEU A C 1
ATOM 4519 O O . LEU A 1 596 ? -5.036 -20.125 24.548 1.00 95.81 596 LEU A O 1
ATOM 4523 N N . ARG A 1 597 ? -3.050 -21.077 24.095 1.00 96.50 597 ARG A N 1
ATOM 4524 C CA . ARG A 1 597 ? -2.724 -21.379 25.504 1.00 96.50 597 ARG A CA 1
ATOM 4525 C C . ARG A 1 597 ? -2.753 -20.135 26.394 1.00 96.50 597 ARG A C 1
ATOM 4527 O O . ARG A 1 597 ? -3.168 -20.199 27.551 1.00 96.50 597 ARG A O 1
ATOM 4534 N N . ASP A 1 598 ? -2.298 -18.995 25.888 1.00 90.19 598 ASP A N 1
ATOM 4535 C CA . ASP A 1 598 ? -2.301 -17.737 26.641 1.00 90.19 598 ASP A CA 1
ATOM 4536 C C . ASP A 1 598 ? -3.715 -17.152 26.781 1.00 90.19 598 ASP A C 1
ATOM 4538 O O . ASP A 1 598 ? -4.078 -16.658 27.857 1.00 90.19 598 ASP A O 1
ATOM 4542 N N . ALA A 1 599 ? -4.551 -17.280 25.747 1.00 90.94 599 ALA A N 1
ATOM 4543 C CA . ALA A 1 599 ? -5.969 -16.936 25.814 1.00 90.94 599 ALA A CA 1
ATOM 4544 C C . ALA A 1 599 ? -6.723 -17.833 26.814 1.00 90.94 599 ALA A C 1
ATOM 4546 O O . ALA A 1 599 ? -7.471 -17.322 27.651 1.00 90.94 599 ALA A O 1
ATOM 4547 N N . GLU A 1 600 ? -6.474 -19.145 26.802 1.00 96.44 600 GLU A N 1
ATOM 4548 C CA . GLU A 1 600 ? -7.044 -20.109 27.753 1.00 96.44 600 GLU A CA 1
ATOM 4549 C C . GLU A 1 600 ? -6.622 -19.799 29.190 1.00 96.44 600 GLU A C 1
ATOM 4551 O O . GLU A 1 600 ? -7.466 -19.745 30.086 1.00 96.44 600 GLU A O 1
ATOM 4556 N N . ARG A 1 601 ? -5.336 -19.498 29.421 1.00 96.06 601 ARG A N 1
ATOM 4557 C CA . ARG A 1 601 ? -4.843 -19.060 30.737 1.00 96.06 601 ARG A CA 1
ATOM 4558 C C . ARG A 1 601 ? -5.512 -17.771 31.202 1.00 96.06 601 ARG A C 1
ATOM 4560 O O . ARG A 1 601 ? -5.830 -17.636 32.384 1.00 96.06 601 ARG A O 1
ATOM 4567 N N . THR A 1 602 ? -5.737 -16.827 30.293 1.00 92.44 602 THR A N 1
ATOM 4568 C CA . THR A 1 602 ? -6.432 -15.568 30.597 1.00 92.44 602 THR A CA 1
ATOM 4569 C C . THR A 1 602 ? -7.893 -15.818 30.963 1.00 92.44 602 THR A C 1
ATOM 4571 O O . THR A 1 602 ? -8.377 -15.260 31.950 1.00 92.44 602 THR A O 1
ATOM 4574 N N . LYS A 1 603 ? -8.579 -16.698 30.225 1.00 96.44 603 LYS A N 1
ATOM 4575 C CA . LYS A 1 603 ? -9.947 -17.129 30.530 1.00 96.44 603 LYS A CA 1
ATOM 4576 C C . LYS A 1 603 ? -10.021 -17.811 31.895 1.00 96.44 603 LYS A C 1
ATOM 4578 O O . LYS A 1 603 ? -10.813 -17.371 32.720 1.00 96.44 603 LYS A O 1
ATOM 4583 N N . ALA A 1 604 ? -9.143 -18.774 32.171 1.00 95.69 604 ALA A N 1
ATOM 4584 C CA . ALA A 1 604 ? -9.096 -19.468 33.457 1.00 95.69 604 ALA A CA 1
ATOM 4585 C C . ALA A 1 604 ? -8.881 -18.490 34.626 1.00 95.69 604 ALA A C 1
ATOM 4587 O O . ALA A 1 604 ? -9.598 -18.540 35.621 1.00 95.69 604 ALA A O 1
ATOM 4588 N N . ARG A 1 605 ? -7.956 -17.526 34.486 1.00 94.75 605 ARG A N 1
ATOM 4589 C CA . ARG A 1 605 ? -7.755 -16.460 35.488 1.00 94.75 605 ARG A CA 1
ATOM 4590 C C . ARG A 1 605 ? -9.006 -15.606 35.689 1.00 94.75 605 ARG A C 1
ATOM 4592 O O . ARG A 1 605 ? -9.326 -15.270 36.828 1.00 94.75 605 ARG A O 1
ATOM 4599 N N . ALA A 1 606 ? -9.699 -15.245 34.608 1.00 92.62 606 ALA A N 1
ATOM 4600 C CA . ALA A 1 606 ? -10.941 -14.480 34.684 1.00 92.62 606 ALA A CA 1
ATOM 4601 C C . ALA A 1 606 ? -12.065 -15.281 35.364 1.00 92.62 606 ALA A C 1
ATOM 4603 O O . ALA A 1 606 ? -12.789 -14.717 36.182 1.00 92.62 606 ALA A O 1
ATOM 4604 N N . GLU A 1 607 ? -12.186 -16.578 35.074 1.00 95.19 607 GLU A N 1
ATOM 4605 C CA . GLU A 1 607 ? -13.153 -17.488 35.703 1.00 95.19 607 GLU A CA 1
ATOM 4606 C C . GLU A 1 607 ? -12.872 -17.651 37.198 1.00 95.19 607 GLU A C 1
ATOM 4608 O O . GLU A 1 607 ? -13.771 -17.430 38.006 1.00 95.19 607 GLU A O 1
ATOM 4613 N N . THR A 1 608 ? -11.618 -17.905 37.590 1.00 95.00 608 THR A N 1
ATOM 4614 C CA . THR A 1 608 ? -11.221 -17.964 39.008 1.00 95.00 608 THR A CA 1
ATOM 4615 C C . THR A 1 608 ? -11.489 -16.637 39.727 1.00 95.00 608 THR A C 1
ATOM 4617 O O . THR A 1 608 ? -11.954 -16.617 40.868 1.00 95.00 608 THR A O 1
ATOM 4620 N N . ALA A 1 609 ? -11.207 -15.501 39.080 1.00 92.50 609 ALA A N 1
ATOM 4621 C CA . ALA A 1 609 ? -11.487 -14.186 39.654 1.00 92.50 609 ALA A CA 1
ATOM 4622 C C . ALA A 1 609 ? -12.995 -13.939 39.815 1.00 92.50 609 ALA A C 1
ATOM 4624 O O . ALA A 1 609 ? -13.412 -13.370 40.826 1.00 92.50 609 ALA A O 1
ATOM 4625 N N . LEU A 1 610 ? -13.808 -14.373 38.848 1.00 93.25 610 LEU A N 1
ATOM 4626 C CA . LEU A 1 610 ? -15.263 -14.309 38.936 1.00 93.25 610 LEU A CA 1
ATOM 4627 C C . LEU A 1 610 ? -15.766 -15.184 40.086 1.00 93.25 610 LEU A C 1
ATOM 4629 O O . LEU A 1 610 ? -16.501 -14.684 40.933 1.00 93.25 610 LEU A O 1
ATOM 4633 N N . GLU A 1 611 ? -15.332 -16.438 40.166 1.00 93.94 611 GLU A N 1
ATOM 4634 C CA . GLU A 1 611 ? -15.711 -17.379 41.225 1.00 93.94 611 GLU A CA 1
ATOM 4635 C C . GLU A 1 611 ? -15.382 -16.822 42.618 1.00 93.94 611 GLU A C 1
ATOM 4637 O O . GLU A 1 611 ? -16.251 -16.752 43.485 1.00 93.94 611 GLU A O 1
ATOM 4642 N N . LYS A 1 612 ? -14.161 -16.304 42.811 1.00 93.81 612 LYS A N 1
ATOM 4643 C CA . LYS A 1 612 ? -13.723 -15.720 44.088 1.00 93.81 612 LYS A CA 1
ATOM 4644 C C . LYS A 1 612 ? -14.513 -14.468 44.487 1.00 93.81 612 LYS A C 1
ATOM 4646 O O . LYS A 1 612 ? -14.705 -14.217 45.678 1.00 93.81 612 LYS A O 1
ATOM 4651 N N . ASN A 1 613 ? -14.931 -13.656 43.516 1.00 91.94 613 ASN A N 1
ATOM 4652 C CA . ASN A 1 613 ? -15.621 -12.391 43.777 1.00 91.94 613 ASN A CA 1
ATOM 4653 C C . ASN A 1 613 ? -17.147 -12.531 43.830 1.00 91.94 613 ASN A C 1
ATOM 4655 O O . ASN A 1 613 ? -17.790 -11.690 44.457 1.00 91.94 613 ASN A O 1
ATOM 4659 N N . THR A 1 614 ? -17.722 -13.572 43.223 1.00 93.50 614 THR A N 1
ATOM 4660 C CA . THR A 1 614 ? -19.179 -13.771 43.132 1.00 93.50 614 THR A CA 1
ATOM 4661 C C . THR A 1 614 ? -19.858 -13.747 44.505 1.00 93.50 614 THR A C 1
ATOM 4663 O O . THR A 1 614 ? -20.763 -12.934 44.662 1.00 93.50 614 THR A O 1
ATOM 4666 N N . PRO A 1 615 ? -19.383 -14.460 45.551 1.00 94.44 615 PRO A N 1
ATOM 4667 C CA . PRO A 1 615 ? -20.020 -14.409 46.869 1.00 94.44 615 PRO A CA 1
ATOM 4668 C C . PRO A 1 615 ? -20.083 -12.996 47.466 1.00 94.44 615 PRO A C 1
ATOM 4670 O O . PRO A 1 615 ? -21.105 -12.601 48.022 1.00 94.44 615 PRO A O 1
ATOM 4673 N N . LYS A 1 616 ? -19.004 -12.213 47.312 1.00 93.38 616 LYS A N 1
ATOM 4674 C CA . LYS A 1 616 ? -18.934 -10.826 47.800 1.00 93.38 616 LYS A CA 1
ATOM 4675 C C . LYS A 1 616 ? -19.856 -9.898 47.013 1.00 93.38 616 LYS A C 1
ATOM 4677 O O . LYS A 1 616 ? -20.470 -9.005 47.588 1.00 93.38 616 LYS A O 1
ATOM 4682 N N . LEU A 1 617 ? -19.933 -10.090 45.698 1.00 91.25 617 LEU A N 1
ATOM 4683 C CA . LEU A 1 617 ? -20.815 -9.317 44.826 1.00 91.25 617 LEU A CA 1
ATOM 4684 C C . LEU A 1 617 ? -22.286 -9.654 45.095 1.00 91.25 617 LEU A C 1
ATOM 4686 O O . LEU A 1 617 ? -23.092 -8.739 45.211 1.00 91.25 617 LEU A O 1
ATOM 4690 N N . ASP A 1 618 ? -22.621 -10.928 45.291 1.00 92.56 618 ASP A N 1
ATOM 4691 C CA . ASP A 1 618 ? -23.973 -11.375 45.639 1.00 92.56 618 ASP A CA 1
ATOM 4692 C C . ASP A 1 618 ? -24.398 -10.894 47.029 1.00 92.56 618 ASP A C 1
ATOM 4694 O O . ASP A 1 618 ? -25.561 -10.566 47.249 1.00 92.56 618 ASP A O 1
ATOM 4698 N N . GLU A 1 619 ? -23.473 -10.828 47.989 1.00 93.62 619 GLU A N 1
ATOM 4699 C CA . GLU A 1 619 ? -23.723 -10.197 49.287 1.00 93.62 619 GLU A CA 1
ATOM 4700 C C . GLU A 1 619 ? -23.966 -8.688 49.142 1.00 93.62 619 GLU A C 1
ATOM 4702 O O . GLU A 1 619 ? -24.944 -8.177 49.687 1.00 93.62 619 GLU A O 1
ATOM 4707 N N . LYS A 1 620 ? -23.146 -7.985 48.345 1.00 93.31 620 LYS A N 1
ATOM 4708 C CA . LYS A 1 620 ? -23.338 -6.558 48.033 1.00 93.31 620 LYS A CA 1
ATOM 4709 C C . LYS A 1 620 ? -24.697 -6.306 47.369 1.00 93.31 620 LYS A C 1
ATOM 4711 O O . LYS A 1 620 ? -25.376 -5.348 47.734 1.00 93.31 620 LYS A O 1
ATOM 4716 N N . ILE A 1 621 ? -25.103 -7.167 46.434 1.00 93.12 621 ILE A N 1
ATOM 4717 C CA . ILE A 1 621 ? -26.413 -7.108 45.771 1.00 93.12 621 ILE A CA 1
ATOM 4718 C C . ILE A 1 621 ? -27.526 -7.340 46.790 1.00 93.12 621 ILE A C 1
ATOM 4720 O O . ILE A 1 621 ? -28.400 -6.488 46.909 1.00 93.12 621 ILE A O 1
ATOM 4724 N N . ARG A 1 622 ? -27.469 -8.421 47.579 1.00 93.94 622 ARG A N 1
ATOM 4725 C CA . ARG A 1 622 ? -28.485 -8.714 48.605 1.00 93.94 622 ARG A CA 1
ATOM 4726 C C . ARG A 1 622 ? -28.632 -7.580 49.616 1.00 93.94 622 ARG A C 1
ATOM 4728 O O . ARG A 1 622 ? -29.753 -7.208 49.940 1.00 93.94 622 ARG A O 1
ATOM 4735 N N . ALA A 1 623 ? -27.525 -7.006 50.086 1.00 93.12 623 ALA A N 1
ATOM 4736 C CA . ALA A 1 623 ? -27.551 -5.879 51.014 1.00 93.12 623 ALA A CA 1
ATOM 4737 C C . ALA A 1 623 ? -28.181 -4.626 50.381 1.00 93.12 623 ALA A C 1
ATOM 4739 O O . ALA A 1 623 ? -28.994 -3.955 51.017 1.00 93.12 623 ALA A O 1
ATOM 4740 N N . ALA A 1 624 ? -27.842 -4.321 49.125 1.00 93.19 624 ALA A N 1
ATOM 4741 C CA . ALA A 1 624 ? -28.418 -3.187 48.406 1.00 93.19 624 ALA A CA 1
ATOM 4742 C C . ALA A 1 624 ? -29.912 -3.387 48.092 1.00 93.19 624 ALA A C 1
ATOM 4744 O O . ALA A 1 624 ? -30.691 -2.444 48.206 1.00 93.19 624 ALA A O 1
ATOM 4745 N N . GLU A 1 625 ? -30.327 -4.607 47.744 1.00 93.62 625 GLU A N 1
ATOM 4746 C CA . GLU A 1 625 ? -31.729 -4.959 47.494 1.00 93.62 625 GLU A CA 1
ATOM 4747 C C . GLU A 1 625 ? -32.568 -4.944 48.773 1.00 93.62 625 GLU A C 1
ATOM 4749 O O . GLU A 1 625 ? -33.685 -4.431 48.758 1.00 93.62 625 GLU A O 1
ATOM 4754 N N . ALA A 1 626 ? -32.022 -5.425 49.893 1.00 93.44 626 ALA A N 1
ATOM 4755 C CA . ALA A 1 626 ? -32.676 -5.327 51.195 1.00 93.44 626 ALA A CA 1
ATOM 4756 C C . ALA A 1 626 ? -32.871 -3.861 51.616 1.00 93.44 626 ALA A C 1
ATOM 4758 O O . ALA A 1 626 ? -33.968 -3.482 52.022 1.00 93.44 626 ALA A O 1
ATOM 4759 N N . ALA A 1 627 ? -31.847 -3.017 51.443 1.00 92.06 627 ALA A N 1
ATOM 4760 C CA . ALA A 1 627 ? -31.943 -1.584 51.724 1.00 92.06 627 ALA A CA 1
ATOM 4761 C C . ALA A 1 627 ? -32.963 -0.874 50.817 1.00 92.06 627 ALA A C 1
ATOM 4763 O O . ALA A 1 627 ? -33.670 0.027 51.268 1.00 92.06 627 ALA A O 1
ATOM 4764 N N . LEU A 1 628 ? -33.066 -1.283 49.547 1.00 95.12 628 LEU A N 1
ATOM 4765 C CA . LEU A 1 628 ? -34.096 -0.789 48.634 1.00 95.12 628 LEU A CA 1
ATOM 4766 C C . LEU A 1 628 ? -35.498 -1.215 49.086 1.00 95.12 628 LEU A C 1
ATOM 4768 O O . LEU A 1 628 ? -36.396 -0.381 49.104 1.00 95.12 628 LEU A O 1
ATOM 4772 N N . ALA A 1 629 ? -35.689 -2.475 49.481 1.00 93.00 629 ALA A N 1
ATOM 4773 C CA . ALA A 1 629 ? -36.978 -2.970 49.964 1.00 93.00 629 ALA A CA 1
ATOM 4774 C C . ALA A 1 629 ? -37.426 -2.263 51.256 1.00 93.00 629 ALA A C 1
ATOM 4776 O O . ALA A 1 629 ? -38.597 -1.900 51.396 1.00 93.00 629 ALA A O 1
ATOM 4777 N N . GLU A 1 630 ? -36.495 -2.016 52.182 1.00 92.31 630 GLU A N 1
ATOM 4778 C CA . GLU A 1 630 ? -36.755 -1.251 53.404 1.00 92.31 630 GLU A CA 1
ATOM 4779 C C . GLU A 1 630 ? -37.124 0.203 53.081 1.00 92.31 630 GLU A C 1
ATOM 4781 O O . GLU A 1 630 ? -38.142 0.703 53.565 1.00 92.31 630 GLU A O 1
ATOM 4786 N N . ALA A 1 631 ? -36.349 0.864 52.213 1.00 91.25 631 ALA A N 1
ATOM 4787 C CA . ALA A 1 631 ? -36.629 2.232 51.791 1.00 91.25 631 ALA A CA 1
ATOM 4788 C C . ALA A 1 631 ? -37.986 2.341 51.078 1.00 91.25 631 ALA A C 1
ATOM 4790 O O . ALA A 1 631 ? -38.754 3.246 51.388 1.00 91.25 631 ALA A O 1
ATOM 4791 N N . HIS A 1 632 ? -38.316 1.386 50.205 1.00 93.31 632 HIS A N 1
ATOM 4792 C CA . HIS A 1 632 ? -39.609 1.317 49.527 1.00 93.31 632 HIS A CA 1
ATOM 4793 C C . HIS A 1 632 ? -40.767 1.151 50.519 1.00 93.31 632 HIS A C 1
ATOM 4795 O O . HIS A 1 632 ? -41.762 1.871 50.449 1.00 93.31 632 HIS A O 1
ATOM 4801 N N . THR A 1 633 ? -40.623 0.254 51.500 1.00 92.31 633 THR A N 1
ATOM 4802 C CA . THR A 1 633 ? -41.630 0.059 52.558 1.00 92.31 633 THR A CA 1
ATOM 4803 C C . THR A 1 633 ? -41.841 1.346 53.360 1.00 92.31 633 THR A C 1
ATOM 4805 O O . THR A 1 633 ? -42.979 1.748 53.606 1.00 92.31 633 THR A O 1
ATOM 4808 N N . ALA A 1 634 ? -40.753 2.034 53.719 1.00 89.38 634 ALA A N 1
ATOM 4809 C CA . ALA A 1 634 ? -40.811 3.307 54.430 1.00 89.38 634 ALA A CA 1
ATOM 4810 C C . ALA A 1 634 ? -41.473 4.414 53.591 1.00 89.38 634 ALA A C 1
ATOM 4812 O O . ALA A 1 634 ? -42.259 5.190 54.135 1.00 89.38 634 ALA A O 1
ATOM 4813 N N . THR A 1 635 ? -41.218 4.467 52.280 1.00 91.56 635 THR A N 1
ATOM 4814 C CA . THR A 1 635 ? -41.915 5.379 51.362 1.00 91.56 635 THR A CA 1
ATOM 4815 C C . THR A 1 635 ? -43.411 5.079 51.307 1.00 91.56 635 THR A C 1
ATOM 4817 O O . THR A 1 635 ? -44.219 6.000 51.401 1.00 91.56 635 THR A O 1
ATOM 4820 N N . VAL A 1 636 ? -43.810 3.806 51.199 1.00 89.62 636 VAL A N 1
ATOM 4821 C CA . VAL A 1 636 ? -45.228 3.402 51.158 1.00 89.62 636 VAL A CA 1
ATOM 4822 C C . VAL A 1 636 ? -45.962 3.822 52.433 1.00 89.62 636 VAL A C 1
ATOM 4824 O O . VAL A 1 636 ? -47.055 4.388 52.355 1.00 89.62 636 VAL A O 1
ATOM 4827 N N . GLU A 1 637 ? -45.368 3.597 53.605 1.00 87.38 637 GLU A N 1
ATOM 4828 C CA . GLU A 1 637 ? -45.959 4.018 54.881 1.00 87.38 637 GLU A CA 1
ATOM 4829 C C . GLU A 1 637 ? -45.978 5.547 55.036 1.00 87.38 637 GLU A C 1
ATOM 4831 O O . GLU A 1 637 ? -46.994 6.104 55.457 1.00 87.38 637 GLU A O 1
ATOM 4836 N N . ALA A 1 638 ? -44.922 6.251 54.616 1.00 85.00 638 ALA A N 1
ATOM 4837 C CA . ALA A 1 638 ? -44.894 7.715 54.613 1.00 85.00 638 ALA A CA 1
ATOM 4838 C C . ALA A 1 638 ? -45.964 8.313 53.682 1.00 85.00 638 ALA A C 1
ATOM 4840 O O . ALA A 1 638 ? -46.632 9.274 54.066 1.00 85.00 638 ALA A O 1
ATOM 4841 N N . ARG A 1 639 ? -46.206 7.710 52.506 1.00 86.44 639 ARG A N 1
ATOM 4842 C CA . ARG A 1 639 ? -47.295 8.106 51.593 1.00 86.44 639 ARG A CA 1
ATOM 4843 C C . ARG A 1 639 ? -48.667 7.911 52.229 1.00 86.44 639 ARG A C 1
ATOM 4845 O O . ARG A 1 639 ? -49.516 8.794 52.123 1.00 86.44 639 ARG A O 1
ATOM 4852 N N . LYS A 1 640 ? -48.892 6.784 52.917 1.00 86.38 640 LYS A N 1
ATOM 4853 C CA . LYS A 1 640 ? -50.146 6.539 53.655 1.00 86.38 640 LYS A CA 1
ATOM 4854 C C . LYS A 1 640 ? -50.361 7.570 54.762 1.00 86.38 640 LYS A C 1
ATOM 4856 O O . LYS A 1 640 ? -51.486 8.035 54.935 1.00 86.38 640 LYS A O 1
ATOM 4861 N N . LEU A 1 641 ? -49.307 7.914 55.504 1.00 81.12 641 LEU A N 1
ATOM 4862 C CA . LEU A 1 641 ? -49.380 8.868 56.609 1.00 81.12 641 LEU A CA 1
ATOM 4863 C C . LEU A 1 641 ? -49.657 10.290 56.105 1.00 81.12 641 LEU A C 1
ATOM 4865 O O . LEU A 1 641 ? -50.609 10.911 56.571 1.00 81.12 641 LEU A O 1
ATOM 4869 N N . ALA A 1 642 ? -48.905 10.750 55.100 1.00 78.88 642 ALA A N 1
ATOM 4870 C CA . ALA A 1 642 ? -49.092 12.060 54.475 1.00 78.88 642 ALA A CA 1
ATOM 4871 C C . ALA A 1 642 ? -50.508 12.215 53.889 1.00 78.88 642 ALA A C 1
ATOM 4873 O O . ALA A 1 642 ? -51.163 13.233 54.107 1.00 78.88 642 ALA A O 1
ATOM 4874 N N . LYS A 1 643 ? -51.036 11.157 53.250 1.00 79.50 643 LYS A N 1
ATOM 4875 C CA . LYS A 1 643 ? -52.413 11.117 52.725 1.00 79.50 643 LYS A CA 1
ATOM 4876 C C . LYS A 1 643 ? -53.486 11.168 53.823 1.00 79.50 643 LYS A C 1
ATOM 4878 O O . LYS A 1 643 ? -54.608 11.583 53.554 1.00 79.50 643 LYS A O 1
ATOM 4883 N N . LYS A 1 644 ? -53.170 10.736 55.049 1.00 75.50 644 LYS A N 1
ATOM 4884 C CA . LYS A 1 644 ? -54.107 10.695 56.184 1.00 75.50 644 LYS A CA 1
ATOM 4885 C C . LYS A 1 644 ? -54.080 11.969 57.038 1.00 75.50 644 LYS A C 1
ATOM 4887 O O . LYS A 1 644 ? -55.093 12.275 57.661 1.00 75.50 644 LYS A O 1
ATOM 4892 N N . SER A 1 645 ? -52.951 12.677 57.107 1.00 71.94 645 SER A N 1
ATOM 4893 C CA . SER A 1 645 ? -52.762 13.838 57.991 1.00 71.94 645 SER A CA 1
ATOM 4894 C C . SER A 1 645 ? -52.874 15.204 57.303 1.00 71.94 645 SER A C 1
ATOM 4896 O O . SER A 1 645 ? -53.157 16.179 57.996 1.00 71.94 645 SER A O 1
ATOM 4898 N N . GLY A 1 646 ? -52.655 15.302 55.982 1.00 62.03 646 GLY A N 1
ATOM 4899 C CA . GLY A 1 646 ? -52.718 16.577 55.242 1.00 62.03 646 GLY A CA 1
ATOM 4900 C C . GLY A 1 646 ? -51.681 17.613 55.704 1.00 62.03 646 GLY A C 1
ATOM 4901 O O . GLY A 1 646 ? -51.950 18.812 55.721 1.00 62.03 646 GLY A O 1
ATOM 4902 N N . SER A 1 647 ? -50.520 17.148 56.170 1.00 69.00 647 SER A N 1
ATOM 4903 C CA . SER A 1 647 ? -49.553 17.945 56.927 1.00 69.00 647 SER A CA 1
ATOM 4904 C C . SER A 1 647 ? -48.297 18.274 56.121 1.00 69.00 647 SER A C 1
ATOM 4906 O O . SER A 1 647 ? -47.575 17.375 55.690 1.00 69.00 647 SER A O 1
ATOM 4908 N N . LYS A 1 648 ? -47.936 19.565 56.052 1.00 63.12 648 LYS A N 1
ATOM 4909 C CA . LYS A 1 648 ? -46.651 20.016 55.477 1.00 63.12 648 LYS A CA 1
ATOM 4910 C C . LYS A 1 648 ? -45.424 19.384 56.145 1.00 63.12 648 LYS A C 1
ATOM 4912 O O . LYS A 1 648 ? -44.379 19.231 55.513 1.00 63.12 648 LYS A O 1
ATOM 4917 N N . VAL A 1 649 ? -45.523 19.025 57.429 1.00 62.94 649 VAL A N 1
ATOM 4918 C CA . VAL A 1 649 ? -44.444 18.321 58.145 1.00 62.94 649 VAL A CA 1
ATOM 4919 C C . VAL A 1 649 ? -44.301 16.884 57.624 1.00 62.94 649 VAL A C 1
ATOM 4921 O O . VAL A 1 649 ? -43.176 16.400 57.487 1.00 62.94 649 VAL A O 1
ATOM 4924 N N . ASP A 1 650 ? -45.411 16.240 57.252 1.00 71.56 650 ASP A N 1
ATOM 4925 C CA . ASP A 1 650 ? -45.438 14.868 56.733 1.00 71.56 650 ASP A CA 1
ATOM 4926 C C . ASP A 1 650 ? -45.081 14.795 55.235 1.00 71.56 650 ASP A C 1
ATOM 4928 O O . ASP A 1 650 ? -44.431 13.839 54.815 1.00 71.56 650 ASP A O 1
ATOM 4932 N N . GLU A 1 651 ? -45.373 15.833 54.441 1.00 72.44 651 GLU A N 1
ATOM 4933 C CA . GLU A 1 651 ? -44.899 15.961 53.048 1.00 72.44 651 GLU A CA 1
ATOM 4934 C C . GLU A 1 651 ? -43.373 16.115 52.960 1.00 72.44 651 GLU A C 1
ATOM 4936 O O . GLU A 1 651 ? -42.706 15.448 52.164 1.00 72.44 651 GLU A O 1
ATOM 4941 N N . LYS A 1 652 ? -42.777 16.945 53.827 1.00 79.06 652 LYS A N 1
ATOM 4942 C CA . LYS A 1 652 ? -41.313 17.095 53.892 1.00 79.06 652 LYS A CA 1
ATOM 4943 C C . LYS A 1 652 ? -40.632 15.812 54.377 1.00 79.06 652 LYS A C 1
ATOM 4945 O O . LYS A 1 652 ? -39.512 15.505 53.958 1.00 79.06 652 LYS A O 1
ATOM 4950 N N . ALA A 1 653 ? -41.298 15.058 55.254 1.00 78.31 653 ALA A N 1
ATOM 4951 C CA . ALA A 1 653 ? -40.852 13.731 55.651 1.00 78.31 653 ALA A CA 1
ATOM 4952 C C . ALA A 1 653 ? -40.916 12.751 54.468 1.00 78.31 653 ALA A C 1
ATOM 4954 O O . ALA A 1 653 ? -39.911 12.085 54.224 1.00 78.31 653 ALA A O 1
ATOM 4955 N N . LEU A 1 654 ? -42.015 12.732 53.700 1.00 84.00 654 LEU A N 1
ATOM 4956 C CA . LEU A 1 654 ? -42.201 11.905 52.500 1.00 84.00 654 LEU A CA 1
ATOM 4957 C C . LEU A 1 654 ? -41.104 12.140 51.449 1.00 84.00 654 LEU A C 1
ATOM 4959 O O . LEU A 1 654 ? -40.422 11.187 51.071 1.00 84.00 654 LEU A O 1
ATOM 4963 N N . ALA A 1 655 ? -40.842 13.396 51.072 1.00 85.94 655 ALA A N 1
ATOM 4964 C CA . ALA A 1 655 ? -39.799 13.739 50.097 1.00 85.94 655 ALA A CA 1
ATOM 4965 C C . ALA A 1 655 ? -38.402 13.232 50.518 1.00 85.94 655 ALA A C 1
ATOM 4967 O O . ALA A 1 655 ? -37.588 12.803 49.695 1.00 85.94 655 ALA A O 1
ATOM 4968 N N . LYS A 1 656 ? -38.115 13.227 51.828 1.00 89.00 656 LYS A N 1
ATOM 4969 C CA . LYS A 1 656 ? -36.860 12.695 52.376 1.00 89.00 656 LYS A CA 1
ATOM 4970 C C . LYS A 1 656 ? -36.775 11.167 52.275 1.00 89.00 656 LYS A C 1
ATOM 4972 O O . LYS A 1 656 ? -35.669 10.648 52.105 1.00 89.00 656 LYS A O 1
ATOM 4977 N N . VAL A 1 657 ? -37.891 10.444 52.406 1.00 88.75 657 VAL A N 1
ATOM 4978 C CA . VAL A 1 657 ? -37.916 8.975 52.259 1.00 88.75 657 VAL 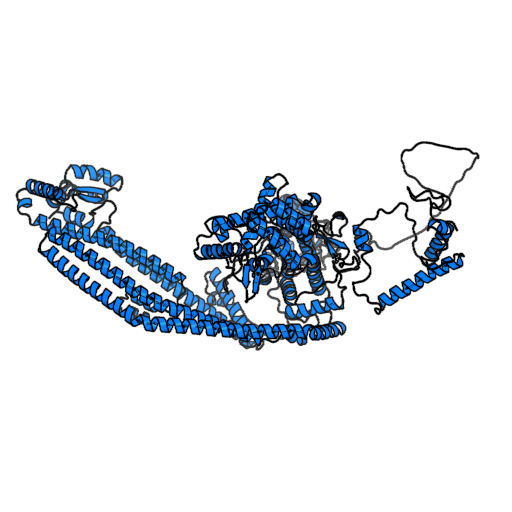A CA 1
ATOM 4979 C C . VAL A 1 657 ? -37.840 8.568 50.786 1.00 88.75 657 VAL A C 1
ATOM 4981 O O . VAL A 1 657 ? -37.055 7.685 50.454 1.00 88.75 657 VAL A O 1
ATOM 4984 N N . GLU A 1 658 ? -38.515 9.295 49.892 1.00 88.38 658 GLU A N 1
ATOM 4985 C CA . GLU A 1 658 ? -38.445 9.078 48.437 1.00 88.38 658 GLU A CA 1
ATOM 4986 C C . GLU A 1 658 ? -37.026 9.297 47.887 1.00 88.38 658 GLU A C 1
ATOM 4988 O O . GLU A 1 658 ? -36.512 8.485 47.113 1.00 88.38 658 GLU A O 1
ATOM 4993 N N . ALA A 1 659 ? -36.322 10.335 48.353 1.00 90.31 659 ALA A N 1
ATOM 4994 C CA . ALA A 1 659 ? -34.916 10.547 48.001 1.00 90.31 659 ALA A CA 1
ATOM 4995 C C . ALA A 1 659 ? -34.006 9.394 48.478 1.00 90.31 659 ALA A C 1
ATOM 4997 O O . ALA A 1 659 ? -33.057 9.016 47.783 1.00 90.31 659 ALA A O 1
ATOM 4998 N N . ARG A 1 660 ? -34.293 8.810 49.652 1.00 90.62 660 ARG A N 1
ATOM 4999 C CA . ARG A 1 660 ? -33.568 7.636 50.171 1.00 90.62 660 ARG A CA 1
ATOM 5000 C C . ARG A 1 660 ? -33.849 6.381 49.349 1.00 90.62 660 ARG A C 1
ATOM 5002 O O . ARG A 1 660 ? -32.908 5.641 49.071 1.00 90.62 660 ARG A O 1
ATOM 5009 N N . GLU A 1 661 ? -35.092 6.163 48.935 1.00 91.88 661 GLU A N 1
ATOM 5010 C CA . GLU A 1 661 ? -35.470 5.055 48.052 1.00 91.88 661 GLU A CA 1
ATOM 5011 C C . GLU A 1 661 ? -34.776 5.159 46.692 1.00 91.88 661 GLU A C 1
ATOM 5013 O O . GLU A 1 661 ? -34.173 4.185 46.234 1.00 91.88 661 GLU A O 1
ATOM 5018 N N . LYS A 1 662 ? -34.753 6.353 46.086 1.00 92.00 662 LYS A N 1
ATOM 5019 C CA . LYS A 1 662 ? -34.012 6.586 44.841 1.00 92.00 662 LYS A CA 1
ATOM 5020 C C . LYS A 1 662 ? -32.523 6.261 45.004 1.00 92.00 662 LYS A C 1
ATOM 5022 O O . LYS A 1 662 ? -31.962 5.532 44.187 1.00 92.00 662 LYS A O 1
ATOM 5027 N N . ALA A 1 663 ? -31.891 6.741 46.076 1.00 90.94 663 ALA A N 1
ATOM 5028 C CA . ALA A 1 663 ? -30.482 6.454 46.350 1.00 90.94 663 ALA A CA 1
ATOM 5029 C C . ALA A 1 663 ? -30.212 4.951 46.584 1.00 90.94 663 ALA A C 1
ATOM 5031 O O . ALA A 1 663 ? -29.176 4.436 46.157 1.00 90.94 663 ALA A O 1
ATOM 5032 N N . ALA A 1 664 ? -31.131 4.234 47.240 1.00 90.44 664 ALA A N 1
ATOM 5033 C CA . ALA A 1 664 ? -31.041 2.785 47.419 1.00 90.44 664 ALA A CA 1
ATOM 5034 C C . ALA A 1 664 ? -31.216 2.027 46.088 1.00 90.44 664 ALA A C 1
ATOM 5036 O O . ALA A 1 664 ? -30.491 1.066 45.829 1.00 90.44 664 ALA A O 1
ATOM 5037 N N . SER A 1 665 ? -32.108 2.502 45.214 1.00 90.75 665 SER A N 1
ATOM 5038 C CA . SER A 1 665 ? -32.332 1.950 43.871 1.00 90.75 665 SER A CA 1
ATOM 5039 C C . SER A 1 665 ? -31.092 2.093 42.991 1.00 90.75 665 SER A C 1
ATOM 5041 O O . SER A 1 665 ? -30.653 1.121 42.371 1.00 90.75 665 SER A O 1
ATOM 5043 N N . ASP A 1 666 ? -30.467 3.272 43.002 1.00 92.31 666 ASP A N 1
ATOM 5044 C CA . ASP A 1 666 ? -29.238 3.535 42.250 1.00 92.31 666 ASP A CA 1
ATOM 5045 C C . ASP A 1 666 ? -28.081 2.633 42.743 1.00 92.31 666 ASP A C 1
ATOM 5047 O O . ASP A 1 666 ? -27.396 2.010 41.926 1.00 92.31 666 ASP A O 1
ATOM 5051 N N . LYS A 1 667 ? -27.941 2.427 44.063 1.00 91.25 667 LYS A N 1
ATOM 5052 C CA . LYS A 1 667 ? -26.970 1.470 44.636 1.00 91.25 667 LYS A CA 1
ATOM 5053 C C . LYS A 1 667 ? -27.245 0.013 44.254 1.00 91.25 667 LYS A C 1
ATOM 5055 O O . LYS A 1 667 ? -26.303 -0.731 43.978 1.00 91.25 667 LYS A O 1
ATOM 5060 N N . ALA A 1 668 ? -28.508 -0.416 44.233 1.00 88.56 668 ALA A N 1
ATOM 5061 C CA . ALA A 1 668 ? -28.871 -1.774 43.821 1.00 88.56 668 ALA A CA 1
ATOM 5062 C C . ALA A 1 668 ? -28.562 -2.013 42.332 1.00 88.56 668 ALA A C 1
ATOM 5064 O O . ALA A 1 668 ? -28.049 -3.074 41.963 1.00 88.56 668 ALA A O 1
ATOM 5065 N N . LYS A 1 669 ? -28.797 -1.010 41.473 1.00 91.44 669 LYS A N 1
ATOM 5066 C CA . LYS A 1 669 ? -28.401 -1.050 40.055 1.00 91.44 669 LYS A CA 1
ATOM 5067 C C . LYS A 1 669 ? -26.885 -1.156 39.894 1.00 91.44 669 LYS A C 1
ATOM 5069 O O . LYS A 1 669 ? -26.425 -1.997 39.123 1.00 91.44 669 LYS A O 1
ATOM 5074 N N . GLU A 1 670 ? -26.121 -0.355 40.633 1.00 91.19 670 GLU A N 1
ATOM 5075 C CA . GLU A 1 670 ? -24.654 -0.390 40.614 1.00 91.19 670 GLU A CA 1
ATOM 5076 C C . GLU A 1 670 ? -24.114 -1.765 41.043 1.00 91.19 670 GLU A C 1
ATOM 5078 O O . GLU A 1 670 ? -23.307 -2.365 40.333 1.00 91.19 670 GLU A O 1
ATOM 5083 N N . ALA A 1 671 ? -24.629 -2.328 42.141 1.00 88.50 671 ALA A N 1
ATOM 5084 C CA . ALA A 1 671 ? -24.213 -3.645 42.626 1.00 88.50 671 ALA A CA 1
ATOM 5085 C C . ALA A 1 671 ? -24.464 -4.765 41.594 1.00 88.50 671 ALA A C 1
ATOM 5087 O O . ALA A 1 671 ? -23.606 -5.626 41.384 1.00 88.50 671 ALA A O 1
ATOM 5088 N N . ARG A 1 672 ? -25.607 -4.738 40.892 1.00 89.31 672 ARG A N 1
ATOM 5089 C CA . ARG A 1 672 ? -25.905 -5.682 39.796 1.00 89.31 672 ARG A CA 1
ATOM 5090 C C . ARG A 1 672 ? -24.991 -5.461 38.584 1.00 89.31 672 ARG A C 1
ATOM 5092 O O . ARG A 1 672 ? -24.574 -6.427 37.936 1.00 89.31 672 ARG A O 1
ATOM 5099 N N . ALA A 1 673 ? -24.664 -4.205 38.274 1.00 89.62 673 ALA A N 1
ATOM 5100 C CA . ALA A 1 673 ? -23.757 -3.857 37.183 1.00 89.62 673 ALA A CA 1
ATOM 5101 C C . ALA A 1 673 ? -22.330 -4.376 37.427 1.00 89.62 673 ALA A C 1
ATOM 5103 O O . ALA A 1 673 ? -21.702 -4.865 36.485 1.00 89.62 673 ALA A O 1
ATOM 5104 N N . ASP A 1 674 ? -21.848 -4.362 38.673 1.00 88.44 674 ASP A N 1
ATOM 5105 C CA . ASP A 1 674 ? -20.536 -4.913 39.039 1.00 88.44 674 ASP A CA 1
ATOM 5106 C C . ASP A 1 674 ? -20.429 -6.413 38.722 1.00 88.44 674 ASP A C 1
ATOM 5108 O O . ASP A 1 674 ? -19.465 -6.854 38.085 1.00 88.44 674 ASP A O 1
ATOM 5112 N N . LEU A 1 675 ? -21.448 -7.203 39.084 1.00 89.38 675 LEU A N 1
ATOM 5113 C CA . LEU A 1 675 ? -21.503 -8.630 38.747 1.00 89.38 675 LEU A CA 1
ATOM 5114 C C . LEU A 1 675 ? -21.582 -8.852 37.231 1.00 89.38 675 LEU A C 1
ATOM 5116 O O . LEU A 1 675 ? -20.893 -9.722 36.690 1.00 89.38 675 LEU A O 1
ATOM 5120 N N . ARG A 1 676 ? -22.374 -8.039 36.519 1.00 90.44 676 ARG A N 1
ATOM 5121 C CA . ARG A 1 676 ? -22.451 -8.087 35.051 1.00 90.44 676 ARG A CA 1
ATOM 5122 C C . ARG A 1 676 ? -21.096 -7.788 34.406 1.00 90.44 676 ARG A C 1
ATOM 5124 O O . ARG A 1 676 ? -20.715 -8.477 33.461 1.00 90.44 676 ARG A O 1
ATOM 5131 N N . LYS A 1 677 ? -20.349 -6.809 34.923 1.00 89.31 677 LYS A N 1
ATOM 5132 C CA . LYS A 1 677 ? -19.003 -6.456 34.448 1.00 89.31 677 LYS A CA 1
ATOM 5133 C C . LYS A 1 677 ? -18.021 -7.607 34.665 1.00 89.31 677 LYS A C 1
ATOM 5135 O O . LYS A 1 677 ? -17.288 -7.949 33.739 1.00 89.31 677 LYS A O 1
ATOM 5140 N N . ALA A 1 678 ? -18.057 -8.248 35.835 1.00 87.50 678 ALA A N 1
ATOM 5141 C CA . ALA A 1 678 ? -17.225 -9.413 36.135 1.00 87.50 678 ALA A CA 1
ATOM 5142 C C . ALA A 1 678 ? -17.520 -10.595 35.187 1.00 87.50 678 ALA A C 1
ATOM 5144 O O . ALA A 1 678 ? -16.594 -11.146 34.588 1.00 87.50 678 ALA A O 1
ATOM 5145 N N . LYS A 1 679 ? -18.802 -10.925 34.961 1.00 90.44 679 LYS A N 1
ATOM 5146 C CA . LYS A 1 679 ? -19.224 -11.940 33.971 1.00 90.44 679 LYS A CA 1
ATOM 5147 C C . LYS A 1 679 ? -18.822 -11.557 32.541 1.00 90.44 679 LYS A C 1
ATOM 5149 O O . LYS A 1 679 ? -18.386 -12.403 31.761 1.00 90.44 679 LYS A O 1
ATOM 5154 N N . GLY A 1 680 ? -18.909 -10.269 32.205 1.00 88.75 680 GLY A N 1
ATOM 5155 C CA . GLY A 1 680 ? -18.486 -9.726 30.915 1.00 88.75 680 GLY A CA 1
ATOM 5156 C C . GLY A 1 680 ? -16.999 -9.945 30.624 1.00 88.75 680 GLY A C 1
ATOM 5157 O O . GLY A 1 680 ? -16.643 -10.242 29.485 1.00 88.75 680 GLY A O 1
ATOM 5158 N N . THR A 1 681 ? -16.131 -9.866 31.636 1.00 90.12 681 THR A N 1
ATOM 5159 C CA . THR A 1 681 ? -14.694 -10.162 31.490 1.00 90.12 681 THR A CA 1
ATOM 5160 C C . THR A 1 681 ? -14.450 -11.615 31.077 1.00 90.12 681 THR A C 1
ATOM 5162 O O . THR A 1 681 ? -13.671 -11.859 30.156 1.00 90.12 681 THR A O 1
ATOM 5165 N N . VAL A 1 682 ? -15.159 -12.572 31.688 1.00 92.31 682 VAL A N 1
ATOM 5166 C CA . VAL A 1 682 ? -15.079 -13.997 31.315 1.00 92.31 682 VAL A CA 1
ATOM 5167 C C . VAL A 1 682 ? -15.569 -14.217 29.884 1.00 92.31 682 VAL A C 1
ATOM 5169 O O . VAL A 1 682 ? -14.893 -14.874 29.096 1.00 92.31 682 VAL A O 1
ATOM 5172 N N . SER A 1 683 ? -16.699 -13.609 29.509 1.00 90.69 683 SER A N 1
ATOM 5173 C CA . SER A 1 683 ? -17.239 -13.705 28.144 1.00 90.69 683 SER A CA 1
ATOM 5174 C C . SER A 1 683 ? -16.266 -13.167 27.080 1.00 90.69 683 SER A C 1
ATOM 5176 O O . SER A 1 683 ? -16.036 -13.810 26.048 1.00 90.69 683 SER A O 1
ATOM 5178 N N . LYS A 1 684 ? -15.616 -12.025 27.351 1.00 88.44 684 LYS A N 1
ATOM 5179 C CA . LYS A 1 684 ? -14.572 -11.463 26.475 1.00 88.44 684 LYS A CA 1
ATOM 5180 C C . LYS A 1 684 ? -13.379 -12.409 26.336 1.00 88.44 684 LYS A C 1
ATOM 5182 O O . LYS A 1 684 ? -12.950 -12.668 25.213 1.00 88.44 684 LYS A O 1
ATOM 5187 N N . ALA A 1 685 ? -12.891 -12.968 27.444 1.00 90.31 685 ALA A N 1
ATOM 5188 C CA . ALA A 1 685 ? -11.799 -13.939 27.413 1.00 90.31 685 ALA A CA 1
ATOM 5189 C C . ALA A 1 685 ? -12.185 -15.221 26.646 1.00 90.31 685 ALA A C 1
ATOM 5191 O O . ALA A 1 685 ? -11.402 -15.713 25.840 1.00 90.31 685 ALA A O 1
ATOM 5192 N N . GLY A 1 686 ? -13.419 -15.713 26.802 1.00 92.25 686 GLY A N 1
ATOM 5193 C CA . GLY A 1 686 ? -13.938 -16.844 26.025 1.00 92.25 686 GLY A CA 1
ATOM 5194 C C . GLY A 1 686 ? -14.046 -16.563 24.523 1.00 92.25 686 GLY A C 1
ATOM 5195 O O . GLY A 1 686 ? -13.793 -17.446 23.709 1.00 92.25 686 GLY A O 1
ATOM 5196 N N . THR A 1 687 ? -14.364 -15.326 24.136 1.00 90.50 687 THR A N 1
ATOM 5197 C CA . THR A 1 687 ? -14.347 -14.912 22.724 1.00 90.50 687 THR A CA 1
ATOM 5198 C C . THR A 1 687 ? -12.929 -14.908 22.156 1.00 90.50 687 THR A C 1
ATOM 5200 O O . THR A 1 687 ? -12.730 -15.377 21.037 1.00 90.50 687 THR A O 1
ATOM 5203 N N . ALA A 1 688 ? -11.943 -14.446 22.932 1.00 86.88 688 ALA A N 1
ATOM 5204 C CA . ALA A 1 688 ? -10.539 -14.482 22.529 1.00 86.88 688 ALA A CA 1
ATOM 5205 C C . ALA A 1 688 ? -10.033 -15.920 22.308 1.00 86.88 688 ALA A C 1
ATOM 5207 O O . ALA A 1 688 ? -9.327 -16.164 21.333 1.00 86.88 688 ALA A O 1
ATOM 5208 N N . VAL A 1 689 ? -10.452 -16.879 23.149 1.00 94.00 689 VAL A N 1
ATOM 5209 C CA . VAL A 1 689 ? -10.151 -18.312 22.954 1.00 94.00 689 VAL A CA 1
ATOM 5210 C C . VAL A 1 689 ? -10.702 -18.810 21.617 1.00 94.00 689 VAL A C 1
ATOM 5212 O O . VAL A 1 689 ? -9.927 -19.282 20.794 1.00 94.00 689 VAL A O 1
ATOM 5215 N N . ARG A 1 690 ? -11.997 -18.603 21.332 1.00 94.44 690 ARG A N 1
ATOM 5216 C CA . ARG A 1 690 ? -12.605 -19.020 20.049 1.00 94.44 690 ARG A CA 1
ATOM 5217 C C . ARG A 1 690 ? -11.905 -18.417 18.829 1.00 94.44 690 ARG A C 1
ATOM 5219 O O . ARG A 1 690 ? -11.744 -19.071 17.802 1.00 94.44 690 ARG A O 1
ATOM 5226 N N . GLN A 1 691 ? -11.494 -17.153 18.923 1.00 86.62 691 GLN A N 1
ATOM 5227 C CA . GLN A 1 691 ? -10.737 -16.495 17.856 1.00 86.62 691 GLN A CA 1
ATOM 5228 C C . GLN A 1 691 ? -9.347 -17.117 17.675 1.00 86.62 691 GLN A C 1
ATOM 5230 O O . GLN A 1 691 ? -8.917 -17.315 16.538 1.00 86.62 691 GLN A O 1
ATOM 5235 N N . ALA A 1 692 ? -8.658 -17.447 18.771 1.00 88.31 692 ALA A N 1
ATOM 5236 C CA . ALA A 1 692 ? -7.367 -18.123 18.729 1.00 88.31 692 ALA A CA 1
ATOM 5237 C C . ALA A 1 692 ? -7.479 -19.555 18.171 1.00 88.31 692 ALA A C 1
ATOM 5239 O O . ALA A 1 692 ? -6.648 -19.934 17.351 1.00 88.31 692 ALA A O 1
ATOM 5240 N N . GLU A 1 693 ? -8.527 -20.307 18.524 1.00 95.00 693 GLU A N 1
ATOM 5241 C CA . GLU A 1 693 ? -8.825 -21.637 17.964 1.00 95.00 693 GLU A CA 1
ATOM 5242 C C . GLU A 1 693 ? -9.043 -21.573 16.452 1.00 95.00 693 GLU A C 1
ATOM 5244 O O . GLU A 1 693 ? -8.404 -22.307 15.698 1.00 95.00 693 GLU A O 1
ATOM 5249 N N . LYS A 1 694 ? -9.891 -20.643 15.990 1.00 92.62 694 LYS A N 1
ATOM 5250 C CA . LYS A 1 694 ? -10.123 -20.436 14.556 1.00 92.62 694 LYS A CA 1
ATOM 5251 C C . LYS A 1 694 ? -8.825 -20.093 13.827 1.00 92.62 694 LYS A C 1
ATOM 5253 O O . LYS A 1 694 ? -8.538 -20.672 12.785 1.00 92.62 694 LYS A O 1
ATOM 5258 N N . LYS A 1 695 ? -8.024 -19.179 14.383 1.00 89.25 695 LYS A N 1
ATOM 5259 C CA . LYS A 1 695 ? -6.739 -18.789 13.792 1.00 89.25 695 LYS A CA 1
ATOM 5260 C C . LYS A 1 695 ? -5.763 -19.966 13.752 1.00 89.25 695 LYS A C 1
ATOM 5262 O O . LYS A 1 695 ? -5.055 -20.120 12.765 1.00 89.25 695 LYS A O 1
ATOM 5267 N N . LEU A 1 696 ? -5.729 -20.803 14.788 1.00 94.75 696 LEU A N 1
ATOM 5268 C CA . LEU A 1 696 ? -4.919 -22.019 14.805 1.00 94.75 696 LEU A CA 1
ATOM 5269 C C . LEU A 1 696 ? -5.348 -22.995 13.704 1.00 94.75 696 LEU A C 1
ATOM 5271 O O . LEU A 1 696 ? -4.484 -23.520 13.006 1.00 94.75 696 LEU A O 1
ATOM 5275 N N . GLN A 1 697 ? -6.653 -23.201 13.521 1.00 93.25 697 GLN A N 1
ATOM 5276 C CA . GLN A 1 697 ? -7.173 -24.041 12.443 1.00 93.25 697 GLN A CA 1
ATOM 5277 C C . GLN A 1 697 ? -6.755 -23.505 11.066 1.00 93.25 697 GLN A C 1
ATOM 5279 O O . GLN A 1 697 ? -6.149 -24.243 10.294 1.00 93.25 697 GLN A O 1
ATOM 5284 N N . GLU A 1 698 ? -6.959 -22.208 10.806 1.00 90.56 698 GLU A N 1
ATOM 5285 C CA . GLU A 1 698 ? -6.530 -21.551 9.559 1.00 90.56 698 GLU A CA 1
ATOM 5286 C C . GLU A 1 698 ? -5.008 -21.705 9.328 1.00 90.56 698 GLU A C 1
ATOM 5288 O O . GLU A 1 698 ? -4.565 -21.954 8.208 1.00 90.56 698 GLU A O 1
ATOM 5293 N N . ARG A 1 699 ? -4.177 -21.600 10.381 1.00 91.75 699 ARG A N 1
ATOM 5294 C CA . ARG A 1 699 ? -2.719 -21.812 10.267 1.00 91.75 699 ARG A CA 1
ATOM 5295 C C . ARG A 1 699 ? -2.342 -23.269 10.018 1.00 91.75 699 ARG A C 1
ATOM 5297 O O . ARG A 1 699 ? -1.377 -23.505 9.298 1.00 91.75 699 ARG A O 1
ATOM 5304 N N . ARG A 1 700 ? -3.066 -24.233 10.596 1.00 92.94 700 ARG A N 1
ATOM 5305 C CA . ARG A 1 700 ? -2.839 -25.668 10.358 1.00 92.94 700 ARG A CA 1
ATOM 5306 C C . ARG A 1 700 ? -3.183 -26.056 8.929 1.00 92.94 700 ARG A C 1
ATOM 5308 O O . ARG A 1 700 ? -2.399 -26.763 8.309 1.00 92.94 700 ARG A O 1
ATOM 5315 N N . GLU A 1 701 ? -4.302 -25.558 8.412 1.00 91.38 701 GLU A N 1
ATOM 5316 C CA . GLU A 1 701 ? -4.695 -25.741 7.012 1.00 91.38 701 GLU A CA 1
ATOM 5317 C C . GLU A 1 701 ? -3.629 -25.156 6.078 1.00 91.38 701 GLU A C 1
ATOM 5319 O O . GLU A 1 701 ? -3.069 -25.888 5.268 1.00 91.38 701 GLU A O 1
ATOM 5324 N N . PHE A 1 702 ? -3.229 -23.899 6.291 1.00 85.31 702 PHE A N 1
ATOM 5325 C CA . PHE A 1 702 ? -2.177 -23.249 5.501 1.00 85.31 702 PHE A CA 1
ATOM 5326 C C . PHE A 1 702 ? -0.810 -23.959 5.572 1.00 85.31 702 PHE A C 1
ATOM 5328 O O . PHE A 1 702 ? -0.061 -23.997 4.596 1.00 85.31 702 PHE A O 1
ATOM 5335 N N . ALA A 1 703 ? -0.454 -24.525 6.729 1.00 89.19 703 ALA A N 1
ATOM 5336 C CA . ALA A 1 703 ? 0.779 -25.296 6.884 1.00 89.19 703 ALA A CA 1
ATOM 5337 C C . ALA A 1 703 ? 0.707 -26.686 6.230 1.00 89.19 703 ALA A C 1
ATOM 5339 O O . ALA A 1 703 ? 1.749 -27.233 5.875 1.00 89.19 703 ALA A O 1
ATOM 5340 N N . ALA A 1 704 ? -0.494 -27.253 6.085 1.00 88.56 704 ALA A N 1
ATOM 5341 C CA . ALA A 1 704 ? -0.725 -28.536 5.426 1.00 88.56 704 ALA A CA 1
ATOM 5342 C C . ALA A 1 704 ? -0.867 -28.409 3.899 1.00 88.56 704 ALA A C 1
ATOM 5344 O O . ALA A 1 704 ? -0.708 -29.405 3.192 1.00 88.56 704 ALA A O 1
ATOM 5345 N N . GLU A 1 705 ? -1.169 -27.213 3.386 1.00 86.12 705 GLU A N 1
ATOM 5346 C CA . GLU A 1 705 ? -1.233 -26.952 1.950 1.00 86.12 705 GLU A CA 1
ATOM 5347 C C . GLU A 1 705 ? 0.121 -27.232 1.277 1.00 86.12 705 GLU A C 1
ATOM 5349 O O . GLU A 1 705 ? 1.155 -26.723 1.733 1.00 86.12 705 GLU A O 1
ATOM 5354 N N . PRO A 1 706 ? 0.139 -28.013 0.177 1.00 85.06 706 PRO A N 1
ATOM 5355 C CA . PRO A 1 706 ? 1.362 -28.239 -0.576 1.00 85.06 706 PRO A CA 1
ATOM 5356 C C . PRO A 1 706 ? 1.887 -26.914 -1.134 1.00 85.06 706 PRO A C 1
ATOM 5358 O O . PRO A 1 706 ? 1.122 -25.990 -1.413 1.00 85.06 706 PRO A O 1
ATOM 5361 N N . ASP A 1 707 ? 3.205 -26.823 -1.317 1.00 85.19 707 ASP A N 1
ATOM 5362 C CA . ASP A 1 707 ? 3.808 -25.648 -1.942 1.00 85.19 707 ASP A CA 1
ATOM 5363 C C . ASP A 1 707 ? 3.182 -25.430 -3.333 1.00 85.19 707 ASP A C 1
ATOM 5365 O O . ASP A 1 707 ? 3.239 -26.340 -4.170 1.00 85.19 707 ASP A O 1
ATOM 5369 N N . PRO A 1 708 ? 2.592 -24.251 -3.607 1.00 87.06 708 PRO A N 1
ATOM 5370 C CA . PRO A 1 708 ? 1.935 -23.991 -4.882 1.00 87.06 708 PRO A CA 1
ATOM 5371 C C . PRO A 1 708 ? 2.895 -24.129 -6.073 1.00 87.06 708 PRO A C 1
ATOM 5373 O O . PRO A 1 708 ? 2.474 -24.579 -7.134 1.00 87.06 708 PRO A O 1
ATOM 5376 N N . ASN A 1 709 ? 4.190 -23.840 -5.903 1.00 89.62 709 ASN A N 1
ATOM 5377 C CA . ASN A 1 709 ? 5.199 -23.988 -6.960 1.00 89.62 709 ASN A CA 1
ATOM 5378 C C . ASN A 1 709 ? 5.560 -25.454 -7.243 1.00 89.62 709 ASN A C 1
ATOM 5380 O O . ASN A 1 709 ? 6.047 -25.764 -8.328 1.00 89.62 709 ASN A O 1
ATOM 5384 N N . VAL A 1 710 ? 5.328 -26.356 -6.283 1.00 88.25 710 VAL A N 1
ATOM 5385 C CA . VAL A 1 710 ? 5.460 -27.808 -6.484 1.00 88.25 710 VAL A CA 1
ATOM 5386 C C . VAL A 1 710 ? 4.187 -28.351 -7.129 1.00 88.25 710 VAL A C 1
ATOM 5388 O O . VAL A 1 710 ? 4.254 -29.086 -8.111 1.00 88.25 710 VAL A O 1
ATOM 5391 N N . ALA A 1 711 ? 3.023 -27.970 -6.596 1.00 89.62 711 ALA A N 1
ATOM 5392 C CA . ALA A 1 711 ? 1.727 -28.478 -7.035 1.00 89.62 711 ALA A CA 1
ATOM 5393 C C . ALA A 1 711 ? 1.389 -28.102 -8.487 1.00 89.62 711 ALA A C 1
ATOM 5395 O O . ALA A 1 711 ? 0.680 -28.846 -9.158 1.00 89.62 711 ALA A O 1
ATOM 5396 N N . VAL A 1 712 ? 1.907 -26.970 -8.974 1.00 91.06 712 VAL A N 1
ATOM 5397 C CA . VAL A 1 712 ? 1.639 -26.456 -10.324 1.00 91.06 712 VAL A CA 1
ATOM 5398 C C . VAL A 1 712 ? 2.430 -27.175 -11.427 1.00 91.06 712 VAL A C 1
ATOM 5400 O O . VAL A 1 712 ? 1.989 -27.193 -12.573 1.00 91.06 712 VAL A O 1
ATOM 5403 N N . GLN A 1 713 ? 3.562 -27.820 -11.104 1.00 87.31 713 GLN A N 1
ATOM 5404 C CA . GLN A 1 713 ? 4.467 -28.429 -12.098 1.00 87.31 713 GLN A CA 1
ATOM 5405 C C . GLN A 1 713 ? 3.762 -29.387 -13.072 1.00 87.31 713 GLN A C 1
ATOM 5407 O O . GLN A 1 713 ? 3.911 -29.209 -14.282 1.00 87.31 713 GLN A O 1
ATOM 5412 N N . PRO A 1 714 ? 2.953 -30.365 -12.609 1.00 89.19 714 PRO A N 1
ATOM 5413 C CA . PRO A 1 714 ? 2.318 -31.327 -13.510 1.00 89.19 714 PRO A CA 1
ATOM 5414 C C . PRO A 1 714 ? 1.279 -30.684 -14.435 1.00 89.19 714 PRO A C 1
ATOM 5416 O O . PRO A 1 714 ? 0.907 -31.271 -15.448 1.00 89.19 714 PRO A O 1
ATOM 5419 N N . ASN A 1 715 ? 0.793 -29.489 -14.086 1.00 91.25 715 ASN A N 1
ATOM 5420 C CA . ASN A 1 715 ? -0.239 -28.798 -14.845 1.00 91.25 715 ASN A CA 1
ATOM 5421 C C . ASN A 1 715 ? 0.325 -27.899 -15.942 1.00 91.25 715 ASN A C 1
ATOM 5423 O O . ASN A 1 715 ? -0.447 -27.530 -16.824 1.00 91.25 715 ASN A O 1
ATOM 5427 N N . VAL A 1 716 ? 1.611 -27.545 -15.884 1.00 94.00 716 VAL A N 1
ATOM 5428 C CA . VAL A 1 716 ? 2.239 -26.584 -16.806 1.00 94.00 716 VAL A CA 1
ATOM 5429 C C . VAL A 1 716 ? 3.230 -27.267 -17.746 1.00 94.00 716 VAL A C 1
ATOM 5431 O O . VAL A 1 716 ? 3.288 -26.924 -18.926 1.00 94.00 716 VAL A O 1
ATOM 5434 N N . ARG A 1 717 ? 3.974 -28.263 -17.250 1.00 91.88 717 ARG A N 1
ATOM 5435 C CA . ARG A 1 717 ? 4.979 -28.982 -18.043 1.00 91.88 717 ARG A CA 1
ATOM 5436 C C . ARG A 1 717 ? 4.353 -29.665 -19.257 1.00 91.88 717 ARG A C 1
ATOM 5438 O O . ARG A 1 717 ? 3.332 -30.342 -19.144 1.00 91.88 717 ARG A O 1
ATOM 5445 N N . GLY A 1 718 ? 4.988 -29.490 -20.413 1.00 91.62 718 GLY A N 1
ATOM 5446 C CA . GLY A 1 718 ? 4.560 -30.067 -21.692 1.00 91.62 718 GLY A CA 1
ATOM 5447 C C . GLY A 1 718 ? 3.287 -29.463 -22.296 1.00 91.62 718 GLY A C 1
ATOM 5448 O O . GLY A 1 718 ? 2.849 -29.941 -23.341 1.00 91.62 718 GLY A O 1
ATOM 5449 N N . LYS A 1 719 ? 2.686 -28.440 -21.671 1.00 95.62 719 LYS A N 1
ATOM 5450 C CA . LYS A 1 719 ? 1.478 -27.778 -22.179 1.00 95.62 719 LYS A CA 1
ATOM 5451 C C . LYS A 1 719 ? 1.790 -26.486 -22.921 1.00 95.62 719 LYS A C 1
ATOM 5453 O O . LYS A 1 719 ? 2.830 -25.850 -22.713 1.00 95.62 719 LYS A O 1
ATOM 5458 N N . LYS A 1 720 ? 0.850 -26.074 -23.766 1.00 96.38 720 LYS A N 1
ATOM 5459 C CA . LYS A 1 720 ? 0.831 -24.732 -24.351 1.00 96.38 720 LYS A CA 1
ATOM 5460 C C . LYS A 1 720 ? 0.317 -23.704 -23.356 1.00 96.38 720 LYS A C 1
ATOM 5462 O O . LYS A 1 720 ? -0.488 -24.031 -22.484 1.00 96.38 720 LYS A O 1
ATOM 5467 N N . LEU A 1 721 ? 0.705 -22.443 -23.534 1.00 93.06 721 LEU A N 1
ATOM 5468 C CA . LEU A 1 721 ? 0.197 -21.339 -22.713 1.00 93.06 721 LEU A CA 1
ATOM 5469 C C . LEU A 1 721 ? -1.341 -21.227 -22.767 1.00 93.06 721 LEU A C 1
ATOM 5471 O O . LEU A 1 721 ? -1.984 -21.010 -21.737 1.00 93.06 721 LEU A O 1
ATOM 5475 N N . SER A 1 722 ? -1.931 -21.438 -23.945 1.00 92.50 722 SER A N 1
ATOM 5476 C CA . SER A 1 722 ? -3.386 -21.418 -24.169 1.00 92.50 722 SER A CA 1
ATOM 5477 C C . SER A 1 722 ? -4.153 -22.557 -23.481 1.00 92.50 722 SER A C 1
ATOM 5479 O O . SER A 1 722 ? -5.354 -22.425 -23.243 1.00 92.50 722 SER A O 1
ATOM 5481 N N . GLU A 1 723 ? -3.482 -23.654 -23.118 1.00 93.62 723 GLU A N 1
ATOM 5482 C CA . GLU A 1 723 ? -4.089 -24.829 -22.471 1.00 93.62 723 GLU A CA 1
ATOM 5483 C C . GLU A 1 723 ? -4.171 -24.704 -20.941 1.00 93.62 723 GLU A C 1
ATOM 5485 O O . GLU A 1 723 ? -4.765 -25.554 -20.274 1.00 93.62 723 GLU A O 1
ATOM 5490 N N . LEU A 1 724 ? -3.551 -23.673 -20.365 1.00 94.06 724 LEU A N 1
ATOM 5491 C CA . LEU A 1 724 ? -3.506 -23.470 -18.918 1.00 94.06 724 LEU A CA 1
ATOM 5492 C C . LEU A 1 724 ? -4.828 -22.884 -18.419 1.00 94.06 724 LEU A C 1
ATOM 5494 O O . LEU A 1 724 ? -5.419 -22.017 -19.061 1.00 94.06 724 LEU A O 1
ATOM 5498 N N . GLU A 1 725 ? -5.303 -23.317 -17.253 1.00 90.50 725 GLU A N 1
ATOM 5499 C CA . GLU A 1 725 ? -6.625 -22.919 -16.756 1.00 90.50 725 GLU A CA 1
ATOM 5500 C C . GLU A 1 725 ? -6.519 -21.729 -15.802 1.00 90.50 725 GLU A C 1
ATOM 5502 O O . GLU A 1 725 ? -7.249 -20.738 -15.938 1.00 90.50 725 GLU A O 1
ATOM 5507 N N . THR A 1 726 ? -5.554 -21.771 -14.885 1.00 93.75 726 THR A N 1
ATOM 5508 C CA . THR A 1 726 ? -5.404 -20.773 -13.817 1.00 93.75 726 THR A CA 1
ATOM 5509 C C . THR A 1 726 ? -4.363 -19.703 -14.151 1.00 93.75 726 THR A C 1
ATOM 5511 O O . THR A 1 726 ? -3.443 -19.913 -14.942 1.00 93.75 726 THR A O 1
ATOM 5514 N N . ASP A 1 727 ? -4.480 -18.521 -13.544 1.00 95.19 727 ASP A N 1
ATOM 5515 C CA . ASP A 1 727 ? -3.492 -17.452 -13.749 1.00 95.19 727 ASP A CA 1
ATOM 5516 C C . ASP A 1 727 ? -2.143 -17.775 -13.094 1.00 95.19 727 ASP A C 1
ATOM 5518 O O . ASP A 1 727 ? -1.106 -17.310 -13.559 1.00 95.19 727 ASP A O 1
ATOM 5522 N N . PHE A 1 728 ? -2.133 -18.615 -12.051 1.00 95.31 728 PHE A N 1
ATOM 5523 C CA . PHE A 1 728 ? -0.899 -19.077 -11.412 1.00 95.31 728 PHE A CA 1
ATOM 5524 C C . PHE A 1 728 ? -0.126 -20.070 -12.293 1.00 95.31 728 PHE A C 1
ATOM 5526 O O . PHE A 1 728 ? 1.094 -19.969 -12.396 1.00 95.31 728 PHE A O 1
ATOM 5533 N N . GLU A 1 729 ? -0.822 -20.974 -12.992 1.00 96.12 729 GLU A N 1
ATOM 5534 C CA . GLU A 1 729 ? -0.216 -21.834 -14.021 1.00 96.12 729 GLU A CA 1
ATOM 5535 C C . GLU A 1 729 ? 0.398 -20.998 -15.147 1.00 96.12 729 GLU A C 1
ATOM 5537 O O . GLU A 1 729 ? 1.563 -21.192 -15.497 1.00 96.12 729 GLU A O 1
ATOM 5542 N N . ARG A 1 730 ? -0.350 -20.011 -15.664 1.00 97.00 730 ARG A N 1
ATOM 5543 C CA . ARG A 1 730 ? 0.159 -19.086 -16.689 1.00 97.00 730 ARG A CA 1
ATOM 5544 C C . ARG A 1 730 ? 1.348 -18.275 -16.192 1.00 97.00 730 ARG A C 1
ATOM 5546 O O . ARG A 1 730 ? 2.287 -18.083 -16.949 1.00 97.00 730 ARG A O 1
ATOM 5553 N N . ALA A 1 731 ? 1.351 -17.836 -14.935 1.00 96.88 731 ALA A N 1
ATOM 5554 C CA . ALA A 1 731 ? 2.490 -17.131 -14.353 1.00 96.88 731 ALA A CA 1
ATOM 5555 C C . ALA A 1 731 ? 3.756 -17.994 -14.342 1.00 96.88 731 ALA A C 1
ATOM 5557 O O . ALA A 1 731 ? 4.840 -17.494 -14.645 1.00 96.88 731 ALA A O 1
ATOM 5558 N N . TRP A 1 732 ? 3.611 -19.282 -14.015 1.00 96.00 732 TRP A N 1
ATOM 5559 C CA . TRP A 1 732 ? 4.707 -20.248 -14.059 1.00 96.00 732 TRP A CA 1
ATOM 5560 C C . TRP A 1 732 ? 5.256 -20.413 -15.474 1.00 96.00 732 TRP A C 1
ATOM 5562 O O . TRP A 1 732 ? 6.466 -20.332 -15.684 1.00 96.00 732 TRP A O 1
ATOM 5572 N N . TRP A 1 733 ? 4.356 -20.557 -16.443 1.00 97.06 733 TRP A N 1
ATOM 5573 C CA . TRP A 1 733 ? 4.701 -20.664 -17.855 1.00 97.06 733 TRP A CA 1
ATOM 5574 C C . TRP A 1 733 ? 5.401 -19.405 -18.380 1.00 97.06 733 TRP A C 1
ATOM 5576 O O . TRP A 1 733 ? 6.509 -19.493 -18.898 1.00 97.06 733 TRP A O 1
ATOM 5586 N N . VAL A 1 734 ? 4.803 -18.228 -18.169 1.00 96.19 734 VAL A N 1
ATOM 5587 C CA . VAL A 1 734 ? 5.294 -16.930 -18.666 1.00 96.19 734 VAL A CA 1
ATOM 5588 C C . VAL A 1 734 ? 6.679 -16.610 -18.121 1.00 96.19 734 VAL A C 1
ATOM 5590 O O . VAL A 1 734 ? 7.567 -16.253 -18.890 1.00 96.19 734 VAL A O 1
ATOM 5593 N N . ARG A 1 735 ? 6.893 -16.758 -16.808 1.00 95.31 735 ARG A N 1
ATOM 5594 C CA . ARG A 1 735 ? 8.211 -16.492 -16.225 1.00 95.31 735 ARG A CA 1
ATOM 5595 C C . ARG A 1 735 ? 9.257 -17.477 -16.739 1.00 95.31 735 ARG A C 1
ATOM 5597 O O . ARG A 1 735 ? 10.361 -17.048 -17.044 1.00 95.31 735 ARG A O 1
ATOM 5604 N N . THR A 1 736 ? 8.922 -18.766 -16.821 1.00 95.44 736 THR A N 1
ATOM 5605 C CA . THR A 1 736 ? 9.868 -19.775 -17.322 1.00 95.44 736 THR A CA 1
ATOM 5606 C C . THR A 1 736 ? 10.262 -19.469 -18.763 1.00 95.44 736 THR A C 1
ATOM 5608 O O . THR A 1 736 ? 11.444 -19.468 -19.083 1.00 95.44 736 THR A O 1
ATOM 5611 N N . TYR A 1 737 ? 9.283 -19.131 -19.606 1.00 95.69 737 TYR A N 1
ATOM 5612 C CA . TYR A 1 737 ? 9.524 -18.760 -20.996 1.00 95.69 737 TYR A CA 1
ATOM 5613 C C . TYR A 1 737 ? 10.448 -17.539 -21.094 1.00 95.69 737 TYR A C 1
ATOM 5615 O O . TYR A 1 737 ? 11.414 -17.559 -21.849 1.00 95.69 737 TYR A O 1
ATOM 5623 N N . ASP A 1 738 ? 10.193 -16.486 -20.308 1.00 94.50 738 ASP A N 1
ATOM 5624 C CA . ASP A 1 738 ? 11.035 -15.284 -20.318 1.00 94.50 738 ASP A CA 1
ATOM 5625 C C . ASP A 1 738 ? 12.466 -15.554 -19.835 1.00 94.50 738 ASP A C 1
ATOM 5627 O O . ASP A 1 738 ? 13.415 -15.077 -20.449 1.00 94.50 738 ASP A O 1
ATOM 5631 N N . GLU A 1 739 ? 12.627 -16.325 -18.753 1.00 93.31 739 GLU A N 1
ATOM 5632 C CA . GLU A 1 739 ? 13.942 -16.631 -18.172 1.00 93.31 739 GLU A CA 1
ATOM 5633 C C . GLU A 1 739 ? 14.830 -17.445 -19.122 1.00 93.31 739 GLU A C 1
ATOM 5635 O O . GLU A 1 739 ? 16.055 -17.366 -19.017 1.00 93.31 739 GLU A O 1
ATOM 5640 N N . VAL A 1 740 ? 14.221 -18.212 -20.030 1.00 94.06 740 VAL A N 1
ATOM 5641 C CA . VAL A 1 740 ? 14.921 -19.060 -21.000 1.00 94.06 740 VAL A CA 1
ATOM 5642 C C . VAL A 1 740 ? 15.133 -18.344 -22.333 1.00 94.06 740 VAL A C 1
ATOM 5644 O O . VAL A 1 740 ? 16.240 -18.353 -22.865 1.00 94.06 740 VAL A O 1
ATOM 5647 N N . HIS A 1 741 ? 14.095 -17.707 -22.877 1.00 91.00 741 HIS A N 1
ATOM 5648 C CA . HIS A 1 741 ? 14.098 -17.262 -24.274 1.00 91.00 741 HIS A CA 1
ATOM 5649 C C . HIS A 1 741 ? 14.321 -15.759 -24.467 1.00 91.00 741 HIS A C 1
ATOM 5651 O O . HIS A 1 741 ? 14.445 -15.310 -25.608 1.00 91.00 741 HIS A O 1
ATOM 5657 N N . HIS A 1 742 ? 14.380 -14.957 -23.398 1.00 88.62 742 HIS A N 1
ATOM 5658 C CA . HIS A 1 742 ? 14.618 -13.519 -23.512 1.00 88.62 742 HIS A CA 1
ATOM 5659 C C . HIS A 1 742 ? 15.908 -13.071 -22.811 1.00 88.62 742 HIS A C 1
ATOM 5661 O O . HIS A 1 742 ? 16.281 -13.596 -21.760 1.00 88.62 742 HIS A O 1
ATOM 5667 N N . PRO A 1 743 ? 16.592 -12.033 -23.339 1.00 87.50 743 PRO A N 1
ATOM 5668 C CA . PRO A 1 743 ? 17.717 -11.430 -22.638 1.00 87.50 743 PRO A CA 1
ATOM 5669 C C . PRO A 1 743 ? 17.241 -10.855 -21.305 1.00 87.50 743 PRO A C 1
ATOM 5671 O O . PRO A 1 743 ? 16.143 -10.308 -21.204 1.00 87.50 743 PRO A O 1
ATOM 5674 N N . ARG A 1 744 ? 18.092 -10.913 -20.281 1.00 87.19 744 ARG A N 1
ATOM 5675 C CA . ARG A 1 744 ? 17.759 -10.421 -18.933 1.00 87.19 744 ARG A CA 1
ATOM 5676 C C . ARG A 1 744 ? 17.931 -8.909 -18.769 1.00 87.19 744 ARG A C 1
ATOM 5678 O O . ARG A 1 744 ? 17.648 -8.394 -17.695 1.00 87.19 744 ARG A O 1
ATOM 5685 N N . ALA A 1 745 ? 18.419 -8.203 -19.786 1.00 86.50 745 ALA A N 1
ATOM 5686 C CA . ALA A 1 745 ? 18.642 -6.763 -19.719 1.00 86.50 745 ALA A CA 1
ATOM 5687 C C . ALA A 1 745 ? 17.316 -5.977 -19.691 1.00 86.50 745 ALA A C 1
ATOM 5689 O O . ALA A 1 745 ? 16.292 -6.433 -20.206 1.00 86.50 745 ALA A O 1
ATOM 5690 N N . TYR A 1 746 ? 17.334 -4.785 -19.093 1.00 89.81 746 TYR A N 1
ATOM 5691 C CA . TYR A 1 746 ? 16.191 -3.865 -19.054 1.00 89.81 746 TYR A CA 1
ATOM 5692 C C . TYR A 1 746 ? 16.648 -2.414 -19.251 1.00 89.81 746 TYR A C 1
ATOM 5694 O O . TYR A 1 746 ? 17.765 -2.044 -18.877 1.00 89.81 746 TYR A O 1
ATOM 5702 N N . ARG A 1 747 ? 15.813 -1.587 -19.885 1.00 87.69 747 ARG A N 1
ATOM 5703 C CA . ARG A 1 747 ? 16.134 -0.185 -20.206 1.00 87.69 747 ARG A CA 1
ATOM 5704 C C . ARG A 1 747 ? 15.874 0.764 -19.042 1.00 87.69 747 ARG A C 1
ATOM 5706 O O . ARG A 1 747 ? 14.942 0.573 -18.268 1.00 87.69 747 ARG A O 1
ATOM 5713 N N . ILE A 1 748 ? 16.677 1.824 -18.965 1.00 87.38 748 ILE A N 1
ATOM 5714 C CA . ILE A 1 748 ? 16.408 2.969 -18.087 1.00 87.38 748 ILE A CA 1
ATOM 5715 C C . ILE A 1 748 ? 15.190 3.724 -18.633 1.00 87.38 748 ILE A C 1
ATOM 5717 O O . ILE A 1 748 ? 15.097 3.968 -19.839 1.00 87.38 748 ILE A O 1
ATOM 5721 N N . VAL A 1 749 ? 14.281 4.112 -17.740 1.00 89.12 749 VAL A N 1
ATOM 5722 C CA . VAL A 1 749 ? 13.079 4.895 -18.058 1.00 89.12 749 VAL A CA 1
ATOM 5723 C C . VAL A 1 749 ? 13.304 6.341 -17.618 1.00 89.12 749 VAL A C 1
ATOM 5725 O O . VAL A 1 749 ? 13.812 6.566 -16.521 1.00 89.12 749 VAL A O 1
ATOM 5728 N N . THR A 1 750 ? 12.957 7.322 -18.450 1.00 90.00 750 THR A N 1
ATOM 5729 C CA . THR A 1 750 ? 13.025 8.745 -18.073 1.00 90.00 750 THR A CA 1
ATOM 5730 C C . THR A 1 750 ? 11.764 9.186 -17.324 1.00 90.00 750 THR A C 1
ATOM 5732 O O . THR A 1 750 ? 10.730 8.523 -17.450 1.00 90.00 750 THR A O 1
ATOM 5735 N N . PRO A 1 751 ? 11.792 10.319 -16.591 1.00 90.69 751 PRO A N 1
ATOM 5736 C CA . PRO A 1 751 ? 10.589 10.873 -15.973 1.00 90.69 751 PRO A CA 1
ATOM 5737 C C . PRO A 1 751 ? 9.441 11.082 -16.962 1.00 90.69 751 PRO A C 1
ATOM 5739 O O . PRO A 1 751 ? 8.293 10.844 -16.629 1.00 90.69 751 PRO A O 1
ATOM 5742 N N . GLU A 1 752 ? 9.745 11.433 -18.211 1.00 86.12 752 GLU A N 1
ATOM 5743 C CA . GLU A 1 752 ? 8.760 11.624 -19.280 1.00 86.12 752 GLU A CA 1
ATOM 5744 C C . GLU A 1 752 ? 8.222 10.306 -19.873 1.00 86.12 752 GLU A C 1
ATOM 5746 O O . GLU A 1 752 ? 7.407 10.334 -20.794 1.00 86.12 752 GLU A O 1
ATOM 5751 N N . GLY A 1 753 ? 8.683 9.147 -19.397 1.00 87.50 753 GLY A N 1
ATOM 5752 C CA . GLY A 1 753 ? 8.254 7.833 -19.881 1.00 87.50 753 GLY A CA 1
ATOM 5753 C C . GLY A 1 753 ? 8.992 7.342 -21.129 1.00 87.50 753 GLY A C 1
ATOM 5754 O O . GLY A 1 753 ? 8.537 6.399 -21.766 1.00 87.50 753 GLY A O 1
ATOM 5755 N N . GLY A 1 754 ? 10.118 7.960 -21.498 1.00 85.50 754 GLY A N 1
ATOM 5756 C CA . GLY A 1 754 ? 10.952 7.506 -22.612 1.00 85.50 754 GLY A CA 1
ATOM 5757 C C . GLY A 1 754 ? 11.935 6.405 -22.202 1.00 85.50 754 GLY A C 1
ATOM 5758 O O . GLY A 1 754 ? 12.346 6.323 -21.043 1.00 85.50 754 GLY A O 1
ATOM 5759 N N . PHE A 1 755 ? 12.364 5.582 -23.158 1.00 84.19 755 PHE A N 1
ATOM 5760 C CA . PHE A 1 755 ? 13.379 4.551 -22.942 1.00 84.19 755 PHE A CA 1
ATOM 5761 C C . PHE A 1 755 ? 14.774 5.015 -23.371 1.00 84.19 755 PHE A C 1
ATOM 5763 O O . PHE A 1 755 ? 14.984 5.489 -24.491 1.00 84.19 755 PHE A O 1
ATOM 5770 N N . LEU A 1 756 ? 15.754 4.830 -22.486 1.00 84.06 756 LEU A N 1
ATOM 5771 C CA . LEU A 1 756 ? 17.174 5.039 -22.770 1.00 84.06 756 LEU A CA 1
ATOM 5772 C C . LEU A 1 756 ? 17.879 3.704 -23.082 1.00 84.06 756 LEU A C 1
ATOM 5774 O O . LEU A 1 756 ? 17.261 2.710 -23.479 1.00 84.06 756 LEU A O 1
ATOM 5778 N N . GLY A 1 757 ? 19.210 3.687 -22.961 1.00 82.62 757 GLY A N 1
ATOM 5779 C CA . GLY A 1 757 ? 19.990 2.453 -23.033 1.00 82.62 757 GLY A CA 1
ATOM 5780 C C . GLY A 1 757 ? 19.681 1.508 -21.870 1.00 82.62 757 GLY A C 1
ATOM 5781 O O . GLY A 1 757 ? 18.936 1.846 -20.945 1.00 82.62 757 GLY A O 1
ATOM 5782 N N . PHE A 1 758 ? 20.268 0.315 -21.923 1.00 85.31 758 PHE A N 1
ATOM 5783 C CA . PHE A 1 758 ? 20.165 -0.644 -20.833 1.00 85.31 758 PHE A CA 1
ATOM 5784 C C . PHE A 1 758 ? 20.730 -0.069 -19.530 1.00 85.31 758 PHE A C 1
ATOM 5786 O O . PHE A 1 758 ? 21.719 0.672 -19.539 1.00 85.31 758 PHE A O 1
ATOM 5793 N N . ALA A 1 759 ? 20.066 -0.390 -18.420 1.00 84.31 759 ALA A N 1
ATOM 5794 C CA . ALA A 1 759 ? 20.562 -0.101 -17.080 1.00 84.31 759 ALA A CA 1
ATOM 5795 C C . ALA A 1 759 ? 21.886 -0.830 -16.852 1.00 84.31 759 ALA A C 1
ATOM 5797 O O . ALA A 1 759 ? 22.085 -1.895 -17.424 1.00 84.31 759 ALA A O 1
ATOM 5798 N N . LYS A 1 760 ? 22.779 -0.261 -16.037 1.00 83.06 760 LYS A N 1
ATOM 5799 C CA . LYS A 1 760 ? 24.159 -0.735 -15.842 1.00 83.06 760 LYS A CA 1
ATOM 5800 C C . LYS A 1 760 ? 24.379 -1.202 -14.401 1.00 83.06 760 LYS A C 1
ATOM 5802 O O . LYS A 1 760 ? 23.752 -0.660 -13.492 1.00 83.06 760 LYS A O 1
ATOM 5807 N N . ASN A 1 761 ? 25.269 -2.173 -14.209 1.00 76.50 761 ASN A N 1
ATOM 5808 C CA . ASN A 1 761 ? 25.782 -2.562 -12.894 1.00 76.50 761 ASN A CA 1
ATOM 5809 C C . ASN A 1 761 ? 26.865 -1.582 -12.391 1.00 76.50 761 ASN A C 1
ATOM 5811 O O . ASN A 1 761 ? 27.330 -0.707 -13.129 1.00 76.50 761 ASN A O 1
ATOM 5815 N N . ASP A 1 762 ? 27.257 -1.742 -11.124 1.00 71.25 762 ASP A N 1
ATOM 5816 C CA . ASP A 1 762 ? 28.071 -0.786 -10.355 1.00 71.25 762 ASP A CA 1
ATOM 5817 C C . ASP A 1 762 ? 29.472 -0.506 -10.909 1.00 71.25 762 ASP A C 1
ATOM 5819 O O . ASP A 1 762 ? 29.908 0.644 -10.878 1.00 71.25 762 ASP A O 1
ATOM 5823 N N . ASP A 1 763 ? 30.183 -1.499 -11.443 1.00 71.00 763 ASP A N 1
ATOM 5824 C CA . ASP A 1 763 ? 31.531 -1.319 -12.008 1.00 71.00 763 ASP A CA 1
ATOM 5825 C C . ASP A 1 763 ? 31.556 -0.386 -13.243 1.00 71.00 763 ASP A C 1
ATOM 5827 O O . ASP A 1 763 ? 32.599 -0.184 -13.868 1.00 71.00 763 ASP A O 1
ATOM 5831 N N . GLY A 1 764 ? 30.399 0.172 -13.627 1.00 71.31 764 GLY A N 1
ATOM 5832 C CA . GLY A 1 764 ? 30.174 0.832 -14.907 1.00 71.31 764 GLY A CA 1
ATOM 5833 C C . GLY A 1 764 ? 30.291 -0.166 -16.054 1.00 71.31 764 GLY A C 1
ATOM 5834 O O . GLY A 1 764 ? 30.713 0.208 -17.139 1.00 71.31 764 GLY A O 1
ATOM 5835 N N . VAL A 1 765 ? 30.021 -1.444 -15.779 1.00 71.19 765 VAL A N 1
ATOM 5836 C CA . VAL A 1 765 ? 30.391 -2.609 -16.583 1.00 71.19 765 VAL A CA 1
ATOM 5837 C C . VAL A 1 765 ? 29.534 -3.790 -16.098 1.00 71.19 765 VAL A C 1
ATOM 5839 O O . VAL A 1 765 ? 29.531 -4.099 -14.912 1.00 71.19 765 VAL A O 1
ATOM 5842 N N . THR A 1 766 ? 28.787 -4.513 -16.933 1.00 79.69 766 THR A N 1
ATOM 5843 C CA . THR A 1 766 ? 27.933 -4.044 -18.036 1.00 79.69 766 THR A CA 1
ATOM 5844 C C . THR A 1 766 ? 26.463 -3.973 -17.599 1.00 79.69 766 THR A C 1
ATOM 5846 O O . THR A 1 766 ? 26.170 -3.636 -16.455 1.00 79.69 766 THR A O 1
ATOM 5849 N N . ASP A 1 767 ? 25.527 -4.257 -18.499 1.00 82.12 767 ASP A N 1
ATOM 5850 C CA . ASP A 1 767 ? 24.096 -4.105 -18.284 1.00 82.12 767 ASP A CA 1
ATOM 5851 C C . ASP A 1 767 ? 23.531 -4.977 -17.141 1.00 82.12 767 ASP A C 1
ATOM 5853 O O . ASP A 1 767 ? 23.889 -6.147 -16.974 1.00 82.12 767 ASP A O 1
ATOM 5857 N N . GLY A 1 768 ? 22.616 -4.384 -16.372 1.00 80.94 768 GLY A N 1
ATOM 5858 C CA . GLY A 1 768 ? 21.923 -4.976 -15.237 1.00 80.94 768 GLY A CA 1
ATOM 5859 C C . GLY A 1 768 ? 20.890 -6.020 -15.645 1.00 80.94 768 GLY A C 1
ATOM 5860 O O . GLY A 1 768 ? 20.277 -5.957 -16.711 1.00 80.94 768 GLY A O 1
ATOM 5861 N N . THR A 1 769 ? 20.686 -6.998 -14.765 1.00 85.25 769 THR A N 1
ATOM 5862 C CA . THR A 1 769 ? 19.804 -8.140 -15.020 1.00 85.25 769 THR A CA 1
ATOM 5863 C C . THR A 1 769 ? 18.494 -8.018 -14.263 1.00 85.25 769 THR A C 1
ATOM 5865 O O . THR A 1 769 ? 18.484 -7.776 -13.057 1.00 85.25 769 THR A O 1
ATOM 5868 N N . ILE A 1 770 ? 17.392 -8.282 -14.955 1.00 86.69 770 ILE A N 1
ATOM 5869 C CA . ILE A 1 770 ? 16.066 -8.352 -14.367 1.00 86.69 770 ILE A CA 1
ATOM 5870 C C . ILE A 1 770 ? 15.998 -9.478 -13.322 1.00 86.69 770 ILE A C 1
ATOM 5872 O O . ILE A 1 770 ? 16.528 -10.584 -13.516 1.00 86.69 770 ILE A O 1
ATOM 5876 N N . ALA A 1 771 ? 15.344 -9.186 -12.199 1.00 84.62 771 ALA A N 1
ATOM 5877 C CA . ALA A 1 771 ? 15.194 -10.092 -11.067 1.00 84.62 771 ALA A CA 1
ATOM 5878 C C . ALA A 1 771 ? 13.713 -10.419 -10.846 1.00 84.62 771 ALA A C 1
ATOM 5880 O O . ALA A 1 771 ? 13.030 -9.779 -10.045 1.00 84.62 771 ALA A O 1
ATOM 5881 N N . TRP A 1 772 ? 13.214 -11.423 -11.574 1.00 85.69 772 TRP A N 1
ATOM 5882 C CA . TRP A 1 772 ? 11.802 -11.794 -11.554 1.00 85.69 772 TRP A CA 1
ATOM 5883 C C . TRP A 1 772 ? 11.221 -11.961 -10.151 1.00 85.69 772 TRP A C 1
ATOM 5885 O O . TRP A 1 772 ? 11.790 -12.606 -9.263 1.00 85.69 772 TRP A O 1
ATOM 5895 N N . LYS A 1 773 ? 10.004 -11.438 -10.002 1.00 77.38 773 LYS A N 1
ATOM 5896 C CA . LYS A 1 773 ? 9.196 -11.575 -8.793 1.00 77.38 773 LYS A CA 1
ATOM 5897 C C . LYS A 1 773 ? 8.766 -13.011 -8.533 1.00 77.38 773 LYS A C 1
ATOM 5899 O O . LYS A 1 773 ? 8.834 -13.883 -9.397 1.00 77.38 773 LYS A O 1
ATOM 5904 N N . SER A 1 774 ? 8.227 -13.237 -7.335 1.00 85.62 774 SER A N 1
ATOM 5905 C CA . SER A 1 774 ? 7.407 -14.422 -7.088 1.00 85.62 774 SER A CA 1
ATOM 5906 C C . SER A 1 774 ? 6.252 -14.505 -8.097 1.00 85.62 774 SER A C 1
ATOM 5908 O O . SER A 1 774 ? 5.824 -13.505 -8.675 1.00 85.62 774 SER A O 1
ATOM 5910 N N . PHE A 1 775 ? 5.732 -15.710 -8.311 1.00 92.25 775 PHE A N 1
ATOM 5911 C CA . PHE A 1 775 ? 4.710 -15.958 -9.330 1.00 92.25 775 PHE A CA 1
ATOM 5912 C C . PHE A 1 775 ? 3.360 -15.279 -9.029 1.00 92.25 775 PHE A C 1
ATOM 5914 O O . PHE A 1 775 ? 2.579 -15.036 -9.940 1.00 92.25 775 PHE A O 1
ATOM 5921 N N . ASN A 1 776 ? 3.087 -14.899 -7.774 1.00 91.31 776 ASN A N 1
ATOM 5922 C CA . ASN A 1 776 ? 1.813 -14.287 -7.375 1.00 91.31 776 ASN A CA 1
ATOM 5923 C C . ASN A 1 776 ? 1.556 -12.901 -8.011 1.00 91.31 776 ASN A C 1
ATOM 5925 O O . ASN A 1 776 ? 0.485 -12.712 -8.585 1.00 91.31 776 ASN A O 1
ATOM 5929 N N . PRO A 1 777 ? 2.481 -11.918 -7.947 1.00 92.62 777 PRO A N 1
ATOM 5930 C CA . PRO A 1 777 ? 2.351 -10.667 -8.700 1.00 92.62 777 PRO A CA 1
ATOM 5931 C C . PRO A 1 777 ? 2.138 -10.863 -10.207 1.00 92.62 777 PRO A C 1
ATOM 5933 O O . PRO A 1 777 ? 1.327 -10.155 -10.798 1.00 92.62 777 PRO A O 1
ATOM 5936 N N . ILE A 1 778 ? 2.817 -11.845 -10.807 1.00 95.50 778 ILE A N 1
ATOM 5937 C CA . ILE A 1 778 ? 2.678 -12.181 -12.231 1.00 95.50 778 ILE A CA 1
ATOM 5938 C C . ILE A 1 778 ? 1.264 -12.711 -12.504 1.00 95.50 778 ILE A C 1
ATOM 5940 O O . ILE A 1 778 ? 0.586 -12.221 -13.402 1.00 95.50 778 ILE A O 1
ATOM 5944 N N . ALA A 1 779 ? 0.773 -13.635 -11.673 1.00 95.75 779 ALA A N 1
ATOM 5945 C CA . ALA A 1 779 ? -0.582 -14.175 -11.771 1.00 95.75 779 ALA A CA 1
ATOM 5946 C C . ALA A 1 779 ? -1.651 -13.079 -11.643 1.00 95.75 779 ALA A C 1
ATOM 5948 O O . ALA A 1 779 ? -2.610 -13.065 -12.406 1.00 95.75 779 ALA A O 1
ATOM 5949 N N . LYS A 1 780 ? -1.467 -12.111 -10.734 1.00 95.19 780 LYS A N 1
ATOM 5950 C CA . LYS A 1 780 ? -2.359 -10.944 -10.626 1.00 95.19 780 LYS A CA 1
ATOM 5951 C C . LYS A 1 780 ? -2.361 -10.095 -11.897 1.00 95.19 780 LYS A C 1
ATOM 5953 O O . LYS A 1 780 ? -3.429 -9.695 -12.345 1.00 95.19 780 LYS A O 1
ATOM 5958 N N . ALA A 1 781 ? -1.189 -9.827 -12.475 1.00 95.88 781 ALA A N 1
ATOM 5959 C CA . ALA A 1 781 ? -1.081 -9.058 -13.714 1.00 95.88 781 ALA A CA 1
ATOM 5960 C C . ALA A 1 781 ? -1.758 -9.775 -14.898 1.00 95.88 781 ALA A C 1
ATOM 5962 O O . ALA A 1 781 ? -2.466 -9.136 -15.679 1.00 95.88 781 ALA A O 1
ATOM 5963 N N . ILE A 1 782 ? -1.604 -11.101 -14.991 1.00 96.06 782 ILE A N 1
ATOM 5964 C CA . ILE A 1 782 ? -2.307 -11.946 -15.971 1.00 96.06 782 ILE A CA 1
ATOM 5965 C C . ILE A 1 782 ? -3.824 -11.886 -15.742 1.00 96.06 782 ILE A C 1
ATOM 5967 O O . ILE A 1 782 ? -4.576 -11.671 -16.691 1.00 96.06 782 ILE A O 1
ATOM 5971 N N . GLY A 1 783 ? -4.273 -12.013 -14.491 1.00 92.50 783 GLY A N 1
ATOM 5972 C CA . GLY A 1 783 ? -5.689 -11.930 -14.131 1.00 92.50 783 GLY A CA 1
ATOM 5973 C C . GLY A 1 783 ? -6.321 -10.587 -14.511 1.00 92.50 783 GLY A C 1
ATOM 5974 O O . GLY A 1 783 ? -7.420 -10.568 -15.053 1.00 92.50 783 GLY A O 1
ATOM 5975 N N . ILE A 1 784 ? -5.612 -9.469 -14.310 1.00 91.12 784 ILE A N 1
ATOM 5976 C CA . ILE A 1 784 ? -6.060 -8.126 -14.733 1.00 91.12 784 ILE A CA 1
ATOM 5977 C C . ILE A 1 784 ? -6.169 -8.021 -16.261 1.00 91.12 784 ILE A C 1
ATOM 5979 O O . ILE A 1 784 ? -7.117 -7.422 -16.767 1.00 91.12 784 ILE A O 1
ATOM 5983 N N . ARG A 1 785 ? -5.221 -8.598 -17.015 1.00 88.56 785 ARG A N 1
ATOM 5984 C CA . ARG A 1 785 ? -5.295 -8.616 -18.488 1.00 88.56 785 ARG A CA 1
ATOM 5985 C C . ARG A 1 785 ? -6.544 -9.349 -18.968 1.00 88.56 785 ARG A C 1
ATOM 5987 O O . ARG A 1 785 ? -7.213 -8.879 -19.878 1.00 88.56 785 ARG A O 1
ATOM 5994 N N . ARG A 1 786 ? -6.841 -10.498 -18.359 1.00 86.88 786 ARG A N 1
ATOM 5995 C CA . ARG A 1 786 ? -7.957 -11.366 -18.761 1.00 86.88 786 ARG A CA 1
ATOM 5996 C C . ARG A 1 786 ? -9.321 -10.833 -18.328 1.00 86.88 786 ARG A C 1
ATOM 5998 O O . ARG A 1 786 ? -10.288 -11.026 -19.052 1.00 86.88 786 ARG A O 1
ATOM 6005 N N . ASP A 1 787 ? -9.393 -10.192 -17.165 1.00 80.62 787 ASP A N 1
ATOM 6006 C CA . ASP A 1 787 ? -10.609 -9.586 -16.624 1.00 80.62 787 ASP A CA 1
ATOM 6007 C C . ASP A 1 787 ? -10.317 -8.140 -16.208 1.00 80.62 787 ASP A C 1
ATOM 6009 O O . ASP A 1 787 ? -9.814 -7.857 -15.119 1.00 80.62 787 ASP A O 1
ATOM 6013 N N . GLY A 1 788 ? -10.639 -7.209 -17.104 1.00 76.25 788 GLY A N 1
ATOM 6014 C CA . GLY A 1 788 ? -10.485 -5.777 -16.871 1.00 76.25 788 GLY A CA 1
ATOM 6015 C C . GLY A 1 788 ? -11.586 -5.144 -16.028 1.00 76.25 788 GLY A C 1
ATOM 6016 O O . GLY A 1 788 ? -11.638 -3.921 -15.957 1.00 76.25 788 GLY A O 1
ATOM 6017 N N . SER A 1 789 ? -12.491 -5.915 -15.419 1.00 73.69 789 SER A N 1
ATOM 6018 C CA . SER A 1 789 ? -13.561 -5.334 -14.610 1.00 73.69 789 SER A CA 1
ATOM 6019 C C . SER A 1 789 ? -13.003 -4.563 -13.410 1.00 73.69 789 SER A C 1
ATOM 6021 O O . SER A 1 789 ? -12.040 -4.978 -12.759 1.00 73.69 789 SER A O 1
ATOM 6023 N N . LEU A 1 790 ? -13.661 -3.455 -13.054 1.00 70.12 790 LEU A N 1
ATOM 6024 C CA . LEU A 1 790 ? -13.298 -2.645 -11.885 1.00 70.12 790 LEU A CA 1
ATOM 6025 C C . LEU A 1 790 ? -13.252 -3.485 -10.595 1.00 70.12 790 LEU A C 1
ATOM 6027 O O . LEU A 1 790 ? -12.407 -3.263 -9.728 1.00 70.12 790 LEU A O 1
ATOM 6031 N N . ALA A 1 791 ? -14.137 -4.480 -10.478 1.00 71.75 791 ALA A N 1
ATOM 6032 C CA . ALA A 1 791 ? -14.167 -5.407 -9.352 1.00 71.75 791 ALA A CA 1
ATOM 6033 C C . ALA A 1 791 ? -12.903 -6.281 -9.285 1.00 71.75 791 ALA A C 1
ATOM 6035 O O . ALA A 1 791 ? -12.309 -6.406 -8.209 1.00 71.75 791 ALA A O 1
ATOM 6036 N N . ASN A 1 792 ? -12.462 -6.844 -10.416 1.00 79.00 792 ASN A N 1
ATOM 6037 C CA . ASN A 1 792 ? -11.233 -7.633 -10.468 1.00 79.00 792 ASN A CA 1
ATOM 6038 C C . ASN A 1 792 ? -9.992 -6.764 -10.236 1.00 79.00 792 ASN A C 1
ATOM 6040 O O . ASN A 1 792 ? -9.145 -7.121 -9.417 1.00 79.00 792 ASN A O 1
ATOM 6044 N N . VAL A 1 793 ? -9.917 -5.584 -10.862 1.00 81.62 793 VAL A N 1
ATOM 6045 C CA . VAL A 1 793 ? -8.833 -4.613 -10.635 1.00 81.62 793 VAL A CA 1
ATOM 6046 C C . VAL A 1 793 ? -8.741 -4.250 -9.151 1.00 81.62 793 VAL A C 1
ATOM 6048 O O . VAL A 1 793 ? -7.673 -4.366 -8.547 1.00 81.62 793 VAL A O 1
ATOM 6051 N N . HIS A 1 794 ? -9.866 -3.910 -8.517 1.00 80.25 794 HIS A N 1
ATOM 6052 C CA . HIS A 1 794 ? -9.915 -3.621 -7.085 1.00 80.25 794 HIS A CA 1
ATOM 6053 C C . HIS A 1 794 ? -9.426 -4.807 -6.233 1.00 80.25 794 HIS A C 1
ATOM 6055 O O . HIS A 1 794 ? -8.660 -4.611 -5.283 1.00 80.25 794 HIS A O 1
ATOM 6061 N N . ALA A 1 795 ? -9.855 -6.033 -6.549 1.00 80.88 795 ALA A N 1
ATOM 6062 C CA . ALA A 1 795 ? -9.440 -7.233 -5.826 1.00 80.88 795 ALA A CA 1
ATOM 6063 C C . ALA A 1 795 ? -7.936 -7.525 -6.003 1.00 80.88 795 ALA A C 1
ATOM 6065 O O . ALA A 1 795 ? -7.243 -7.838 -5.028 1.00 80.88 795 ALA A O 1
ATOM 6066 N N . ALA A 1 796 ? -7.411 -7.370 -7.220 1.00 86.19 796 ALA A N 1
ATOM 6067 C CA . ALA A 1 796 ? -6.018 -7.638 -7.563 1.00 86.19 796 ALA A CA 1
ATOM 6068 C C . ALA A 1 796 ? -5.048 -6.647 -6.896 1.00 86.19 796 ALA A C 1
ATOM 6070 O O . ALA A 1 796 ? -4.019 -7.076 -6.347 1.00 86.19 796 ALA A O 1
ATOM 6071 N N . LEU A 1 797 ? -5.405 -5.354 -6.857 1.00 85.81 797 LEU A N 1
ATOM 6072 C CA . LEU A 1 797 ? -4.651 -4.304 -6.153 1.00 85.81 797 LEU A CA 1
ATOM 6073 C C . LEU A 1 797 ? -4.516 -4.592 -4.646 1.00 85.81 797 LEU A C 1
ATOM 6075 O O . LEU A 1 797 ? -3.526 -4.202 -4.025 1.00 85.81 797 LEU A O 1
ATOM 6079 N N . GLY A 1 798 ? -5.445 -5.360 -4.065 1.00 81.44 798 GLY A N 1
ATOM 6080 C CA . GLY A 1 798 ? -5.360 -5.848 -2.688 1.00 81.44 798 GLY A CA 1
ATOM 6081 C C . GLY A 1 798 ? -5.626 -4.768 -1.639 1.00 81.44 798 GLY A C 1
ATOM 6082 O O . GLY A 1 798 ? -6.187 -3.722 -1.932 1.00 81.44 798 GLY A O 1
ATOM 6083 N N . GLY A 1 799 ? -5.274 -5.026 -0.381 1.00 75.06 799 GLY A N 1
ATOM 6084 C CA . GLY A 1 799 ? -5.566 -4.134 0.750 1.00 75.06 799 GLY A CA 1
ATOM 6085 C C . GLY A 1 799 ? -4.474 -3.112 1.069 1.00 75.06 799 GLY A C 1
ATOM 6086 O O . GLY A 1 799 ? -4.412 -2.647 2.197 1.00 75.06 799 GLY A O 1
ATOM 6087 N N . GLU A 1 800 ? -3.578 -2.797 0.135 1.00 77.44 800 GLU A N 1
ATOM 6088 C CA . GLU A 1 800 ? -2.421 -1.941 0.418 1.00 77.44 800 GLU A CA 1
ATOM 6089 C C . GLU A 1 800 ? -2.619 -0.529 -0.145 1.00 77.44 800 GLU A C 1
ATOM 6091 O O . GLU A 1 800 ? -2.735 -0.349 -1.360 1.00 77.44 800 GLU A O 1
ATOM 6096 N N . HIS A 1 801 ? -2.592 0.486 0.732 1.00 83.31 801 HIS A N 1
ATOM 6097 C CA . HIS A 1 801 ? -2.731 1.906 0.358 1.00 83.31 801 HIS A CA 1
ATOM 6098 C C . HIS A 1 801 ? -1.717 2.328 -0.698 1.00 83.31 801 HIS A C 1
ATOM 6100 O O . HIS A 1 801 ? -2.073 3.001 -1.663 1.00 83.31 801 HIS A O 1
ATOM 6106 N N . LYS A 1 802 ? -0.461 1.887 -0.544 1.00 87.69 802 LYS A N 1
ATOM 6107 C CA . LYS A 1 802 ? 0.619 2.188 -1.488 1.00 87.69 802 LYS A CA 1
ATOM 6108 C C . LYS A 1 802 ? 0.238 1.782 -2.910 1.00 87.69 802 LYS A C 1
ATOM 6110 O O . LYS A 1 802 ? 0.343 2.593 -3.818 1.00 87.69 802 LYS A O 1
ATOM 6115 N N . VAL A 1 803 ? -0.189 0.534 -3.108 1.00 89.69 803 VAL A N 1
ATOM 6116 C CA . VAL A 1 803 ? -0.447 -0.019 -4.449 1.00 89.69 803 VAL A CA 1
ATOM 6117 C C . VAL A 1 803 ? -1.648 0.670 -5.100 1.00 89.69 803 VAL A C 1
ATOM 6119 O O . VAL A 1 803 ? -1.603 0.975 -6.287 1.00 89.69 803 VAL A O 1
ATOM 6122 N N . ARG A 1 804 ? -2.687 0.984 -4.316 1.00 89.31 804 ARG A N 1
ATOM 6123 C CA . ARG A 1 804 ? -3.885 1.701 -4.789 1.00 89.31 804 ARG A CA 1
ATOM 6124 C C . ARG A 1 804 ? -3.587 3.149 -5.180 1.00 89.31 804 ARG A C 1
ATOM 6126 O O . ARG A 1 804 ? -3.983 3.575 -6.258 1.00 89.31 804 ARG A O 1
ATOM 6133 N N . ASN A 1 805 ? -2.848 3.882 -4.344 1.00 89.62 805 ASN A N 1
ATOM 6134 C CA . ASN A 1 805 ? -2.412 5.245 -4.664 1.00 89.62 805 ASN A CA 1
ATOM 6135 C C . ASN A 1 805 ? -1.450 5.270 -5.856 1.00 89.62 805 ASN A C 1
ATOM 6137 O O . ASN A 1 805 ? -1.509 6.191 -6.665 1.00 89.62 805 ASN A O 1
ATOM 6141 N N . PHE A 1 806 ? -0.591 4.257 -5.988 1.00 92.69 806 PHE A N 1
ATOM 6142 C CA . PHE A 1 806 ? 0.308 4.135 -7.131 1.00 92.69 806 PHE A CA 1
ATOM 6143 C C . PHE A 1 806 ? -0.469 3.904 -8.429 1.00 92.69 806 PHE A C 1
ATOM 6145 O O . PHE A 1 806 ? -0.216 4.595 -9.407 1.00 92.69 806 PHE A O 1
ATOM 6152 N N . TYR A 1 807 ? -1.462 3.007 -8.413 1.00 93.31 807 TYR A N 1
ATOM 6153 C CA . TYR A 1 807 ? -2.389 2.819 -9.530 1.00 93.31 807 TYR A CA 1
ATOM 6154 C C . TYR A 1 807 ? -3.090 4.128 -9.915 1.00 93.31 807 TYR A C 1
ATOM 6156 O O . TYR A 1 807 ? -3.024 4.509 -11.078 1.00 93.31 807 TYR A O 1
ATOM 6164 N N . ASN A 1 808 ? -3.708 4.829 -8.956 1.00 90.50 808 ASN A N 1
ATOM 6165 C CA . ASN A 1 808 ? -4.465 6.046 -9.260 1.00 90.50 808 ASN A CA 1
ATOM 6166 C C . ASN A 1 808 ? -3.566 7.134 -9.859 1.00 90.50 808 ASN A C 1
ATOM 6168 O O . ASN A 1 808 ? -3.944 7.743 -10.849 1.00 90.50 808 ASN A O 1
ATOM 6172 N N . ASN A 1 809 ? -2.354 7.314 -9.322 1.00 91.75 809 ASN A N 1
ATOM 6173 C CA . ASN A 1 809 ? -1.393 8.280 -9.857 1.00 91.75 809 ASN A CA 1
ATOM 6174 C C . ASN A 1 809 ? -0.874 7.924 -11.264 1.00 91.75 809 ASN A C 1
ATOM 6176 O O . ASN A 1 809 ? -0.498 8.825 -12.003 1.00 91.75 809 ASN A O 1
ATOM 6180 N N . ILE A 1 810 ? -0.805 6.637 -11.634 1.00 92.38 810 ILE A N 1
ATOM 6181 C CA . ILE A 1 810 ? -0.449 6.220 -13.004 1.00 92.38 810 ILE A CA 1
ATOM 6182 C C . ILE A 1 810 ? -1.645 6.392 -13.939 1.00 92.38 810 ILE A C 1
ATOM 6184 O O . ILE A 1 810 ? -1.482 6.836 -15.068 1.00 92.38 810 ILE A O 1
ATOM 6188 N N . TYR A 1 811 ? -2.833 5.981 -13.500 1.00 87.88 811 TYR A N 1
ATOM 6189 C CA . TYR A 1 811 ? -4.033 5.973 -14.328 1.00 87.88 811 TYR A CA 1
ATOM 6190 C C . TYR A 1 811 ? -4.511 7.388 -14.660 1.00 87.88 811 TYR A C 1
ATOM 6192 O O . TYR A 1 811 ? -4.779 7.679 -15.822 1.00 87.88 811 TYR A O 1
ATOM 6200 N N . ASP A 1 812 ? -4.567 8.255 -13.652 1.00 83.69 812 ASP A N 1
ATOM 6201 C CA . ASP A 1 812 ? -4.991 9.645 -13.780 1.00 83.69 812 ASP A CA 1
ATOM 6202 C C . ASP A 1 812 ? -4.029 10.543 -12.986 1.00 83.69 812 ASP A C 1
ATOM 6204 O O . ASP A 1 812 ? -4.268 10.846 -11.812 1.00 83.69 812 ASP A O 1
ATOM 6208 N N . PRO A 1 813 ? -2.890 10.936 -13.585 1.00 85.50 813 PRO A N 1
ATOM 6209 C CA . PRO A 1 813 ? -1.927 11.798 -12.912 1.00 85.50 813 PRO A CA 1
ATOM 6210 C C . PRO A 1 813 ? -2.526 13.182 -12.608 1.00 85.50 813 PRO A C 1
ATOM 6212 O O . PRO A 1 813 ? -2.154 13.810 -11.618 1.00 85.50 813 PRO A O 1
ATOM 6215 N N . ASP A 1 814 ? -3.495 13.657 -13.385 1.00 77.62 814 ASP A N 1
ATOM 6216 C CA . ASP A 1 814 ? -4.117 14.969 -13.177 1.00 77.62 814 ASP A CA 1
ATOM 6217 C C . ASP A 1 814 ? -5.344 14.922 -12.262 1.00 77.62 814 ASP A C 1
ATOM 6219 O O . ASP A 1 814 ? -6.021 15.943 -12.077 1.00 77.62 814 ASP A O 1
ATOM 6223 N N . ALA A 1 815 ? -5.590 13.764 -11.638 1.00 73.88 815 ALA A N 1
ATOM 6224 C CA . ALA A 1 815 ? -6.667 13.568 -10.690 1.00 73.88 815 ALA A CA 1
ATOM 6225 C C . ALA A 1 815 ? -6.697 14.719 -9.665 1.00 73.88 815 ALA A C 1
ATOM 6227 O O . ALA A 1 815 ? -5.678 15.048 -9.044 1.00 73.88 815 ALA A O 1
ATOM 6228 N N . PRO A 1 816 ? -7.868 15.340 -9.427 1.00 66.94 816 PRO A N 1
ATOM 6229 C CA . PRO A 1 816 ? -7.980 16.434 -8.467 1.00 66.94 816 PRO A CA 1
ATOM 6230 C C . PRO A 1 816 ? -7.686 15.976 -7.030 1.00 66.94 816 PRO A C 1
ATOM 6232 O O . PRO A 1 816 ? -7.442 16.808 -6.152 1.00 66.94 816 PRO A O 1
ATOM 6235 N N . GLN A 1 817 ? -7.730 14.667 -6.767 1.00 76.06 817 GLN A N 1
ATOM 6236 C CA . GLN A 1 817 ? -7.425 14.087 -5.470 1.00 76.06 817 GLN A CA 1
ATOM 6237 C C . GLN A 1 817 ? -5.904 14.012 -5.234 1.00 76.06 817 GLN A C 1
ATOM 6239 O O . GLN A 1 817 ? -5.163 13.520 -6.081 1.00 76.06 817 GLN A O 1
ATOM 6244 N N . PRO A 1 818 ? -5.417 14.419 -4.049 1.00 78.44 818 PRO A N 1
ATOM 6245 C CA . PRO A 1 818 ? -3.991 14.417 -3.726 1.00 78.44 818 PRO A CA 1
ATOM 6246 C C . PRO A 1 818 ? -3.461 13.016 -3.365 1.00 78.44 818 PRO A C 1
ATOM 6248 O O . PRO A 1 818 ? -3.034 12.781 -2.235 1.00 78.44 818 PRO A O 1
ATOM 6251 N N . PHE A 1 819 ? -3.497 12.056 -4.293 1.00 87.56 819 PHE A N 1
ATOM 6252 C CA . PHE A 1 819 ? -2.985 10.709 -4.033 1.00 87.56 819 PHE A CA 1
ATOM 6253 C C . PHE A 1 819 ? -1.476 10.724 -3.769 1.00 87.56 819 PHE A C 1
ATOM 6255 O O . PHE A 1 819 ? -0.679 11.087 -4.631 1.00 87.56 819 PHE A O 1
ATOM 6262 N N . VAL A 1 820 ? -1.063 10.243 -2.597 1.00 90.50 820 VAL A N 1
ATOM 6263 C CA . VAL A 1 820 ? 0.353 10.070 -2.251 1.00 90.50 820 VAL A CA 1
ATOM 6264 C C . VAL A 1 820 ? 0.646 8.586 -2.088 1.00 90.50 820 VAL A C 1
ATOM 6266 O O . VAL A 1 820 ? 0.040 7.898 -1.266 1.00 90.50 820 VAL A O 1
ATOM 6269 N N . THR A 1 821 ? 1.601 8.088 -2.863 1.00 92.06 821 THR A N 1
ATOM 6270 C CA . THR A 1 821 ? 2.227 6.768 -2.754 1.00 92.06 821 THR A CA 1
ATOM 6271 C C . THR A 1 821 ? 3.354 6.824 -1.716 1.00 92.06 821 THR A C 1
ATOM 6273 O O . THR A 1 821 ? 4.531 6.936 -2.050 1.00 92.06 821 THR A O 1
ATOM 6276 N N . SER A 1 822 ? 3.001 6.745 -0.428 1.00 89.38 822 SER A N 1
ATOM 6277 C CA . SER A 1 822 ? 3.977 6.722 0.667 1.00 89.38 822 SER A CA 1
ATOM 6278 C C . SER A 1 822 ? 4.684 5.364 0.732 1.00 89.38 822 SER A C 1
ATOM 6280 O O . SER A 1 822 ? 4.261 4.436 1.427 1.00 89.38 822 SER A O 1
ATOM 6282 N N . ASP A 1 823 ? 5.736 5.219 -0.067 1.00 89.44 823 ASP A N 1
ATOM 6283 C CA . ASP A 1 823 ? 6.596 4.045 -0.091 1.00 89.44 823 ASP A CA 1
ATOM 6284 C C . ASP A 1 823 ? 7.825 4.194 0.829 1.00 89.44 823 ASP A C 1
ATOM 6286 O O . ASP A 1 823 ? 7.974 5.177 1.551 1.00 89.44 823 ASP A O 1
ATOM 6290 N N . THR A 1 824 ? 8.724 3.205 0.823 1.00 91.75 824 THR A N 1
ATOM 6291 C CA . THR A 1 824 ? 9.961 3.221 1.623 1.00 91.75 824 THR A CA 1
ATOM 6292 C C . THR A 1 824 ? 10.783 4.493 1.421 1.00 91.75 824 THR A C 1
ATOM 6294 O O . THR A 1 824 ? 11.343 5.022 2.382 1.00 91.75 824 THR A O 1
ATOM 6297 N N . HIS A 1 825 ? 10.867 4.994 0.189 1.00 91.88 825 HIS A N 1
ATOM 6298 C CA . HIS A 1 825 ? 11.657 6.179 -0.095 1.00 91.88 825 HIS A CA 1
ATOM 6299 C C . HIS A 1 825 ? 10.929 7.453 0.302 1.00 91.88 825 HIS A C 1
ATOM 6301 O O . HIS A 1 825 ? 11.569 8.360 0.826 1.00 91.88 825 HIS A O 1
ATOM 6307 N N . GLN A 1 826 ? 9.610 7.511 0.137 1.00 94.69 826 GLN A N 1
ATOM 6308 C CA . GLN A 1 826 ? 8.852 8.647 0.637 1.00 94.69 826 GLN A CA 1
ATOM 6309 C C . GLN A 1 826 ? 8.940 8.740 2.165 1.00 94.69 826 GLN A C 1
ATOM 6311 O O . GLN A 1 826 ? 9.199 9.813 2.699 1.00 94.69 826 GLN A O 1
ATOM 6316 N N . VAL A 1 827 ? 8.836 7.615 2.881 1.00 95.50 827 VAL A N 1
ATOM 6317 C CA . VAL A 1 827 ? 9.055 7.571 4.339 1.00 95.50 827 VAL A CA 1
ATOM 6318 C C . VAL A 1 827 ? 10.464 8.063 4.696 1.00 95.50 827 VAL A C 1
ATOM 6320 O O . VAL A 1 827 ? 10.619 8.865 5.620 1.00 95.50 827 VAL A O 1
ATOM 6323 N N . ALA A 1 828 ? 11.485 7.643 3.941 1.00 95.88 828 ALA A N 1
ATOM 6324 C CA . ALA A 1 828 ? 12.858 8.122 4.096 1.00 95.88 828 ALA A CA 1
ATOM 6325 C C . ALA A 1 828 ? 12.989 9.638 3.862 1.00 95.88 828 ALA A C 1
ATOM 6327 O O . ALA A 1 828 ? 13.687 10.300 4.627 1.00 95.88 828 ALA A O 1
ATOM 6328 N N . ALA A 1 829 ? 12.313 10.191 2.849 1.00 97.00 829 ALA A N 1
ATOM 6329 C CA . ALA A 1 829 ? 12.330 11.619 2.529 1.00 97.00 829 ALA A CA 1
ATOM 6330 C C . ALA A 1 829 ? 11.628 12.450 3.611 1.00 97.00 829 ALA A C 1
ATOM 6332 O O . ALA A 1 829 ? 12.205 13.403 4.130 1.00 97.00 829 ALA A O 1
ATOM 6333 N N . ASN A 1 830 ? 10.425 12.040 4.025 1.00 97.62 830 ASN A N 1
ATOM 6334 C CA . ASN A 1 830 ? 9.679 12.679 5.109 1.00 97.62 830 ASN A CA 1
ATOM 6335 C C . ASN A 1 830 ? 10.472 12.709 6.422 1.00 97.62 830 ASN A C 1
ATOM 6337 O O . ASN A 1 830 ? 10.385 13.684 7.162 1.00 97.62 830 ASN A O 1
ATOM 6341 N N . LEU A 1 831 ? 11.231 11.651 6.727 1.00 97.00 831 LEU A N 1
ATOM 6342 C CA . LEU A 1 831 ? 12.033 11.562 7.951 1.00 97.00 831 LEU A CA 1
ATOM 6343 C C . LEU A 1 831 ? 13.470 12.069 7.788 1.00 97.00 831 LEU A C 1
ATOM 6345 O O . LEU A 1 831 ? 14.159 12.184 8.796 1.00 97.00 831 LEU A O 1
ATOM 6349 N N . PHE A 1 832 ? 13.929 12.337 6.564 1.00 96.62 832 PHE A N 1
ATOM 6350 C CA . PHE A 1 832 ? 15.333 12.609 6.241 1.00 96.62 832 PHE A CA 1
ATOM 6351 C C . PHE A 1 832 ? 16.295 11.552 6.840 1.00 96.62 832 PHE A C 1
ATOM 6353 O O . PHE A 1 832 ? 17.295 11.860 7.494 1.00 96.62 832 PHE A O 1
ATOM 6360 N N . LEU A 1 833 ? 15.962 10.269 6.649 1.00 95.50 833 LEU A N 1
ATOM 6361 C CA . LEU A 1 833 ? 16.713 9.121 7.178 1.00 95.50 833 LEU A CA 1
ATOM 6362 C C . LEU A 1 833 ? 17.107 8.127 6.066 1.00 95.50 833 LEU A C 1
ATOM 6364 O O . LEU A 1 833 ? 16.334 7.916 5.131 1.00 95.50 833 LEU A O 1
ATOM 6368 N N . PRO A 1 834 ? 18.263 7.445 6.176 1.00 94.88 834 PRO A N 1
ATOM 6369 C CA . PRO A 1 834 ? 18.686 6.396 5.246 1.00 94.88 834 PRO A CA 1
ATOM 6370 C C . PRO A 1 834 ? 17.933 5.081 5.517 1.00 94.88 834 PRO A C 1
ATOM 6372 O O . PRO A 1 834 ? 18.485 4.147 6.091 1.00 94.88 834 PRO A O 1
ATOM 6375 N N . LEU A 1 835 ? 16.654 5.005 5.137 1.00 92.69 835 LEU A N 1
ATOM 6376 C CA . LEU A 1 835 ? 15.806 3.842 5.437 1.00 92.69 835 LEU A CA 1
ATOM 6377 C C . LEU A 1 835 ? 15.783 2.805 4.303 1.00 92.69 835 LEU A C 1
ATOM 6379 O O . LEU A 1 835 ? 15.698 3.153 3.120 1.00 92.69 835 LEU A O 1
ATOM 6383 N N . GLY A 1 836 ? 15.835 1.529 4.698 1.00 89.00 836 GLY A N 1
ATOM 6384 C CA . GLY A 1 836 ? 15.578 0.350 3.868 1.00 89.00 836 GLY A CA 1
ATOM 6385 C C . GLY A 1 836 ? 14.184 -0.244 4.112 1.00 89.00 836 GLY A C 1
ATOM 6386 O O . GLY A 1 836 ? 13.437 0.218 4.974 1.00 89.00 836 GLY A O 1
ATOM 6387 N N . ALA A 1 837 ? 13.813 -1.272 3.344 1.00 85.62 837 ALA A N 1
ATOM 6388 C CA . ALA A 1 837 ? 12.484 -1.894 3.421 1.00 85.62 837 ALA A CA 1
ATOM 6389 C C . ALA A 1 837 ? 12.199 -2.608 4.761 1.00 85.62 837 ALA A C 1
ATOM 6391 O O . ALA A 1 837 ? 11.040 -2.814 5.113 1.00 85.62 837 ALA A O 1
ATOM 6392 N N . ASP A 1 838 ? 13.244 -2.982 5.494 1.00 86.00 838 ASP A N 1
ATOM 6393 C CA . ASP A 1 838 ? 13.220 -3.651 6.798 1.00 86.00 838 ASP A CA 1
ATOM 6394 C C . ASP A 1 838 ? 13.232 -2.677 7.992 1.00 86.00 838 ASP A C 1
ATOM 6396 O O . ASP A 1 838 ? 13.116 -3.108 9.146 1.00 86.00 838 ASP A O 1
ATOM 6400 N N . ALA A 1 839 ? 13.350 -1.370 7.731 1.00 90.00 839 ALA A N 1
ATOM 6401 C CA . ALA A 1 839 ? 13.331 -0.348 8.765 1.00 90.00 839 ALA A CA 1
ATOM 6402 C C . ALA A 1 839 ? 11.997 -0.345 9.529 1.00 90.00 839 ALA A C 1
ATOM 6404 O O . ALA A 1 839 ? 10.918 -0.519 8.952 1.00 90.00 839 ALA A O 1
ATOM 6405 N N . LEU A 1 840 ? 12.072 -0.097 10.840 1.00 91.56 840 LEU A N 1
ATOM 6406 C CA . LEU A 1 840 ? 10.913 -0.104 11.733 1.00 91.56 840 LEU A CA 1
ATOM 6407 C C . LEU A 1 840 ? 9.832 0.879 11.262 1.00 91.56 840 LEU A C 1
ATOM 6409 O O . LEU A 1 840 ? 8.665 0.502 11.159 1.00 91.56 840 LEU A O 1
ATOM 6413 N N . GLU A 1 841 ? 10.230 2.104 10.916 1.00 93.56 841 GLU A N 1
ATOM 6414 C CA . GLU A 1 841 ? 9.326 3.174 10.485 1.00 93.56 841 GLU A CA 1
ATOM 6415 C C . GLU A 1 841 ? 8.585 2.810 9.192 1.00 93.56 841 GLU A C 1
ATOM 6417 O O . GLU A 1 841 ? 7.405 3.115 9.035 1.00 93.56 841 GLU A O 1
ATOM 6422 N N . VAL A 1 842 ? 9.264 2.10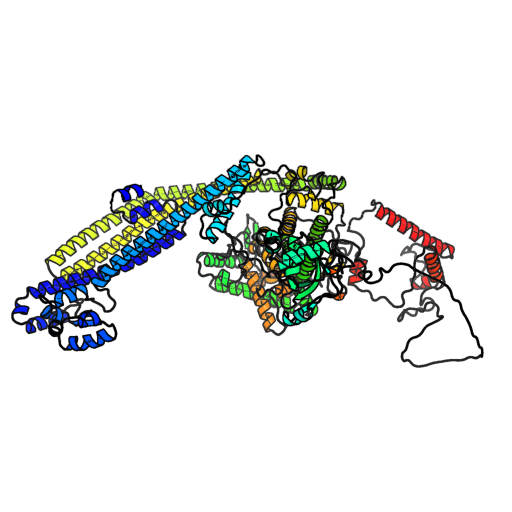6 8.283 1.00 92.56 842 VAL A N 1
ATOM 6423 C CA . VAL A 1 842 ? 8.703 1.643 7.006 1.00 92.56 842 VAL A CA 1
ATOM 6424 C C . VAL A 1 842 ? 7.708 0.509 7.242 1.00 92.56 842 VAL A C 1
ATOM 6426 O O . VAL A 1 842 ? 6.625 0.509 6.661 1.00 92.56 842 VAL A O 1
ATOM 6429 N N . GLY A 1 843 ? 8.022 -0.430 8.138 1.00 90.88 843 GLY A N 1
ATOM 6430 C CA . GLY A 1 843 ? 7.073 -1.465 8.546 1.00 90.88 843 GLY A CA 1
ATOM 6431 C C . GLY A 1 843 ? 5.819 -0.871 9.197 1.00 90.88 843 GLY A C 1
ATOM 6432 O O . GLY A 1 843 ? 4.701 -1.272 8.878 1.00 90.88 843 GLY A O 1
ATOM 6433 N N . GLN A 1 844 ? 5.987 0.119 10.074 1.00 91.50 844 GLN A N 1
ATOM 6434 C CA . GLN A 1 844 ? 4.886 0.798 10.765 1.00 91.50 844 GLN A CA 1
ATOM 6435 C C . GLN A 1 844 ? 4.046 1.674 9.822 1.00 91.50 844 GLN A C 1
ATOM 6437 O O . GLN A 1 844 ? 2.822 1.719 9.962 1.00 91.50 844 GLN A O 1
ATOM 6442 N N . ASN A 1 845 ? 4.654 2.270 8.794 1.00 91.31 845 ASN A N 1
ATOM 6443 C CA . ASN A 1 845 ? 3.932 2.961 7.725 1.00 91.31 845 ASN A CA 1
ATOM 6444 C C . ASN A 1 845 ? 2.852 2.069 7.090 1.00 91.31 845 ASN A C 1
ATOM 6446 O O . ASN A 1 845 ? 1.730 2.518 6.886 1.00 91.31 845 ASN A O 1
ATOM 6450 N N . PHE A 1 846 ? 3.150 0.786 6.866 1.00 87.56 846 PHE A N 1
ATOM 6451 C CA . PHE A 1 846 ? 2.221 -0.177 6.259 1.00 87.56 846 PHE A CA 1
ATOM 6452 C C . PHE A 1 846 ? 1.354 -0.954 7.266 1.00 87.56 846 PHE A C 1
ATOM 6454 O O . PHE A 1 846 ? 0.736 -1.953 6.911 1.00 87.56 846 PHE A O 1
ATOM 6461 N N . GLY A 1 847 ? 1.276 -0.518 8.528 1.00 86.94 847 GLY A N 1
ATOM 6462 C CA . GLY A 1 847 ? 0.455 -1.192 9.544 1.00 86.94 847 GLY A CA 1
ATOM 6463 C C . GLY A 1 847 ? 1.165 -2.320 10.298 1.00 86.94 847 GLY A C 1
ATOM 6464 O O . GLY A 1 847 ? 0.511 -3.205 10.851 1.00 86.94 847 GLY A O 1
ATOM 6465 N N . GLY A 1 848 ? 2.500 -2.312 10.321 1.00 85.19 848 GLY A N 1
ATOM 6466 C CA . GLY A 1 848 ? 3.321 -3.253 11.080 1.00 85.19 848 GLY A CA 1
ATOM 6467 C C . GLY A 1 848 ? 3.202 -3.115 12.605 1.00 85.19 848 GLY A C 1
ATOM 6468 O O . GLY A 1 848 ? 2.382 -2.367 13.145 1.00 85.19 848 GLY A O 1
ATOM 6469 N N . THR A 1 849 ? 4.039 -3.868 13.322 1.00 82.12 849 THR A N 1
ATOM 6470 C CA . THR A 1 849 ? 3.986 -4.018 14.786 1.00 82.12 849 THR A CA 1
ATOM 6471 C C . THR A 1 849 ? 3.944 -2.681 15.533 1.00 82.12 849 THR A C 1
ATOM 6473 O O . THR A 1 849 ? 4.746 -1.784 15.281 1.00 82.12 849 THR A O 1
ATOM 6476 N N . GLY A 1 850 ? 3.026 -2.573 16.497 1.00 80.88 850 GLY A N 1
ATOM 6477 C CA . GLY A 1 850 ? 2.861 -1.392 17.354 1.00 80.88 850 GLY A CA 1
ATOM 6478 C C . GLY A 1 850 ? 1.856 -0.364 16.832 1.00 80.88 850 GLY A C 1
ATOM 6479 O O . GLY A 1 850 ? 1.428 0.496 17.594 1.00 80.88 850 GLY A O 1
ATOM 6480 N N . THR A 1 851 ? 1.417 -0.481 15.579 1.00 86.88 851 THR A N 1
ATOM 6481 C CA . THR A 1 851 ? 0.485 0.480 14.979 1.00 86.88 851 THR A CA 1
ATOM 6482 C C . THR A 1 851 ? -0.975 0.055 15.094 1.00 86.88 851 THR A C 1
ATOM 6484 O O . THR A 1 851 ? -1.299 -1.109 15.353 1.00 86.88 851 THR A O 1
ATOM 6487 N N . LYS A 1 852 ? -1.880 1.015 14.896 1.00 84.62 852 LYS A N 1
ATOM 6488 C CA . LYS A 1 852 ? -3.322 0.780 14.793 1.00 84.62 852 LYS A CA 1
ATOM 6489 C C . LYS A 1 852 ? -3.859 1.370 13.498 1.00 84.62 852 LYS A C 1
ATOM 6491 O O . LYS A 1 852 ? -3.443 2.452 13.092 1.00 84.62 852 LYS A O 1
ATOM 6496 N N . SER A 1 853 ? -4.824 0.691 12.884 1.00 78.69 853 SER A N 1
ATOM 6497 C CA . SER A 1 853 ? -5.585 1.290 11.788 1.00 78.69 853 SER A CA 1
ATOM 6498 C C . SER A 1 853 ? -6.440 2.441 12.323 1.00 78.69 853 SER A C 1
ATOM 6500 O O . SER A 1 853 ? -7.084 2.299 13.367 1.00 78.69 853 SER A O 1
ATOM 6502 N N . VAL A 1 854 ? -6.433 3.573 11.624 1.00 69.94 854 VAL A N 1
ATOM 6503 C CA . VAL A 1 854 ? -7.174 4.780 12.007 1.00 69.94 854 VAL A CA 1
ATOM 6504 C C . VAL A 1 854 ? -8.437 4.921 11.157 1.00 69.94 854 VAL A C 1
ATOM 6506 O O . VAL A 1 854 ? -8.425 4.645 9.956 1.00 69.94 854 VAL A O 1
ATOM 6509 N N . GLY A 1 855 ? -9.524 5.365 11.797 1.00 61.00 855 GLY A N 1
ATOM 6510 C CA . GLY A 1 855 ? -10.813 5.624 11.158 1.00 61.00 855 GLY A CA 1
ATOM 6511 C C . GLY A 1 855 ? -11.556 4.366 10.685 1.00 61.00 855 GLY A C 1
ATOM 6512 O O . GLY A 1 855 ? -11.022 3.258 10.635 1.00 61.00 855 GLY A O 1
ATOM 6513 N N . ALA A 1 856 ? -12.821 4.539 10.289 1.00 55.38 856 ALA A N 1
ATOM 6514 C CA . ALA A 1 856 ? -13.614 3.489 9.633 1.00 55.38 856 ALA A CA 1
ATOM 6515 C C . ALA A 1 856 ? -13.162 3.208 8.179 1.00 55.38 856 ALA A C 1
ATOM 6517 O O . ALA A 1 856 ? -13.658 2.284 7.541 1.00 55.38 856 ALA A O 1
ATOM 6518 N N . THR A 1 857 ? -12.229 4.010 7.655 1.00 54.88 857 THR A N 1
ATOM 6519 C CA . THR A 1 857 ? -11.752 4.036 6.261 1.00 54.88 857 THR A CA 1
ATOM 6520 C C . THR A 1 857 ? -10.584 3.088 5.983 1.00 54.88 857 THR A C 1
ATOM 6522 O O . THR A 1 857 ? -10.171 2.937 4.833 1.00 54.88 857 THR A O 1
ATOM 6525 N N . GLY A 1 858 ? -10.053 2.438 7.021 1.00 63.38 858 GLY A N 1
ATOM 6526 C CA . GLY A 1 858 ? -9.002 1.434 6.886 1.00 63.38 858 GLY A CA 1
ATOM 6527 C C . GLY A 1 858 ? -7.617 1.984 6.602 1.00 63.38 858 GLY A C 1
ATOM 6528 O O . GLY A 1 858 ? -6.820 1.285 5.986 1.00 63.38 858 GLY A O 1
ATOM 6529 N N . LEU A 1 859 ? -7.309 3.204 7.055 1.00 73.31 859 LEU A N 1
ATOM 6530 C CA . LEU A 1 859 ? -5.953 3.754 7.011 1.00 73.31 859 LEU A CA 1
ATOM 6531 C C . LEU A 1 859 ? -5.047 2.919 7.913 1.00 73.31 859 LEU A C 1
ATOM 6533 O O . LEU A 1 859 ? -5.193 2.940 9.133 1.00 73.31 859 LEU A O 1
ATOM 6537 N N . ASN A 1 860 ? -4.147 2.143 7.314 1.00 78.19 860 ASN A N 1
ATOM 6538 C CA . ASN A 1 860 ? -3.278 1.237 8.053 1.00 78.19 860 ASN A CA 1
ATOM 6539 C C . ASN A 1 860 ? -2.026 1.969 8.523 1.00 78.19 860 ASN A C 1
ATOM 6541 O O . ASN A 1 860 ? -1.395 2.692 7.755 1.00 78.19 860 ASN A O 1
ATOM 6545 N N . GLY A 1 861 ? -1.657 1.745 9.782 1.00 87.00 861 GLY A N 1
ATOM 6546 C CA . GLY A 1 861 ? -0.401 2.239 10.317 1.00 87.00 861 GLY A CA 1
ATOM 6547 C C . GLY A 1 861 ? -0.289 3.760 10.365 1.00 87.00 861 GLY A C 1
ATOM 6548 O O . GLY A 1 861 ? -1.256 4.482 10.619 1.00 87.00 861 GLY A O 1
ATOM 6549 N N . THR A 1 862 ? 0.927 4.238 10.122 1.00 90.56 862 THR A N 1
ATOM 6550 C CA . THR A 1 862 ? 1.274 5.664 10.113 1.00 90.56 862 THR A CA 1
ATOM 6551 C C . THR A 1 862 ? 1.200 6.307 8.721 1.00 90.56 862 THR A C 1
ATOM 6553 O O . THR A 1 862 ? 1.474 7.498 8.613 1.00 90.56 862 THR A O 1
ATOM 6556 N N . TYR A 1 863 ? 0.750 5.583 7.681 1.00 90.00 863 TYR A N 1
ATOM 6557 C CA . TYR A 1 863 ? 0.673 6.048 6.280 1.00 90.00 863 TYR A CA 1
ATOM 6558 C C . TYR A 1 863 ? 0.089 7.451 6.100 1.00 90.00 863 TYR A C 1
ATOM 6560 O O . TYR A 1 863 ? 0.599 8.270 5.334 1.00 90.00 863 TYR A O 1
ATOM 6568 N N . TRP A 1 864 ? -0.994 7.741 6.818 1.00 88.19 864 TRP A N 1
ATOM 6569 C CA . TRP A 1 864 ? -1.718 9.003 6.705 1.00 88.19 864 TRP A CA 1
ATOM 6570 C C . TRP A 1 864 ? -0.884 10.220 7.140 1.00 88.19 864 TRP A C 1
ATOM 6572 O O . TRP A 1 864 ? -1.033 11.274 6.535 1.00 88.19 864 TRP A O 1
ATOM 6582 N N . LEU A 1 865 ? 0.036 10.080 8.108 1.00 92.25 865 LEU A N 1
ATOM 6583 C CA . LEU A 1 865 ? 0.929 11.171 8.536 1.00 92.25 865 LEU A CA 1
ATOM 6584 C C . LEU A 1 865 ? 1.856 11.594 7.394 1.00 92.25 865 LEU A C 1
ATOM 6586 O O . LEU A 1 865 ? 2.044 12.779 7.128 1.00 92.25 865 LEU A O 1
ATOM 6590 N N . TYR A 1 866 ? 2.418 10.604 6.700 1.00 93.81 866 TYR A N 1
ATOM 6591 C CA . TYR A 1 866 ? 3.336 10.833 5.592 1.00 93.81 866 TYR A CA 1
ATOM 6592 C C . TYR A 1 866 ? 2.624 11.422 4.377 1.00 93.81 866 TYR A C 1
ATOM 6594 O O . TYR A 1 866 ? 3.122 12.379 3.787 1.00 93.81 866 TYR A O 1
ATOM 6602 N N . SER A 1 867 ? 1.458 10.863 4.035 1.00 91.25 867 SER A N 1
ATOM 6603 C CA . SER A 1 867 ? 0.589 11.344 2.955 1.00 91.25 867 SER A CA 1
ATOM 6604 C C . SER A 1 867 ? 0.194 12.810 3.164 1.00 91.25 867 SER A C 1
ATOM 6606 O O . SER A 1 867 ? 0.408 13.646 2.285 1.00 91.25 867 SER A O 1
ATOM 6608 N N . GLU A 1 868 ? -0.282 13.144 4.366 1.00 91.88 868 GLU A N 1
ATOM 6609 C CA . GLU A 1 868 ? -0.659 14.507 4.753 1.00 91.88 868 GLU A CA 1
ATOM 6610 C C . GLU A 1 868 ? 0.524 15.482 4.643 1.00 91.88 868 GLU A C 1
ATOM 6612 O O . GLU A 1 868 ? 0.391 16.567 4.074 1.00 91.88 868 GLU A O 1
ATOM 6617 N N . ALA A 1 869 ? 1.705 15.097 5.137 1.00 96.12 869 ALA A N 1
ATOM 6618 C CA . ALA A 1 869 ? 2.894 15.945 5.071 1.00 96.12 869 ALA A CA 1
ATOM 6619 C C . ALA A 1 869 ? 3.333 16.246 3.628 1.00 96.12 869 ALA A C 1
ATOM 6621 O O . ALA A 1 869 ? 3.698 17.382 3.326 1.00 96.12 869 ALA A O 1
ATOM 6622 N N . VAL A 1 870 ? 3.251 15.271 2.718 1.00 95.62 870 VAL A N 1
ATOM 6623 C CA . VAL A 1 870 ? 3.543 15.497 1.292 1.00 95.62 870 VAL A CA 1
ATOM 6624 C C . VAL A 1 870 ? 2.531 16.458 0.676 1.00 95.62 870 VAL A C 1
ATOM 6626 O O . VAL A 1 870 ? 2.926 17.406 -0.005 1.00 95.62 870 VAL A O 1
ATOM 6629 N N . ALA A 1 871 ? 1.239 16.263 0.955 1.00 93.31 871 ALA A N 1
ATOM 6630 C CA . ALA A 1 871 ? 0.186 17.132 0.440 1.00 93.31 871 ALA A CA 1
ATOM 6631 C C . ALA A 1 871 ? 0.354 18.588 0.905 1.00 93.31 871 ALA A C 1
ATOM 6633 O O . ALA A 1 871 ? 0.259 19.517 0.098 1.00 93.31 871 ALA A O 1
ATOM 6634 N N . ARG A 1 872 ? 0.683 18.795 2.185 1.00 94.88 872 ARG A N 1
ATOM 6635 C CA . ARG A 1 872 ? 0.939 20.131 2.741 1.00 94.88 872 ARG A CA 1
ATOM 6636 C C . ARG A 1 872 ? 2.205 20.771 2.184 1.00 94.88 872 ARG A C 1
ATOM 6638 O O . ARG A 1 872 ? 2.187 21.965 1.899 1.00 94.88 872 ARG A O 1
ATOM 6645 N N . ALA A 1 873 ? 3.278 20.004 2.000 1.00 95.94 873 ALA A N 1
ATOM 6646 C CA . ALA A 1 873 ? 4.508 20.534 1.422 1.00 95.94 873 ALA A CA 1
ATOM 6647 C C . ALA A 1 873 ? 4.300 20.980 -0.038 1.00 95.94 873 ALA A C 1
ATOM 6649 O O . ALA A 1 873 ? 4.710 22.080 -0.399 1.00 95.94 873 ALA A O 1
ATOM 6650 N N . ALA A 1 874 ? 3.574 20.194 -0.840 1.00 94.38 874 ALA A N 1
ATOM 6651 C CA . ALA A 1 874 ? 3.202 20.561 -2.210 1.00 94.38 874 ALA A CA 1
ATOM 6652 C C . ALA A 1 874 ? 2.343 21.839 -2.259 1.00 94.38 874 ALA A C 1
ATOM 6654 O O . ALA A 1 874 ? 2.589 22.749 -3.058 1.00 94.38 874 ALA A O 1
ATOM 6655 N N . ALA A 1 875 ? 1.361 21.940 -1.355 1.00 93.31 875 ALA A N 1
ATOM 6656 C CA . ALA A 1 875 ? 0.530 23.130 -1.220 1.00 93.31 875 ALA A CA 1
ATOM 6657 C C . ALA A 1 875 ? 1.350 24.360 -0.808 1.00 93.31 875 ALA A C 1
ATOM 6659 O O . ALA A 1 875 ? 1.069 25.463 -1.270 1.00 93.31 875 ALA A O 1
ATOM 6660 N N . GLU A 1 876 ? 2.362 24.192 0.044 1.00 94.62 876 GLU A N 1
ATOM 6661 C CA . GLU A 1 876 ? 3.228 25.289 0.466 1.00 94.62 876 GLU A CA 1
ATOM 6662 C C . GLU A 1 876 ? 4.129 25.780 -0.667 1.00 94.62 876 GLU A C 1
ATOM 6664 O O . GLU A 1 876 ? 4.184 26.982 -0.912 1.00 94.62 876 GLU A O 1
ATOM 6669 N N . VAL A 1 877 ? 4.753 24.874 -1.425 1.00 92.75 877 VAL A N 1
ATOM 6670 C CA . VAL A 1 877 ? 5.510 25.236 -2.635 1.00 92.75 877 VAL A CA 1
ATOM 6671 C C . VAL A 1 877 ? 4.623 25.979 -3.635 1.00 92.75 877 VAL A C 1
ATOM 6673 O O . VAL A 1 877 ? 5.004 27.038 -4.131 1.00 92.75 877 VAL A O 1
ATOM 6676 N N . SER A 1 878 ? 3.398 25.494 -3.853 1.00 90.75 878 SER A N 1
ATOM 6677 C CA . SER A 1 878 ? 2.440 26.128 -4.768 1.00 90.75 878 SER A CA 1
ATOM 6678 C C . SER A 1 878 ? 2.116 27.582 -4.396 1.00 90.75 878 SER A C 1
ATOM 6680 O O . SER A 1 878 ? 1.810 28.388 -5.273 1.00 90.75 878 SER A O 1
ATOM 6682 N N . LYS A 1 879 ? 2.197 27.948 -3.108 1.00 91.56 879 LYS A N 1
ATOM 6683 C CA . LYS A 1 879 ? 1.992 29.332 -2.644 1.00 91.56 879 LYS A CA 1
ATOM 6684 C C . LYS A 1 879 ? 3.209 30.232 -2.857 1.00 91.56 879 LYS A C 1
ATOM 6686 O O . LYS A 1 879 ? 3.040 31.447 -2.908 1.00 91.56 879 LYS A O 1
ATOM 6691 N N . ARG A 1 880 ? 4.420 29.670 -2.961 1.00 86.56 880 ARG A N 1
ATOM 6692 C CA . ARG A 1 880 ? 5.678 30.434 -3.081 1.00 86.56 880 ARG A CA 1
ATOM 6693 C C . ARG A 1 880 ? 5.870 31.086 -4.455 1.00 86.56 880 ARG A C 1
ATOM 6695 O O . ARG A 1 880 ? 6.733 31.944 -4.587 1.00 86.56 880 ARG A O 1
ATOM 6702 N N . GLY A 1 881 ? 5.051 30.727 -5.447 1.00 69.06 881 GLY A N 1
ATOM 6703 C CA . GLY A 1 881 ? 5.129 31.266 -6.810 1.00 69.06 881 GLY A CA 1
ATOM 6704 C C . GLY A 1 881 ? 5.935 30.407 -7.790 1.00 69.06 881 GLY A C 1
ATOM 6705 O O . GLY A 1 881 ? 6.007 30.760 -8.962 1.00 69.06 881 GLY A O 1
ATOM 6706 N N . ASP A 1 882 ? 6.446 29.250 -7.355 1.00 65.81 882 ASP A N 1
ATOM 6707 C CA . ASP A 1 882 ? 7.212 28.283 -8.166 1.00 65.81 882 ASP A CA 1
ATOM 6708 C C . ASP A 1 882 ? 6.329 27.432 -9.114 1.00 65.81 882 ASP A C 1
ATOM 6710 O O . ASP A 1 882 ? 6.731 26.370 -9.586 1.00 65.81 882 ASP A O 1
ATOM 6714 N N . GLY A 1 883 ? 5.102 27.881 -9.392 1.00 73.00 883 GLY A N 1
ATOM 6715 C CA . GLY A 1 883 ? 4.087 27.117 -10.117 1.00 73.00 883 GLY A CA 1
ATOM 6716 C C . GLY A 1 883 ? 3.291 26.163 -9.220 1.00 73.00 883 GLY A C 1
ATOM 6717 O O . GLY A 1 883 ? 3.662 25.864 -8.087 1.00 73.00 883 GLY A O 1
ATOM 6718 N N . LYS A 1 884 ? 2.141 25.698 -9.721 1.00 86.00 884 LYS A N 1
ATOM 6719 C CA . LYS A 1 884 ? 1.321 24.697 -9.025 1.00 86.00 884 LYS A CA 1
ATOM 6720 C C . LYS A 1 884 ? 2.107 23.379 -8.951 1.00 86.00 884 LYS A C 1
ATOM 6722 O O . LYS A 1 884 ? 2.573 22.884 -9.977 1.00 86.00 884 LYS A O 1
ATOM 6727 N N . VAL A 1 885 ? 2.234 22.829 -7.745 1.00 89.19 885 VAL A N 1
ATOM 6728 C CA . VAL A 1 885 ? 2.857 21.527 -7.471 1.00 89.19 885 VAL A CA 1
ATOM 6729 C C . VAL A 1 885 ? 1.820 20.605 -6.839 1.00 89.19 885 VAL A C 1
ATOM 6731 O O . VAL A 1 885 ? 1.245 20.908 -5.791 1.00 89.19 885 VAL A O 1
ATOM 6734 N N . LEU A 1 886 ? 1.568 19.474 -7.487 1.00 91.44 886 LEU A N 1
ATOM 6735 C CA . LEU A 1 886 ? 0.684 18.416 -7.017 1.00 91.44 886 LEU A CA 1
ATOM 6736 C C . LEU A 1 886 ? 1.413 17.526 -5.993 1.00 91.44 886 LEU A C 1
ATOM 6738 O O . LEU A 1 886 ? 2.632 17.359 -6.068 1.00 91.44 886 LEU A O 1
ATOM 6742 N N . PRO A 1 887 ? 0.707 16.876 -5.051 1.00 92.62 887 PRO A N 1
ATOM 6743 C CA . PRO A 1 887 ? 1.355 16.011 -4.060 1.00 92.62 887 PRO A CA 1
ATOM 6744 C C . PRO A 1 887 ? 2.110 14.822 -4.665 1.00 92.62 887 PRO A C 1
ATOM 6746 O O . PRO A 1 887 ? 3.165 14.459 -4.148 1.00 92.62 887 PRO A O 1
ATOM 6749 N N . ARG A 1 888 ? 1.656 14.289 -5.809 1.00 92.62 888 ARG A N 1
ATOM 6750 C CA . ARG A 1 888 ? 2.404 13.288 -6.589 1.00 92.62 888 ARG A CA 1
ATOM 6751 C C . ARG A 1 888 ? 3.738 13.824 -7.123 1.00 92.62 888 ARG A C 1
ATOM 6753 O O . ARG A 1 888 ? 4.712 13.086 -7.187 1.00 92.62 888 ARG A O 1
ATOM 6760 N N . GLU A 1 889 ? 3.796 15.103 -7.491 1.00 93.19 889 GLU A N 1
ATOM 6761 C CA . GLU A 1 889 ? 4.993 15.742 -8.045 1.00 93.19 889 GLU A CA 1
ATOM 6762 C C . GLU A 1 889 ? 5.987 16.049 -6.926 1.00 93.19 889 GLU A C 1
ATOM 6764 O O . GLU A 1 889 ? 7.169 15.732 -7.041 1.00 93.19 889 GLU A O 1
ATOM 6769 N N . MET A 1 890 ? 5.490 16.576 -5.800 1.00 94.88 890 MET A N 1
ATOM 6770 C CA . MET A 1 890 ? 6.286 16.765 -4.585 1.00 94.88 890 MET A CA 1
ATOM 6771 C C . MET A 1 890 ? 6.891 15.441 -4.106 1.00 94.88 890 MET A C 1
ATOM 6773 O O . MET A 1 890 ? 8.075 15.379 -3.764 1.00 94.88 890 MET A O 1
ATOM 6777 N N . GLN A 1 891 ? 6.093 14.371 -4.128 1.00 94.62 891 GLN A N 1
ATOM 6778 C CA . GLN A 1 891 ? 6.557 13.019 -3.844 1.00 94.62 891 GLN A CA 1
ATOM 6779 C C . GLN A 1 891 ? 7.693 12.628 -4.794 1.00 94.62 891 GLN A C 1
ATOM 6781 O O . GLN A 1 891 ? 8.783 12.327 -4.321 1.00 94.62 891 GLN A O 1
ATOM 6786 N N . SER A 1 892 ? 7.483 12.696 -6.110 1.00 93.69 892 SER A N 1
ATOM 6787 C CA . SER A 1 892 ? 8.488 12.330 -7.116 1.00 93.69 892 SER A CA 1
ATOM 6788 C C . SER A 1 892 ? 9.809 13.097 -6.973 1.00 93.69 892 SER A C 1
ATOM 6790 O O . SER A 1 892 ? 10.882 12.498 -7.051 1.00 93.69 892 SER A O 1
ATOM 6792 N N . ILE A 1 893 ? 9.749 14.401 -6.690 1.00 93.50 893 ILE A N 1
ATOM 6793 C CA . ILE A 1 893 ? 10.937 15.237 -6.456 1.00 93.50 893 ILE A CA 1
ATOM 6794 C C . ILE A 1 893 ? 11.681 14.782 -5.194 1.00 93.50 893 ILE A C 1
ATOM 6796 O O . ILE A 1 893 ? 12.894 14.561 -5.227 1.00 93.50 893 ILE A O 1
ATOM 6800 N N . SER A 1 894 ? 10.962 14.614 -4.081 1.00 94.38 894 SER A N 1
ATOM 6801 C CA . SER A 1 894 ? 11.575 14.216 -2.809 1.00 94.38 894 SER A CA 1
ATOM 6802 C C . SER A 1 894 ? 12.099 12.771 -2.822 1.00 94.38 894 SER A C 1
ATOM 6804 O O . SER A 1 894 ? 13.140 12.478 -2.227 1.00 94.38 894 SER A O 1
ATOM 6806 N N . TRP A 1 895 ? 11.425 11.889 -3.565 1.00 89.19 895 TRP A N 1
ATOM 6807 C CA . TRP A 1 895 ? 11.808 10.504 -3.817 1.00 89.19 895 TRP A CA 1
ATOM 6808 C C . TRP A 1 895 ? 13.144 10.403 -4.554 1.00 89.19 895 TRP A C 1
ATOM 6810 O O . TRP A 1 895 ? 14.043 9.679 -4.110 1.00 89.19 895 TRP A O 1
ATOM 6820 N N . GLU A 1 896 ? 13.288 11.137 -5.657 1.00 89.56 896 GLU A N 1
ATOM 6821 C CA . GLU A 1 896 ? 14.524 11.162 -6.439 1.00 89.56 896 GLU A CA 1
ATOM 6822 C C . GLU A 1 896 ? 15.683 11.676 -5.575 1.00 89.56 896 GLU A C 1
ATOM 6824 O O . GLU A 1 896 ? 16.715 11.018 -5.428 1.00 89.56 896 GLU A O 1
ATOM 6829 N N . ALA A 1 897 ? 15.466 12.799 -4.889 1.00 92.25 897 ALA A N 1
ATOM 6830 C CA . ALA A 1 897 ? 16.475 13.437 -4.057 1.00 92.25 897 ALA A CA 1
ATOM 6831 C C . ALA A 1 897 ? 17.004 12.526 -2.939 1.00 92.25 897 ALA A C 1
ATOM 6833 O O . ALA A 1 897 ? 18.216 12.401 -2.749 1.00 92.25 897 ALA A O 1
ATOM 6834 N N . ILE A 1 898 ? 16.123 11.840 -2.203 1.00 93.56 898 ILE A N 1
ATOM 6835 C CA . ILE A 1 898 ? 16.557 10.992 -1.085 1.00 93.56 898 ILE A CA 1
ATOM 6836 C C . ILE A 1 898 ? 17.300 9.730 -1.562 1.00 93.56 898 ILE A C 1
ATOM 6838 O O . ILE A 1 898 ? 18.169 9.210 -0.851 1.00 93.56 898 ILE A O 1
ATOM 6842 N N . ARG A 1 899 ? 16.999 9.228 -2.771 1.00 89.19 899 ARG A N 1
ATOM 6843 C CA . ARG A 1 899 ? 17.774 8.158 -3.432 1.00 89.19 899 ARG A CA 1
ATOM 6844 C C . ARG A 1 899 ? 19.144 8.667 -3.880 1.00 89.19 899 ARG A C 1
ATOM 6846 O O . ARG A 1 899 ? 20.152 7.989 -3.658 1.00 89.19 899 ARG A O 1
ATOM 6853 N N . SER A 1 900 ? 19.188 9.869 -4.440 1.00 89.50 900 SER A N 1
ATOM 6854 C CA . SER A 1 900 ? 20.421 10.549 -4.833 1.00 89.50 900 SER A CA 1
ATOM 6855 C C . SER A 1 900 ? 21.338 10.860 -3.654 1.00 89.50 900 SER A C 1
ATOM 6857 O O . SER A 1 900 ? 22.557 10.821 -3.820 1.00 89.50 900 SER A O 1
ATOM 6859 N N . LEU A 1 901 ? 20.783 11.109 -2.466 1.00 93.19 901 LEU A N 1
ATOM 6860 C CA . LEU A 1 901 ? 21.557 11.327 -1.245 1.00 93.19 901 LEU A CA 1
ATOM 6861 C C . LEU A 1 901 ? 22.073 9.999 -0.665 1.00 93.19 901 LEU A C 1
ATOM 6863 O O . LEU A 1 901 ? 23.278 9.740 -0.647 1.00 93.19 901 LEU A O 1
ATOM 6867 N N . PHE A 1 902 ? 21.180 9.083 -0.281 1.00 93.44 902 PHE A N 1
ATOM 6868 C CA . PHE A 1 902 ? 21.560 7.825 0.376 1.00 93.44 902 PHE A CA 1
ATOM 6869 C C . PHE A 1 902 ? 21.643 6.654 -0.611 1.00 93.44 902 PHE A C 1
ATOM 6871 O O . PHE A 1 902 ? 20.611 6.164 -1.087 1.00 93.44 902 PHE A O 1
ATOM 6878 N N . SER A 1 903 ? 22.859 6.165 -0.884 1.00 87.94 903 SER A N 1
ATOM 6879 C CA . SER A 1 903 ? 23.075 5.029 -1.793 1.00 87.94 903 SER A CA 1
ATOM 6880 C C . SER A 1 903 ? 22.535 3.721 -1.195 1.00 87.94 903 SER A C 1
ATOM 6882 O O . SER A 1 903 ? 22.366 3.628 0.025 1.00 87.94 903 SER A O 1
ATOM 6884 N N . PRO A 1 904 ? 22.280 2.683 -2.016 1.00 85.12 904 PRO A N 1
ATOM 6885 C CA . PRO A 1 904 ? 21.937 1.355 -1.507 1.00 85.12 904 PRO A CA 1
ATOM 6886 C C . PRO A 1 904 ? 22.980 0.818 -0.517 1.00 85.12 904 PRO A C 1
ATOM 6888 O O . PRO A 1 904 ? 22.616 0.325 0.546 1.00 85.12 904 PRO A O 1
ATOM 6891 N N . THR A 1 905 ? 24.270 1.008 -0.815 1.00 86.94 905 THR A N 1
ATOM 6892 C CA . THR A 1 905 ? 25.382 0.629 0.071 1.00 86.94 905 THR A CA 1
ATOM 6893 C C . THR A 1 905 ? 25.349 1.372 1.406 1.00 86.94 905 THR A C 1
ATOM 6895 O O . THR A 1 905 ? 25.520 0.751 2.449 1.00 86.94 905 THR A O 1
ATOM 6898 N N . PHE A 1 906 ? 25.045 2.674 1.401 1.00 90.88 906 PHE A N 1
ATOM 6899 C CA . PHE A 1 906 ? 24.938 3.478 2.621 1.00 90.88 906 PHE A CA 1
ATOM 6900 C C . PHE A 1 906 ? 23.768 3.030 3.506 1.00 90.88 906 PHE A C 1
ATOM 6902 O O . PHE A 1 906 ? 23.896 2.961 4.723 1.00 90.88 906 PHE A O 1
ATOM 6909 N N . LYS A 1 907 ? 22.622 2.700 2.897 1.00 90.12 907 LYS A N 1
ATOM 6910 C CA . LYS A 1 907 ? 21.435 2.189 3.607 1.00 90.12 907 LYS A CA 1
ATOM 6911 C C . LYS A 1 907 ? 21.647 0.783 4.174 1.00 90.12 907 LYS A C 1
ATOM 6913 O O . LYS A 1 907 ? 21.037 0.446 5.183 1.00 90.12 907 LYS A O 1
ATOM 6918 N N . GLY A 1 908 ? 22.478 -0.026 3.516 1.00 87.75 908 GLY A N 1
ATOM 6919 C CA . GLY A 1 908 ? 22.829 -1.376 3.959 1.00 87.75 908 GLY A CA 1
ATOM 6920 C C . GLY A 1 908 ? 23.861 -1.416 5.090 1.00 87.75 908 GLY A C 1
ATOM 6921 O O . GLY A 1 908 ? 23.975 -2.438 5.762 1.00 87.75 908 GLY A O 1
ATOM 6922 N N . ASP A 1 909 ? 24.594 -0.324 5.329 1.00 90.56 909 ASP A N 1
ATOM 6923 C CA . ASP A 1 909 ? 25.569 -0.238 6.414 1.00 90.56 909 ASP A CA 1
ATOM 6924 C C . ASP A 1 909 ? 24.938 0.300 7.707 1.00 90.56 909 ASP A C 1
ATOM 6926 O O . ASP A 1 909 ? 24.656 1.492 7.862 1.00 90.56 909 ASP A O 1
ATOM 6930 N N . ALA A 1 910 ? 24.771 -0.590 8.686 1.00 90.31 910 ALA A N 1
ATOM 6931 C CA . ALA A 1 910 ? 24.196 -0.249 9.982 1.00 90.31 910 ALA A CA 1
ATOM 6932 C C . ALA A 1 910 ? 24.994 0.834 10.732 1.00 90.31 910 ALA A C 1
ATOM 6934 O O . ALA A 1 910 ? 24.399 1.596 11.501 1.00 90.31 910 ALA A O 1
ATOM 6935 N N . ALA A 1 911 ? 26.315 0.929 10.535 1.00 92.94 911 ALA A N 1
ATOM 6936 C CA . ALA A 1 911 ? 27.127 1.965 11.174 1.00 92.94 911 ALA A CA 1
ATOM 6937 C C . ALA A 1 911 ? 26.793 3.354 10.610 1.00 92.94 911 ALA A C 1
ATOM 6939 O O . ALA A 1 911 ? 26.507 4.274 11.379 1.00 92.94 911 ALA A O 1
ATOM 6940 N N . SER A 1 912 ? 26.732 3.481 9.283 1.00 93.19 912 SER A N 1
ATOM 6941 C CA . SER A 1 912 ? 26.313 4.705 8.588 1.00 93.19 912 SER A CA 1
ATOM 6942 C C . SER A 1 912 ? 24.895 5.136 8.970 1.00 93.19 912 SER A C 1
ATOM 6944 O O . SER A 1 912 ? 24.664 6.302 9.302 1.00 93.19 912 SER A O 1
ATOM 6946 N N . VAL A 1 913 ? 23.944 4.195 9.003 1.00 93.00 913 VAL A N 1
ATOM 6947 C CA . VAL A 1 913 ? 22.558 4.471 9.419 1.00 93.00 913 VAL A CA 1
ATOM 6948 C C . VAL A 1 913 ? 22.501 4.974 10.864 1.00 93.00 913 VAL A C 1
ATOM 6950 O O . VAL A 1 913 ? 21.811 5.957 11.151 1.00 93.00 913 VAL A O 1
ATOM 6953 N N . ASN A 1 914 ? 23.236 4.339 11.782 1.00 92.88 914 ASN A N 1
ATOM 6954 C CA . ASN A 1 914 ? 23.280 4.763 13.181 1.00 92.88 914 ASN A CA 1
ATOM 6955 C C . ASN A 1 914 ? 23.950 6.127 13.358 1.00 92.88 914 ASN A C 1
ATOM 6957 O O . ASN A 1 914 ? 23.432 6.936 14.119 1.00 92.88 914 ASN A O 1
ATOM 6961 N N . ALA A 1 915 ? 25.017 6.422 12.615 1.00 95.81 915 ALA A N 1
ATOM 6962 C CA . ALA A 1 915 ? 25.669 7.727 12.659 1.00 95.81 915 ALA A CA 1
ATOM 6963 C C . ALA A 1 915 ? 24.716 8.864 12.241 1.00 95.81 915 ALA A C 1
ATOM 6965 O O . ALA A 1 915 ? 24.694 9.914 12.882 1.00 95.81 915 ALA A O 1
ATOM 6966 N N . VAL A 1 916 ? 23.863 8.647 11.229 1.00 96.38 916 VAL A N 1
ATOM 6967 C CA . VAL A 1 916 ? 22.802 9.610 10.880 1.00 96.38 916 VAL A CA 1
ATOM 6968 C C . VAL A 1 916 ? 21.788 9.757 12.018 1.00 96.38 916 VAL A C 1
ATOM 6970 O O . VAL A 1 916 ? 21.408 10.877 12.362 1.00 96.38 916 VAL A O 1
ATOM 6973 N N . ARG A 1 917 ? 21.354 8.650 12.634 1.00 95.12 917 ARG A N 1
ATOM 6974 C CA . ARG A 1 917 ? 20.423 8.707 13.774 1.00 95.12 917 ARG A CA 1
ATOM 6975 C C . ARG A 1 917 ? 21.026 9.436 14.979 1.00 95.12 917 ARG A C 1
ATOM 6977 O O . ARG A 1 917 ? 20.302 10.164 15.645 1.00 95.12 917 ARG A O 1
ATOM 6984 N N . ASP A 1 918 ? 22.327 9.306 15.225 1.00 95.62 918 ASP A N 1
ATOM 6985 C CA . ASP A 1 918 ? 23.021 9.996 16.321 1.00 95.62 918 ASP A CA 1
ATOM 6986 C C . ASP A 1 918 ? 23.051 11.521 16.115 1.00 95.62 918 ASP A C 1
ATOM 6988 O O . ASP A 1 918 ? 22.929 12.281 17.076 1.00 95.62 918 ASP A O 1
ATOM 6992 N N . LEU A 1 919 ? 23.169 11.991 14.867 1.00 97.00 919 LEU A N 1
ATOM 6993 C CA . LEU A 1 919 ? 23.038 13.418 14.540 1.00 97.00 919 LEU A CA 1
ATOM 6994 C C . LEU A 1 919 ? 21.622 13.924 14.841 1.00 97.00 919 LEU A C 1
ATOM 6996 O O . LEU A 1 919 ? 21.448 14.973 15.461 1.00 97.00 919 LEU A O 1
ATOM 7000 N N . TRP A 1 920 ? 20.611 13.144 14.464 1.00 96.25 920 TRP A N 1
ATOM 7001 C CA . TRP A 1 920 ? 19.214 13.452 14.758 1.00 96.25 920 TRP A CA 1
ATOM 7002 C C . TRP A 1 920 ? 18.874 13.396 16.256 1.00 96.25 920 TRP A C 1
ATOM 7004 O O . TRP A 1 920 ? 18.073 14.199 16.742 1.00 96.25 920 TRP A O 1
ATOM 7014 N N . ASP A 1 921 ? 19.520 12.517 17.022 1.00 94.38 921 ASP A N 1
ATOM 7015 C CA . ASP A 1 921 ? 19.371 12.479 18.478 1.00 94.38 921 ASP A CA 1
ATOM 7016 C C . ASP A 1 921 ? 19.879 13.774 19.133 1.00 94.38 921 ASP A C 1
ATOM 7018 O O . ASP A 1 921 ? 19.208 14.304 20.018 1.00 94.38 921 ASP A O 1
ATOM 7022 N N . LYS A 1 922 ? 20.982 14.360 18.640 1.00 95.50 922 LYS A N 1
ATOM 7023 C CA . LYS A 1 922 ? 21.463 15.679 19.102 1.00 95.50 922 LYS A CA 1
ATOM 7024 C C . LYS A 1 922 ? 20.467 16.796 18.801 1.00 95.50 922 LYS A C 1
ATOM 7026 O O . LYS A 1 922 ? 20.185 17.617 19.672 1.00 95.50 922 LYS A O 1
ATOM 7031 N N . TYR A 1 923 ? 19.897 16.813 17.594 1.00 95.31 923 TYR A N 1
ATOM 7032 C CA . TYR A 1 923 ? 18.849 17.773 17.230 1.00 95.31 923 TYR A CA 1
ATOM 7033 C C . TYR A 1 923 ? 17.641 17.669 18.165 1.00 95.31 923 TYR A C 1
ATOM 7035 O O . TYR A 1 923 ? 17.191 18.656 18.747 1.00 95.31 923 TYR A O 1
ATOM 7043 N N . THR A 1 924 ? 17.130 16.455 18.352 1.00 92.38 924 THR A N 1
ATOM 7044 C CA . THR A 1 924 ? 15.939 16.233 19.176 1.00 92.38 924 THR A CA 1
ATOM 7045 C C . THR A 1 924 ? 16.195 16.444 20.673 1.00 92.38 924 THR A C 1
ATOM 7047 O O . THR A 1 924 ? 15.243 16.720 21.403 1.00 92.38 924 THR A O 1
ATOM 7050 N N . ALA A 1 925 ? 17.450 16.372 21.130 1.00 91.75 925 ALA A N 1
ATOM 7051 C CA . ALA A 1 925 ? 17.882 16.782 22.470 1.00 91.75 925 ALA A CA 1
ATOM 7052 C C . ALA A 1 925 ? 18.073 18.308 22.622 1.00 91.75 925 ALA A C 1
ATOM 7054 O O . ALA A 1 925 ? 18.225 18.795 23.741 1.00 91.75 925 ALA A O 1
ATOM 7055 N N . GLY A 1 926 ? 18.041 19.074 21.525 1.00 93.44 926 GLY A N 1
ATOM 7056 C CA . GLY A 1 926 ? 18.292 20.520 21.519 1.00 93.44 926 GLY A CA 1
ATOM 7057 C C . GLY A 1 926 ? 19.777 20.903 21.537 1.00 93.44 926 GLY A C 1
ATOM 7058 O O . GLY A 1 926 ? 20.100 22.065 21.771 1.00 93.44 926 GLY A O 1
ATOM 7059 N N . GLU A 1 927 ? 20.676 19.949 21.291 1.00 96.62 927 GLU A N 1
ATOM 7060 C CA . GLU A 1 927 ? 22.132 20.151 21.261 1.00 96.62 927 GLU A CA 1
ATOM 7061 C C . GLU A 1 927 ? 22.641 20.653 19.899 1.00 96.62 927 GLU A C 1
ATOM 7063 O O . GLU A 1 927 ? 23.762 21.149 19.802 1.00 96.62 927 GLU A O 1
ATOM 7068 N N . ALA A 1 928 ? 21.830 20.526 18.845 1.00 96.50 928 ALA A N 1
ATOM 7069 C CA . ALA A 1 928 ? 22.131 20.993 17.494 1.00 96.50 928 ALA A CA 1
ATOM 7070 C C . ALA A 1 928 ? 20.901 21.653 16.858 1.00 96.50 928 ALA A C 1
ATOM 7072 O O . ALA A 1 928 ? 19.760 21.299 17.167 1.00 96.50 928 ALA A O 1
ATOM 7073 N N . THR A 1 929 ? 21.125 22.602 15.946 1.00 96.94 929 THR A N 1
ATOM 7074 C CA . THR A 1 929 ? 20.037 23.179 15.147 1.00 96.94 929 THR A CA 1
ATOM 7075 C C . THR A 1 929 ? 19.604 22.213 14.042 1.00 96.94 929 THR A C 1
ATOM 7077 O O . THR A 1 929 ? 20.309 21.256 13.707 1.00 96.94 929 THR A O 1
ATOM 7080 N N . TYR A 1 930 ? 18.422 22.448 13.471 1.00 96.19 930 TYR A N 1
ATOM 7081 C CA . TYR A 1 930 ? 17.926 21.654 12.347 1.00 96.19 930 TYR A CA 1
ATOM 7082 C C . TYR A 1 930 ? 18.853 21.786 11.128 1.00 96.19 930 TYR A C 1
ATOM 7084 O O . TYR A 1 930 ? 19.245 20.785 10.535 1.00 96.19 930 TYR A O 1
ATOM 7092 N N . GLU A 1 931 ? 19.248 23.017 10.803 1.00 96.25 931 GLU A N 1
ATOM 7093 C CA . GLU A 1 931 ? 20.126 23.356 9.683 1.00 96.25 931 GLU A CA 1
ATOM 7094 C C . GLU A 1 931 ? 21.496 22.677 9.808 1.00 96.25 931 GLU A C 1
ATOM 7096 O O . GLU A 1 931 ? 21.947 22.024 8.864 1.00 96.25 931 GLU A O 1
ATOM 7101 N N . ASP A 1 932 ? 22.121 22.757 10.989 1.00 96.81 932 ASP A N 1
ATOM 7102 C CA . ASP A 1 932 ? 23.415 22.110 11.246 1.00 96.81 932 ASP A CA 1
ATOM 7103 C C . ASP A 1 932 ? 23.316 20.587 11.097 1.00 96.81 932 ASP A C 1
ATOM 7105 O O . ASP A 1 932 ? 24.219 19.938 10.563 1.00 96.81 932 ASP A O 1
ATOM 7109 N N . THR A 1 933 ? 22.197 20.013 11.545 1.00 97.75 933 THR A N 1
ATOM 7110 C CA . THR A 1 933 ? 21.950 18.569 11.484 1.00 97.75 933 THR A CA 1
ATOM 7111 C C . THR A 1 933 ? 21.776 18.101 10.044 1.00 97.75 933 THR A C 1
ATOM 7113 O O . THR A 1 933 ? 22.441 17.147 9.638 1.00 97.75 933 THR A O 1
ATOM 7116 N N . ILE A 1 934 ? 20.960 18.793 9.243 1.00 96.25 934 ILE A N 1
ATOM 7117 C CA . ILE A 1 934 ? 20.791 18.493 7.813 1.00 96.25 934 ILE A CA 1
ATOM 7118 C C . ILE A 1 934 ? 22.139 18.546 7.093 1.00 96.25 934 ILE A C 1
ATOM 7120 O O . ILE A 1 934 ? 22.493 17.603 6.381 1.00 96.25 934 ILE A O 1
ATOM 7124 N N . GLN A 1 935 ? 22.922 19.606 7.308 1.00 95.88 935 GLN A N 1
ATOM 7125 C CA . GLN A 1 935 ? 24.216 19.747 6.646 1.00 95.88 935 GLN A CA 1
ATOM 7126 C C . GLN A 1 935 ? 25.195 18.642 7.069 1.00 95.88 935 GLN A C 1
ATOM 7128 O O . GLN A 1 935 ? 25.907 18.095 6.225 1.00 95.88 935 GLN A O 1
ATOM 7133 N N . ALA A 1 936 ? 25.211 18.267 8.351 1.00 97.19 936 ALA A N 1
ATOM 7134 C CA . ALA A 1 936 ? 26.030 17.163 8.844 1.00 97.19 936 ALA A CA 1
ATOM 7135 C C . ALA A 1 936 ? 25.627 15.817 8.218 1.00 97.19 936 ALA A C 1
ATOM 7137 O O . ALA A 1 936 ? 26.502 15.042 7.827 1.00 97.19 936 ALA A O 1
ATOM 7138 N N . VAL A 1 937 ? 24.324 15.556 8.063 1.00 97.06 937 VAL A N 1
ATOM 7139 C CA . VAL A 1 937 ? 23.816 14.345 7.399 1.00 97.06 937 VAL A CA 1
ATOM 7140 C C . VAL A 1 937 ? 24.198 14.329 5.917 1.00 97.06 937 VAL A C 1
ATOM 7142 O O . VAL A 1 937 ? 24.671 13.303 5.428 1.00 97.06 937 VAL A O 1
ATOM 7145 N N . ILE A 1 938 ? 24.060 15.455 5.208 1.00 94.94 938 ILE A N 1
ATOM 7146 C CA . ILE A 1 938 ? 24.465 15.563 3.797 1.00 94.94 938 ILE A CA 1
ATOM 7147 C C . ILE A 1 938 ? 25.967 15.310 3.650 1.00 94.94 938 ILE A C 1
ATOM 7149 O O . ILE A 1 938 ? 26.375 14.528 2.791 1.00 94.94 938 ILE A O 1
ATOM 7153 N N . ASN A 1 939 ? 26.792 15.910 4.511 1.00 94.88 939 ASN A N 1
ATOM 7154 C CA . ASN A 1 939 ? 28.240 15.701 4.512 1.00 94.88 939 ASN A CA 1
ATOM 7155 C C . ASN A 1 939 ? 28.597 14.226 4.747 1.00 94.88 939 ASN A C 1
ATOM 7157 O O . ASN A 1 939 ? 29.440 13.682 4.034 1.00 94.88 939 ASN A O 1
ATOM 7161 N N . LEU A 1 940 ? 27.919 13.565 5.691 1.00 94.81 940 LEU A N 1
ATOM 7162 C CA . LEU A 1 940 ? 28.108 12.140 5.969 1.00 94.81 940 LEU A CA 1
ATOM 7163 C C . LEU A 1 940 ? 27.715 11.254 4.773 1.00 94.81 940 LEU A C 1
ATOM 7165 O O . LEU A 1 940 ? 28.366 10.244 4.522 1.00 94.81 940 LEU A O 1
ATOM 7169 N N . ALA A 1 941 ? 26.702 11.654 4.000 1.00 91.50 941 ALA A N 1
ATOM 7170 C CA . ALA A 1 941 ? 26.239 10.951 2.801 1.00 91.50 941 ALA A CA 1
ATOM 7171 C C . ALA A 1 941 ? 27.062 11.250 1.524 1.00 91.50 941 ALA A C 1
ATOM 7173 O O . ALA A 1 941 ? 26.685 10.815 0.433 1.00 91.50 941 ALA A O 1
ATOM 7174 N N . GLY A 1 942 ? 28.184 11.973 1.636 1.00 87.38 942 GLY A N 1
ATOM 7175 C CA . GLY A 1 942 ? 29.072 12.303 0.512 1.00 87.38 942 GLY A CA 1
ATOM 7176 C C . GLY A 1 942 ? 29.003 13.759 0.035 1.00 87.38 942 GLY A C 1
ATOM 7177 O O . GLY A 1 942 ? 29.559 14.082 -1.014 1.00 87.38 942 GLY A O 1
ATOM 7178 N N . GLY A 1 943 ? 28.335 14.641 0.783 1.00 85.38 943 GLY A N 1
ATOM 7179 C CA . GLY A 1 943 ? 28.381 16.099 0.616 1.00 85.38 943 GLY A CA 1
ATOM 7180 C C . GLY A 1 943 ? 27.540 16.675 -0.525 1.00 85.38 943 GLY A C 1
ATOM 7181 O O . GLY A 1 943 ? 27.519 17.891 -0.692 1.00 85.38 943 GLY A O 1
ATOM 7182 N N . ARG A 1 944 ? 26.851 15.841 -1.314 1.00 84.06 944 ARG A N 1
ATOM 7183 C CA . ARG A 1 944 ? 25.989 16.282 -2.421 1.00 84.06 944 ARG A CA 1
ATOM 7184 C C . ARG A 1 944 ? 24.902 15.265 -2.753 1.00 84.06 944 ARG A C 1
ATOM 7186 O O . ARG A 1 944 ? 25.062 14.072 -2.502 1.00 84.06 944 ARG A O 1
ATOM 7193 N N . TYR A 1 945 ? 23.850 15.737 -3.412 1.00 88.62 945 TYR A N 1
ATOM 7194 C CA . TYR A 1 945 ? 22.906 14.882 -4.126 1.00 88.62 945 TYR A CA 1
ATOM 7195 C C . TYR A 1 945 ? 23.571 14.399 -5.421 1.00 88.62 945 TYR A C 1
ATOM 7197 O O . TYR A 1 945 ? 24.114 15.207 -6.172 1.00 88.62 945 TYR A O 1
ATOM 7205 N N . ARG A 1 946 ? 23.603 13.083 -5.661 1.00 87.94 946 ARG A N 1
ATOM 7206 C CA . ARG A 1 946 ? 24.109 12.528 -6.928 1.00 87.94 946 ARG A CA 1
ATOM 7207 C C . ARG A 1 946 ? 23.116 12.790 -8.060 1.00 87.94 946 ARG A C 1
ATOM 7209 O O . ARG A 1 946 ? 21.912 12.661 -7.849 1.00 87.94 946 ARG A O 1
ATOM 7216 N N . ASP A 1 947 ? 23.622 13.072 -9.253 1.00 84.81 947 ASP A N 1
ATOM 7217 C CA . ASP A 1 947 ? 22.768 13.244 -10.426 1.00 84.81 947 ASP A CA 1
ATOM 7218 C C . ASP A 1 947 ? 22.081 11.917 -10.796 1.00 84.81 947 ASP A C 1
ATOM 7220 O O . ASP A 1 947 ? 22.752 10.879 -10.881 1.00 84.81 947 ASP A O 1
ATOM 7224 N N . PRO A 1 948 ? 20.753 11.919 -11.005 1.00 83.38 948 PRO A N 1
ATOM 7225 C CA . PRO A 1 948 ? 20.043 10.775 -11.559 1.00 83.38 948 PRO A CA 1
ATOM 7226 C C . PRO A 1 948 ? 20.573 10.346 -12.930 1.00 83.38 948 PRO A C 1
ATOM 7228 O O . PRO A 1 948 ? 21.032 11.164 -13.722 1.00 83.38 948 PRO A O 1
ATOM 7231 N N . SER A 1 949 ? 20.411 9.061 -13.261 1.00 79.44 949 SER A N 1
ATOM 7232 C CA . SER A 1 949 ? 20.896 8.467 -14.526 1.00 79.44 949 SER A CA 1
ATOM 7233 C C . SER A 1 949 ? 20.350 9.106 -15.817 1.00 79.44 949 SER A C 1
ATOM 7235 O O . SER A 1 949 ? 20.894 8.873 -16.894 1.00 79.44 949 SER A O 1
ATOM 7237 N N . TRP A 1 950 ? 19.280 9.898 -15.723 1.00 81.56 950 TRP A N 1
ATOM 7238 C CA . TRP A 1 950 ? 18.632 10.598 -16.836 1.00 81.56 950 TRP A CA 1
ATOM 7239 C C . TRP A 1 950 ? 19.038 12.080 -16.958 1.00 81.56 950 TRP A C 1
ATOM 7241 O O . TRP A 1 950 ? 18.627 12.745 -17.917 1.00 81.56 950 TRP A O 1
ATOM 7251 N N . VAL A 1 951 ? 19.825 12.617 -16.017 1.00 82.31 951 VAL A N 1
ATOM 7252 C CA . VAL A 1 951 ? 20.389 13.976 -16.094 1.00 82.31 951 VAL A CA 1
ATOM 7253 C C . VAL A 1 951 ? 21.470 14.028 -17.178 1.00 82.31 951 VAL A C 1
ATOM 7255 O O . VAL A 1 951 ? 22.214 13.074 -17.366 1.00 82.31 951 VAL A O 1
ATOM 7258 N N . GLY A 1 952 ? 21.526 15.130 -17.934 1.00 73.62 952 GLY A N 1
ATOM 7259 C CA . GLY A 1 952 ? 22.385 15.282 -19.122 1.00 73.62 952 GLY A CA 1
ATOM 7260 C C . GLY A 1 952 ? 21.712 14.830 -20.423 1.00 73.62 952 GLY A C 1
ATOM 7261 O O . GLY A 1 952 ? 21.907 15.448 -21.470 1.00 73.62 952 GLY A O 1
ATOM 7262 N N . VAL A 1 953 ? 20.804 13.854 -20.334 1.00 71.38 953 VAL A N 1
ATOM 7263 C CA . VAL A 1 953 ? 20.051 13.336 -21.480 1.00 71.38 953 VAL A CA 1
ATOM 7264 C C . VAL A 1 953 ? 18.884 14.260 -21.841 1.00 71.38 953 VAL A C 1
ATOM 7266 O O . VAL A 1 953 ? 18.057 14.579 -20.983 1.00 71.38 953 VAL A O 1
ATOM 7269 N N . ARG A 1 954 ? 18.757 14.653 -23.120 1.00 64.38 954 ARG A N 1
ATOM 7270 C CA . ARG A 1 954 ? 17.601 15.442 -23.592 1.00 64.38 954 ARG A CA 1
ATOM 7271 C C . ARG A 1 954 ? 16.330 14.579 -23.687 1.00 64.38 954 ARG A C 1
ATOM 7273 O O . ARG A 1 954 ? 16.427 13.466 -24.208 1.00 64.38 954 ARG A O 1
ATOM 7280 N N . PRO A 1 955 ? 15.146 15.071 -23.269 1.00 61.19 955 PRO A N 1
ATOM 7281 C CA . PRO A 1 955 ? 13.902 14.291 -23.311 1.00 61.19 955 PRO A CA 1
ATOM 7282 C C . PRO A 1 955 ? 13.536 13.738 -24.699 1.00 61.19 955 PRO A C 1
ATOM 7284 O O . PRO A 1 955 ? 13.077 12.607 -24.806 1.00 61.19 955 PRO A O 1
ATOM 7287 N N . ASP A 1 956 ? 13.803 14.494 -25.767 1.00 61.22 956 ASP A N 1
ATOM 7288 C CA . ASP A 1 956 ? 13.550 14.121 -27.170 1.00 61.22 956 ASP A CA 1
ATOM 7289 C C . ASP A 1 956 ? 14.514 13.056 -27.721 1.00 61.22 956 ASP A C 1
ATOM 7291 O O . ASP A 1 956 ? 14.270 12.473 -28.776 1.00 61.22 956 ASP A O 1
ATOM 7295 N N . SER A 1 957 ? 15.614 12.792 -27.011 1.00 56.69 957 SER A N 1
ATOM 7296 C CA . SER A 1 957 ? 16.579 11.745 -27.361 1.00 56.69 957 SER A CA 1
ATOM 7297 C C . SER A 1 957 ? 16.216 10.369 -26.792 1.00 56.69 957 SER A C 1
ATOM 7299 O O . SER A 1 957 ? 16.824 9.370 -27.183 1.00 56.69 957 SER A O 1
ATOM 7301 N N . ALA A 1 958 ? 15.247 10.310 -25.870 1.00 64.44 958 ALA A N 1
ATOM 7302 C CA . ALA A 1 958 ? 14.706 9.061 -25.356 1.00 64.44 958 ALA A CA 1
ATOM 7303 C C . ALA A 1 958 ? 13.709 8.472 -26.357 1.00 64.44 958 ALA A C 1
ATOM 7305 O O . ALA A 1 958 ? 12.926 9.188 -26.981 1.00 64.44 958 ALA A O 1
ATOM 7306 N N . ALA A 1 959 ? 13.741 7.156 -26.524 1.00 69.69 959 ALA A N 1
ATOM 7307 C CA . ALA A 1 959 ? 12.880 6.504 -27.489 1.00 69.69 959 ALA A CA 1
ATOM 7308 C C . ALA A 1 959 ? 11.468 6.330 -26.914 1.00 69.69 959 ALA A C 1
ATOM 7310 O O . ALA A 1 959 ? 11.305 5.852 -25.791 1.00 69.69 959 ALA A O 1
ATOM 7311 N N . ALA A 1 960 ? 10.463 6.738 -27.683 1.00 66.62 960 ALA A N 1
ATOM 7312 C CA . ALA A 1 960 ? 9.069 6.710 -27.262 1.00 66.62 960 ALA A CA 1
ATOM 7313 C C . ALA A 1 960 ? 8.540 5.256 -27.207 1.00 66.62 960 ALA A C 1
ATOM 7315 O O . ALA A 1 960 ? 8.752 4.516 -28.176 1.00 66.62 960 ALA A O 1
ATOM 7316 N N . PRO A 1 961 ? 7.861 4.824 -26.126 1.00 62.66 961 PRO A N 1
ATOM 7317 C CA . PRO A 1 961 ? 7.242 3.495 -26.043 1.00 62.66 961 PRO A CA 1
ATOM 7318 C C . PRO A 1 961 ? 6.276 3.200 -27.204 1.00 62.66 961 PRO A C 1
ATOM 7320 O O . PRO A 1 961 ? 6.211 2.077 -27.704 1.00 62.66 961 PRO A O 1
ATOM 7323 N N . GLU A 1 962 ? 5.579 4.227 -27.692 1.00 58.91 962 GLU A N 1
ATOM 7324 C CA . GLU A 1 962 ? 4.605 4.166 -28.788 1.00 58.91 962 GLU A CA 1
ATOM 7325 C C . GLU A 1 962 ? 5.248 3.813 -30.139 1.00 58.91 962 GLU A C 1
ATOM 7327 O O . GLU A 1 962 ? 4.561 3.393 -31.068 1.00 58.91 962 GLU A O 1
ATOM 7332 N N . ALA A 1 963 ? 6.576 3.918 -30.260 1.00 56.91 963 ALA A N 1
ATOM 7333 C CA . ALA A 1 963 ? 7.310 3.514 -31.458 1.00 56.91 963 ALA A CA 1
ATOM 7334 C C . ALA A 1 963 ? 7.454 1.980 -31.604 1.00 56.91 963 ALA A C 1
ATOM 7336 O O . ALA A 1 963 ? 8.173 1.515 -32.489 1.00 56.91 963 ALA A O 1
ATOM 7337 N N . GLY A 1 964 ? 6.802 1.188 -30.739 1.00 57.50 964 GLY A N 1
ATOM 7338 C CA . GLY A 1 964 ? 6.836 -0.282 -30.755 1.00 57.50 964 GLY A CA 1
ATOM 7339 C C . GLY A 1 964 ? 8.132 -0.880 -30.198 1.00 57.50 964 GLY A C 1
ATOM 7340 O O . GLY A 1 964 ? 8.394 -2.074 -30.357 1.00 57.50 964 GLY A O 1
ATOM 7341 N N . LEU A 1 965 ? 8.951 -0.047 -29.556 1.00 64.56 965 LEU A N 1
ATOM 7342 C CA . LEU A 1 965 ? 10.258 -0.404 -29.024 1.00 64.56 965 LEU A CA 1
ATOM 7343 C C . LEU A 1 965 ? 10.113 -1.157 -27.715 1.00 64.56 965 LEU A C 1
ATOM 7345 O O . LEU A 1 965 ? 9.438 -0.683 -26.806 1.00 64.56 965 LEU A O 1
ATOM 7349 N N . LYS A 1 966 ? 10.788 -2.302 -27.606 1.00 74.62 966 LYS A N 1
ATOM 7350 C CA . LYS A 1 966 ? 10.752 -3.087 -26.376 1.00 74.62 966 LYS A CA 1
ATOM 7351 C C . LYS A 1 966 ? 11.776 -2.609 -25.356 1.00 74.62 966 LYS A C 1
ATOM 7353 O O . LYS A 1 966 ? 12.936 -2.336 -25.685 1.00 74.62 966 LYS A O 1
ATOM 7358 N N . SER A 1 967 ? 11.370 -2.600 -24.092 1.00 76.38 967 SER A N 1
ATOM 7359 C CA . SER A 1 967 ? 12.214 -2.326 -22.921 1.00 76.38 967 SER A CA 1
ATOM 7360 C C . SER A 1 967 ? 13.337 -3.349 -22.728 1.00 76.38 967 SER A C 1
ATOM 7362 O O . SER A 1 967 ? 14.234 -3.113 -21.916 1.00 76.38 967 SER A O 1
ATOM 7364 N N . TYR A 1 968 ? 13.302 -4.466 -23.460 1.00 75.75 968 TYR A N 1
ATOM 7365 C CA . TYR A 1 968 ? 14.236 -5.576 -23.310 1.00 75.75 968 TYR A CA 1
ATOM 7366 C C . TYR A 1 968 ? 14.880 -6.099 -24.605 1.00 75.75 968 TYR A C 1
ATOM 7368 O O . TYR A 1 968 ? 15.802 -6.908 -24.529 1.00 75.75 968 TYR A O 1
ATOM 7376 N N . GLU A 1 969 ? 14.466 -5.637 -25.789 1.00 70.00 969 GLU A N 1
ATOM 7377 C CA . GLU A 1 969 ? 15.165 -5.966 -27.041 1.00 70.00 969 GLU A CA 1
ATOM 7378 C C . GLU A 1 969 ? 16.331 -4.994 -27.279 1.00 70.00 969 GLU A C 1
ATOM 7380 O O . GLU A 1 969 ? 16.267 -3.812 -26.928 1.00 70.00 969 GLU A O 1
ATOM 7385 N N . SER A 1 970 ? 17.427 -5.481 -27.867 1.00 48.09 970 SER A N 1
ATOM 7386 C CA . SER A 1 970 ? 18.673 -4.711 -28.024 1.00 48.09 970 SER A CA 1
ATOM 7387 C C . SER A 1 970 ? 18.531 -3.515 -28.966 1.00 48.09 970 SER A C 1
ATOM 7389 O O . SER A 1 970 ? 19.006 -2.415 -28.662 1.00 48.09 970 SER A O 1
ATOM 7391 N N . GLN A 1 971 ? 17.831 -3.700 -30.085 1.00 47.75 971 GLN A N 1
ATOM 7392 C CA . GLN A 1 971 ? 17.616 -2.654 -31.076 1.00 47.75 971 GLN A CA 1
ATOM 7393 C C . GLN A 1 971 ? 16.519 -1.679 -30.637 1.00 47.75 971 GLN A C 1
ATOM 7395 O O . GLN A 1 971 ? 15.373 -2.058 -30.413 1.00 47.75 971 GLN A O 1
ATOM 7400 N N . LEU A 1 972 ? 16.850 -0.387 -30.625 1.00 43.84 972 LEU A N 1
ATOM 7401 C CA . LEU A 1 972 ? 15.854 0.660 -30.823 1.00 43.84 972 LEU A CA 1
ATOM 7402 C C . LEU A 1 972 ? 15.528 0.649 -32.326 1.00 43.84 972 LEU A C 1
ATOM 7404 O O . LEU A 1 972 ? 16.286 1.215 -33.112 1.00 43.84 972 LEU A O 1
ATOM 7408 N N . ALA A 1 973 ? 14.495 -0.088 -32.747 1.00 34.06 973 ALA A N 1
ATOM 7409 C CA . ALA A 1 973 ? 14.072 -0.168 -34.143 1.00 34.06 973 ALA A CA 1
ATOM 7410 C C . ALA A 1 973 ? 14.009 1.227 -34.789 1.00 34.06 973 ALA A C 1
ATOM 7412 O O . ALA A 1 973 ? 13.461 2.180 -34.233 1.00 34.06 973 ALA A O 1
ATOM 7413 N N . HIS A 1 974 ? 14.599 1.337 -35.979 1.00 31.41 974 HIS A N 1
ATOM 7414 C CA . HIS A 1 974 ? 14.573 2.521 -36.825 1.00 31.41 974 HIS A CA 1
ATOM 7415 C C . HIS A 1 974 ? 13.127 2.960 -37.125 1.00 31.41 974 HIS A C 1
ATOM 7417 O O . HIS A 1 974 ? 12.536 2.558 -38.127 1.00 31.41 974 HIS A O 1
ATOM 7423 N N . ALA A 1 975 ? 12.573 3.847 -36.300 1.00 28.95 975 ALA A N 1
ATOM 7424 C CA . ALA A 1 975 ? 11.347 4.577 -36.596 1.00 28.95 975 ALA A CA 1
ATOM 7425 C C . ALA A 1 975 ? 11.609 5.570 -37.744 1.00 28.95 975 ALA A C 1
ATOM 7427 O O . ALA A 1 975 ? 11.859 6.751 -37.509 1.00 28.95 975 ALA A O 1
ATOM 7428 N N . ARG A 1 976 ? 11.650 5.078 -38.992 1.00 30.06 976 ARG A N 1
ATOM 7429 C CA . ARG A 1 976 ? 11.590 5.905 -40.217 1.00 30.06 976 ARG A CA 1
ATOM 7430 C C . ARG A 1 976 ? 11.281 5.172 -41.527 1.00 30.06 976 ARG A C 1
ATOM 7432 O O . ARG A 1 976 ? 11.200 5.837 -42.554 1.00 30.06 976 ARG A O 1
ATOM 7439 N N . GLN A 1 977 ? 11.067 3.858 -41.541 1.00 30.78 977 GLN A N 1
ATOM 7440 C CA . GLN A 1 977 ? 10.654 3.149 -42.761 1.00 30.78 977 GLN A CA 1
ATOM 7441 C C . GLN A 1 977 ? 9.249 2.574 -42.603 1.00 30.78 977 GLN A C 1
ATOM 7443 O O . GLN A 1 977 ? 9.071 1.436 -42.190 1.00 30.78 977 GLN A O 1
ATOM 7448 N N . GLY A 1 978 ? 8.240 3.384 -42.920 1.00 27.41 978 GLY A N 1
ATOM 7449 C CA . GLY A 1 978 ? 6.848 2.936 -42.880 1.00 27.41 978 GLY A CA 1
ATOM 7450 C C . GLY A 1 978 ? 5.835 3.847 -43.565 1.00 27.41 978 GLY A C 1
ATOM 7451 O O . GLY A 1 978 ? 4.649 3.667 -43.340 1.00 27.41 978 GLY A O 1
ATOM 7452 N N . LEU A 1 979 ? 6.260 4.818 -44.382 1.00 30.80 979 LEU A N 1
ATOM 7453 C CA . LEU A 1 979 ? 5.359 5.662 -45.178 1.00 30.80 979 LEU A CA 1
ATOM 7454 C C . LEU A 1 979 ? 6.024 6.051 -46.506 1.00 30.80 979 LEU A C 1
ATOM 7456 O O . LEU A 1 979 ? 6.385 7.203 -46.707 1.00 30.80 979 LEU A O 1
ATOM 7460 N N . ALA A 1 980 ? 6.227 5.081 -47.396 1.00 28.58 980 ALA A N 1
ATOM 7461 C CA . ALA A 1 980 ? 6.250 5.304 -48.843 1.00 28.58 980 ALA A CA 1
ATOM 7462 C C . ALA A 1 980 ? 6.322 3.957 -49.575 1.00 28.58 980 ALA A C 1
ATOM 7464 O O . ALA A 1 980 ? 7.208 3.151 -49.324 1.00 28.58 980 ALA A O 1
ATOM 7465 N N . GLU A 1 981 ? 5.392 3.786 -50.514 1.00 29.88 981 GLU A N 1
ATOM 7466 C CA . GLU A 1 981 ? 5.497 2.917 -51.692 1.00 29.88 981 GLU A CA 1
ATOM 7467 C C . GLU A 1 981 ? 5.220 1.415 -51.515 1.00 29.88 981 GLU A C 1
ATOM 7469 O O . GLU A 1 981 ? 6.085 0.550 -51.596 1.00 29.88 981 GLU A O 1
ATOM 7474 N N . ARG A 1 982 ? 3.920 1.095 -51.484 1.00 28.56 982 ARG A N 1
ATOM 7475 C CA . ARG A 1 982 ? 3.393 0.066 -52.391 1.00 28.56 982 ARG A CA 1
ATOM 7476 C C . ARG A 1 982 ? 2.831 0.753 -53.639 1.00 28.56 982 ARG A C 1
ATOM 7478 O O . ARG A 1 982 ? 1.755 1.343 -53.576 1.00 28.56 982 ARG A O 1
ATOM 7485 N N . ARG A 1 983 ? 3.529 0.652 -54.772 1.00 28.56 983 ARG A N 1
ATOM 7486 C CA . ARG A 1 983 ? 2.907 0.705 -56.103 1.00 28.56 983 ARG A CA 1
ATOM 7487 C C . ARG A 1 983 ? 3.619 -0.252 -57.060 1.00 28.56 983 ARG A C 1
ATOM 7489 O O . ARG A 1 983 ? 4.839 -0.339 -57.086 1.00 28.56 983 ARG A O 1
ATOM 7496 N N . GLU A 1 984 ? 2.774 -0.988 -57.765 1.00 27.03 984 GLU A N 1
ATOM 7497 C CA . GLU A 1 984 ? 3.001 -2.074 -58.720 1.00 27.03 984 GLU A CA 1
ATOM 7498 C C . GLU A 1 984 ? 3.929 -1.744 -59.914 1.00 27.03 984 GLU A C 1
ATOM 7500 O O . GLU A 1 984 ? 4.150 -0.571 -60.227 1.00 27.03 984 GLU A O 1
ATOM 7505 N N . PRO A 1 985 ? 4.436 -2.777 -60.625 1.00 33.16 985 PRO A N 1
ATOM 7506 C CA . PRO A 1 985 ? 5.407 -2.655 -61.707 1.00 33.16 985 PRO A CA 1
ATOM 7507 C C . PRO A 1 985 ? 4.752 -2.478 -63.088 1.00 33.16 985 PRO A C 1
ATOM 7509 O O . PRO A 1 985 ? 3.799 -3.172 -63.439 1.00 33.16 985 PRO A O 1
ATOM 7512 N N . GLY A 1 986 ? 5.334 -1.638 -63.951 1.00 25.98 986 GLY A N 1
ATOM 7513 C CA . GLY A 1 986 ? 5.008 -1.685 -65.378 1.00 25.98 986 GLY A CA 1
ATOM 7514 C C . GLY A 1 986 ? 5.585 -0.571 -66.251 1.00 25.98 986 GLY A C 1
ATOM 7515 O O . GLY A 1 986 ? 5.173 0.570 -66.109 1.00 25.98 986 GLY A O 1
ATOM 7516 N N . ARG A 1 987 ? 6.406 -0.991 -67.237 1.00 27.64 987 ARG A N 1
ATOM 7517 C CA . ARG A 1 987 ? 6.781 -0.327 -68.517 1.00 27.64 987 ARG A CA 1
ATOM 7518 C C . ARG A 1 987 ? 7.492 1.035 -68.398 1.00 27.64 987 ARG A C 1
ATOM 7520 O O . ARG A 1 987 ? 7.055 1.916 -67.690 1.00 27.64 987 ARG A O 1
ATOM 7527 N N . GLY A 1 988 ? 8.560 1.351 -69.118 1.00 26.23 988 GLY A N 1
ATOM 7528 C CA . GLY A 1 988 ? 9.175 0.766 -70.296 1.00 26.23 988 GLY A CA 1
ATOM 7529 C C . GLY A 1 988 ? 9.845 1.904 -71.078 1.00 26.23 988 GLY A C 1
ATOM 7530 O O . GLY A 1 988 ? 9.201 2.903 -71.362 1.00 26.23 988 GLY A O 1
ATOM 7531 N N . ASP A 1 989 ? 11.104 1.671 -71.433 1.00 27.11 989 ASP A N 1
ATOM 7532 C CA . ASP A 1 989 ? 11.798 2.134 -72.640 1.00 27.11 989 ASP A CA 1
ATOM 7533 C C . ASP A 1 989 ? 12.488 3.521 -72.745 1.00 27.11 989 ASP A C 1
ATOM 7535 O O . ASP A 1 989 ? 11.930 4.579 -72.477 1.00 27.11 989 ASP A O 1
ATOM 7539 N N . ALA A 1 990 ? 13.743 3.390 -73.205 1.00 26.77 990 ALA A N 1
ATOM 7540 C CA . ALA A 1 990 ? 14.625 4.200 -74.054 1.00 26.77 990 ALA A CA 1
ATOM 7541 C C . ALA A 1 990 ? 14.682 5.743 -74.026 1.00 26.77 990 ALA A C 1
ATOM 7543 O O . ALA A 1 990 ? 13.693 6.444 -74.203 1.00 26.77 990 ALA A O 1
ATOM 7544 N N . GLY A 1 991 ? 15.927 6.252 -74.096 1.00 24.31 991 GLY A N 1
ATOM 7545 C CA . GLY A 1 991 ? 16.229 7.467 -74.870 1.00 24.31 991 GLY A CA 1
ATOM 7546 C C . GLY A 1 991 ? 17.448 8.283 -74.427 1.00 24.31 991 GLY A C 1
ATOM 7547 O O . GLY A 1 991 ? 17.324 9.183 -73.610 1.00 24.31 991 GLY A O 1
ATOM 7548 N N . LEU A 1 992 ? 18.614 7.990 -75.011 1.00 23.42 992 LEU A N 1
ATOM 7549 C CA . LEU A 1 992 ? 19.875 8.769 -75.006 1.00 23.42 992 LEU A CA 1
ATOM 7550 C C . LEU A 1 992 ? 19.730 10.157 -75.736 1.00 23.42 992 LEU A C 1
ATOM 7552 O O . LEU A 1 992 ? 18.644 10.451 -76.225 1.00 23.42 992 LEU A O 1
ATOM 7556 N N . PRO A 1 993 ? 20.807 10.919 -76.068 1.00 47.09 993 PRO A N 1
ATOM 7557 C CA . PRO A 1 993 ? 21.709 11.731 -75.224 1.00 47.09 993 PRO A CA 1
ATOM 7558 C C . PRO A 1 993 ? 22.046 13.135 -75.844 1.00 47.09 993 PRO A C 1
ATOM 7560 O O . PRO A 1 993 ? 21.690 13.426 -76.982 1.00 47.09 993 PRO A O 1
ATOM 7563 N N . GLY A 1 994 ? 22.894 13.947 -75.184 1.00 25.30 994 GLY A N 1
ATOM 7564 C CA . GLY A 1 994 ? 24.039 14.578 -75.884 1.00 25.30 994 GLY A CA 1
ATOM 7565 C C . GLY A 1 994 ? 24.215 16.114 -75.958 1.00 25.30 994 GLY A C 1
ATOM 7566 O O . GLY A 1 994 ? 23.323 16.850 -76.367 1.00 25.30 994 GLY A O 1
ATOM 7567 N N . SER A 1 995 ? 25.495 16.506 -75.776 1.00 24.09 995 SER A N 1
ATOM 7568 C CA . SER A 1 995 ? 26.236 17.662 -76.358 1.00 24.09 995 SER A CA 1
ATOM 7569 C C . SER A 1 995 ? 26.025 19.048 -75.700 1.00 24.09 995 SER A C 1
ATOM 7571 O O . SER A 1 995 ? 24.934 19.320 -75.228 1.00 24.09 995 SER A O 1
ATOM 7573 N N . THR A 1 996 ? 26.988 19.974 -75.523 1.00 24.73 996 THR A N 1
ATOM 7574 C CA . THR A 1 996 ? 28.255 20.382 -76.200 1.00 24.73 996 THR A CA 1
ATOM 7575 C C . THR A 1 996 ? 29.083 21.282 -75.236 1.00 24.73 996 THR A C 1
ATOM 7577 O O . THR A 1 996 ? 28.483 22.067 -74.513 1.00 24.73 996 THR A O 1
ATOM 7580 N N . LEU A 1 997 ? 30.400 21.092 -75.025 1.00 25.17 997 LEU A N 1
ATOM 7581 C CA . LEU A 1 997 ? 31.598 21.732 -75.650 1.00 25.17 997 LEU A CA 1
ATOM 7582 C C . LEU A 1 997 ? 31.787 23.270 -75.527 1.00 25.17 997 LEU A C 1
ATOM 7584 O O . LEU A 1 997 ? 30.955 24.012 -76.032 1.00 25.17 997 LEU A O 1
ATOM 7588 N N . SER A 1 998 ? 32.964 23.698 -75.001 1.00 23.42 998 SER A N 1
ATOM 7589 C CA . SER A 1 998 ? 33.889 24.769 -75.503 1.00 23.42 998 SER A CA 1
ATOM 7590 C C . SER A 1 998 ? 34.630 25.534 -74.367 1.00 23.42 998 SER A C 1
ATOM 7592 O O . SER A 1 998 ? 33.996 26.263 -73.617 1.00 23.42 998 SER A O 1
ATOM 7594 N N . GLN A 1 999 ? 35.909 25.231 -74.072 1.00 25.22 999 GLN A N 1
ATOM 7595 C CA . GLN A 1 999 ? 37.182 25.940 -74.415 1.00 25.22 999 GLN A CA 1
ATOM 7596 C C . GLN A 1 999 ? 37.595 27.198 -73.594 1.00 25.22 999 GLN A C 1
ATOM 7598 O O . GLN A 1 999 ? 36.982 28.247 -73.728 1.00 25.22 999 GLN A O 1
ATOM 7603 N N . GLY A 1 1000 ? 38.775 27.116 -72.933 1.00 23.58 1000 GLY A N 1
ATOM 7604 C CA . GLY A 1 1000 ? 39.883 28.096 -73.070 1.00 23.58 1000 GLY A CA 1
ATOM 7605 C C . GLY A 1 1000 ? 40.388 28.902 -71.841 1.00 23.58 1000 GLY A C 1
ATOM 7606 O O . GLY A 1 1000 ? 39.677 29.775 -71.372 1.00 23.58 1000 GLY A O 1
ATOM 7607 N N . GLY A 1 1001 ? 41.674 28.729 -71.447 1.00 24.67 1001 GLY A N 1
ATOM 7608 C CA . GLY A 1 1001 ? 42.600 29.862 -71.155 1.00 24.67 1001 GLY A CA 1
ATOM 7609 C C . GLY A 1 1001 ? 43.151 30.171 -69.729 1.00 24.67 1001 GLY A C 1
ATOM 7610 O O . GLY A 1 1001 ? 42.606 31.021 -69.051 1.00 24.67 1001 GLY A O 1
ATOM 7611 N N . VAL A 1 1002 ? 44.285 29.545 -69.354 1.00 26.92 1002 VAL A N 1
ATOM 7612 C CA . VAL A 1 1002 ? 45.552 29.994 -68.671 1.00 26.92 1002 VAL A CA 1
ATOM 7613 C C . VAL A 1 1002 ? 45.649 31.152 -67.611 1.00 26.92 1002 VAL A C 1
ATOM 7615 O O . VAL A 1 1002 ? 45.221 32.274 -67.847 1.00 26.92 1002 VAL A O 1
ATOM 7618 N N . SER A 1 1003 ? 46.471 30.866 -66.566 1.00 25.64 1003 SER A N 1
ATOM 7619 C CA . SER A 1 1003 ? 47.398 31.672 -65.690 1.00 25.64 1003 SER A CA 1
ATOM 7620 C C . SER A 1 1003 ? 47.012 32.240 -64.296 1.00 25.64 1003 SER A C 1
ATOM 7622 O O . SER A 1 1003 ? 46.303 33.227 -64.196 1.00 25.64 1003 SER A O 1
ATOM 7624 N N . ASP A 1 1004 ? 47.621 31.612 -63.267 1.00 28.19 1004 ASP A N 1
ATOM 7625 C CA . ASP A 1 1004 ? 48.477 32.074 -62.133 1.00 28.19 1004 ASP A CA 1
ATOM 7626 C C . ASP A 1 1004 ? 48.114 33.230 -61.146 1.00 28.19 1004 ASP A C 1
ATOM 7628 O O . ASP A 1 1004 ? 47.706 34.317 -61.537 1.00 28.19 1004 ASP A O 1
ATOM 7632 N N . GLN A 1 1005 ? 48.484 32.977 -59.870 1.00 25.78 1005 GLN A N 1
ATOM 7633 C CA . GLN A 1 1005 ? 48.644 33.832 -58.660 1.00 25.78 1005 GLN A CA 1
ATOM 7634 C C . GLN A 1 1005 ? 47.413 34.220 -57.796 1.00 25.78 1005 GLN A C 1
ATOM 7636 O O . GLN A 1 1005 ? 46.468 34.849 -58.253 1.00 25.78 1005 GLN A O 1
ATOM 7641 N N . GLY A 1 1006 ? 47.456 33.869 -56.494 1.00 20.31 1006 GLY A N 1
ATOM 7642 C CA . GLY A 1 1006 ? 46.511 34.317 -55.442 1.00 20.31 1006 GLY A CA 1
ATOM 7643 C C . GLY A 1 1006 ? 46.981 35.583 -54.691 1.00 20.31 1006 GLY A C 1
ATOM 7644 O O . GLY A 1 1006 ? 47.839 36.284 -55.225 1.00 20.31 1006 GLY A O 1
ATOM 7645 N N . PRO A 1 1007 ? 46.576 35.833 -53.418 1.00 40.75 1007 PRO A N 1
ATOM 7646 C CA . PRO A 1 1007 ? 45.456 35.239 -52.655 1.00 40.75 1007 PRO A CA 1
ATOM 7647 C C . PRO A 1 1007 ? 44.682 36.232 -51.709 1.00 40.75 1007 PRO A C 1
ATOM 7649 O O . PRO A 1 1007 ? 45.106 37.367 -51.531 1.00 40.75 1007 PRO A O 1
ATOM 7652 N N . LEU A 1 1008 ? 43.646 35.734 -50.994 1.00 25.66 1008 LEU A N 1
ATOM 7653 C CA . LEU A 1 1008 ? 42.942 36.311 -49.802 1.00 25.66 1008 LEU A CA 1
ATOM 7654 C C . LEU A 1 1008 ? 42.023 37.538 -50.088 1.00 25.66 1008 LEU A C 1
ATOM 7656 O O . LEU A 1 1008 ? 42.384 38.398 -50.872 1.00 25.66 1008 LEU A O 1
ATOM 7660 N N . GLU A 1 1009 ? 40.812 37.733 -49.538 1.00 25.88 1009 GLU A N 1
ATOM 7661 C CA . GLU A 1 1009 ? 40.205 37.342 -48.253 1.00 25.88 1009 GLU A CA 1
ATOM 7662 C C . GLU A 1 1009 ? 38.667 37.636 -48.241 1.00 25.88 1009 GLU A C 1
ATOM 7664 O O . GLU A 1 1009 ? 38.185 38.423 -49.051 1.00 25.88 1009 GLU A O 1
ATOM 7669 N N . GLN A 1 1010 ? 37.956 37.074 -47.245 1.00 26.58 1010 GLN A N 1
ATOM 7670 C CA . GLN A 1 1010 ? 36.610 37.400 -46.694 1.00 26.58 1010 GLN A CA 1
ATOM 7671 C C . GLN A 1 1010 ? 35.290 36.769 -47.229 1.00 26.58 1010 GLN A C 1
ATOM 7673 O O . GLN A 1 1010 ? 34.637 37.260 -48.138 1.00 26.58 1010 GLN A O 1
ATOM 7678 N N . VAL A 1 1011 ? 34.894 35.697 -46.518 1.00 29.73 1011 VAL A N 1
ATOM 7679 C CA . VAL A 1 1011 ? 33.609 35.358 -45.840 1.00 29.73 1011 VAL A CA 1
ATOM 7680 C C . VAL A 1 1011 ? 32.257 35.874 -46.385 1.00 29.73 1011 VAL A C 1
ATOM 7682 O O . VAL A 1 1011 ? 31.989 37.070 -46.346 1.00 29.73 1011 VAL A O 1
ATOM 7685 N N . GLY A 1 1012 ? 31.331 34.930 -46.651 1.00 29.97 1012 GLY A N 1
ATOM 7686 C CA . GLY A 1 1012 ? 29.880 35.122 -46.451 1.00 29.97 1012 GLY A CA 1
ATOM 7687 C C . GLY A 1 1012 ? 28.920 34.382 -47.402 1.00 29.97 1012 GLY A C 1
ATOM 7688 O O . GLY A 1 1012 ? 28.434 34.991 -48.342 1.00 29.97 1012 GLY A O 1
ATOM 7689 N N . ASP A 1 1013 ? 28.615 33.118 -47.077 1.00 34.78 1013 ASP A N 1
ATOM 7690 C CA . ASP A 1 1013 ? 27.402 32.312 -47.362 1.00 34.78 1013 ASP A CA 1
ATOM 7691 C C . ASP A 1 1013 ? 26.912 31.977 -48.794 1.00 34.78 1013 ASP A C 1
ATOM 7693 O O . ASP A 1 1013 ? 26.530 32.834 -49.584 1.00 34.78 1013 ASP A O 1
ATOM 7697 N N . GLY A 1 1014 ? 26.749 30.660 -49.048 1.00 27.09 1014 GLY A N 1
ATOM 7698 C CA . GLY A 1 1014 ? 25.803 30.114 -50.041 1.00 27.09 1014 GLY A CA 1
ATOM 7699 C C . GLY A 1 1014 ? 26.293 28.958 -50.936 1.00 27.09 1014 GLY A C 1
ATOM 7700 O O . GLY A 1 1014 ? 26.717 29.193 -52.055 1.00 27.09 1014 GLY A O 1
ATOM 7701 N N . ALA A 1 1015 ? 26.168 27.713 -50.454 1.00 35.84 1015 ALA A N 1
ATOM 7702 C CA . ALA A 1 1015 ? 25.975 26.431 -51.174 1.00 35.84 1015 ALA A CA 1
ATOM 7703 C C . ALA A 1 1015 ? 26.614 26.156 -52.575 1.00 35.84 1015 ALA A C 1
ATOM 7705 O O . ALA A 1 1015 ? 26.181 26.700 -53.585 1.00 35.84 1015 ALA A O 1
ATOM 7706 N N . GLY A 1 1016 ? 27.465 25.109 -52.670 1.00 27.61 1016 GLY A N 1
ATOM 7707 C CA . GLY A 1 1016 ? 27.686 24.332 -53.915 1.00 27.61 1016 GLY A CA 1
ATOM 7708 C C . GLY A 1 1016 ? 29.080 23.696 -54.129 1.00 27.61 1016 GLY A C 1
ATOM 7709 O O . GLY A 1 1016 ? 30.042 24.409 -54.358 1.00 27.61 1016 GLY A O 1
ATOM 7710 N N . ARG A 1 1017 ? 29.144 22.346 -54.083 1.00 34.31 1017 ARG A N 1
ATOM 7711 C CA . ARG A 1 1017 ? 30.169 21.338 -54.529 1.00 34.31 1017 ARG A CA 1
ATOM 7712 C C . ARG A 1 1017 ? 31.315 21.799 -55.473 1.00 34.31 1017 ARG A C 1
ATOM 7714 O O . ARG A 1 1017 ? 31.054 22.575 -56.374 1.00 34.31 1017 ARG A O 1
ATOM 7721 N N . ALA A 1 1018 ? 32.528 21.218 -55.536 1.00 42.25 1018 ALA A N 1
ATOM 7722 C CA . ALA A 1 1018 ? 33.258 20.127 -54.857 1.00 42.25 1018 ALA A CA 1
ATOM 7723 C C . ALA A 1 1018 ? 34.698 20.027 -55.454 1.00 42.25 1018 ALA A C 1
ATOM 7725 O O . ALA A 1 1018 ? 34.869 20.331 -56.631 1.00 42.25 1018 ALA A O 1
ATOM 7726 N N . GLY A 1 1019 ? 35.687 19.496 -54.706 1.00 32.09 1019 GLY A N 1
ATOM 7727 C CA . GLY A 1 1019 ? 36.887 18.840 -55.275 1.00 32.09 1019 GLY A CA 1
ATOM 7728 C C . GLY A 1 1019 ? 38.258 19.187 -54.662 1.00 32.09 1019 GLY A C 1
ATOM 7729 O O . GLY A 1 1019 ? 38.766 20.279 -54.869 1.00 32.09 1019 GLY A O 1
ATOM 7730 N N . GLY A 1 1020 ? 38.906 18.200 -54.020 1.00 38.41 1020 GLY A N 1
ATOM 7731 C CA . GLY A 1 1020 ? 40.372 18.056 -54.058 1.00 38.41 1020 GLY A CA 1
ATOM 7732 C C . GLY A 1 1020 ? 41.220 18.670 -52.937 1.00 38.41 1020 GLY A C 1
ATOM 7733 O O . GLY A 1 1020 ? 42.175 19.379 -53.228 1.00 38.41 1020 GLY A O 1
ATOM 7734 N N . ALA A 1 1021 ? 40.962 18.325 -51.676 1.00 40.56 1021 ALA A N 1
ATOM 7735 C CA . ALA A 1 1021 ? 41.975 18.386 -50.620 1.00 40.56 1021 ALA A CA 1
ATOM 7736 C C . ALA A 1 1021 ? 42.068 17.002 -49.967 1.00 40.56 1021 ALA A C 1
ATOM 7738 O O . ALA A 1 1021 ? 41.041 16.430 -49.595 1.00 40.56 1021 ALA A O 1
ATOM 7739 N N . GLY A 1 1022 ? 43.286 16.455 -49.853 1.00 55.47 1022 GLY A N 1
ATOM 7740 C CA . GLY A 1 1022 ? 43.532 15.258 -49.043 1.00 55.47 1022 GLY A CA 1
ATOM 7741 C C . GLY A 1 1022 ? 42.992 15.458 -47.619 1.00 55.47 1022 GLY A C 1
ATOM 7742 O O . GLY A 1 1022 ? 42.861 16.611 -47.203 1.00 55.47 1022 GLY A O 1
ATOM 7743 N N . PRO A 1 1023 ? 42.616 14.387 -46.891 1.00 56.41 1023 PRO A N 1
ATOM 7744 C CA . PRO A 1 1023 ? 41.594 14.478 -45.844 1.00 56.41 1023 PRO A CA 1
ATOM 7745 C C . PRO A 1 1023 ? 41.957 15.425 -44.687 1.00 56.41 1023 PRO A C 1
ATOM 7747 O O . PRO A 1 1023 ? 42.548 15.007 -43.692 1.00 56.41 1023 PRO A O 1
ATOM 7750 N N . ALA A 1 1024 ? 41.574 16.703 -44.825 1.00 64.31 1024 ALA A N 1
ATOM 7751 C CA . ALA A 1 1024 ? 42.039 17.809 -43.991 1.00 64.31 1024 ALA A CA 1
ATOM 7752 C C . ALA A 1 1024 ? 41.889 17.502 -42.487 1.00 64.31 1024 ALA A C 1
ATOM 7754 O O . ALA A 1 1024 ? 40.903 16.852 -42.100 1.00 64.31 1024 ALA A O 1
ATOM 7755 N N . PRO A 1 1025 ? 42.837 17.932 -41.631 1.00 69.31 1025 PRO A N 1
ATOM 7756 C CA . PRO A 1 1025 ? 42.728 17.752 -40.184 1.00 69.31 1025 PRO A CA 1
ATOM 7757 C C . PRO A 1 1025 ? 41.427 18.356 -39.636 1.00 69.31 1025 PRO A C 1
ATOM 7759 O O . PRO A 1 1025 ? 40.910 19.328 -40.185 1.00 69.31 1025 PRO A O 1
ATOM 7762 N N . LEU A 1 1026 ? 40.890 17.781 -38.556 1.00 74.06 1026 LEU A N 1
ATOM 7763 C CA . LEU A 1 1026 ? 39.663 18.287 -37.933 1.00 74.06 1026 LEU A CA 1
ATOM 7764 C C . LEU A 1 1026 ? 39.892 19.674 -37.291 1.00 74.06 1026 LEU A C 1
ATOM 7766 O O . LEU A 1 1026 ? 40.981 19.917 -36.762 1.00 74.06 1026 LEU A O 1
ATOM 7770 N N . PRO A 1 1027 ? 38.895 20.584 -37.294 1.00 68.56 1027 PRO A N 1
ATOM 7771 C CA . PRO A 1 1027 ? 39.047 21.926 -36.727 1.00 68.56 1027 PRO A CA 1
ATOM 7772 C C . PRO A 1 1027 ? 39.459 21.895 -35.248 1.00 68.56 1027 PRO A C 1
ATOM 7774 O O . PRO A 1 1027 ? 38.787 21.276 -34.429 1.00 68.56 1027 PRO A O 1
ATOM 7777 N N . GLY A 1 1028 ? 40.561 22.570 -34.907 1.00 64.06 1028 GLY A N 1
ATOM 7778 C CA . GLY A 1 1028 ? 41.114 22.591 -33.545 1.00 64.06 1028 GLY A CA 1
ATOM 7779 C C . GLY A 1 1028 ? 42.090 21.454 -33.206 1.00 64.06 1028 GLY A C 1
ATOM 7780 O O . GLY A 1 1028 ? 42.498 21.346 -32.052 1.00 64.06 1028 GLY A O 1
ATOM 7781 N N . ALA A 1 1029 ? 42.486 20.620 -34.175 1.00 65.62 1029 ALA A N 1
ATOM 7782 C CA . ALA A 1 1029 ? 43.497 19.582 -33.970 1.00 65.62 1029 ALA A CA 1
ATOM 7783 C C . ALA A 1 1029 ? 44.844 20.164 -33.496 1.00 65.62 1029 ALA A C 1
ATOM 7785 O O . ALA A 1 1029 ? 45.270 21.199 -34.016 1.00 65.62 1029 ALA A O 1
ATOM 7786 N N . PRO A 1 1030 ? 45.545 19.515 -32.545 1.00 61.53 1030 PRO A N 1
ATOM 7787 C CA . PRO A 1 1030 ? 46.846 19.988 -32.088 1.00 61.53 1030 PRO A CA 1
ATOM 7788 C C . PRO A 1 1030 ? 47.836 20.013 -33.256 1.00 61.53 1030 PRO A C 1
ATOM 7790 O O . PRO A 1 1030 ? 48.029 19.014 -33.948 1.00 61.53 1030 PRO A O 1
ATOM 7793 N N . VAL A 1 1031 ? 48.459 21.172 -33.480 1.00 66.75 1031 VAL A N 1
ATOM 7794 C CA . VAL A 1 1031 ? 49.436 21.358 -34.557 1.00 66.75 1031 VAL A CA 1
ATOM 7795 C C . VAL A 1 1031 ? 50.781 20.823 -34.083 1.00 66.75 1031 VAL A C 1
ATOM 7797 O O . VAL A 1 1031 ? 51.519 21.485 -33.355 1.00 66.75 1031 VAL A O 1
ATOM 7800 N N . ILE A 1 1032 ? 51.079 19.594 -34.491 1.00 62.00 1032 ILE A N 1
ATOM 7801 C CA . ILE A 1 1032 ? 52.325 18.891 -34.197 1.00 62.00 1032 ILE A CA 1
ATOM 7802 C C . ILE A 1 1032 ? 53.058 18.684 -35.518 1.00 62.00 1032 ILE A C 1
ATOM 7804 O O . ILE A 1 1032 ? 52.556 18.023 -36.435 1.00 62.00 1032 ILE A O 1
ATOM 7808 N N . ALA A 1 1033 ? 54.243 19.283 -35.629 1.00 57.78 1033 ALA A N 1
ATOM 7809 C CA . ALA A 1 1033 ? 55.056 19.232 -36.837 1.00 57.78 1033 ALA A CA 1
ATOM 7810 C C . ALA A 1 1033 ? 55.288 17.773 -37.274 1.00 57.78 1033 ALA A C 1
ATOM 7812 O O . ALA A 1 1033 ? 55.838 16.973 -36.521 1.00 57.78 1033 ALA A O 1
ATOM 7813 N N . GLY A 1 1034 ? 54.835 17.434 -38.485 1.00 61.53 1034 GLY A N 1
ATOM 7814 C CA . GLY A 1 1034 ? 54.984 16.103 -39.084 1.00 61.53 1034 GLY A CA 1
ATOM 7815 C C . GLY A 1 1034 ? 53.929 15.051 -38.709 1.00 61.53 1034 GLY A C 1
ATOM 7816 O O . GLY A 1 1034 ? 54.002 13.962 -39.258 1.00 61.53 1034 GLY A O 1
ATOM 7817 N N . ALA A 1 1035 ? 52.955 15.343 -37.833 1.00 59.78 1035 ALA A N 1
ATOM 7818 C CA . ALA A 1 1035 ? 51.950 14.363 -37.370 1.00 59.78 1035 ALA A CA 1
ATOM 7819 C C . ALA A 1 1035 ? 50.496 14.891 -37.350 1.00 59.78 1035 ALA A C 1
ATOM 7821 O O . ALA A 1 1035 ? 49.621 14.301 -36.719 1.00 59.78 1035 ALA A O 1
ATOM 7822 N N . THR A 1 1036 ? 50.222 16.042 -37.974 1.00 63.94 1036 THR A N 1
ATOM 7823 C CA . THR A 1 1036 ? 48.899 16.689 -37.888 1.00 63.94 1036 THR A CA 1
ATOM 7824 C C . THR A 1 1036 ? 47.959 16.182 -38.989 1.00 63.94 1036 THR A C 1
ATOM 7826 O O . THR A 1 1036 ? 48.133 16.535 -40.153 1.00 63.94 1036 THR A O 1
ATOM 7829 N N . GLY A 1 1037 ? 46.929 15.410 -38.621 1.00 67.69 1037 GLY A N 1
ATOM 7830 C CA . GLY A 1 1037 ? 45.923 14.853 -39.546 1.00 67.69 1037 GLY A CA 1
ATOM 7831 C C . GLY A 1 1037 ? 46.097 13.347 -39.817 1.00 67.69 1037 GLY A C 1
ATOM 7832 O O . GLY A 1 1037 ? 47.013 12.739 -39.276 1.00 67.69 1037 GLY A O 1
ATOM 7833 N N . PRO A 1 1038 ? 45.209 12.703 -40.597 1.00 70.00 1038 PRO A N 1
ATOM 7834 C CA . PRO A 1 1038 ? 45.285 11.265 -40.875 1.00 70.00 1038 PRO A CA 1
ATOM 7835 C C . PRO A 1 1038 ? 46.300 10.929 -41.981 1.00 70.00 1038 PRO A C 1
ATOM 7837 O O . PRO A 1 1038 ? 46.426 11.675 -42.953 1.00 70.00 1038 PRO A O 1
ATOM 7840 N N . ASP A 1 1039 ? 46.951 9.766 -41.893 1.00 74.19 1039 ASP A N 1
ATOM 7841 C CA . ASP A 1 1039 ? 47.847 9.280 -42.951 1.00 74.19 1039 ASP A CA 1
ATOM 7842 C C . ASP A 1 1039 ? 47.033 8.814 -44.183 1.00 74.19 1039 ASP A C 1
ATOM 7844 O O . ASP A 1 1039 ? 46.237 7.871 -44.084 1.00 74.19 1039 ASP A O 1
ATOM 7848 N N . PRO A 1 1040 ? 47.225 9.429 -45.365 1.00 75.69 1040 PRO A N 1
ATOM 7849 C CA . PRO A 1 1040 ? 46.469 9.099 -46.572 1.00 75.69 1040 PRO A CA 1
ATOM 7850 C C . PRO A 1 1040 ? 46.722 7.676 -47.092 1.00 75.69 1040 PRO A C 1
ATOM 7852 O O . PRO A 1 1040 ? 45.845 7.105 -47.742 1.00 75.69 1040 PRO A O 1
ATOM 7855 N N . ARG A 1 1041 ? 47.882 7.078 -46.796 1.00 75.44 1041 ARG A N 1
ATOM 7856 C CA . ARG A 1 1041 ? 48.215 5.702 -47.193 1.00 75.44 1041 ARG A CA 1
ATOM 7857 C C . ARG A 1 1041 ? 47.399 4.684 -46.389 1.00 75.44 1041 ARG A C 1
ATOM 7859 O O . ARG A 1 1041 ? 46.893 3.729 -46.970 1.00 75.44 1041 ARG A O 1
ATOM 7866 N N . ILE A 1 1042 ? 47.186 4.933 -45.093 1.00 78.38 1042 ILE A N 1
ATOM 7867 C CA . ILE A 1 1042 ? 46.353 4.079 -44.226 1.00 78.38 1042 ILE A CA 1
ATOM 7868 C C . ILE A 1 1042 ? 44.879 4.184 -44.636 1.00 78.38 1042 ILE A C 1
ATOM 7870 O O . ILE A 1 1042 ? 44.192 3.170 -44.762 1.00 78.38 1042 ILE A O 1
ATOM 7874 N N . VAL A 1 1043 ? 44.399 5.405 -44.897 1.00 78.44 1043 VAL A N 1
ATOM 7875 C CA . VAL A 1 1043 ? 43.014 5.650 -45.337 1.00 78.44 1043 VAL A CA 1
ATOM 7876 C C . VAL A 1 1043 ? 42.714 4.929 -46.657 1.00 78.44 1043 VAL A C 1
ATOM 7878 O O . VAL A 1 1043 ? 41.653 4.324 -46.783 1.00 78.44 1043 VAL A O 1
ATOM 7881 N N . ALA A 1 1044 ? 43.659 4.903 -47.605 1.00 83.12 1044 ALA A N 1
ATOM 7882 C CA . ALA A 1 1044 ? 43.490 4.186 -48.871 1.00 83.12 1044 ALA A CA 1
ATOM 7883 C C . ALA A 1 1044 ? 43.342 2.662 -48.687 1.00 83.12 1044 ALA A C 1
ATOM 7885 O O . ALA A 1 1044 ? 42.503 2.046 -49.349 1.00 83.12 1044 ALA A O 1
ATOM 7886 N N . VAL A 1 1045 ? 44.114 2.055 -47.773 1.00 85.62 1045 VAL A N 1
ATOM 7887 C CA . VAL A 1 1045 ? 43.993 0.622 -47.442 1.00 85.62 1045 VAL A CA 1
ATOM 7888 C C . VAL A 1 1045 ? 42.645 0.332 -46.783 1.00 85.62 1045 VAL A C 1
ATOM 7890 O O . VAL A 1 1045 ? 41.981 -0.630 -47.163 1.00 85.62 1045 VAL A O 1
ATOM 7893 N N . ALA A 1 1046 ? 42.202 1.188 -45.856 1.00 83.56 1046 ALA A N 1
ATOM 7894 C CA . ALA A 1 1046 ? 40.907 1.042 -45.193 1.00 83.56 1046 ALA A CA 1
ATOM 7895 C C . ALA A 1 1046 ? 39.734 1.143 -46.184 1.00 83.56 1046 ALA A C 1
ATOM 7897 O O . ALA A 1 1046 ? 38.812 0.332 -46.132 1.00 83.56 1046 ALA A O 1
ATOM 7898 N N . GLU A 1 1047 ? 39.777 2.091 -47.124 1.00 83.88 1047 GLU A N 1
ATOM 7899 C CA . GLU A 1 1047 ? 38.763 2.228 -48.174 1.00 83.88 1047 GLU A CA 1
ATOM 7900 C C . GLU A 1 1047 ? 38.750 1.041 -49.141 1.00 83.88 1047 GLU A C 1
ATOM 7902 O O . GLU A 1 1047 ? 37.678 0.623 -49.575 1.00 83.88 1047 GLU A O 1
ATOM 7907 N N . GLN A 1 1048 ? 39.920 0.494 -49.482 1.00 81.69 1048 GLN A N 1
ATOM 7908 C CA . GLN A 1 1048 ? 40.019 -0.681 -50.345 1.00 81.69 1048 GLN A CA 1
ATOM 7909 C C . GLN A 1 1048 ? 39.479 -1.930 -49.647 1.00 81.69 1048 GLN A C 1
ATOM 7911 O O . GLN A 1 1048 ? 38.591 -2.581 -50.190 1.00 81.69 1048 GLN A O 1
ATOM 7916 N N . TYR A 1 1049 ? 39.934 -2.205 -48.420 1.00 85.62 1049 TYR A N 1
ATOM 7917 C CA . TYR A 1 1049 ? 39.408 -3.299 -47.605 1.00 85.62 1049 TYR A CA 1
ATOM 7918 C C . TYR A 1 1049 ? 37.887 -3.190 -47.455 1.00 85.62 1049 TYR A C 1
ATOM 7920 O O . TYR A 1 1049 ? 37.170 -4.179 -47.611 1.00 85.62 1049 TYR A O 1
ATOM 7928 N N . ALA A 1 1050 ? 37.384 -1.978 -47.202 1.00 77.19 1050 ALA A N 1
ATOM 7929 C CA . ALA A 1 1050 ? 35.962 -1.731 -47.064 1.00 77.19 1050 ALA A CA 1
ATOM 7930 C C . ALA A 1 1050 ? 35.198 -2.009 -48.368 1.00 77.19 1050 ALA A C 1
ATOM 7932 O O . ALA A 1 1050 ? 34.202 -2.720 -48.335 1.00 77.19 1050 ALA A O 1
ATOM 7933 N N . ARG A 1 1051 ? 35.697 -1.559 -49.528 1.00 84.56 1051 ARG A N 1
ATOM 7934 C CA . ARG A 1 1051 ? 35.106 -1.902 -50.836 1.00 84.56 1051 ARG A CA 1
ATOM 7935 C C . ARG A 1 1051 ? 35.068 -3.411 -51.080 1.00 84.56 1051 ARG A C 1
ATOM 7937 O O . ARG A 1 1051 ? 34.026 -3.922 -51.484 1.00 84.56 1051 ARG A O 1
ATOM 7944 N N . ASP A 1 1052 ? 36.165 -4.108 -50.800 1.00 77.69 1052 ASP A N 1
ATOM 7945 C CA . ASP A 1 1052 ? 36.313 -5.542 -51.082 1.00 77.69 1052 ASP A CA 1
ATOM 7946 C C . ASP A 1 1052 ? 35.436 -6.417 -50.170 1.00 77.69 1052 ASP A C 1
ATOM 7948 O O . ASP A 1 1052 ? 34.965 -7.473 -50.587 1.00 77.69 1052 ASP A O 1
ATOM 7952 N N . ASN A 1 1053 ? 35.152 -5.946 -48.952 1.00 80.44 1053 ASN A N 1
ATOM 7953 C CA . ASN A 1 1053 ? 34.223 -6.575 -48.005 1.00 80.44 1053 ASN A CA 1
ATOM 7954 C C . ASN A 1 1053 ? 32.786 -6.010 -48.105 1.00 80.44 1053 ASN A C 1
ATOM 7956 O O . ASN A 1 1053 ? 31.938 -6.334 -47.277 1.00 80.44 1053 ASN A O 1
ATOM 7960 N N . GLY A 1 1054 ? 32.498 -5.121 -49.067 1.00 77.62 1054 GLY A N 1
ATOM 7961 C CA . GLY A 1 1054 ? 31.203 -4.435 -49.199 1.00 77.62 1054 GLY A CA 1
ATOM 7962 C C . GLY A 1 1054 ? 30.869 -3.431 -48.080 1.00 77.62 1054 GLY A C 1
ATOM 7963 O O . GLY A 1 1054 ? 29.755 -2.908 -48.037 1.00 77.62 1054 GLY A O 1
ATOM 7964 N N . ILE A 1 1055 ? 31.815 -3.141 -47.182 1.00 82.88 1055 ILE A N 1
ATOM 7965 C CA . ILE A 1 1055 ? 31.666 -2.241 -46.037 1.00 82.88 1055 ILE A CA 1
ATOM 7966 C C . ILE A 1 1055 ? 31.549 -0.787 -46.535 1.00 82.88 1055 ILE A C 1
ATOM 7968 O O . ILE A 1 1055 ? 32.464 -0.259 -47.174 1.00 82.88 1055 ILE A O 1
ATOM 7972 N N . PRO A 1 1056 ? 30.463 -0.071 -46.208 1.00 69.12 1056 PRO A N 1
ATOM 7973 C CA . PRO A 1 1056 ? 30.299 1.331 -46.573 1.00 69.12 1056 PRO A CA 1
ATOM 7974 C C . PRO A 1 1056 ? 31.081 2.245 -45.610 1.00 69.12 1056 PRO A C 1
ATOM 7976 O O . PRO A 1 1056 ? 30.504 2.874 -44.722 1.00 69.12 1056 PRO A O 1
ATOM 7979 N N . LEU A 1 1057 ? 32.404 2.329 -45.779 1.00 78.38 1057 LEU A N 1
ATOM 7980 C CA . LEU A 1 1057 ? 33.265 3.231 -45.001 1.00 78.38 1057 LEU A CA 1
ATOM 7981 C C . LEU A 1 1057 ? 32.983 4.712 -45.324 1.00 78.38 1057 LEU A C 1
ATOM 7983 O O . LEU A 1 1057 ? 32.729 5.083 -46.471 1.00 78.38 1057 LEU A O 1
ATOM 7987 N N . ARG A 1 1058 ? 33.038 5.576 -44.300 1.00 72.94 1058 ARG A N 1
ATOM 7988 C CA . ARG A 1 1058 ? 32.855 7.037 -44.399 1.00 72.94 1058 ARG A CA 1
ATOM 7989 C C . ARG A 1 1058 ? 33.768 7.750 -43.400 1.00 72.94 1058 ARG A C 1
ATOM 7991 O O . ARG A 1 1058 ? 33.929 7.275 -42.279 1.00 72.94 1058 ARG A O 1
ATOM 7998 N N . ARG A 1 1059 ? 34.331 8.909 -43.768 1.00 63.75 1059 ARG A N 1
ATOM 7999 C CA . ARG A 1 1059 ? 35.164 9.722 -42.862 1.00 63.75 1059 ARG A CA 1
ATOM 8000 C C . ARG A 1 1059 ? 34.318 10.679 -42.012 1.00 63.75 1059 ARG A C 1
ATOM 8002 O O . ARG A 1 1059 ? 33.483 11.409 -42.535 1.00 63.75 1059 ARG A O 1
ATOM 8009 N N . GLN A 1 1060 ? 34.611 10.722 -40.715 1.00 69.25 1060 GLN A N 1
ATOM 8010 C CA . GLN A 1 1060 ? 34.131 11.720 -39.753 1.00 69.25 1060 GLN A CA 1
ATOM 8011 C C . GLN A 1 1060 ? 34.682 13.128 -40.069 1.00 69.25 1060 GLN A C 1
ATOM 8013 O O . GLN A 1 1060 ? 35.887 13.292 -40.254 1.00 69.25 1060 GLN A O 1
ATOM 8018 N N . GLY A 1 1061 ? 33.810 14.144 -40.112 1.00 62.94 1061 GLY A N 1
ATOM 8019 C CA . GLY A 1 1061 ? 34.153 15.514 -40.539 1.00 62.94 1061 GLY A CA 1
ATOM 8020 C C . GLY A 1 1061 ? 34.449 16.528 -39.427 1.00 62.94 1061 GLY A C 1
ATOM 8021 O O . GLY A 1 1061 ? 34.932 17.617 -39.717 1.00 62.94 1061 GLY A O 1
ATOM 8022 N N . GLU A 1 1062 ? 34.201 16.185 -38.164 1.00 69.94 1062 GLU A N 1
ATOM 8023 C CA . GLU A 1 1062 ? 34.387 17.070 -37.005 1.00 69.94 1062 GLU A CA 1
ATOM 8024 C C . GLU A 1 1062 ? 34.767 16.264 -35.757 1.00 69.94 1062 GLU A C 1
ATOM 8026 O O . GLU A 1 1062 ? 34.607 15.040 -35.732 1.00 69.94 1062 GLU A O 1
ATOM 8031 N N . TYR A 1 1063 ? 35.304 16.916 -34.720 1.00 69.25 1063 TYR A N 1
ATOM 8032 C CA . TYR A 1 1063 ? 35.511 16.247 -33.436 1.00 69.25 1063 TYR A CA 1
ATOM 8033 C C . TYR A 1 1063 ? 34.153 15.884 -32.848 1.00 69.25 1063 TYR A C 1
ATOM 8035 O O . TYR A 1 1063 ? 33.357 16.763 -32.521 1.00 69.25 1063 TYR A O 1
ATOM 8043 N N . ALA A 1 1064 ? 33.897 14.586 -32.703 1.00 67.31 1064 ALA A N 1
ATOM 8044 C CA . ALA A 1 1064 ? 32.706 14.133 -32.013 1.00 67.31 1064 ALA A CA 1
ATOM 8045 C C . ALA A 1 1064 ? 32.780 14.621 -30.560 1.00 67.31 1064 ALA A C 1
ATOM 8047 O O . ALA A 1 1064 ? 33.690 14.246 -29.817 1.00 67.31 1064 ALA A O 1
ATOM 8048 N N . LYS A 1 1065 ? 31.839 15.478 -30.154 1.00 64.56 1065 LYS A N 1
ATOM 8049 C CA . LYS A 1 1065 ? 31.677 15.826 -28.742 1.00 64.56 1065 LYS A CA 1
ATOM 8050 C C . LYS A 1 1065 ? 31.267 14.557 -28.005 1.00 64.56 1065 LYS A C 1
ATOM 8052 O O . LYS A 1 1065 ? 30.297 13.908 -28.394 1.00 64.56 1065 LYS A O 1
ATOM 8057 N N . VAL A 1 1066 ? 32.035 14.195 -26.979 1.00 66.81 1066 VAL A N 1
ATOM 8058 C CA . VAL A 1 1066 ? 31.687 13.080 -26.098 1.00 66.81 1066 VAL A CA 1
ATOM 8059 C C . VAL A 1 1066 ? 30.356 13.435 -25.458 1.00 66.81 1066 VAL A C 1
ATOM 8061 O O . VAL A 1 1066 ? 30.276 14.414 -24.726 1.00 66.81 1066 VAL A O 1
ATOM 8064 N N . ASP A 1 1067 ? 29.325 12.675 -25.804 1.00 60.41 1067 ASP A N 1
ATOM 8065 C CA . ASP A 1 1067 ? 28.019 12.683 -25.154 1.00 60.41 1067 ASP A CA 1
ATOM 8066 C C . ASP A 1 1067 ? 28.158 11.752 -23.934 1.00 60.41 1067 ASP A C 1
ATOM 8068 O O . ASP A 1 1067 ? 28.237 10.535 -24.128 1.00 60.41 1067 ASP A O 1
ATOM 8072 N N . PRO A 1 1068 ? 28.351 12.289 -22.712 1.00 65.06 1068 PRO A N 1
ATOM 8073 C CA . PRO A 1 1068 ? 28.808 11.518 -21.551 1.00 65.06 1068 PRO A CA 1
ATOM 8074 C C . PRO A 1 1068 ? 27.847 10.398 -21.147 1.00 65.06 1068 PRO A C 1
ATOM 8076 O O . PRO A 1 1068 ? 28.277 9.282 -20.852 1.00 65.06 1068 PRO A O 1
ATOM 8079 N N . GLU A 1 1069 ? 26.541 10.629 -21.213 1.00 60.22 1069 GLU A N 1
ATOM 8080 C CA . GLU A 1 1069 ? 25.565 9.575 -20.941 1.00 60.22 1069 GLU A CA 1
ATOM 8081 C C . GLU A 1 1069 ? 25.449 8.621 -22.135 1.00 60.22 1069 GLU A C 1
ATOM 8083 O O . GLU A 1 1069 ? 25.093 7.461 -21.957 1.00 60.22 1069 GLU A O 1
ATOM 8088 N N . ARG A 1 1070 ? 25.742 9.040 -23.377 1.00 71.44 1070 ARG A N 1
ATOM 8089 C CA . ARG A 1 1070 ? 25.853 8.107 -24.518 1.00 71.44 1070 ARG A CA 1
ATOM 8090 C C . ARG A 1 1070 ? 27.114 7.255 -24.423 1.00 71.44 1070 ARG A C 1
ATOM 8092 O O . ARG A 1 1070 ? 27.069 6.090 -24.809 1.00 71.44 1070 ARG A O 1
ATOM 8099 N N . ALA A 1 1071 ? 28.202 7.794 -23.881 1.00 59.00 1071 ALA A N 1
ATOM 8100 C CA . ALA A 1 1071 ? 29.394 7.033 -23.542 1.00 59.00 1071 ALA A CA 1
ATOM 8101 C C . ALA A 1 1071 ? 29.058 5.983 -22.474 1.00 59.00 1071 ALA A C 1
ATOM 8103 O O . ALA A 1 1071 ? 29.368 4.818 -22.684 1.00 59.00 1071 ALA A O 1
ATOM 8104 N N . ALA A 1 1072 ? 28.294 6.323 -21.429 1.00 57.19 1072 ALA A N 1
ATOM 8105 C CA . ALA A 1 1072 ? 27.748 5.317 -20.512 1.00 57.19 1072 ALA A CA 1
ATOM 8106 C C . ALA A 1 1072 ? 26.830 4.302 -21.234 1.00 57.19 1072 ALA A C 1
ATOM 8108 O O . ALA A 1 1072 ? 27.020 3.092 -21.121 1.00 57.19 1072 ALA A O 1
ATOM 8109 N N . ARG A 1 1073 ? 25.877 4.757 -22.061 1.00 50.41 1073 ARG A N 1
ATOM 8110 C CA . ARG A 1 1073 ? 24.980 3.871 -22.832 1.00 50.41 1073 ARG A CA 1
ATOM 8111 C C . ARG A 1 1073 ? 25.755 2.847 -23.694 1.00 50.41 1073 ARG A C 1
ATOM 8113 O O . ARG A 1 1073 ? 25.282 1.717 -23.794 1.00 50.41 1073 ARG A O 1
ATOM 8120 N N . ILE A 1 1074 ? 26.924 3.207 -24.250 1.00 71.75 1074 ILE A N 1
ATOM 8121 C CA . ILE A 1 1074 ? 27.669 2.443 -25.282 1.00 71.75 1074 ILE A CA 1
ATOM 8122 C C . ILE A 1 1074 ? 28.995 1.803 -24.817 1.00 71.75 1074 ILE A C 1
ATOM 8124 O O . ILE A 1 1074 ? 29.423 0.842 -25.446 1.00 71.75 1074 ILE A O 1
ATOM 8128 N N . ALA A 1 1075 ? 29.636 2.282 -23.748 1.00 57.31 1075 ALA A N 1
ATOM 8129 C CA . ALA A 1 1075 ? 30.913 1.754 -23.235 1.00 57.31 1075 ALA A CA 1
ATOM 8130 C C . ALA A 1 1075 ? 30.825 1.129 -21.829 1.00 57.31 1075 ALA A C 1
ATOM 8132 O O . ALA A 1 1075 ? 31.812 0.577 -21.353 1.00 57.31 1075 ALA A O 1
ATOM 8133 N N . ALA A 1 1076 ? 29.667 1.226 -21.164 1.00 54.16 1076 ALA A N 1
ATOM 8134 C CA . ALA A 1 1076 ? 29.455 0.744 -19.807 1.00 54.16 1076 ALA A CA 1
ATOM 8135 C C . ALA A 1 1076 ? 28.556 -0.508 -19.625 1.00 54.16 1076 ALA A C 1
ATOM 8137 O O . ALA A 1 1076 ? 28.014 -0.678 -18.542 1.00 54.16 1076 ALA A O 1
ATOM 8138 N N . ALA A 1 1077 ? 28.213 -1.401 -20.570 1.00 67.50 1077 ALA A N 1
ATOM 8139 C CA . ALA A 1 1077 ? 28.707 -1.764 -21.911 1.00 67.50 1077 ALA A CA 1
ATOM 8140 C C . ALA A 1 1077 ? 30.136 -2.370 -22.037 1.00 67.50 1077 ALA A C 1
ATOM 8142 O O . ALA A 1 1077 ? 30.849 -2.089 -22.997 1.00 67.50 1077 ALA A O 1
ATOM 8143 N N . TYR A 1 1078 ? 30.489 -3.293 -21.123 1.00 62.22 1078 TYR A N 1
ATOM 8144 C CA . TYR A 1 1078 ? 31.486 -4.363 -21.363 1.00 62.22 1078 TYR A CA 1
ATOM 8145 C C . TYR A 1 1078 ? 31.032 -5.751 -20.823 1.00 62.22 1078 TYR A C 1
ATOM 8147 O O . TYR A 1 1078 ? 30.087 -6.295 -21.387 1.00 62.22 1078 TYR A O 1
ATOM 8155 N N . ASP A 1 1079 ? 31.569 -6.290 -19.713 1.00 62.56 1079 ASP A N 1
ATOM 8156 C CA . ASP A 1 1079 ? 31.197 -7.590 -19.086 1.00 62.56 1079 ASP A CA 1
ATOM 8157 C C . ASP A 1 1079 ? 30.270 -7.496 -17.842 1.00 62.56 1079 ASP A C 1
ATOM 8159 O O . ASP A 1 1079 ? 30.609 -6.798 -16.901 1.00 62.56 1079 ASP A O 1
ATOM 8163 N N . ALA A 1 1080 ? 29.142 -8.227 -17.776 1.00 52.50 1080 ALA A N 1
ATOM 8164 C CA . ALA A 1 1080 ? 28.378 -8.573 -16.545 1.00 52.50 1080 ALA A CA 1
ATOM 8165 C C . ALA A 1 1080 ? 27.110 -9.377 -16.894 1.00 52.50 1080 ALA A C 1
ATOM 8167 O O . ALA A 1 1080 ? 26.972 -10.530 -16.486 1.00 52.50 1080 ALA A O 1
ATOM 8168 N N . MET A 1 1081 ? 26.212 -8.783 -17.701 1.00 67.88 1081 MET A N 1
ATOM 8169 C CA . MET A 1 1081 ? 25.296 -9.490 -18.606 1.00 67.88 1081 MET A CA 1
ATOM 8170 C C . MET A 1 1081 ? 26.050 -10.685 -19.194 1.00 67.88 1081 MET A C 1
ATOM 8172 O O . MET A 1 1081 ? 27.188 -10.514 -19.630 1.00 67.88 1081 MET A O 1
ATOM 8176 N N . ALA A 1 1082 ? 25.449 -11.874 -19.095 1.00 65.81 1082 ALA A N 1
ATOM 8177 C CA . ALA A 1 1082 ? 26.178 -13.133 -18.956 1.00 65.81 1082 ALA A CA 1
ATOM 8178 C C . ALA A 1 1082 ? 27.440 -13.237 -19.832 1.00 65.81 1082 ALA A C 1
ATOM 8180 O O . ALA A 1 1082 ? 27.350 -13.322 -21.055 1.00 65.81 1082 ALA A O 1
ATOM 8181 N N . HIS A 1 1083 ? 28.611 -13.284 -19.183 1.00 64.44 1083 HIS A N 1
ATOM 8182 C CA . HIS A 1 1083 ? 29.883 -13.598 -19.833 1.00 64.44 1083 HIS A CA 1
ATOM 8183 C C . HIS A 1 1083 ? 29.813 -15.037 -20.362 1.00 64.44 1083 HIS A C 1
ATOM 8185 O O . HIS A 1 1083 ? 30.084 -15.999 -19.639 1.00 64.44 1083 HIS A O 1
ATOM 8191 N N . ALA A 1 1084 ? 29.365 -15.179 -21.610 1.00 70.62 1084 ALA A N 1
ATOM 8192 C CA . ALA A 1 1084 ? 28.885 -16.435 -22.179 1.00 70.62 1084 ALA A CA 1
ATOM 8193 C C . ALA A 1 1084 ? 29.756 -16.895 -23.365 1.00 70.62 1084 ALA A C 1
ATOM 8195 O O . ALA A 1 1084 ? 29.284 -16.963 -24.499 1.00 70.62 1084 ALA A O 1
ATOM 8196 N N . PRO A 1 1085 ? 31.034 -17.255 -23.134 1.00 70.44 1085 PRO A N 1
ATOM 8197 C CA . PRO A 1 1085 ? 31.999 -17.555 -24.198 1.00 70.44 1085 PRO A CA 1
ATOM 8198 C C . PRO A 1 1085 ? 31.714 -18.861 -24.953 1.00 70.44 1085 PRO A C 1
ATOM 8200 O O . PRO A 1 1085 ? 32.426 -19.193 -25.896 1.00 70.44 1085 PRO A O 1
ATOM 8203 N N . GLN A 1 1086 ? 30.718 -19.633 -24.514 1.00 79.69 1086 GLN A N 1
ATOM 8204 C CA . GLN A 1 1086 ? 30.347 -20.911 -25.121 1.00 79.69 1086 GLN A CA 1
ATOM 8205 C C . GLN A 1 1086 ? 29.072 -20.834 -25.967 1.00 79.69 1086 GLN A C 1
ATOM 8207 O O . GLN A 1 1086 ? 28.738 -21.825 -26.616 1.00 79.69 1086 GLN A O 1
ATOM 8212 N N . ASP A 1 1087 ? 28.390 -19.684 -25.999 1.00 82.25 1087 ASP A N 1
ATOM 8213 C CA . ASP A 1 1087 ? 27.237 -19.485 -26.876 1.00 82.25 1087 ASP A CA 1
ATOM 8214 C C . ASP A 1 1087 ? 27.694 -19.501 -28.351 1.00 82.25 1087 ASP A C 1
ATOM 8216 O O . ASP A 1 1087 ? 28.689 -18.852 -28.667 1.00 82.25 1087 ASP A O 1
ATOM 8220 N N . PRO A 1 1088 ? 27.034 -20.244 -29.260 1.00 67.19 1088 PRO A N 1
ATOM 8221 C CA . PRO A 1 1088 ? 27.452 -20.370 -30.656 1.00 67.19 1088 PRO A CA 1
ATOM 8222 C C . PRO A 1 1088 ? 27.427 -19.070 -31.457 1.00 67.19 1088 PRO A C 1
ATOM 8224 O O . PRO A 1 1088 ? 28.290 -18.912 -32.304 1.00 67.19 1088 PRO A O 1
ATOM 8227 N N . ALA A 1 1089 ? 26.505 -18.143 -31.192 1.00 71.38 1089 ALA A N 1
ATOM 8228 C CA . ALA A 1 1089 ? 26.435 -16.840 -31.853 1.00 71.38 1089 ALA A CA 1
ATOM 8229 C C . ALA A 1 1089 ? 27.437 -15.855 -31.244 1.00 71.38 1089 ALA A C 1
ATOM 8231 O O . ALA A 1 1089 ? 28.000 -15.028 -31.953 1.00 71.38 1089 ALA A O 1
ATOM 8232 N N . VAL A 1 1090 ? 27.717 -15.968 -29.943 1.00 77.12 1090 VAL A N 1
ATOM 8233 C CA . VAL A 1 1090 ? 28.813 -15.244 -29.285 1.00 77.12 1090 VAL A CA 1
ATOM 8234 C C . VAL A 1 1090 ? 30.154 -15.779 -29.780 1.00 77.12 1090 VAL A C 1
ATOM 8236 O O . VAL A 1 1090 ? 31.020 -14.993 -30.139 1.00 77.12 1090 VAL A O 1
ATOM 8239 N N . ARG A 1 1091 ? 30.317 -17.099 -29.905 1.00 77.44 1091 ARG A N 1
ATOM 8240 C CA . ARG A 1 1091 ? 31.474 -17.759 -30.522 1.00 77.44 1091 ARG A CA 1
ATOM 8241 C C . ARG A 1 1091 ? 31.593 -17.418 -31.994 1.00 77.44 1091 ARG A C 1
ATOM 8243 O O . ARG A 1 1091 ? 32.698 -17.141 -32.420 1.00 77.44 1091 ARG A O 1
ATOM 8250 N N . GLU A 1 1092 ? 30.498 -17.379 -32.742 1.00 74.12 1092 GLU A N 1
ATOM 8251 C CA . GLU A 1 1092 ? 30.466 -16.978 -34.149 1.00 74.12 1092 GLU A CA 1
ATOM 8252 C C . GLU A 1 1092 ? 30.746 -15.480 -34.299 1.00 74.12 1092 GLU A C 1
ATOM 8254 O O . GLU A 1 1092 ? 31.442 -15.087 -35.226 1.00 74.12 1092 GLU A O 1
ATOM 8259 N N . ALA A 1 1093 ? 30.288 -14.629 -33.382 1.00 75.31 1093 ALA A N 1
ATOM 8260 C CA . ALA A 1 1093 ? 30.604 -13.205 -33.355 1.00 75.31 1093 ALA A CA 1
ATOM 8261 C C . ALA A 1 1093 ? 32.058 -12.961 -32.937 1.00 75.31 1093 ALA A C 1
ATOM 8263 O O . ALA A 1 1093 ? 32.714 -12.127 -33.550 1.00 75.31 1093 ALA A O 1
ATOM 8264 N N . TYR A 1 1094 ? 32.597 -13.704 -31.964 1.00 74.19 1094 TYR A N 1
ATOM 8265 C CA . TYR A 1 1094 ? 34.017 -13.683 -31.607 1.00 74.19 1094 TYR A CA 1
ATOM 8266 C C . TYR A 1 1094 ? 34.873 -14.275 -32.729 1.00 74.19 1094 TYR A C 1
ATOM 8268 O O . TYR A 1 1094 ? 35.926 -13.724 -33.021 1.00 74.19 1094 TYR A O 1
ATOM 8276 N N . GLU A 1 1095 ? 34.430 -15.328 -33.417 1.00 78.00 1095 GLU A N 1
ATOM 8277 C CA . GLU A 1 1095 ? 35.108 -15.902 -34.583 1.00 78.00 1095 GLU A CA 1
ATOM 8278 C C . GLU A 1 1095 ? 35.067 -14.938 -35.770 1.00 78.00 1095 GLU A C 1
ATOM 8280 O O . GLU A 1 1095 ? 36.106 -14.716 -36.381 1.00 78.00 1095 GLU A O 1
ATOM 8285 N N . ASN A 1 1096 ? 33.939 -14.284 -36.059 1.00 81.88 1096 ASN A N 1
ATOM 8286 C CA . ASN A 1 1096 ? 33.848 -13.239 -37.082 1.00 81.88 1096 ASN A CA 1
ATOM 8287 C C . ASN A 1 1096 ? 34.653 -11.994 -36.692 1.00 81.88 1096 ASN A C 1
ATOM 8289 O O . ASN A 1 1096 ? 35.318 -11.414 -37.546 1.00 81.88 1096 ASN A O 1
ATOM 8293 N N . LEU A 1 1097 ? 34.666 -11.604 -35.415 1.00 73.12 1097 LEU A N 1
ATOM 8294 C CA . LEU A 1 1097 ? 35.514 -10.529 -34.902 1.00 73.12 1097 LEU A CA 1
ATOM 8295 C C . LEU A 1 1097 ? 36.995 -10.893 -35.071 1.00 73.12 1097 LEU A C 1
ATOM 8297 O O . LEU A 1 1097 ? 37.759 -10.067 -35.565 1.00 73.12 1097 LEU A O 1
ATOM 8301 N N . ILE A 1 1098 ? 37.403 -12.124 -34.744 1.00 79.00 1098 ILE A N 1
ATOM 8302 C CA . ILE A 1 1098 ? 38.767 -12.644 -34.941 1.00 79.00 1098 ILE A CA 1
ATOM 8303 C C . ILE A 1 1098 ? 39.116 -12.674 -36.435 1.00 79.00 1098 ILE A C 1
ATOM 8305 O O . ILE A 1 1098 ? 40.186 -12.202 -36.818 1.00 79.00 1098 ILE A O 1
ATOM 8309 N N . GLN A 1 1099 ? 38.219 -13.174 -37.286 1.00 78.94 1099 GLN A N 1
ATOM 8310 C CA . GLN A 1 1099 ? 38.429 -13.292 -38.730 1.00 78.94 1099 GLN A CA 1
ATOM 8311 C C . GLN A 1 1099 ? 38.507 -11.921 -39.412 1.00 78.94 1099 GLN A C 1
ATOM 8313 O O . GLN A 1 1099 ? 39.448 -11.676 -40.163 1.00 78.94 1099 GLN A O 1
ATOM 8318 N N . GLN A 1 1100 ? 37.590 -10.997 -39.119 1.00 82.75 1100 GLN A N 1
ATOM 8319 C CA . GLN A 1 1100 ? 37.588 -9.652 -39.702 1.00 82.75 1100 GLN A CA 1
ATOM 8320 C C . GLN A 1 1100 ? 38.722 -8.784 -39.148 1.00 82.75 1100 GLN A C 1
ATOM 8322 O O . GLN A 1 1100 ? 39.332 -8.035 -39.908 1.00 82.75 1100 GLN A O 1
ATOM 8327 N N . THR A 1 1101 ? 39.060 -8.899 -37.858 1.00 83.25 1101 THR A N 1
ATOM 8328 C CA . THR A 1 1101 ? 40.226 -8.201 -37.282 1.00 83.25 1101 THR A CA 1
ATOM 8329 C C . THR A 1 1101 ? 41.520 -8.719 -37.908 1.00 83.25 1101 THR A C 1
ATOM 8331 O O . THR A 1 1101 ? 42.401 -7.930 -38.252 1.00 83.25 1101 THR A O 1
ATOM 8334 N N . ARG A 1 1102 ? 41.629 -10.037 -38.133 1.00 85.00 1102 ARG A N 1
ATOM 8335 C CA . ARG A 1 1102 ? 42.790 -10.636 -38.798 1.00 85.00 1102 ARG A CA 1
ATOM 8336 C C . ARG A 1 1102 ? 42.880 -10.252 -40.276 1.00 85.00 1102 ARG A C 1
ATOM 8338 O O . ARG A 1 1102 ? 43.966 -9.913 -40.729 1.00 85.00 1102 ARG A O 1
ATOM 8345 N N . ALA A 1 1103 ? 41.762 -10.225 -40.998 1.00 83.81 1103 ALA A N 1
ATOM 8346 C CA . ALA A 1 1103 ? 41.720 -9.804 -42.397 1.00 83.81 1103 ALA A CA 1
ATOM 8347 C C . ALA A 1 1103 ? 42.081 -8.314 -42.571 1.00 83.81 1103 ALA A C 1
ATOM 8349 O O . ALA A 1 1103 ? 42.800 -7.965 -43.507 1.00 83.81 1103 ALA A O 1
ATOM 8350 N N . GLN A 1 1104 ? 41.659 -7.445 -41.643 1.00 82.94 1104 GLN A N 1
ATOM 8351 C CA . GLN A 1 1104 ? 42.081 -6.036 -41.603 1.00 82.94 1104 GLN A CA 1
ATOM 8352 C C . GLN A 1 1104 ? 43.584 -5.894 -41.306 1.00 82.94 1104 GLN A C 1
ATOM 8354 O O . GLN A 1 1104 ? 44.269 -5.105 -41.957 1.00 82.94 1104 GLN A O 1
ATOM 8359 N N . TYR A 1 1105 ? 44.114 -6.683 -40.365 1.00 86.12 1105 TYR A N 1
ATOM 8360 C CA . TYR A 1 1105 ? 45.547 -6.743 -40.060 1.00 86.12 1105 TYR A CA 1
ATOM 8361 C C . TYR A 1 1105 ? 46.372 -7.206 -41.269 1.00 86.12 1105 TYR A C 1
ATOM 8363 O O . TYR A 1 1105 ? 47.343 -6.548 -41.645 1.00 86.12 1105 TYR A O 1
ATOM 8371 N N . ASP A 1 1106 ? 45.961 -8.293 -41.923 1.00 84.19 1106 ASP A N 1
ATOM 8372 C CA . ASP A 1 1106 ? 46.667 -8.852 -43.076 1.00 84.19 1106 ASP A CA 1
ATOM 8373 C C . ASP A 1 1106 ? 46.612 -7.894 -44.286 1.00 84.19 1106 ASP A C 1
ATOM 8375 O O . ASP A 1 1106 ? 47.605 -7.764 -45.003 1.00 84.19 1106 ASP A O 1
ATOM 8379 N N . ALA A 1 1107 ? 45.516 -7.145 -44.479 1.00 86.06 1107 ALA A N 1
ATOM 8380 C CA . ALA A 1 1107 ? 45.418 -6.099 -45.505 1.00 86.06 1107 ALA A CA 1
ATOM 8381 C C . ALA A 1 1107 ? 46.405 -4.938 -45.269 1.00 86.06 1107 ALA A C 1
ATOM 8383 O O . ALA A 1 1107 ? 47.021 -4.440 -46.215 1.00 86.06 1107 ALA A O 1
ATOM 8384 N N . LEU A 1 1108 ? 46.607 -4.535 -44.010 1.00 82.94 1108 LEU A N 1
ATOM 8385 C CA . LEU A 1 1108 ? 47.601 -3.523 -43.641 1.00 82.94 1108 LEU A CA 1
ATOM 8386 C C . LEU A 1 1108 ? 49.037 -4.061 -43.795 1.00 82.94 1108 LEU A C 1
ATOM 8388 O O . LEU A 1 1108 ? 49.891 -3.365 -44.346 1.00 82.94 1108 LEU A O 1
ATOM 8392 N N . VAL A 1 1109 ? 49.308 -5.313 -43.410 1.00 86.38 1109 VAL A N 1
ATOM 8393 C CA . VAL A 1 1109 ? 50.617 -5.965 -43.631 1.00 86.38 1109 VAL A CA 1
ATOM 8394 C C . VAL A 1 1109 ? 50.930 -6.117 -45.125 1.00 86.38 1109 VAL A C 1
ATOM 8396 O O . VAL A 1 1109 ? 52.061 -5.866 -45.541 1.00 86.38 1109 VAL A O 1
ATOM 8399 N N . ALA A 1 1110 ? 49.938 -6.454 -45.953 1.00 82.00 1110 ALA A N 1
ATOM 8400 C CA . ALA A 1 1110 ? 50.085 -6.546 -47.408 1.00 82.00 1110 ALA A CA 1
ATOM 8401 C C . ALA A 1 1110 ? 50.383 -5.185 -48.066 1.00 82.00 1110 ALA A C 1
ATOM 8403 O O . ALA A 1 1110 ? 51.084 -5.132 -49.077 1.00 82.00 1110 ALA A O 1
ATOM 8404 N N . ALA A 1 1111 ? 49.923 -4.083 -47.465 1.00 79.81 1111 ALA A N 1
ATOM 8405 C CA . ALA A 1 1111 ? 50.315 -2.721 -47.833 1.00 79.81 1111 ALA A CA 1
ATOM 8406 C C . ALA A 1 1111 ? 51.684 -2.285 -47.257 1.00 79.81 1111 ALA A C 1
ATOM 8408 O O . ALA A 1 1111 ? 52.140 -1.174 -47.528 1.00 79.81 1111 ALA A O 1
ATOM 8409 N N . GLY A 1 1112 ? 52.359 -3.154 -46.495 1.00 73.25 1112 GLY A N 1
ATOM 8410 C CA . GLY A 1 1112 ? 53.713 -2.960 -45.967 1.00 73.25 1112 GLY A CA 1
ATOM 8411 C C . GLY A 1 1112 ? 53.798 -2.491 -44.510 1.00 73.25 1112 GLY A C 1
ATOM 8412 O O . GLY A 1 1112 ? 54.913 -2.316 -44.009 1.00 73.25 1112 GLY A O 1
ATOM 8413 N N . TYR A 1 1113 ? 52.669 -2.298 -43.820 1.00 76.25 1113 TYR A N 1
ATOM 8414 C CA . TYR A 1 1113 ? 52.656 -1.854 -42.423 1.00 76.25 1113 TYR A CA 1
ATOM 8415 C C . TYR A 1 1113 ? 53.139 -2.953 -41.469 1.00 76.25 1113 TYR A C 1
ATOM 8417 O O . TYR A 1 1113 ? 52.903 -4.144 -41.678 1.00 76.25 1113 TYR A O 1
ATOM 8425 N N . LYS A 1 1114 ? 53.825 -2.547 -40.398 1.00 73.62 1114 LYS A N 1
ATOM 8426 C CA . LYS A 1 1114 ? 54.360 -3.438 -39.360 1.00 73.62 1114 LYS A CA 1
ATOM 8427 C C . LYS A 1 1114 ? 53.695 -3.117 -38.027 1.00 73.62 1114 LYS A C 1
ATOM 8429 O O . LYS A 1 1114 ? 53.435 -1.955 -37.739 1.00 73.62 1114 LYS A O 1
ATOM 8434 N N . PHE A 1 1115 ? 53.429 -4.146 -37.228 1.00 71.31 1115 PHE A N 1
ATOM 8435 C CA . PHE A 1 1115 ? 52.712 -4.025 -35.960 1.00 71.31 1115 PHE A CA 1
ATOM 8436 C C . PHE A 1 1115 ? 53.512 -4.628 -34.809 1.00 71.31 1115 PHE A C 1
ATOM 8438 O O . PHE A 1 1115 ? 54.206 -5.632 -34.983 1.00 71.31 1115 PHE A O 1
ATOM 8445 N N . TRP A 1 1116 ? 53.330 -4.054 -33.624 1.00 61.62 1116 TRP A N 1
ATOM 8446 C CA . TRP A 1 1116 ? 53.892 -4.505 -32.354 1.00 61.62 1116 TRP A CA 1
ATOM 8447 C C . TRP A 1 1116 ? 52.794 -4.503 -31.286 1.00 61.62 1116 TRP A C 1
ATOM 8449 O O . TRP A 1 1116 ? 51.790 -3.805 -31.426 1.00 61.62 1116 TRP A O 1
ATOM 8459 N N . PHE A 1 1117 ? 52.999 -5.249 -30.202 1.00 52.88 1117 PHE A N 1
ATOM 8460 C CA . PHE A 1 1117 ? 52.250 -5.048 -28.961 1.00 52.88 1117 PHE A CA 1
ATOM 8461 C C . PHE A 1 1117 ? 53.025 -4.067 -28.078 1.00 52.88 1117 PHE A C 1
ATOM 8463 O O . PHE A 1 1117 ? 54.251 -4.154 -28.006 1.00 52.88 1117 PHE A O 1
ATOM 8470 N N . ILE A 1 1118 ? 52.325 -3.145 -27.413 1.00 54.03 1118 ILE A N 1
ATOM 8471 C CA . ILE A 1 1118 ? 52.953 -2.203 -26.481 1.00 54.03 1118 ILE A CA 1
ATOM 8472 C C . ILE A 1 1118 ? 53.343 -2.946 -25.197 1.00 54.03 1118 ILE A C 1
ATOM 8474 O O . ILE A 1 1118 ? 52.486 -3.418 -24.454 1.00 54.03 1118 ILE A O 1
ATOM 8478 N N . ASP A 1 1119 ? 54.646 -3.010 -24.936 1.00 53.38 1119 ASP A N 1
ATOM 8479 C CA . ASP A 1 1119 ? 55.222 -3.204 -23.607 1.00 53.38 1119 ASP A CA 1
ATOM 8480 C C . ASP A 1 1119 ? 55.480 -1.799 -23.029 1.00 53.38 1119 ASP A C 1
ATOM 8482 O O . ASP A 1 1119 ? 56.310 -1.077 -23.586 1.00 53.38 1119 ASP A O 1
ATOM 8486 N N . PRO A 1 1120 ? 54.808 -1.366 -21.944 1.00 53.34 1120 PRO A N 1
ATOM 8487 C CA . PRO A 1 1120 ? 54.978 -0.014 -21.403 1.00 53.34 1120 PRO A CA 1
ATOM 8488 C C . PRO A 1 1120 ? 56.401 0.266 -20.890 1.00 53.34 1120 PRO A C 1
ATOM 8490 O O . PRO A 1 1120 ? 56.725 1.415 -20.591 1.00 53.34 1120 PRO A O 1
ATOM 8493 N N . THR A 1 1121 ? 57.260 -0.755 -20.793 1.00 48.50 1121 THR A N 1
ATOM 8494 C CA . THR A 1 1121 ? 58.684 -0.608 -20.458 1.00 48.50 1121 THR A CA 1
ATOM 8495 C C . THR A 1 1121 ? 59.616 -0.574 -21.670 1.00 48.50 1121 THR A C 1
ATOM 8497 O O . THR A 1 1121 ? 60.796 -0.266 -21.504 1.00 48.50 1121 THR A O 1
ATOM 8500 N N . ASN A 1 1122 ? 59.113 -0.845 -22.879 1.00 54.03 1122 ASN A N 1
ATOM 8501 C CA . ASN A 1 1122 ? 59.933 -0.990 -24.083 1.00 54.03 1122 ASN A CA 1
ATOM 8502 C C . ASN A 1 1122 ? 59.277 -0.385 -25.339 1.00 54.03 1122 ASN A C 1
ATOM 8504 O O . ASN A 1 1122 ? 59.481 -0.874 -26.451 1.00 54.03 1122 ASN A O 1
ATOM 8508 N N . ASP A 1 1123 ? 58.488 0.679 -25.163 1.00 59.03 1123 ASP A N 1
ATOM 8509 C CA . ASP A 1 1123 ? 57.945 1.474 -26.267 1.00 59.03 1123 ASP A CA 1
ATOM 8510 C C . ASP A 1 1123 ? 59.102 2.196 -26.998 1.00 59.03 1123 ASP A C 1
ATOM 8512 O O . ASP A 1 1123 ? 59.792 3.021 -26.384 1.00 59.03 1123 ASP A O 1
ATOM 8516 N N . PRO A 1 1124 ? 59.380 1.889 -28.285 1.00 59.41 1124 PRO A N 1
ATOM 8517 C CA . PRO A 1 1124 ? 60.461 2.537 -29.029 1.00 59.41 1124 PRO A CA 1
ATOM 8518 C C . PRO A 1 1124 ? 60.172 4.018 -29.316 1.00 59.41 1124 PRO A C 1
ATOM 8520 O O . PRO A 1 1124 ? 61.076 4.751 -29.730 1.00 59.41 1124 PRO A O 1
ATOM 8523 N N . TYR A 1 1125 ? 58.942 4.474 -29.067 1.00 56.78 1125 TYR A N 1
ATOM 8524 C CA . TYR A 1 1125 ? 58.514 5.846 -29.268 1.00 56.78 1125 TYR A CA 1
ATOM 8525 C C . TYR A 1 1125 ? 58.271 6.531 -27.917 1.00 56.78 1125 TYR A C 1
ATOM 8527 O O . TYR A 1 1125 ? 57.584 6.030 -27.035 1.00 56.78 1125 TYR A O 1
ATOM 8535 N N . LYS A 1 1126 ? 58.842 7.728 -27.735 1.00 59.34 1126 LYS A N 1
ATOM 8536 C CA . LYS A 1 1126 ? 58.721 8.494 -26.476 1.00 59.34 1126 LYS A CA 1
ATOM 8537 C C . LYS A 1 1126 ? 57.343 9.130 -26.288 1.00 59.34 1126 LYS A C 1
ATOM 8539 O O . LYS A 1 1126 ? 57.020 9.588 -25.193 1.00 59.34 1126 LYS A O 1
ATOM 8544 N N . SER A 1 1127 ? 56.563 9.214 -27.363 1.00 58.19 1127 SER A N 1
ATOM 8545 C CA . SER A 1 1127 ? 55.190 9.700 -27.371 1.00 58.19 1127 SER A CA 1
ATOM 8546 C C . SER A 1 1127 ? 54.407 9.061 -28.526 1.00 58.19 1127 SER A C 1
ATOM 8548 O O . SER A 1 1127 ? 55.011 8.743 -29.556 1.00 58.19 1127 SER A O 1
ATOM 8550 N N . PRO A 1 1128 ? 53.064 8.969 -28.437 1.00 58.31 1128 PRO A N 1
ATOM 8551 C CA . PRO A 1 1128 ? 52.225 8.483 -29.540 1.00 58.31 1128 PRO A CA 1
ATOM 8552 C C . PRO A 1 1128 ? 52.422 9.246 -30.866 1.00 58.31 1128 PRO A C 1
ATOM 8554 O O . PRO A 1 1128 ? 52.124 8.733 -31.939 1.00 58.31 1128 PRO A O 1
ATOM 8557 N N . TRP A 1 1129 ? 52.953 10.472 -30.810 1.00 62.00 1129 TRP A N 1
ATOM 8558 C CA . TRP A 1 1129 ? 53.212 11.312 -31.981 1.00 62.00 1129 TRP A CA 1
ATOM 8559 C C . TRP A 1 1129 ? 54.518 10.997 -32.701 1.00 62.00 1129 TRP A C 1
ATOM 8561 O O . TRP A 1 1129 ? 54.650 11.350 -33.869 1.00 62.00 1129 TRP A O 1
ATOM 8571 N N . ASP A 1 1130 ? 55.490 10.405 -32.006 1.00 64.00 1130 ASP A N 1
ATOM 8572 C CA . ASP A 1 1130 ? 56.730 9.937 -32.626 1.00 64.00 1130 ASP A CA 1
ATOM 8573 C C . ASP A 1 1130 ? 56.472 8.633 -33.402 1.00 64.00 1130 ASP A C 1
ATOM 8575 O O . ASP A 1 1130 ? 57.057 8.451 -34.461 1.00 64.00 1130 ASP A O 1
ATOM 8579 N N . ALA A 1 1131 ? 55.520 7.809 -32.940 1.00 64.06 1131 ALA A N 1
ATOM 8580 C CA . ALA A 1 1131 ? 55.047 6.603 -33.628 1.00 64.06 1131 ALA A CA 1
ATOM 8581 C C . ALA A 1 1131 ? 54.209 6.893 -34.887 1.00 64.06 1131 ALA A C 1
ATOM 8583 O O . ALA A 1 1131 ? 54.255 6.135 -35.841 1.00 64.06 1131 ALA A O 1
ATOM 8584 N N . LEU A 1 1132 ? 53.430 7.983 -34.901 1.00 61.91 1132 LEU A N 1
ATOM 8585 C CA . LEU A 1 1132 ? 52.665 8.425 -36.082 1.00 61.91 1132 LEU A CA 1
ATOM 8586 C C . LEU A 1 1132 ? 53.532 9.121 -37.150 1.00 61.91 1132 LEU A C 1
ATOM 8588 O O . LEU A 1 1132 ? 53.060 9.339 -38.264 1.00 61.91 1132 LEU A O 1
ATOM 8592 N N . ARG A 1 1133 ? 54.748 9.553 -36.785 1.00 66.94 1133 ARG A N 1
ATOM 8593 C CA . ARG A 1 1133 ? 55.691 10.269 -37.663 1.00 66.94 1133 ARG A CA 1
ATOM 8594 C C . ARG A 1 1133 ? 56.608 9.332 -38.449 1.00 66.94 1133 ARG A C 1
ATOM 8596 O O . ARG A 1 1133 ? 57.056 9.718 -39.528 1.00 66.94 1133 ARG A O 1
ATOM 8603 N N . ASP A 1 1134 ? 56.928 8.188 -37.857 1.00 60.44 1134 ASP A N 1
ATOM 8604 C CA . ASP A 1 1134 ? 57.677 7.080 -38.458 1.00 60.44 1134 ASP A CA 1
ATOM 8605 C C . ASP A 1 1134 ? 56.755 6.253 -39.371 1.00 60.44 1134 ASP A C 1
ATOM 8607 O O . ASP A 1 1134 ? 57.164 5.934 -40.514 1.00 60.44 1134 ASP A O 1
#

pLDDT: mean 76.49, std 18.83, range [20.31, 98.25]

Sequence (1134 aa):
EATGSVASGQEVSAAAVLSEMIGEVPGAMIDLGTQALRKASEMAGQAQEANATSETLQAALQTAAESKLRQRSPEEFRAVLEQMGRDADGTPTQIYVDGQVLNQLAPDVRQLLPQAVQEQIQRAAEIGDTVAIPVADVLTVAPGTALEQVLVENARLRPDAMTQVEARAAGDQAAQYLQQEAERVIQQATDQAAARASQDAVKTEVKRQLTATGRFRDVVNEGYATWAAAFYTAYGSRMGMTAEQFYQRYPLRVLGAAPGQQTGVLNAPGGATLRTVNVGDTVDGRVVRDGVPNLESIGSSLDNYEVLPGVREVPMSAFDPEYVGGISMDRLDERTRKLAQDIRASGEITPLIVVQDAEGMYVLEGGHRFDALIASGAQSLPAVVVIDQDNPPGQVLNQSVTTMVPTTKGAVVDPAIVKVPGIAEAEADDPKAKAALAANVELFNAKVQSIADELKRGYNSIKVEGDTPKAQAESIINQMVRNLLTIYDAIPPEIRDRSRLWYDGANRIALAFAQRYDMTPMQAAAQLAVLSPQADWFMNVSYAERINDILEFQQDYTWDAEMEAWATDWMAASEESRQKEAERRAQSVRDAERALRDAERTKARAETALEKNTPKLDEKIRAAEAALAEAHTATVEARKLAKKSGSKVDEKALAKVEAREKAASDKAKEARADLRKAKGTVSKAGTAVRQAEKKLQERREFAAEPDPNVAVQPNVRGKKLSELETDFERAWWVRTYDEVHHPRAYRIVTPEGGFLGFAKNDDGVTDGTIAWKSFNPIAKAIGIRRDGSLANVHAALGGEHKVRNFYNNIYDPDAPQPFVTSDTHQVAANLFLPLGADALEVGQNFGGTGTKSVGATGLNGTYWLYSEAVARAAAEVSKRGDGKVLPREMQSISWEAIRSLFSPTFKGDAASVNAVRDLWDKYTAGEATYEDTIQAVINLAGGRYRDPSWVGVRPDSAAAPEAGLKSYESQLAHARQGLAERREPGRGDAGLPGSTLSQGGVSDQGPLEQVGDGAGRAGGAGPAPLPGAPVIAGATGPDPRIVAVAEQYARDNGIPLRRQGEYAKVDPERAARIAAAYDAMAHAPQDPAVREAYENLIQQTRAQYDALVAAGYKFWFIDPTNDPYKSPWDALRD

Foldseek 3Di:
DVVVVVVVPDDDDPVNVVVVVPPDDDPVLVVLVVVLVVVLVVLLVLLVQQLVVLVVLLVLLVVLLPDPCLVVPLPVQLVVVCVVVVVDPPDQQKKKFQLLLLVPDDPVLNVLADPVQSVVSVVRNVVRFIGIGGSSSCSSRPRPDPNVVSCSQGIDSDRPGDHNVRSVVSNVVSVVSVVVSVVVSVVVVVVVVVLVVLLVVQLVVQLVQVVVLVPDDSVVSSVVSNVLSVVLQVVCVVVVHRSNRSCVVVPDHDDNDDPPDDPDDPDLDDADPDPFDADDQDDLQAGEDPDEPPPVVCVVPAVDKDWDPHKTKFFPSQDDPCVLVVAALVPDDPVLNVLLVVCVVRSHAYAFAWEQFQVTIDTSGDVSVVSSCSNNVRGIGIYGYMARPVGGHQPPPQAAFALFFQPDDPDDDPRRDHDAQAVVQLPPPDPVSQVQLQLQLVVLVCQWDQDPNDIAGPNLQAQADDDGSSSRLVSLLVLLLVLLLVLVVFDDPVLLVQLLLLLVLLLLLLVLCCVVQVHRSLLSLLLLLLLPDPDDSQLSSQLLQLLSCCVRPFQFPWFDPLLVVLLVVCCVVCPVVVVVVLVVLVVLLVVLVVQLVVLVVQLVVLVVVLVVCVVVLVVQLVVLVVQLVVLVVVLVVLVVVCVVPVDPVSVVVNVVSVVSNVVSVVSNVVSVVVSVVSVVSSVVSVVSNVVSVVSSVVSVVVSPDDDPSVVLVVQQHRGGLNSHDALLSNLSVSVSCCVRPFFQWFFDATSNNFTDFTDFDDVLAAHDGNDDDDSLSSSLSSQCRVDVDSVSSNVSLHRWSLSSLSSSCNSCVPPPDQRDNCAQLLQCSSSVALADCPHPSRCQLRQHPSHDQRHPRRRHGCVSSSSHSLQVSQVVCCVVVSHRGGSSSSSSSSSLQSCQQAPPVLSPDPVSRVVLSVLSNCCSVVNDPPVRSSQVNSVSSPRGRHDDLCPLPDPVNGHRSSLVDRRGDNDPPPPPPDDDDDDDDDDDDDDDDYDDDDDDDDDDDDDDDDDDDDDDDDDDDQLAAAPPFDDDPQQGHDDSLLVVLVVVLCVVVVNPDDDDRHPPDPSPSVCSSPVSPHDDSDPCCPDVVNVVVVVVVVVSVVSSVVSCVVSPDDDDDDDVVDDPDPDPRSVSND